Protein AF-0000000072636962 (afdb_homodimer)

Secondary structure (DSSP, 8-state):
-------SS--EEEEEEEES-SS-SS---EEEEEEEEE-TT--STT--EEEE---SS-HHHHHHH-HHHHHHHHHHT-EEEEEPPTTBTTB-TTGGGGGTSHHHHTT--HHHHHHHHHHHHHHIIIIITGGGTTPPEEEEEETHHHHHHHHHHHH-TTT-SEEEEET--TT-STTSTT--TTHHHHHHHHHHHHTT--HHHHHHHHHHHHHHTTSHHHHHHHHHHTTB-GGG---SGGGHHHHHHHHHHHHHHHHHT--SS-EESSSEEPSSHHHHHHHHHHH--SHHHHHHTTHHHHHHHH-TTS----B--S---------HHHHHHHHT---------TTT-SSPP-PSP-HHHHHHTTGGGGGGT--HHHH--TTHHHHHH-SS-TT--SEEEEEETT-TTGGGSS-SSSEEETTEEEEEETT--TTGGGSPP-TT--HHHHHHHHHHHHHHHHHHHHHHHS--/-------SS--EEEEEEEES-SS-SS---EEEEEEEEE-TT--STT--EEEE---TT-HHHHHHH-HHHHHHHHHHT-EEEEEPPTTBTTB-TTGGGGGTSHHHHTT--HHHHHHHHHHHHHHIIIIITGGGTTPPEEEEEETHHHHHHHHHHHH-TTT-SEEEEET--TT-STTSTT--TTHHHHHHHHHHHHTT--HHHHHHHHHHHHHHTTSHHHHHHHHHHTTB-GGG---SGGGHHHHHHHHHHHHHHHHHT--SS-EESSSEEPSSHHHHHHHHHHH--SHHHHHHTTHHHHHHHH-TTS----B--S---------HHHHHHHHT---------TTT-SSPP-PSP-HHHHHGGGGGGGGGT--HHHH--TTHHHHHH-SS-TT--SEEEEEETT-TTGGGSS-SSSEEETTEEEEEETT--TTGGGSPP-TT--HHHHHHHHHHHHHHHHHHHHHHHS--

InterPro domains:
  IPR008758 Peptidase S28 [PF05577] (19-450)
  IPR029058 Alpha/Beta hydrolase fold [G3DSA:3.40.50.1820] (15-460)
  IPR029058 Alpha/Beta hydrolase fold [SSF53474] (33-213)
  IPR042269 Serine carboxypeptidase S28, SKS domain [G3DSA:1.20.120.980] (180-351)

Sequence (936 aa):
MIEDAKKKHSYTEEYLEVPIDHFSYIETRTFKLRYLVNTQYVKTNDAPIFFCVGEEGGAEYDVSQLGFIWDIAPEFNAALIYVDHRYFGKSLPFGDDSFSNISMIGYLSTEQALADNALLIVHLKEKRLQNLKKSPVILFGYSYGGMMAAWMRIKYPHLTAGAIASSAPVRYFDNVPNLNQHSYVDNIMKIFVKNGCPFNSIMGSFDAIRKMANTPNGRKYLNEQYHLSPLSQINNPSDAENLLSELQNVMFYLILSNYPYPAKYFGSIPAYPIKIACKPFASAKTQEQLAIAPFIGMNILYNTTGEEKDFQLWNFTDDGKIYGWTFLEATQLVFAFCSRGPPFDPFNKTCPFNETFDASSYDSYNSIGYNKDSMYRPHWLMNEYGYEYPTASNIVFSNGDADLWLDGGWRNINTNIGSIYSLIVKDGTHGYDIREANPLDTQSVKDVRNQEKQHIRNWIHQAKLQPIMIEDAKKKHSYTEEYLEVPIDHFSYIETRTFKLRYLVNTQYVKTNDAPIFFCVGEEGGAEYDVSQLGFIWDIAPEFNAALIYVDHRYFGKSLPFGDDSFSNISMIGYLSTEQALADNALLIVHLKEKRLQNLKKSPVILFGYSYGGMMAAWMRIKYPHLTAGAIASSAPVRYFDNVPNLNQHSYVDNIMKIFVKNGCPFNSIMGSFDAIRKMANTPNGRKYLNEQYHLSPLSQINNPSDAENLLSELQNVMFYLILSNYPYPAKYFGSIPAYPIKIACKPFASAKTQEQLAIAPFIGMNILYNTTGEEKDFQLWNFTDDGKIYGWTFLEATQLVFAFCSRGPPFDPFNKTCPFNETFDASSYDSYNSIGYNKDSMYRPHWLMNEYGYEYPTASNIVFSNGDADLWLDGGWRNINTNIGSIYSLIVKDGTHGYDIREANPLDTQSVKDVRNQEKQHIRNWIHQAKLQPI

Solvent-accessible surface area (backbone atoms only — not comparable to full-atom values): 47929 Å² total; per-residue (Å²): 131,82,70,82,71,73,68,90,79,65,68,47,83,47,72,43,80,41,62,56,39,82,64,40,55,70,46,58,56,58,26,56,40,36,34,34,42,29,59,88,39,47,79,55,55,58,27,32,33,41,35,33,62,29,36,93,51,17,32,68,52,48,62,66,51,40,22,32,59,65,67,45,24,67,80,60,18,21,26,39,37,30,24,30,20,71,57,22,63,83,10,33,68,53,52,90,48,25,44,68,31,35,88,49,42,18,48,67,37,71,66,43,42,47,51,50,50,48,53,46,52,51,43,34,23,70,61,77,37,49,61,30,52,80,26,40,28,37,28,31,28,41,34,70,10,4,37,46,13,47,48,40,41,49,52,36,44,73,71,37,46,27,21,41,13,23,36,19,49,58,38,38,31,71,81,38,85,88,58,65,36,40,46,40,50,51,36,48,54,52,46,43,37,75,41,50,22,43,65,65,36,54,39,45,14,49,49,29,39,52,59,31,23,70,36,72,69,35,18,53,48,49,29,59,75,63,27,36,23,88,75,34,51,46,83,48,46,74,42,37,53,58,54,52,51,47,52,52,51,42,55,52,52,38,41,58,35,36,34,78,45,67,27,81,82,86,40,66,31,55,45,39,40,48,45,63,26,14,49,45,32,59,66,42,83,46,59,70,43,24,41,52,20,61,45,56,40,46,41,48,57,76,30,55,82,67,73,67,79,54,41,75,81,48,83,67,88,73,88,73,66,58,48,55,68,61,45,38,43,56,23,46,57,36,68,34,55,24,32,72,9,72,94,81,40,66,50,74,65,45,55,70,66,48,73,70,65,63,51,58,76,53,55,79,37,42,86,37,61,53,45,61,91,61,46,48,34,54,52,47,53,51,68,60,67,35,66,79,52,84,64,51,65,37,33,38,40,33,34,14,73,42,19,49,52,28,84,16,22,82,52,80,49,73,47,66,61,87,51,29,34,23,45,62,20,70,77,18,19,52,40,54,64,40,28,51,86,54,94,67,58,52,69,46,40,54,50,51,43,52,51,51,50,50,51,51,54,49,33,50,52,54,51,70,66,49,83,127,132,81,72,81,73,73,66,90,78,65,66,47,83,46,70,44,82,39,61,57,38,82,64,40,56,69,46,59,56,59,25,54,41,35,34,34,41,29,57,88,39,47,79,56,55,60,28,32,33,40,35,32,63,29,39,94,64,13,33,68,49,46,64,68,50,42,22,32,58,66,67,45,26,68,79,59,17,22,27,40,36,30,24,30,20,71,57,20,62,83,10,33,67,51,52,90,47,27,44,67,30,35,88,48,40,18,48,67,37,72,66,43,42,47,52,50,48,49,52,46,52,51,43,35,24,71,61,77,38,50,61,31,53,81,26,40,28,35,28,31,28,42,35,71,11,3,37,46,14,47,49,41,42,51,52,36,43,73,71,36,45,28,21,41,13,24,36,19,50,59,36,37,32,72,80,40,84,88,58,64,37,41,47,41,49,51,35,47,54,50,47,44,37,76,40,48,21,42,65,65,35,56,38,44,15,50,50,27,38,52,58,31,23,69,35,71,69,35,17,51,49,50,31,60,74,61,27,35,24,89,76,35,53,44,83,48,47,73,41,37,53,58,54,53,52,50,51,53,50,40,54,52,52,38,41,58,35,38,36,77,45,66,28,80,82,86,39,65,31,53,46,37,39,48,45,62,28,15,49,45,32,59,68,41,83,48,58,69,42,24,42,51,20,61,46,55,40,44,42,49,57,76,30,53,83,68,73,66,78,54,40,74,80,47,82,67,87,72,88,74,67,58,48,54,66,60,45,38,45,56,23,45,58,35,67,33,57,24,31,74,8,70,93,80,42,64,49,74,64,44,57,69,67,48,75,69,64,63,51,59,77,51,56,78,35,41,86,37,62,53,45,62,91,62,46,47,34,54,53,48,53,51,70,61,66,34,66,79,51,83,63,51,66,37,33,37,39,31,32,12,74,44,18,49,53,28,82,16,21,84,52,82,51,72,48,67,61,88,50,29,34,23,44,63,20,71,77,18,18,53,39,55,63,39,29,50,85,52,95,65,57,54,69,46,40,54,49,51,44,52,51,51,52,50,50,51,54,50,33,51,53,53,50,71,66,48,83,128

Nearest PDB structures (foldseek):
  3n2z-assembly1_B-2  TM=9.437E-01  e=2.468E-40  Homo sapiens
  4ebb-assembly1_A  TM=8.904E-01  e=3.973E-35  Homo sapiens
  4ebb-assembly2_B  TM=8.892E-01  e=9.216E-35  Homo sapiens
  8jgm-assembly1_F  TM=4.117E-01  e=2.192E-08  Arabidopsis thaliana
  8jgn-assembly1_D  TM=4.098E-01  e=3.519E-08  Arabidopsis thaliana

Structure (mmCIF, N/CA/C/O backbone):
data_AF-0000000072636962-model_v1
#
loop_
_entity.id
_entity.type
_entity.pdbx_description
1 polymer 'Uncharacterized protein'
#
loop_
_atom_site.group_PDB
_atom_site.id
_atom_site.type_symbol
_atom_site.label_atom_id
_atom_site.label_alt_id
_atom_site.label_comp_id
_atom_site.label_asym_id
_atom_site.label_entity_id
_atom_site.label_seq_id
_atom_site.pdbx_PDB_ins_code
_atom_site.Cartn_x
_atom_site.Cartn_y
_atom_site.Cartn_z
_atom_site.occupancy
_atom_site.B_iso_or_equiv
_atom_site.auth_seq_id
_atom_site.auth_comp_id
_atom_site.auth_asym_id
_atom_site.auth_atom_id
_atom_site.pdbx_PDB_model_num
ATOM 1 N N . MET A 1 1 ? -37 -37.344 -15.656 1 23.81 1 MET A N 1
ATOM 2 C CA . MET A 1 1 ? -37.281 -36.125 -14.891 1 23.81 1 MET A CA 1
ATOM 3 C C . MET A 1 1 ? -36.094 -35.75 -14.016 1 23.81 1 MET A C 1
ATOM 5 O O . MET A 1 1 ? -35.875 -36.344 -12.961 1 23.81 1 MET A O 1
ATOM 9 N N . ILE A 1 2 ? -34.969 -35.562 -14.516 1 26.78 2 ILE A N 1
ATOM 10 C CA . ILE A 1 2 ? -33.656 -35.344 -13.914 1 26.78 2 ILE A CA 1
ATOM 11 C C . ILE A 1 2 ? -33.719 -34.188 -12.922 1 26.78 2 ILE A C 1
ATOM 13 O O . ILE A 1 2 ? -34.094 -33.062 -13.281 1 26.78 2 ILE A O 1
ATOM 17 N N . GLU A 1 3 ? -34.125 -34.438 -11.695 1 32.09 3 GLU A N 1
ATOM 18 C CA . GLU A 1 3 ? -34.406 -33.531 -10.578 1 32.09 3 GLU A CA 1
ATOM 19 C C . GLU A 1 3 ? -33.406 -32.375 -10.578 1 32.09 3 GLU A C 1
ATOM 21 O O . GLU A 1 3 ? -32.25 -32.531 -10.891 1 32.09 3 GLU A O 1
ATOM 26 N N . ASP A 1 4 ? -33.969 -31.156 -10.719 1 34.78 4 ASP A N 1
ATOM 27 C CA . ASP A 1 4 ? -33.281 -29.875 -10.727 1 34.78 4 ASP A CA 1
ATOM 28 C C . ASP A 1 4 ? -32.25 -29.781 -9.594 1 34.78 4 ASP A C 1
ATOM 30 O O . ASP A 1 4 ? -32.625 -29.734 -8.422 1 34.78 4 ASP A O 1
ATOM 34 N N . ALA A 1 5 ? -31.25 -30.547 -9.516 1 31.3 5 ALA A N 1
ATOM 35 C CA . ALA A 1 5 ? -30.141 -30.375 -8.586 1 31.3 5 ALA A CA 1
ATOM 36 C C . ALA A 1 5 ? -29.922 -28.891 -8.258 1 31.3 5 ALA A C 1
ATOM 38 O O . ALA A 1 5 ? -29.594 -28.094 -9.141 1 31.3 5 ALA A O 1
ATOM 39 N N . LYS A 1 6 ? -30.531 -28.281 -7.426 1 47.03 6 LYS A N 1
ATOM 40 C CA . LYS A 1 6 ? -30.281 -27.016 -6.746 1 47.03 6 LYS A CA 1
ATOM 41 C C . LYS A 1 6 ? -28.781 -26.719 -6.684 1 47.03 6 LYS A C 1
ATOM 43 O O . LYS A 1 6 ? -28 -27.516 -6.16 1 47.03 6 LYS A O 1
ATOM 48 N N . LYS A 1 7 ? -28.219 -25.859 -7.598 1 54.38 7 LYS A N 1
ATOM 49 C CA . LYS A 1 7 ? -26.812 -25.469 -7.789 1 54.38 7 LYS A CA 1
ATOM 50 C C . LYS A 1 7 ? -26.094 -25.328 -6.453 1 54.38 7 LYS A C 1
ATOM 52 O O . LYS A 1 7 ? -26.484 -24.5 -5.625 1 54.38 7 LYS A O 1
ATOM 57 N N . LYS A 1 8 ? -25.312 -26.25 -5.879 1 63.22 8 LYS A N 1
ATOM 58 C CA . LYS A 1 8 ? -24.578 -26.281 -4.617 1 63.22 8 LYS A CA 1
ATOM 59 C C . LYS A 1 8 ? -23.938 -24.938 -4.32 1 63.22 8 LYS A C 1
ATOM 61 O O . LYS A 1 8 ? -23.906 -24.5 -3.166 1 63.22 8 LYS A O 1
ATOM 66 N N . HIS A 1 9 ? -23.594 -24.266 -5.281 1 83.38 9 HIS A N 1
ATOM 67 C CA . HIS A 1 9 ? -22.953 -22.969 -5.098 1 83.38 9 HIS A CA 1
ATOM 68 C C . HIS A 1 9 ? -23.797 -21.859 -5.703 1 83.38 9 HIS A C 1
ATOM 70 O O . HIS A 1 9 ? -23.672 -21.547 -6.891 1 83.38 9 HIS A O 1
ATOM 76 N N . SER A 1 10 ? -24.734 -21.344 -4.93 1 89.94 10 SER A N 1
ATOM 77 C CA . SER A 1 10 ? -25.594 -20.25 -5.383 1 89.94 10 SER A CA 1
ATOM 78 C C . SER A 1 10 ? -25.016 -18.891 -4.977 1 89.94 10 SER A C 1
ATOM 80 O O . SER A 1 10 ? -24.484 -18.75 -3.875 1 89.94 10 SER A O 1
ATOM 82 N N . TYR A 1 11 ? -25.016 -17.953 -5.922 1 95 11 TYR A N 1
ATOM 83 C CA . TYR A 1 11 ? -24.531 -16.609 -5.656 1 95 11 TYR A CA 1
ATOM 84 C C . TYR A 1 11 ? -25.281 -15.594 -6.516 1 95 11 TYR A C 1
ATOM 86 O O . TYR A 1 11 ? -25.906 -15.953 -7.512 1 95 11 TYR A O 1
ATOM 94 N N . THR A 1 12 ? -25.312 -14.367 -6.074 1 97 12 THR A N 1
ATOM 95 C CA . THR A 1 12 ? -25.766 -13.227 -6.871 1 97 12 THR A CA 1
ATOM 96 C C . THR A 1 12 ? -24.578 -12.445 -7.426 1 97 12 THR A C 1
ATOM 98 O O . THR A 1 12 ? -23.562 -12.273 -6.742 1 97 12 THR A O 1
ATOM 101 N N . GLU A 1 13 ? -24.75 -12.023 -8.664 1 97.31 13 GLU A N 1
ATOM 102 C CA . GLU A 1 13 ? -23.75 -11.195 -9.312 1 97.31 13 GLU A CA 1
ATOM 103 C C . GLU A 1 13 ? -24.047 -9.711 -9.133 1 97.31 13 GLU A C 1
ATOM 105 O O . GLU A 1 13 ? -25.156 -9.258 -9.422 1 97.31 13 GLU A O 1
ATOM 110 N N . GLU A 1 14 ? -23.094 -8.977 -8.602 1 98.5 14 GLU A N 1
ATOM 111 C CA . GLU A 1 14 ? -23.234 -7.547 -8.359 1 98.5 14 GLU A CA 1
ATOM 112 C C . GLU A 1 14 ? -22.016 -6.773 -8.844 1 98.5 14 GLU A C 1
ATOM 114 O O . GLU A 1 14 ? -21.016 -7.371 -9.266 1 98.5 14 GLU A O 1
ATOM 119 N N . TYR A 1 15 ? -22.141 -5.422 -8.906 1 98.5 15 TYR A N 1
ATOM 120 C CA . TYR A 1 15 ? -21.062 -4.57 -9.414 1 98.5 15 TYR A CA 1
ATOM 121 C C . TYR A 1 15 ? -20.859 -3.365 -8.5 1 98.5 15 TYR A C 1
ATOM 123 O O . TYR A 1 15 ? -21.797 -2.859 -7.898 1 98.5 15 TYR A O 1
ATOM 131 N N . LEU A 1 16 ? -19.656 -2.951 -8.336 1 98.62 16 LEU A N 1
ATOM 132 C CA . LEU A 1 16 ? -19.266 -1.725 -7.656 1 98.62 16 LEU A CA 1
ATOM 133 C C . LEU A 1 16 ? -18.453 -0.822 -8.586 1 98.62 16 LEU A C 1
ATOM 135 O O . LEU A 1 16 ? -17.516 -1.276 -9.234 1 98.62 16 LEU A O 1
ATOM 139 N N . GLU A 1 17 ? -18.828 0.454 -8.672 1 98.19 17 GLU A N 1
ATOM 140 C CA . GLU A 1 17 ? -18.016 1.407 -9.414 1 98.19 17 GLU A CA 1
ATOM 141 C C . GLU A 1 17 ? -16.734 1.746 -8.656 1 98.19 17 GLU A C 1
ATOM 143 O O . GLU A 1 17 ? -16.797 2.203 -7.512 1 98.19 17 GLU A O 1
ATOM 148 N N . VAL A 1 18 ? -15.586 1.478 -9.273 1 98.31 18 VAL A N 1
ATOM 149 C CA . VAL A 1 18 ? -14.297 1.8 -8.656 1 98.31 18 VAL A CA 1
ATOM 150 C C . VAL A 1 18 ? -13.438 2.586 -9.648 1 98.31 18 VAL A C 1
ATOM 152 O O . VAL A 1 18 ? -13.625 2.488 -10.859 1 98.31 18 VAL A O 1
ATOM 155 N N . PRO A 1 19 ? -12.516 3.406 -9.148 1 98.12 19 PRO A N 1
ATOM 156 C CA . PRO A 1 19 ? -11.633 4.156 -10.047 1 98.12 19 PRO A CA 1
ATOM 157 C C . PRO A 1 19 ? -10.789 3.25 -10.945 1 98.12 19 PRO A C 1
ATOM 159 O O . PRO A 1 19 ? -10.328 2.195 -10.5 1 98.12 19 PRO A O 1
ATOM 162 N N . ILE A 1 20 ? -10.57 3.688 -12.188 1 98.56 20 ILE A N 1
ATOM 163 C CA . ILE A 1 20 ? -9.625 3.008 -13.055 1 98.56 20 ILE A CA 1
ATOM 164 C C . ILE A 1 20 ? -8.211 3.148 -12.492 1 98.56 20 ILE A C 1
ATOM 166 O O . ILE A 1 20 ? -7.406 2.219 -12.578 1 98.56 20 ILE A O 1
ATOM 170 N N . ASP A 1 21 ? -7.91 4.289 -11.945 1 98.19 21 ASP A N 1
ATOM 171 C CA . ASP A 1 21 ? -6.629 4.57 -11.305 1 98.19 21 ASP A CA 1
ATOM 172 C C . ASP A 1 21 ? -6.832 5.098 -9.883 1 98.19 21 ASP A C 1
ATOM 174 O O . ASP A 1 21 ? -7.332 6.207 -9.695 1 98.19 21 ASP A O 1
ATOM 178 N N . HIS A 1 22 ? -6.398 4.332 -8.945 1 98.12 22 HIS A N 1
ATOM 179 C CA . HIS A 1 22 ? -6.578 4.703 -7.551 1 98.12 22 HIS A CA 1
ATOM 180 C C . HIS A 1 22 ? -5.484 5.66 -7.09 1 98.12 22 HIS A C 1
ATOM 182 O O . HIS A 1 22 ? -5.625 6.316 -6.055 1 98.12 22 HIS A O 1
ATOM 188 N N . PHE A 1 23 ? -4.367 5.758 -7.828 1 98.12 23 PHE A N 1
ATOM 189 C CA . PHE A 1 23 ? -3.16 6.285 -7.207 1 98.12 23 PHE A CA 1
ATOM 190 C C . PHE A 1 23 ? -2.672 7.527 -7.941 1 98.12 23 PHE A C 1
ATOM 192 O O . PHE A 1 23 ? -1.577 8.023 -7.672 1 98.12 23 PHE A O 1
ATOM 199 N N . SER A 1 24 ? -3.41 8.016 -8.898 1 96.56 24 SER A N 1
ATOM 200 C CA . SER A 1 24 ? -3.156 9.289 -9.562 1 96.56 24 SER A CA 1
ATOM 201 C C . SER A 1 24 ? -4.457 9.961 -9.984 1 96.56 24 SER A C 1
ATOM 203 O O . SER A 1 24 ? -5.543 9.414 -9.781 1 96.56 24 SER A O 1
ATOM 205 N N . TYR A 1 25 ? -4.367 11.148 -10.477 1 96.69 25 TYR A N 1
ATOM 206 C CA . TYR A 1 25 ? -5.551 11.914 -10.844 1 96.69 25 TYR A CA 1
ATOM 207 C C . TYR A 1 25 ? -5.559 12.227 -12.336 1 96.69 25 TYR A C 1
ATOM 209 O O . TYR A 1 25 ? -6.285 13.117 -12.781 1 96.69 25 TYR A O 1
ATOM 217 N N . ILE A 1 26 ? -4.762 11.422 -13.047 1 94.94 26 ILE A N 1
ATOM 218 C CA . ILE A 1 26 ? -4.691 11.586 -14.492 1 94.94 26 ILE A CA 1
ATOM 219 C C . ILE A 1 26 ? -5.887 10.906 -15.148 1 94.94 26 ILE A C 1
ATOM 221 O O . ILE A 1 26 ? -6.344 11.328 -16.219 1 94.94 26 ILE A O 1
ATOM 225 N N . GLU A 1 27 ? -6.258 9.789 -14.609 1 94.69 27 GLU A N 1
ATOM 226 C CA . GLU A 1 27 ? -7.438 9.023 -15.016 1 94.69 27 GLU A CA 1
ATOM 227 C C . GLU A 1 27 ? -8.477 8.984 -13.906 1 94.69 27 GLU A C 1
ATOM 229 O O . GLU A 1 27 ? -8.289 8.289 -12.898 1 94.69 27 GLU A O 1
ATOM 234 N N . THR A 1 28 ? -9.578 9.727 -14.172 1 93.62 28 THR A N 1
ATOM 235 C CA . THR A 1 28 ? -10.531 9.867 -13.07 1 93.62 28 THR A CA 1
ATOM 236 C C . THR A 1 28 ? -11.82 9.102 -13.375 1 93.62 28 THR A C 1
ATOM 238 O O . THR A 1 28 ? -12.766 9.141 -12.586 1 93.62 28 THR A O 1
ATOM 241 N N . ARG A 1 29 ? -11.914 8.453 -14.57 1 96.5 29 ARG A N 1
ATOM 242 C CA . ARG A 1 29 ? -13.062 7.605 -14.875 1 96.5 29 ARG A CA 1
ATOM 243 C C . ARG A 1 29 ? -13.102 6.387 -13.961 1 96.5 29 ARG A C 1
ATOM 245 O O . ARG A 1 29 ? -12.109 6.059 -13.305 1 96.5 29 ARG A O 1
ATOM 252 N N . THR A 1 30 ? -14.234 5.762 -13.836 1 98.12 30 THR A N 1
ATOM 253 C CA . THR A 1 30 ? -14.484 4.559 -13.055 1 98.12 30 THR A CA 1
ATOM 254 C C . THR A 1 30 ? -14.875 3.396 -13.961 1 98.12 30 THR A C 1
ATOM 256 O O . THR A 1 30 ? -15.07 3.58 -15.164 1 98.12 30 THR A O 1
ATOM 259 N N . PHE A 1 31 ? -14.891 2.201 -13.508 1 98.56 31 PHE A N 1
ATOM 260 C CA . PHE A 1 31 ? -15.43 1.017 -14.164 1 98.56 31 PHE A CA 1
ATOM 261 C C . PHE A 1 31 ? -16.172 0.134 -13.18 1 98.56 31 PHE A C 1
ATOM 263 O O . PHE A 1 31 ? -16.109 0.359 -11.969 1 98.56 31 PHE A O 1
ATOM 270 N N . LYS A 1 32 ? -16.875 -0.79 -13.695 1 98.5 32 LYS A N 1
ATOM 271 C CA . LYS A 1 32 ? -17.688 -1.684 -12.867 1 98.5 32 LYS A CA 1
ATOM 272 C C . LYS A 1 32 ? -16.891 -2.928 -12.469 1 98.5 32 LYS A C 1
ATOM 274 O O . LYS A 1 32 ? -16.578 -3.762 -13.32 1 98.5 32 LYS A O 1
ATOM 279 N N . LEU A 1 33 ? -16.578 -3.031 -11.219 1 98.56 33 LEU A N 1
ATOM 280 C CA . LEU A 1 33 ? -15.961 -4.219 -10.641 1 98.56 33 LEU A CA 1
ATOM 281 C C . LEU A 1 33 ? -17 -5.262 -10.273 1 98.56 33 LEU A C 1
ATOM 283 O O . LEU A 1 33 ? -17.891 -5 -9.445 1 98.56 33 LEU A O 1
ATOM 287 N N . ARG A 1 34 ? -16.875 -6.395 -10.82 1 98.5 34 ARG A N 1
ATOM 288 C CA . ARG A 1 34 ? -17.828 -7.465 -10.562 1 98.5 34 ARG A CA 1
ATOM 289 C C . ARG A 1 34 ? -17.453 -8.25 -9.312 1 98.5 34 ARG A C 1
ATOM 291 O O . ARG A 1 34 ? -16.281 -8.562 -9.102 1 98.5 34 ARG A O 1
ATOM 298 N N . TYR A 1 35 ? -18.438 -8.609 -8.539 1 98.12 35 TYR A N 1
ATOM 299 C CA . TYR A 1 35 ? -18.25 -9.539 -7.434 1 98.12 35 TYR A CA 1
ATOM 300 C C . TYR A 1 35 ? -19.484 -10.414 -7.238 1 98.12 35 TYR A C 1
ATOM 302 O O . TYR A 1 35 ? -20.594 -10.023 -7.629 1 98.12 35 TYR A O 1
ATOM 310 N N . LEU A 1 36 ? -19.281 -11.602 -6.762 1 97.94 36 LEU A N 1
ATOM 311 C CA . LEU A 1 36 ? -20.344 -12.547 -6.434 1 97.94 36 LEU A CA 1
ATOM 312 C C . LEU A 1 36 ? -20.562 -12.609 -4.926 1 97.94 36 LEU A C 1
ATOM 314 O O . LEU A 1 36 ? -19.594 -12.57 -4.152 1 97.94 36 LEU A O 1
ATOM 318 N N . VAL A 1 37 ? -21.828 -12.664 -4.535 1 97.75 37 VAL A N 1
ATOM 319 C CA . VAL A 1 37 ? -22.156 -12.617 -3.115 1 97.75 37 VAL A CA 1
ATOM 320 C C . VAL A 1 37 ? -23.109 -13.758 -2.768 1 97.75 37 VAL A C 1
ATOM 322 O O . VAL A 1 37 ? -24.047 -14.039 -3.508 1 97.75 37 VAL A O 1
ATOM 325 N N . ASN A 1 38 ? -22.812 -14.484 -1.724 1 97.69 38 ASN A N 1
ATOM 326 C CA . ASN A 1 38 ? -23.703 -15.461 -1.092 1 97.69 38 ASN A CA 1
ATOM 327 C C . ASN A 1 38 ? -23.844 -15.203 0.406 1 97.69 38 ASN A C 1
ATOM 329 O O . ASN A 1 38 ? -22.844 -15.156 1.13 1 97.69 38 ASN A O 1
ATOM 333 N N . THR A 1 39 ? -25.109 -15.016 0.891 1 97.25 39 THR A N 1
ATOM 334 C CA . THR A 1 39 ? -25.328 -14.742 2.305 1 97.25 39 THR A CA 1
ATOM 335 C C . THR A 1 39 ? -26.234 -15.797 2.928 1 97.25 39 THR A C 1
ATOM 337 O O . THR A 1 39 ? -26.844 -15.562 3.971 1 97.25 39 THR A O 1
ATOM 340 N N . GLN A 1 40 ? -26.328 -16.922 2.332 1 95.88 40 GLN A N 1
ATOM 341 C CA . GLN A 1 40 ? -27.312 -17.906 2.74 1 95.88 40 GLN A CA 1
ATOM 342 C C . GLN A 1 40 ? -26.969 -18.484 4.113 1 95.88 40 GLN A C 1
ATOM 344 O O . GLN A 1 40 ? -27.859 -18.984 4.816 1 95.88 40 GLN A O 1
ATOM 349 N N . TYR A 1 41 ? -25.75 -18.375 4.574 1 96.69 41 TYR A N 1
ATOM 350 C CA . TYR A 1 41 ? -25.328 -19 5.824 1 96.69 41 TYR A CA 1
ATOM 351 C C . TYR A 1 41 ? -25.312 -17.984 6.961 1 96.69 41 TYR A C 1
ATOM 353 O O . TYR A 1 41 ? -25.094 -18.344 8.117 1 96.69 41 TYR A O 1
ATOM 361 N N . VAL A 1 42 ? -25.469 -16.688 6.648 1 97.06 42 VAL A N 1
ATOM 362 C CA . VAL A 1 42 ? -25.375 -15.617 7.641 1 97.06 42 VAL A CA 1
ATOM 363 C C . VAL A 1 42 ? -26.547 -15.719 8.617 1 97.06 42 VAL A C 1
ATOM 365 O O . VAL A 1 42 ? -27.719 -15.656 8.211 1 97.06 42 VAL A O 1
ATOM 368 N N . LYS A 1 43 ? -26.203 -15.773 9.914 1 95.12 43 LYS A N 1
ATOM 369 C CA . LYS A 1 43 ? -27.234 -15.945 10.93 1 95.12 43 LYS A CA 1
ATOM 370 C C . LYS A 1 43 ? -27.203 -14.812 11.945 1 95.12 43 LYS A C 1
ATOM 372 O O . LYS A 1 43 ? -28.188 -14.57 12.648 1 95.12 43 LYS A O 1
ATOM 377 N N . THR A 1 44 ? -26.031 -14.18 12.055 1 93.12 44 THR A N 1
ATOM 378 C CA . THR A 1 44 ? -25.859 -13.125 13.047 1 93.12 44 THR A CA 1
ATOM 379 C C . THR A 1 44 ? -25.312 -11.859 12.398 1 93.12 44 THR A C 1
ATOM 381 O O . THR A 1 44 ? -24.828 -11.891 11.266 1 93.12 44 THR A O 1
ATOM 384 N N . ASN A 1 45 ? -25.422 -10.812 13.125 1 92.12 45 ASN A N 1
ATOM 385 C CA . ASN A 1 45 ? -25 -9.508 12.617 1 92.12 45 ASN A CA 1
ATOM 386 C C . ASN A 1 45 ? -23.484 -9.336 12.688 1 92.12 45 ASN A C 1
ATOM 388 O O . ASN A 1 45 ? -22.953 -8.328 12.234 1 92.12 45 ASN A O 1
ATOM 392 N N . ASP A 1 46 ? -22.859 -10.289 13.148 1 90.19 46 ASP A N 1
ATOM 393 C CA . ASP A 1 46 ? -21.406 -10.219 13.219 1 90.19 46 ASP A CA 1
ATOM 394 C C . ASP A 1 46 ? -20.75 -11.422 12.531 1 90.19 46 ASP A C 1
ATOM 396 O O . ASP A 1 46 ? -19.625 -11.781 12.828 1 90.19 46 ASP A O 1
ATOM 400 N N . ALA A 1 47 ? -21.547 -12.055 11.688 1 96.31 47 ALA A N 1
ATOM 401 C CA . ALA A 1 47 ? -21.016 -13.172 10.914 1 96.31 47 ALA A CA 1
ATOM 402 C C . ALA A 1 47 ? -19.797 -12.75 10.102 1 96.31 47 ALA A C 1
ATOM 404 O O . ALA A 1 47 ? -19.766 -11.641 9.555 1 96.31 47 ALA A O 1
ATOM 405 N N . PRO A 1 48 ? -18.797 -13.609 10.07 1 98.31 48 PRO A N 1
ATOM 406 C CA . PRO A 1 48 ? -17.609 -13.242 9.289 1 98.31 48 PRO A CA 1
ATOM 407 C C . PRO A 1 48 ? -17.875 -13.188 7.789 1 98.31 48 PRO A C 1
ATOM 409 O O . PRO A 1 48 ? -18.859 -13.773 7.312 1 98.31 48 PRO A O 1
ATOM 412 N N . ILE A 1 49 ? -17.078 -12.461 7.117 1 98.75 49 ILE A N 1
ATOM 413 C CA . ILE A 1 49 ? -17.094 -12.391 5.66 1 98.75 49 ILE A CA 1
ATOM 414 C C . ILE A 1 49 ? -15.898 -13.141 5.098 1 98.75 49 ILE A C 1
ATOM 416 O O . ILE A 1 49 ? -14.75 -12.781 5.371 1 98.75 49 ILE A O 1
ATOM 420 N N . PHE A 1 50 ? -16.141 -14.211 4.422 1 98.81 50 PHE A N 1
ATOM 421 C CA . PHE A 1 50 ? -15.102 -14.906 3.672 1 98.81 50 PHE A CA 1
ATOM 422 C C . PHE A 1 50 ? -14.93 -14.289 2.287 1 98.81 50 PHE A C 1
ATOM 424 O O . PHE A 1 50 ? -15.852 -14.328 1.471 1 98.81 50 PHE A O 1
ATOM 431 N N . PHE A 1 51 ? -13.773 -13.766 2.055 1 98.69 51 PHE A N 1
ATOM 432 C CA . PHE A 1 51 ? -13.523 -12.883 0.916 1 98.69 51 PHE A CA 1
ATOM 433 C C . PHE A 1 51 ? -12.43 -13.461 0.021 1 98.69 51 PHE A C 1
ATOM 435 O O . PHE A 1 51 ? -11.266 -13.508 0.408 1 98.69 51 PHE A O 1
ATOM 442 N N . CYS A 1 52 ? -12.789 -13.797 -1.186 1 97.44 52 CYS A N 1
ATOM 443 C CA . CYS A 1 52 ? -11.812 -14.258 -2.172 1 97.44 52 CYS A CA 1
ATOM 444 C C . CYS A 1 52 ? -11.32 -13.094 -3.027 1 97.44 52 CYS A C 1
ATOM 446 O O . CYS A 1 52 ? -12.094 -12.508 -3.787 1 97.44 52 CYS A O 1
ATOM 448 N N . VAL A 1 53 ? -10.102 -12.617 -2.98 1 93.81 53 VAL A N 1
ATOM 449 C CA . VAL A 1 53 ? -9.5 -11.375 -3.459 1 93.81 53 VAL A CA 1
ATOM 450 C C . VAL A 1 53 ? -9.461 -11.375 -4.984 1 93.81 53 VAL A C 1
ATOM 452 O O . VAL A 1 53 ? -9.359 -10.32 -5.613 1 93.81 53 VAL A O 1
ATOM 455 N N . GLY A 1 54 ? -9.625 -12.414 -5.707 1 89.62 54 GLY A N 1
ATOM 456 C CA . GLY A 1 54 ? -9.586 -12.508 -7.156 1 89.62 54 GLY A CA 1
ATOM 457 C C . GLY A 1 54 ? -8.234 -12.945 -7.688 1 89.62 54 GLY A C 1
ATOM 458 O O . GLY A 1 54 ? -7.195 -12.641 -7.086 1 89.62 54 GLY A O 1
ATOM 459 N N . GLU A 1 55 ? -8.219 -13.617 -8.727 1 88.06 55 GLU A N 1
ATOM 460 C CA . GLU A 1 55 ? -7.02 -14.102 -9.406 1 88.06 55 GLU A CA 1
ATOM 461 C C . GLU A 1 55 ? -7.207 -14.117 -10.922 1 88.06 55 GLU A C 1
ATOM 463 O O . GLU A 1 55 ? -8.07 -13.406 -11.453 1 88.06 55 GLU A O 1
ATOM 468 N N . GLU A 1 56 ? -6.262 -14.945 -11.5 1 85.94 56 GLU A N 1
ATOM 469 C CA . GLU A 1 56 ? -6.312 -15.031 -12.961 1 85.94 56 GLU A CA 1
ATOM 470 C C . GLU A 1 56 ? -7.48 -15.898 -13.422 1 85.94 56 GLU A C 1
ATOM 472 O O . GLU A 1 56 ? -7.648 -17.016 -12.953 1 85.94 56 GLU A O 1
ATOM 477 N N . GLY A 1 57 ? -8.633 -15.539 -13.867 1 82.81 57 GLY A N 1
ATOM 478 C CA . GLY A 1 57 ? -9.773 -16.312 -14.32 1 82.81 57 GLY A CA 1
ATOM 479 C C . GLY A 1 57 ? -11.102 -15.758 -13.836 1 82.81 57 GLY A C 1
ATOM 480 O O . GLY A 1 57 ? -11.289 -15.555 -12.633 1 82.81 57 GLY A O 1
ATOM 481 N N . GLY A 1 58 ? -11.695 -15.031 -13.914 1 87.5 58 GLY A N 1
ATOM 482 C CA . GLY A 1 58 ? -12.961 -14.469 -13.484 1 87.5 58 GLY A CA 1
ATOM 483 C C . GLY A 1 58 ? -13.445 -15.039 -12.164 1 87.5 58 GLY A C 1
ATOM 484 O O . GLY A 1 58 ? -13.008 -16.109 -11.742 1 87.5 58 GLY A O 1
ATOM 485 N N . ALA A 1 59 ? -14.375 -14.453 -11.453 1 91.94 59 ALA A N 1
ATOM 486 C CA . ALA A 1 59 ? -14.891 -14.812 -10.133 1 91.94 59 ALA A CA 1
ATOM 487 C C . ALA A 1 59 ? -15.508 -16.203 -10.148 1 91.94 59 ALA A C 1
ATOM 489 O O . ALA A 1 59 ? -15.438 -16.938 -9.156 1 91.94 59 ALA A O 1
ATOM 490 N N . GLU A 1 60 ? -16.062 -16.672 -11.266 1 89.88 60 GLU A N 1
ATOM 491 C CA . GLU A 1 60 ? -16.672 -18 -11.352 1 89.88 60 GLU A CA 1
ATOM 492 C C . GLU A 1 60 ? -15.609 -19.094 -11.242 1 89.88 60 GLU A C 1
ATOM 494 O O . GLU A 1 60 ? -15.875 -20.172 -10.703 1 89.88 60 GLU A O 1
ATOM 499 N N . TYR A 1 61 ? -14.547 -18.766 -11.766 1 86.31 61 TYR A N 1
ATOM 500 C CA . TYR A 1 61 ? -13.422 -19.688 -11.641 1 86.31 61 TYR A CA 1
ATOM 501 C C . TYR A 1 61 ? -13.086 -19.953 -10.18 1 86.31 61 TYR A C 1
ATOM 503 O O . TYR A 1 61 ? -12.898 -21.094 -9.773 1 86.31 61 TYR A O 1
ATOM 511 N N . ASP A 1 62 ? -13.055 -18.938 -9.367 1 88 62 ASP A N 1
ATOM 512 C CA . ASP A 1 62 ? -12.758 -19.062 -7.941 1 88 62 ASP A CA 1
ATOM 513 C C . ASP A 1 62 ? -13.844 -19.844 -7.219 1 88 62 ASP A C 1
ATOM 515 O O . ASP A 1 62 ? -13.555 -20.625 -6.312 1 88 62 ASP A O 1
ATOM 519 N N . VAL A 1 63 ? -15.055 -19.641 -7.605 1 89.44 63 VAL A N 1
ATOM 520 C CA . VAL A 1 63 ? -16.172 -20.375 -7.012 1 89.44 63 VAL A CA 1
ATOM 521 C C . VAL A 1 63 ? -15.945 -21.875 -7.195 1 89.44 63 VAL A C 1
ATOM 523 O O . VAL A 1 63 ? -16.219 -22.672 -6.285 1 89.44 63 VAL A O 1
ATOM 526 N N . SER A 1 64 ? -15.398 -22.188 -8.32 1 86.25 64 SER A N 1
ATOM 527 C CA . SER A 1 64 ? -15.211 -23.594 -8.648 1 86.25 64 SER A CA 1
ATOM 528 C C . SER A 1 64 ? -13.953 -24.156 -7.988 1 86.25 64 SER A C 1
ATOM 530 O O . SER A 1 64 ? -13.914 -25.312 -7.59 1 86.25 64 SER A O 1
ATOM 532 N N . GLN A 1 65 ? -12.93 -23.328 -7.836 1 87.81 65 GLN A N 1
ATOM 533 C CA . GLN A 1 65 ? -11.625 -23.812 -7.406 1 87.81 65 GLN A CA 1
ATOM 534 C C . GLN A 1 65 ? -11.484 -23.75 -5.887 1 87.81 65 GLN A C 1
ATOM 536 O O . GLN A 1 65 ? -10.742 -24.531 -5.293 1 87.81 65 GLN A O 1
ATOM 541 N N . LEU A 1 66 ? -12.156 -22.844 -5.289 1 92.94 66 LEU A N 1
ATOM 542 C CA . LEU A 1 66 ? -12.016 -22.625 -3.852 1 92.94 66 LEU A CA 1
ATOM 543 C C . LEU A 1 66 ? -13.172 -23.25 -3.088 1 92.94 66 LEU A C 1
ATOM 545 O O . LEU A 1 66 ? -13.82 -22.594 -2.279 1 92.94 66 LEU A O 1
ATOM 549 N N . GLY A 1 67 ? -13.328 -24.578 -3.295 1 93.81 67 GLY A N 1
ATOM 550 C CA . GLY A 1 67 ? -14.438 -25.312 -2.713 1 93.81 67 GLY A CA 1
ATOM 551 C C . GLY A 1 67 ? -14.359 -25.422 -1.202 1 93.81 67 GLY A C 1
ATOM 552 O O . GLY A 1 67 ? -15.391 -25.516 -0.529 1 93.81 67 GLY A O 1
ATOM 553 N N . PHE A 1 68 ? -13.18 -25.312 -0.565 1 97.19 68 PHE A N 1
ATOM 554 C CA . PHE A 1 68 ? -12.977 -25.344 0.879 1 97.19 68 PHE A CA 1
ATOM 555 C C . PHE A 1 68 ? -13.812 -24.266 1.565 1 97.19 68 PHE A C 1
ATOM 557 O O . PHE A 1 68 ? -14.375 -24.5 2.637 1 97.19 68 PHE A O 1
ATOM 564 N N . ILE A 1 69 ? -13.898 -23.109 0.943 1 96.69 69 ILE A N 1
ATOM 565 C CA . ILE A 1 69 ? -14.625 -21.969 1.507 1 96.69 69 ILE A CA 1
ATOM 566 C C . ILE A 1 69 ? -16.109 -22.312 1.614 1 96.69 69 ILE A C 1
ATOM 568 O O . ILE A 1 69 ? -16.75 -22.016 2.623 1 96.69 69 ILE A O 1
ATOM 572 N N . TRP A 1 70 ? -16.656 -23 0.623 1 95.44 70 TRP A N 1
ATOM 573 C CA . TRP A 1 7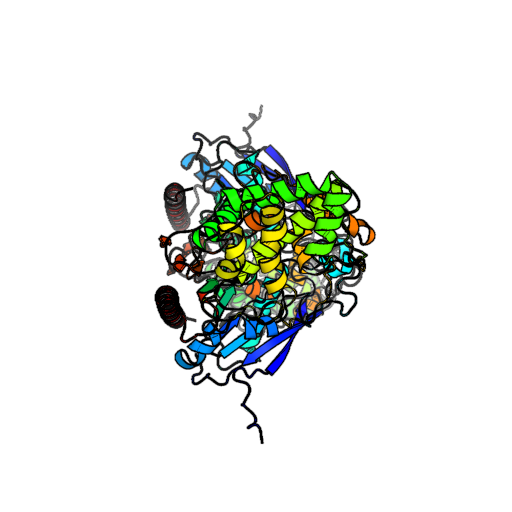0 ? -18.047 -23.453 0.627 1 95.44 70 TRP A CA 1
ATOM 574 C C . TRP A 1 70 ? -18.281 -24.516 1.691 1 95.44 70 TRP A C 1
ATOM 576 O O . TRP A 1 70 ? -19.328 -24.547 2.344 1 95.44 70 TRP A O 1
ATOM 586 N N . ASP A 1 71 ? -17.266 -25.344 1.788 1 97.12 71 ASP A N 1
ATOM 587 C CA . ASP A 1 71 ? -17.359 -26.422 2.756 1 97.12 71 ASP A CA 1
ATOM 588 C C . ASP A 1 71 ? -17.5 -25.891 4.176 1 97.12 71 ASP A C 1
ATOM 590 O O . ASP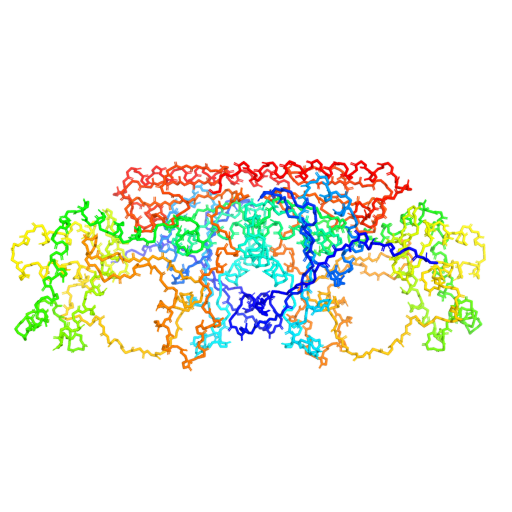 A 1 71 ? -18.234 -26.453 4.996 1 97.12 71 ASP A O 1
ATOM 594 N N . ILE A 1 72 ? -16.781 -24.781 4.473 1 98.19 72 ILE A N 1
ATOM 595 C CA . ILE A 1 72 ? -16.688 -24.359 5.871 1 98.19 72 ILE A CA 1
ATOM 596 C C . ILE A 1 72 ? -17.656 -23.219 6.137 1 98.19 72 ILE A C 1
ATOM 598 O O . ILE A 1 72 ? -17.906 -22.859 7.289 1 98.19 72 ILE A O 1
ATOM 602 N N . ALA A 1 73 ? -18.234 -22.656 5.168 1 97.44 73 ALA A N 1
ATOM 603 C CA . ALA A 1 73 ? -19.094 -21.484 5.297 1 97.44 73 ALA A CA 1
ATOM 604 C C . ALA A 1 73 ? -20.234 -21.75 6.27 1 97.44 73 ALA A C 1
ATOM 606 O O . ALA A 1 73 ? -20.531 -20.922 7.133 1 97.44 73 ALA A O 1
ATOM 607 N N . PRO A 1 74 ? -20.938 -22.953 6.164 1 96.88 74 PRO A N 1
ATOM 608 C CA . PRO A 1 74 ? -22.016 -23.219 7.121 1 96.88 74 PRO A CA 1
ATOM 609 C C . PRO A 1 74 ? -21.531 -23.281 8.562 1 96.88 74 PRO A C 1
ATOM 611 O O . PRO A 1 74 ? -22.234 -22.844 9.477 1 96.88 74 PRO A O 1
ATOM 614 N N . GLU A 1 75 ? -20.328 -23.781 8.711 1 97.75 75 GLU A N 1
ATOM 615 C CA . GLU A 1 75 ? -19.75 -23.906 10.047 1 97.75 75 GLU A CA 1
ATOM 616 C C . GLU A 1 75 ? -19.484 -22.547 10.68 1 97.75 75 GLU A C 1
ATOM 618 O O . GLU A 1 75 ? -19.672 -22.375 11.891 1 97.75 75 GLU A O 1
ATOM 623 N N . PHE A 1 76 ? -19.156 -21.547 9.984 1 98.25 76 PHE A N 1
ATOM 624 C CA . PHE A 1 76 ? -18.75 -20.234 10.492 1 98.25 76 PHE A CA 1
ATOM 625 C C . PHE A 1 76 ? -19.875 -19.219 10.312 1 98.25 76 PHE A C 1
ATOM 627 O O . PHE A 1 76 ? -19.75 -18.062 10.711 1 98.25 76 PHE A O 1
ATOM 634 N N . ASN A 1 77 ? -20.969 -19.625 9.617 1 97.75 77 ASN A N 1
ATOM 635 C CA . ASN A 1 77 ? -22.062 -18.734 9.273 1 97.75 77 ASN A CA 1
ATOM 636 C C . ASN A 1 77 ? -21.578 -17.547 8.438 1 97.75 77 ASN A C 1
ATOM 638 O O . ASN A 1 77 ? -21.953 -16.406 8.711 1 97.75 77 ASN A O 1
ATOM 642 N N . ALA A 1 78 ? -20.781 -17.859 7.508 1 98.31 78 ALA A N 1
ATOM 643 C CA . ALA A 1 78 ? -20.031 -16.797 6.828 1 98.31 78 ALA A CA 1
ATOM 644 C C . ALA A 1 78 ? -20.797 -16.297 5.594 1 98.31 78 ALA A C 1
ATOM 646 O O . ALA A 1 78 ? -21.516 -17.062 4.953 1 98.31 78 ALA A O 1
ATOM 647 N N . ALA A 1 79 ? -20.641 -15.039 5.305 1 98.44 79 ALA A N 1
ATOM 648 C CA . ALA A 1 79 ? -20.922 -14.531 3.965 1 98.44 79 ALA A CA 1
ATOM 649 C C . ALA A 1 79 ? -19.766 -14.82 3.016 1 98.44 79 ALA A C 1
ATOM 651 O O . ALA A 1 79 ? -18.609 -14.742 3.406 1 98.44 79 ALA A O 1
ATOM 652 N N . LEU A 1 80 ? -20.125 -15.172 1.788 1 98 80 LEU A N 1
ATOM 653 C CA . LEU A 1 80 ? -19.094 -15.484 0.797 1 98 80 LEU A CA 1
ATOM 654 C C . LEU A 1 80 ? -19.031 -14.406 -0.279 1 98 80 LEU A C 1
ATOM 656 O O . LEU A 1 80 ? -20.062 -14.047 -0.857 1 98 80 LEU A O 1
ATOM 660 N N . ILE A 1 81 ? -17.859 -13.883 -0.51 1 98.44 81 ILE A N 1
ATOM 661 C CA . ILE A 1 81 ? -17.625 -12.875 -1.539 1 98.44 81 ILE A CA 1
ATOM 662 C C . ILE A 1 81 ? -16.531 -13.359 -2.49 1 98.44 81 ILE A C 1
ATOM 664 O O . ILE A 1 81 ? -15.445 -13.75 -2.051 1 98.44 81 ILE A O 1
ATOM 668 N N . TYR A 1 82 ? -16.781 -13.391 -3.783 1 97.56 82 TYR A N 1
ATOM 669 C CA . TYR A 1 82 ? -15.812 -13.656 -4.836 1 97.56 82 TYR A CA 1
ATOM 670 C C . TYR A 1 82 ? -15.688 -12.453 -5.766 1 97.56 82 TYR A C 1
ATOM 672 O O . TYR A 1 82 ? -16.672 -11.969 -6.312 1 97.56 82 TYR A O 1
ATOM 680 N N . VAL A 1 83 ? -14.477 -11.984 -5.996 1 97.94 83 VAL A N 1
ATOM 681 C CA . VAL A 1 83 ? -14.281 -10.742 -6.734 1 97.94 83 VAL A CA 1
ATOM 682 C C . VAL A 1 83 ? -13.523 -11.023 -8.031 1 97.94 83 VAL A C 1
ATOM 684 O O . VAL A 1 83 ? -12.594 -11.828 -8.047 1 97.94 83 VAL A O 1
ATOM 687 N N . ASP A 1 84 ? -13.953 -10.312 -9.086 1 97.81 84 ASP A N 1
ATOM 688 C CA . ASP A 1 84 ? -13.117 -10.281 -10.281 1 97.81 84 ASP A CA 1
ATOM 689 C C . ASP A 1 84 ? -11.836 -9.484 -10.039 1 97.81 84 ASP A C 1
ATOM 691 O O . ASP A 1 84 ? -11.867 -8.414 -9.438 1 97.81 84 ASP A O 1
ATOM 695 N N . HIS A 1 85 ? -10.766 -10.055 -10.453 1 97.94 85 HIS A N 1
ATOM 696 C CA . HIS A 1 85 ? -9.578 -9.234 -10.641 1 97.94 85 HIS A CA 1
ATOM 697 C C . HIS A 1 85 ? -9.75 -8.281 -11.82 1 97.94 85 HIS A C 1
ATOM 699 O O . HIS A 1 85 ? -10.242 -8.672 -12.875 1 97.94 85 HIS A O 1
ATOM 705 N N . ARG A 1 86 ? -9.438 -7.016 -11.609 1 98.12 86 ARG A N 1
ATOM 706 C CA . ARG A 1 86 ? -9.508 -6.129 -12.766 1 98.12 86 ARG A CA 1
ATOM 707 C C . ARG A 1 86 ? -8.797 -6.738 -13.969 1 98.12 86 ARG A C 1
ATOM 709 O O . ARG A 1 86 ? -7.738 -7.359 -13.82 1 98.12 86 ARG A O 1
ATOM 716 N N . TYR A 1 87 ? -9.422 -6.562 -15.211 1 97.5 87 TYR A N 1
ATOM 717 C CA . TYR A 1 87 ? -8.938 -7.035 -16.5 1 97.5 87 TYR A CA 1
ATOM 718 C C . TYR A 1 87 ? -9.109 -8.547 -16.625 1 97.5 87 TYR A C 1
ATOM 720 O O . TYR A 1 87 ? -8.562 -9.164 -17.531 1 97.5 87 TYR A O 1
ATOM 728 N N . PHE A 1 88 ? -9.812 -9.164 -15.703 1 96.62 88 PHE A N 1
ATOM 729 C CA . PHE A 1 88 ? -10.211 -10.562 -15.805 1 96.62 88 PHE A CA 1
ATOM 730 C C . PHE A 1 88 ? -11.719 -10.703 -15.625 1 96.62 88 PHE A C 1
ATOM 732 O O . PHE A 1 88 ? -12.383 -9.789 -15.133 1 96.62 88 PHE A O 1
ATOM 739 N N . GLY A 1 89 ? -12.25 -11.836 -16.062 1 94.94 89 GLY A N 1
ATOM 740 C CA . GLY A 1 89 ? -13.695 -12.016 -16.016 1 94.94 89 GLY A CA 1
ATOM 741 C C . GLY A 1 89 ? -14.461 -10.945 -16.766 1 94.94 89 GLY A C 1
ATOM 742 O O . GLY A 1 89 ? -14.164 -10.664 -17.938 1 94.94 89 GLY A O 1
ATOM 743 N N . LYS A 1 90 ? -15.43 -10.375 -16.094 1 96.5 90 LYS A N 1
ATOM 744 C CA . LYS A 1 90 ? -16.266 -9.352 -16.703 1 96.5 90 LYS A CA 1
ATOM 745 C C . LYS A 1 90 ? -15.844 -7.949 -16.281 1 96.5 90 LYS A C 1
ATOM 747 O O . LYS A 1 90 ? -16.422 -6.953 -16.703 1 96.5 90 LYS A O 1
ATOM 752 N N . SER A 1 91 ? -14.836 -7.898 -15.453 1 97.88 91 SER A N 1
ATOM 753 C CA . SER A 1 91 ? -14.367 -6.621 -14.914 1 97.88 91 SER A CA 1
ATOM 754 C C . SER A 1 91 ? -13.305 -6.004 -15.812 1 97.88 91 SER A C 1
ATOM 756 O O . SER A 1 91 ? -12.109 -6.098 -15.516 1 97.88 91 SER A O 1
ATOM 758 N N . LEU A 1 92 ? -13.805 -5.316 -16.828 1 97.94 92 LEU A N 1
ATOM 759 C CA . LEU A 1 92 ? -12.953 -4.719 -17.844 1 97.94 92 LEU A CA 1
ATOM 760 C C . LEU A 1 92 ? -13.062 -3.197 -17.828 1 97.94 92 LEU A C 1
ATOM 762 O O . LEU A 1 92 ? -14.047 -2.635 -18.328 1 97.94 92 LEU A O 1
ATOM 766 N N . PRO A 1 93 ? -12 -2.518 -17.375 1 98.19 93 PRO A N 1
ATOM 767 C CA . PRO A 1 93 ? -12.078 -1.071 -17.156 1 98.19 93 PRO A CA 1
ATOM 768 C C . PRO A 1 93 ? -12.484 -0.308 -18.422 1 98.19 93 PRO A C 1
ATOM 770 O O . PRO A 1 93 ? -13.141 0.729 -18.328 1 98.19 93 PRO A O 1
ATOM 773 N N . PHE A 1 94 ? -12.133 -0.833 -19.594 1 97.75 94 PHE A N 1
ATOM 774 C CA . PHE A 1 94 ? -12.43 -0.13 -20.844 1 97.75 94 PHE A CA 1
ATOM 775 C C . PHE A 1 94 ? -13.25 -1.014 -21.781 1 97.75 94 PHE A C 1
ATOM 777 O O . PHE A 1 94 ? -13.117 -0.916 -23 1 97.75 94 PHE A O 1
ATOM 784 N N . GLY A 1 95 ? -14.008 -1.955 -21.156 1 96.44 95 GLY A N 1
ATOM 785 C CA . GLY A 1 95 ? -14.781 -2.873 -21.969 1 96.44 95 GLY A CA 1
ATOM 786 C C . GLY A 1 95 ? -13.922 -3.678 -22.938 1 96.44 95 GLY A C 1
ATOM 787 O O . GLY A 1 95 ? -12.859 -4.18 -22.562 1 96.44 95 GLY A O 1
ATOM 788 N N . ASP A 1 96 ? -14.344 -3.76 -24.078 1 93.06 96 ASP A N 1
ATOM 789 C CA . ASP A 1 96 ? -13.688 -4.574 -25.109 1 93.06 96 ASP A CA 1
ATOM 790 C C . ASP A 1 96 ? -12.336 -3.986 -25.484 1 93.06 96 ASP A C 1
ATOM 792 O O . ASP A 1 96 ? -11.477 -4.691 -26.016 1 93.06 96 ASP A O 1
ATOM 796 N N . ASP A 1 97 ? -12.094 -2.773 -25.172 1 95.31 97 ASP A N 1
ATOM 797 C CA . ASP A 1 97 ? -10.867 -2.086 -25.562 1 95.31 97 ASP A CA 1
ATOM 798 C C . ASP A 1 97 ? -9.781 -2.266 -24.5 1 95.31 97 ASP A C 1
ATOM 800 O O . ASP A 1 97 ? -8.641 -1.84 -24.688 1 95.31 97 ASP A O 1
ATOM 804 N N . SER A 1 98 ? -10.078 -2.953 -23.406 1 96.56 98 SER A N 1
ATOM 805 C CA . SER A 1 98 ? -9.195 -3.053 -22.25 1 96.56 98 SER A CA 1
ATOM 806 C C . SER A 1 98 ? -7.836 -3.629 -22.656 1 96.56 98 SER A C 1
ATOM 808 O O . SER A 1 98 ? -6.824 -3.352 -22 1 96.56 98 SER A O 1
ATOM 810 N N . PHE A 1 99 ? -7.77 -4.32 -23.766 1 94.62 99 PHE A N 1
ATOM 811 C CA . PHE A 1 99 ? -6.539 -5.008 -24.125 1 94.62 99 PHE A CA 1
ATOM 812 C C . PHE A 1 99 ? -5.988 -4.473 -25.453 1 94.62 99 PHE A C 1
ATOM 814 O O . PHE A 1 99 ? -5.059 -5.047 -26.016 1 94.62 99 PHE A O 1
ATOM 821 N N . SER A 1 100 ? -6.473 -3.412 -25.922 1 93.25 100 SER A N 1
ATOM 822 C CA . SER A 1 100 ? -6.176 -2.928 -27.266 1 93.25 100 SER A CA 1
ATOM 823 C C . SER A 1 100 ? -4.781 -2.318 -27.344 1 93.25 100 SER A C 1
ATOM 825 O O . SER A 1 100 ? -4.102 -2.424 -28.375 1 93.25 100 SER A O 1
ATOM 827 N N . ASN A 1 101 ? -4.367 -1.663 -26.312 1 94 101 ASN A N 1
ATOM 828 C CA . ASN A 1 101 ? -3.035 -1.069 -26.25 1 94 101 ASN A CA 1
ATOM 829 C C . ASN A 1 101 ? -2.637 -0.738 -24.812 1 94 101 ASN A C 1
ATOM 831 O O . ASN A 1 101 ? -3.434 -0.907 -23.891 1 94 101 ASN A O 1
ATOM 835 N N . ILE A 1 102 ? -1.479 -0.165 -24.625 1 94.5 102 ILE A N 1
ATOM 836 C CA . ILE A 1 102 ? -0.91 0.055 -23.297 1 94.5 102 ILE A CA 1
ATOM 837 C C . ILE A 1 102 ? -1.685 1.158 -22.578 1 94.5 102 ILE A C 1
ATOM 839 O O . ILE A 1 102 ? -1.85 1.115 -21.359 1 94.5 102 ILE A O 1
ATOM 843 N N . SER A 1 103 ? -2.201 2.137 -23.297 1 94.81 103 SER A N 1
ATOM 844 C CA . SER A 1 103 ? -2.953 3.221 -22.672 1 94.81 103 SER A CA 1
ATOM 845 C C . SER A 1 103 ? -4.227 2.699 -22.016 1 94.81 103 SER A C 1
ATOM 847 O O . SER A 1 103 ? -4.859 3.408 -21.234 1 94.81 103 SER A O 1
ATOM 849 N N . MET A 1 104 ? -4.637 1.477 -22.375 1 96.25 104 MET A N 1
ATOM 850 C CA . MET A 1 104 ? -5.812 0.841 -21.781 1 96.25 104 MET A CA 1
ATOM 851 C C . MET A 1 104 ? -5.406 -0.176 -20.719 1 96.25 104 MET A C 1
ATOM 853 O O . MET A 1 104 ? -5.738 -0.018 -19.547 1 96.25 104 MET A O 1
ATOM 857 N N . ILE A 1 105 ? -4.523 -1.104 -21.047 1 97.38 105 ILE A N 1
ATOM 858 C CA . ILE A 1 105 ? -4.199 -2.211 -20.156 1 97.38 105 ILE A CA 1
ATOM 859 C C . ILE A 1 105 ? -3.143 -1.768 -19.141 1 97.38 105 ILE A C 1
ATOM 861 O O . ILE A 1 105 ? -2.918 -2.441 -18.141 1 97.38 105 ILE A O 1
ATOM 865 N N . GLY A 1 106 ? -2.557 -0.585 -19.344 1 97.38 106 GLY A N 1
ATOM 866 C CA . GLY A 1 106 ? -1.468 -0.099 -18.516 1 97.38 106 GLY A CA 1
ATOM 867 C C . GLY A 1 106 ? -1.893 0.19 -17.078 1 97.38 106 GLY A C 1
ATOM 868 O O . GLY A 1 106 ? -1.048 0.366 -16.203 1 97.38 106 GLY A O 1
ATOM 869 N N . TYR A 1 107 ? -3.195 0.135 -16.766 1 98.06 107 TYR A N 1
ATOM 870 C CA . TYR A 1 107 ? -3.709 0.349 -15.414 1 98.06 107 TYR A CA 1
ATOM 871 C C . TYR A 1 107 ? -3.82 -0.97 -14.656 1 98.06 107 TYR A C 1
ATOM 873 O O . TYR A 1 107 ? -4.297 -1.002 -13.523 1 98.06 107 TYR A O 1
ATOM 881 N N . LEU A 1 108 ? -3.375 -2.053 -15.281 1 98 108 LEU A N 1
ATOM 882 C CA . LEU A 1 108 ? -3.354 -3.346 -14.602 1 98 108 LEU A CA 1
ATOM 883 C C . LEU A 1 108 ? -2.098 -3.496 -13.758 1 98 108 LEU A C 1
ATOM 885 O O . LEU A 1 108 ? -0.982 -3.482 -14.281 1 98 108 LEU A O 1
ATOM 889 N N . SER A 1 109 ? -2.275 -3.508 -12.5 1 97.81 109 SER A N 1
ATOM 890 C CA . SER A 1 109 ? -1.239 -3.811 -11.516 1 97.81 109 SER A CA 1
ATOM 891 C C . SER A 1 109 ? -1.83 -4.465 -10.273 1 97.81 109 SER A C 1
ATOM 893 O O . SER A 1 109 ? -3.039 -4.391 -10.047 1 97.81 109 SER A O 1
ATOM 895 N N . THR A 1 110 ? -1.055 -5.145 -9.531 1 98.25 110 THR A N 1
ATOM 896 C CA . THR A 1 110 ? -1.525 -5.781 -8.305 1 98.25 110 THR A CA 1
ATOM 897 C C . THR A 1 110 ? -1.994 -4.734 -7.297 1 98.25 110 THR A C 1
ATOM 899 O O . THR A 1 110 ? -2.967 -4.953 -6.574 1 98.25 110 THR A O 1
ATOM 902 N N . GLU A 1 111 ? -1.346 -3.561 -7.285 1 98.44 111 GLU A N 1
ATOM 903 C CA . GLU A 1 111 ? -1.706 -2.498 -6.352 1 98.44 111 GLU A CA 1
ATOM 904 C C . GLU A 1 111 ? -3.1 -1.951 -6.648 1 98.44 111 GLU A C 1
ATOM 906 O O . GLU A 1 111 ? -3.902 -1.755 -5.734 1 98.44 111 GLU A O 1
ATOM 911 N N . GLN A 1 112 ? -3.355 -1.742 -7.938 1 98.5 112 GLN A N 1
ATOM 912 C CA . GLN A 1 112 ? -4.684 -1.294 -8.336 1 98.5 112 GLN A CA 1
ATOM 913 C C . GLN A 1 112 ? -5.75 -2.32 -7.957 1 98.5 112 GLN A C 1
ATOM 915 O O . GLN A 1 112 ? -6.82 -1.959 -7.469 1 98.5 112 GLN A O 1
ATOM 920 N N . ALA A 1 113 ? -5.434 -3.557 -8.18 1 98.44 113 ALA A N 1
ATOM 921 C CA . ALA A 1 113 ? -6.383 -4.625 -7.867 1 98.44 113 ALA A CA 1
ATOM 922 C C . ALA A 1 113 ? -6.656 -4.691 -6.367 1 98.44 113 ALA A C 1
ATOM 924 O O . ALA A 1 113 ? -7.797 -4.891 -5.945 1 98.44 113 ALA A O 1
ATOM 925 N N . LEU A 1 114 ? -5.641 -4.559 -5.531 1 98.69 114 LEU A N 1
ATOM 926 C CA . LEU A 1 114 ? -5.824 -4.578 -4.082 1 98.69 114 LEU A CA 1
ATOM 927 C C . LEU A 1 114 ? -6.68 -3.398 -3.629 1 98.69 114 LEU A C 1
ATOM 929 O O . LEU A 1 114 ? -7.508 -3.539 -2.725 1 98.69 114 LEU A O 1
ATOM 933 N N . ALA A 1 115 ? -6.438 -2.23 -4.238 1 98.75 115 ALA A N 1
ATOM 934 C CA . ALA A 1 115 ? -7.234 -1.056 -3.893 1 98.75 115 ALA A CA 1
ATOM 935 C C . ALA A 1 115 ? -8.703 -1.263 -4.258 1 98.75 115 ALA A C 1
ATOM 937 O O . ALA A 1 115 ? -9.594 -0.783 -3.557 1 98.75 115 ALA A O 1
ATOM 938 N N . ASP A 1 116 ? -8.984 -1.979 -5.426 1 98.69 116 ASP A N 1
ATOM 939 C CA . ASP A 1 116 ? -10.352 -2.371 -5.746 1 98.69 116 ASP A CA 1
ATOM 940 C C . ASP A 1 116 ? -10.984 -3.154 -4.594 1 98.69 116 ASP A C 1
ATOM 942 O O . ASP A 1 116 ? -12.117 -2.881 -4.199 1 98.69 116 ASP A O 1
ATOM 946 N N . ASN A 1 117 ? -10.25 -4.137 -4.137 1 98.75 117 ASN A N 1
ATOM 947 C CA . ASN A 1 117 ? -10.734 -4.988 -3.055 1 98.75 117 ASN A CA 1
ATOM 948 C C . ASN A 1 117 ? -11 -4.188 -1.782 1 98.75 117 ASN A C 1
ATOM 950 O O . ASN A 1 117 ? -11.969 -4.445 -1.07 1 98.75 117 ASN A O 1
ATOM 954 N N . ALA A 1 118 ? -10.133 -3.227 -1.457 1 98.69 118 ALA A N 1
ATOM 955 C CA . ALA A 1 118 ? -10.32 -2.385 -0.277 1 98.69 118 ALA A CA 1
ATOM 956 C C . ALA A 1 118 ? -11.641 -1.621 -0.35 1 98.69 118 ALA A C 1
ATOM 958 O O . ALA A 1 118 ? -12.406 -1.608 0.612 1 98.69 118 ALA A O 1
ATOM 959 N N . LEU A 1 119 ? -11.883 -1.037 -1.497 1 98.62 119 LEU A N 1
ATOM 960 C CA . LEU A 1 119 ? -13.117 -0.277 -1.66 1 98.62 119 LEU A CA 1
ATOM 961 C C . LEU A 1 119 ? -14.336 -1.193 -1.586 1 98.62 119 LEU A C 1
ATOM 963 O O . LEU A 1 119 ? -15.383 -0.8 -1.066 1 98.62 119 LEU A O 1
ATOM 967 N N . LEU A 1 120 ? -14.172 -2.395 -2.127 1 98.81 120 LEU A N 1
ATOM 968 C CA . LEU A 1 120 ? -15.297 -3.322 -2.068 1 98.81 120 LEU A CA 1
ATOM 969 C C . LEU A 1 120 ? -15.594 -3.725 -0.627 1 98.81 120 LEU A C 1
ATOM 971 O O . LEU A 1 120 ? -16.766 -3.807 -0.229 1 98.81 120 LEU A O 1
ATOM 975 N N . ILE A 1 121 ? -14.594 -4.035 0.125 1 98.69 121 ILE A N 1
ATOM 976 C CA . ILE A 1 121 ? -14.797 -4.41 1.521 1 98.69 121 ILE A CA 1
ATOM 977 C C . ILE A 1 121 ? -15.508 -3.277 2.26 1 98.69 121 ILE A C 1
ATOM 979 O O . ILE A 1 121 ? -16.453 -3.516 3.004 1 98.69 121 ILE A O 1
ATOM 983 N N . VAL A 1 122 ? -15.07 -2.021 2.039 1 98 122 VAL A N 1
ATOM 984 C CA . VAL A 1 122 ? -15.703 -0.866 2.668 1 98 122 VAL A CA 1
ATOM 985 C C . VAL A 1 122 ? -17.172 -0.781 2.24 1 98 122 VAL A C 1
ATOM 987 O O . VAL A 1 122 ? -18.047 -0.577 3.072 1 98 122 VAL A O 1
ATOM 990 N N . HIS A 1 123 ? -17.391 -0.936 0.936 1 98.25 123 HIS A N 1
ATOM 991 C CA . HIS A 1 123 ? -18.75 -0.892 0.403 1 98.25 123 HIS A CA 1
ATOM 992 C C . HIS A 1 123 ? -19.625 -1.974 1.029 1 98.25 123 HIS A C 1
ATOM 994 O O . HIS A 1 123 ? -20.781 -1.715 1.394 1 98.25 123 HIS A O 1
ATOM 1000 N N . LEU A 1 124 ? -19.109 -3.205 1.103 1 98.5 124 LEU A N 1
ATOM 1001 C CA . LEU A 1 124 ? -19.859 -4.309 1.688 1 98.5 124 LEU A CA 1
ATOM 1002 C C . LEU A 1 124 ? -20.234 -4 3.131 1 98.5 124 LEU A C 1
ATOM 1004 O O . LEU A 1 124 ? -21.406 -4.141 3.508 1 98.5 124 LEU A O 1
ATOM 1008 N N . LYS A 1 125 ? -19.375 -3.525 3.848 1 96.19 125 LYS A N 1
ATOM 1009 C CA . LYS A 1 125 ? -19.594 -3.338 5.281 1 96.19 125 LYS A CA 1
ATOM 1010 C C . LYS A 1 125 ? -20.438 -2.104 5.551 1 96.19 125 LYS A C 1
ATOM 1012 O O . LYS A 1 125 ? -21.266 -2.102 6.469 1 96.19 125 LYS A O 1
ATOM 1017 N N . GLU A 1 126 ? -20.297 -1.084 4.75 1 95 126 GLU A N 1
ATOM 1018 C CA . GLU A 1 126 ? -20.969 0.18 5.043 1 95 126 GLU A CA 1
ATOM 1019 C C . GLU A 1 126 ? -22.328 0.251 4.359 1 95 126 GLU A C 1
ATOM 1021 O O . GLU A 1 126 ? -23.234 0.939 4.836 1 95 126 GLU A O 1
ATOM 1026 N N . LYS A 1 127 ? -22.5 -0.465 3.199 1 96.62 127 LYS A N 1
ATOM 1027 C CA . LYS A 1 127 ? -23.703 -0.239 2.402 1 96.62 127 LYS A CA 1
ATOM 1028 C C . LYS A 1 127 ? -24.406 -1.555 2.09 1 96.62 127 LYS A C 1
ATOM 1030 O O . LYS A 1 127 ? -25.547 -1.76 2.49 1 96.62 127 LYS A O 1
ATOM 1035 N N . ARG A 1 128 ? -23.75 -2.562 1.547 1 97.44 128 ARG A N 1
ATOM 1036 C CA . ARG A 1 128 ? -24.406 -3.736 0.97 1 97.44 128 ARG A CA 1
ATOM 1037 C C . ARG A 1 128 ? -24.781 -4.742 2.053 1 97.44 128 ARG A C 1
ATOM 1039 O O . ARG A 1 128 ? -25.828 -5.391 1.967 1 97.44 128 ARG A O 1
ATOM 1046 N N . LEU A 1 129 ? -23.828 -4.953 2.971 1 97.19 129 LEU A N 1
ATOM 1047 C CA . LEU A 1 129 ? -24.031 -5.844 4.109 1 97.19 129 LEU A CA 1
ATOM 1048 C C . LEU A 1 129 ? -23.938 -5.078 5.422 1 97.19 129 LEU A C 1
ATOM 1050 O O . LEU A 1 129 ? -23.156 -5.438 6.301 1 97.19 129 LEU A O 1
ATOM 1054 N N . GLN A 1 130 ? -24.859 -4.164 5.633 1 92.75 130 GLN A N 1
ATOM 1055 C CA . GLN A 1 130 ? -24.781 -3.227 6.75 1 92.75 130 GLN A CA 1
ATOM 1056 C C . GLN A 1 130 ? -24.844 -3.957 8.086 1 92.75 130 GLN A C 1
ATOM 1058 O O . GLN A 1 130 ? -24.281 -3.496 9.078 1 92.75 130 GLN A O 1
ATOM 1063 N N . ASN A 1 131 ? -25.5 -5.039 8.07 1 93.69 131 ASN A N 1
ATOM 1064 C CA . ASN A 1 131 ? -25.594 -5.824 9.297 1 93.69 131 ASN A CA 1
ATOM 1065 C C . ASN A 1 131 ? -24.234 -6.434 9.664 1 93.69 131 ASN A C 1
ATOM 1067 O O . ASN A 1 131 ? -24.047 -6.871 10.797 1 93.69 131 ASN A O 1
ATOM 1071 N N . LEU A 1 132 ? -23.328 -6.41 8.734 1 95.69 132 LEU A N 1
ATOM 1072 C CA . LEU A 1 132 ? -22 -7.004 8.953 1 95.69 132 LEU A CA 1
ATOM 1073 C C . LEU A 1 132 ? -20.938 -5.926 9.031 1 95.69 132 LEU A C 1
ATOM 1075 O O . LEU A 1 132 ? -19.766 -6.176 8.695 1 95.69 132 LEU A O 1
ATOM 1079 N N . LYS A 1 133 ? -21.219 -4.766 9.438 1 93.06 133 LYS A N 1
ATOM 1080 C CA . LYS A 1 133 ? -20.312 -3.617 9.477 1 93.06 133 LYS A CA 1
ATOM 1081 C C . LYS A 1 133 ? -19.109 -3.902 10.359 1 93.06 133 LYS A C 1
ATOM 1083 O O . LYS A 1 133 ? -18 -3.457 10.062 1 93.06 133 LYS A O 1
ATOM 1088 N N . LYS A 1 134 ? -19.281 -4.684 11.383 1 91.06 134 LYS A N 1
ATOM 1089 C CA . LYS A 1 134 ? -18.203 -4.93 12.328 1 91.06 134 LYS A CA 1
ATOM 1090 C C . LYS A 1 134 ? -17.625 -6.332 12.148 1 91.06 134 LYS A C 1
ATOM 1092 O O . LYS A 1 134 ? -16.75 -6.758 12.922 1 91.06 134 LYS A O 1
ATOM 1097 N N . SER A 1 135 ? -18.047 -7.02 11.172 1 95.69 135 SER A N 1
ATOM 1098 C CA . SER A 1 135 ? -17.641 -8.406 10.961 1 95.69 135 SER A CA 1
ATOM 1099 C C . SER A 1 135 ? -16.219 -8.5 10.445 1 95.69 135 SER A C 1
ATOM 1101 O O . SER A 1 135 ? -15.773 -7.668 9.648 1 95.69 135 SER A O 1
ATOM 1103 N N . PRO A 1 136 ? -15.492 -9.469 10.984 1 97.06 136 PRO A N 1
ATOM 1104 C CA . PRO A 1 136 ? -14.148 -9.688 10.453 1 97.06 136 PRO A CA 1
ATOM 1105 C C . PRO A 1 136 ? -14.156 -10.219 9.016 1 97.06 136 PRO A C 1
ATOM 1107 O O . PRO A 1 136 ? -15.023 -11.023 8.664 1 97.06 136 PRO A O 1
ATOM 1110 N N . VAL A 1 137 ? -13.258 -9.789 8.234 1 98.5 137 VAL A N 1
ATOM 1111 C CA . VAL A 1 137 ? -13.062 -10.258 6.863 1 98.5 137 VAL A CA 1
ATOM 1112 C C . VAL A 1 137 ? -11.875 -11.219 6.805 1 98.5 137 VAL A C 1
ATOM 1114 O O . VAL A 1 137 ? -10.758 -10.852 7.172 1 98.5 137 VAL A O 1
ATOM 1117 N N . ILE A 1 138 ? -12.078 -12.414 6.41 1 98.88 138 ILE A N 1
ATOM 1118 C CA . ILE A 1 138 ? -11.047 -13.422 6.215 1 98.88 138 ILE A CA 1
ATOM 1119 C C . ILE A 1 138 ? -10.773 -13.609 4.723 1 98.88 138 ILE A C 1
ATOM 1121 O O . ILE A 1 138 ? -11.695 -13.875 3.949 1 98.88 138 ILE A O 1
ATOM 1125 N N . LEU A 1 139 ? -9.531 -13.484 4.324 1 98.88 139 LEU A N 1
ATOM 1126 C CA . LEU A 1 139 ? -9.141 -13.531 2.918 1 98.88 139 LEU A CA 1
ATOM 1127 C C . LEU A 1 139 ? -8.766 -14.945 2.504 1 98.88 139 LEU A C 1
ATOM 1129 O O . LEU A 1 139 ? -8.148 -15.68 3.283 1 98.88 139 LEU A O 1
ATOM 1133 N N . PHE A 1 140 ? -9.117 -15.242 1.27 1 98.69 140 PHE A N 1
ATOM 1134 C CA . PHE A 1 140 ? -8.742 -16.531 0.69 1 98.69 140 PHE A CA 1
ATOM 1135 C C . PHE A 1 140 ? -8.195 -16.344 -0.719 1 98.69 140 PHE A C 1
ATOM 1137 O O . PHE A 1 140 ? -8.648 -15.477 -1.463 1 98.69 140 PHE A O 1
ATOM 1144 N N . GLY A 1 141 ? -7.281 -17.156 -1.111 1 97.12 141 GLY A N 1
ATOM 1145 C CA . GLY A 1 141 ? -6.773 -17.281 -2.469 1 97.12 141 GLY A CA 1
ATOM 1146 C C . GLY A 1 141 ? -5.762 -18.391 -2.631 1 97.12 141 GLY A C 1
ATOM 1147 O O . GLY A 1 141 ? -5.254 -18.938 -1.642 1 97.12 141 GLY A O 1
ATOM 1148 N N . TYR A 1 142 ? -5.488 -18.797 -3.801 1 95.5 142 TYR A N 1
ATOM 1149 C CA . TYR A 1 142 ? -4.473 -19.797 -4.09 1 95.5 142 TYR A CA 1
ATOM 1150 C C . TYR A 1 142 ? -3.623 -19.375 -5.285 1 95.5 142 TYR A C 1
ATOM 1152 O O . TYR A 1 142 ? -4.074 -18.609 -6.141 1 95.5 142 TYR A O 1
ATOM 1160 N N . SER A 1 143 ? -2.432 -19.859 -5.32 1 96.81 143 SER A N 1
ATOM 1161 C CA . SER A 1 143 ? -1.505 -19.5 -6.387 1 96.81 143 SER A CA 1
ATOM 1162 C C . SER A 1 143 ? -1.346 -17.984 -6.48 1 96.81 143 SER A C 1
ATOM 1164 O O . SER A 1 143 ? -1.028 -17.328 -5.488 1 96.81 143 SER A O 1
ATOM 1166 N N . TYR A 1 144 ? -1.61 -17.391 -7.629 1 97.06 144 TYR A N 1
ATOM 1167 C CA . TYR A 1 144 ? -1.578 -15.945 -7.758 1 97.06 144 TYR A CA 1
ATOM 1168 C C . TYR A 1 144 ? -2.588 -15.297 -6.82 1 97.06 144 TYR A C 1
ATOM 1170 O O . TYR A 1 144 ? -2.279 -14.297 -6.16 1 97.06 144 TYR A O 1
ATOM 1178 N N . GLY A 1 145 ? -3.754 -15.891 -6.695 1 97.19 145 GLY A N 1
ATOM 1179 C CA . GLY A 1 145 ? -4.734 -15.406 -5.738 1 97.19 145 GLY A CA 1
ATOM 1180 C C . GLY A 1 145 ? -4.258 -15.492 -4.301 1 97.19 145 GLY A C 1
ATOM 1181 O O . GLY A 1 145 ? -4.625 -14.664 -3.467 1 97.19 145 GLY A O 1
ATOM 1182 N N . GLY A 1 146 ? -3.488 -16.547 -4.023 1 98.19 146 GLY A N 1
ATOM 1183 C CA . GLY A 1 146 ? -2.891 -16.656 -2.701 1 98.19 146 GLY A CA 1
ATOM 1184 C C . GLY A 1 146 ? -1.915 -15.531 -2.396 1 98.19 146 GLY A C 1
ATOM 1185 O O . GLY A 1 146 ? -1.896 -15 -1.284 1 98.19 146 GLY A O 1
ATOM 1186 N N . MET A 1 147 ? -1.072 -15.188 -3.398 1 98.38 147 MET A N 1
ATOM 1187 C CA . MET A 1 147 ? -0.19 -14.031 -3.248 1 98.38 147 MET A CA 1
ATOM 1188 C C . MET A 1 147 ? -0.992 -12.766 -2.961 1 98.38 147 MET A C 1
ATOM 1190 O O . MET A 1 147 ? -0.667 -12.016 -2.041 1 98.38 147 MET A O 1
ATOM 1194 N N . MET A 1 148 ? -2.066 -12.609 -3.701 1 98.38 148 MET A N 1
ATOM 1195 C CA . MET A 1 148 ? -2.92 -11.43 -3.559 1 98.38 148 MET A CA 1
ATOM 1196 C C . MET A 1 148 ? -3.551 -11.383 -2.172 1 98.38 148 MET A C 1
ATOM 1198 O O . MET A 1 148 ? -3.666 -10.312 -1.573 1 98.38 148 MET A O 1
ATOM 1202 N N . ALA A 1 149 ? -3.969 -12.547 -1.662 1 98.56 149 ALA A N 1
ATOM 1203 C CA . ALA A 1 149 ? -4.566 -12.602 -0.33 1 98.56 149 ALA A CA 1
ATOM 1204 C C . ALA A 1 149 ? -3.559 -12.188 0.739 1 98.56 149 ALA A C 1
ATOM 1206 O O . ALA A 1 149 ? -3.885 -11.414 1.641 1 98.56 149 ALA A O 1
ATOM 1207 N N . ALA A 1 150 ? -2.377 -12.711 0.627 1 98.5 150 ALA A N 1
ATOM 1208 C CA . ALA A 1 150 ? -1.328 -12.344 1.575 1 98.5 150 ALA A CA 1
ATOM 1209 C C . ALA A 1 150 ? -1.006 -10.852 1.49 1 98.5 150 ALA A C 1
ATOM 1211 O O . ALA A 1 150 ? -0.891 -10.18 2.514 1 98.5 150 ALA A O 1
ATOM 1212 N N . TRP A 1 151 ? -0.854 -10.344 0.273 1 98.31 151 TRP A N 1
ATOM 1213 C CA . TRP A 1 151 ? -0.513 -8.938 0.07 1 98.31 151 TRP A CA 1
ATOM 1214 C C . TRP A 1 151 ? -1.642 -8.031 0.543 1 98.31 151 TRP A C 1
ATOM 1216 O O . TRP A 1 151 ? -1.393 -6.949 1.077 1 98.31 151 TRP A O 1
ATOM 1226 N N . MET A 1 152 ? -2.885 -8.477 0.354 1 98.25 152 MET A N 1
ATOM 1227 C CA . MET A 1 152 ? -4.023 -7.723 0.865 1 98.25 152 MET A CA 1
ATOM 1228 C C . MET A 1 152 ? -3.977 -7.625 2.387 1 98.25 152 MET A C 1
ATOM 1230 O O . MET A 1 152 ? -4.242 -6.566 2.953 1 98.25 152 MET A O 1
ATOM 1234 N N . ARG A 1 153 ? -3.664 -8.727 3.043 1 97.81 153 ARG A N 1
ATOM 1235 C CA . ARG A 1 153 ? -3.559 -8.75 4.5 1 97.81 153 ARG A CA 1
ATOM 1236 C C . ARG A 1 153 ? -2.453 -7.82 4.984 1 97.81 153 ARG A C 1
ATOM 1238 O O . ARG A 1 153 ? -2.609 -7.141 6 1 97.81 153 ARG A O 1
ATOM 1245 N N . ILE A 1 154 ? -1.434 -7.77 4.242 1 96.19 154 ILE A N 1
ATOM 1246 C CA . ILE A 1 154 ? -0.25 -7.012 4.637 1 96.19 154 ILE A CA 1
ATOM 1247 C C . ILE A 1 154 ? -0.49 -5.52 4.406 1 96.19 154 ILE A C 1
ATOM 1249 O O . ILE A 1 154 ? -0.147 -4.691 5.254 1 96.19 154 ILE A O 1
ATOM 1253 N N . LYS A 1 155 ? -1.104 -5.152 3.348 1 96.75 155 LYS A N 1
ATOM 1254 C CA . LYS A 1 155 ? -1.216 -3.756 2.939 1 96.75 155 LYS A CA 1
ATOM 1255 C C . LYS A 1 155 ? -2.469 -3.111 3.523 1 96.75 155 LYS A C 1
ATOM 1257 O O . LYS A 1 155 ? -2.533 -1.889 3.674 1 96.75 155 LYS A O 1
ATOM 1262 N N . TYR A 1 156 ? -3.512 -3.957 3.838 1 97 156 TYR A N 1
ATOM 1263 C CA . TYR A 1 156 ? -4.77 -3.434 4.359 1 97 156 TYR A CA 1
ATOM 1264 C C . TYR A 1 156 ? -5.195 -4.188 5.613 1 97 156 TYR A C 1
ATOM 1266 O O . TYR A 1 156 ? -6.328 -4.664 5.703 1 97 156 TYR A O 1
ATOM 1274 N N . PRO A 1 157 ? -4.363 -4.199 6.551 1 95.44 157 PRO A N 1
ATOM 1275 C CA . PRO A 1 157 ? -4.672 -4.969 7.758 1 95.44 157 PRO A CA 1
ATOM 1276 C C . PRO A 1 157 ? -5.855 -4.391 8.539 1 95.44 157 PRO A C 1
ATOM 1278 O O . PRO A 1 157 ? -6.512 -5.109 9.289 1 95.44 157 PRO A O 1
ATOM 1281 N N . HIS A 1 158 ? -6.176 -3.121 8.344 1 94.75 158 HIS A N 1
ATOM 1282 C CA . HIS A 1 158 ? -7.281 -2.482 9.047 1 94.75 158 HIS A CA 1
ATOM 1283 C C . HIS A 1 158 ? -8.625 -2.93 8.484 1 94.75 158 HIS A C 1
ATOM 1285 O O . HIS A 1 158 ? -9.664 -2.734 9.125 1 94.75 158 HIS A O 1
ATOM 1291 N N . LEU A 1 159 ? -8.586 -3.604 7.301 1 97 159 LEU A N 1
ATOM 1292 C CA . LEU A 1 159 ? -9.828 -4.039 6.668 1 97 159 LEU A CA 1
ATOM 1293 C C . LEU A 1 159 ? -9.984 -5.555 6.762 1 97 159 LEU A C 1
ATOM 1295 O O . LEU A 1 159 ? -11.031 -6.098 6.414 1 97 159 LEU A O 1
ATOM 1299 N N . THR A 1 160 ? -8.969 -6.281 7.234 1 97.25 160 THR A N 1
ATOM 1300 C CA . THR A 1 160 ? -8.953 -7.734 7.141 1 97.25 160 THR A CA 1
ATOM 1301 C C . THR A 1 160 ? -8.445 -8.359 8.438 1 97.25 160 THR A C 1
ATOM 1303 O O . THR A 1 160 ? -7.633 -7.758 9.148 1 97.25 160 THR A O 1
ATOM 1306 N N . ALA A 1 161 ? -8.906 -9.578 8.727 1 97.44 161 ALA A N 1
ATOM 1307 C CA . ALA A 1 161 ? -8.602 -10.188 10.016 1 97.44 161 ALA A CA 1
ATOM 1308 C C . ALA A 1 161 ? -7.648 -11.367 9.859 1 97.44 161 ALA A C 1
ATOM 1310 O O . ALA A 1 161 ? -7.027 -11.812 10.828 1 97.44 161 ALA A O 1
ATOM 1311 N N . GLY A 1 162 ? -7.477 -11.828 8.688 1 98.25 162 GLY A N 1
ATOM 1312 C CA . GLY A 1 162 ? -6.598 -12.953 8.398 1 98.25 162 GLY A CA 1
ATOM 1313 C C . GLY A 1 162 ? -6.648 -13.398 6.949 1 98.25 162 GLY A C 1
ATOM 1314 O O . GLY A 1 162 ? -7.473 -12.906 6.172 1 98.25 162 GLY A O 1
ATOM 1315 N N . ALA A 1 163 ? -5.73 -14.328 6.547 1 98.81 163 ALA A N 1
ATOM 1316 C CA . ALA A 1 163 ? -5.676 -14.781 5.16 1 98.81 163 ALA A CA 1
ATOM 1317 C C . ALA A 1 163 ? -5.203 -16.234 5.078 1 98.81 163 ALA A C 1
ATOM 1319 O O . ALA A 1 163 ? -4.289 -16.641 5.801 1 98.81 163 ALA A O 1
ATOM 1320 N N . ILE A 1 164 ? -5.887 -16.953 4.305 1 98.88 164 ILE A N 1
ATOM 1321 C CA . ILE A 1 164 ? -5.414 -18.25 3.838 1 98.88 164 ILE A CA 1
ATOM 1322 C C . ILE A 1 164 ? -4.84 -18.109 2.43 1 98.88 164 ILE A C 1
ATOM 1324 O O . ILE A 1 164 ? -5.582 -17.922 1.465 1 98.88 164 ILE A O 1
ATOM 1328 N N . ALA A 1 165 ? -3.549 -18.203 2.326 1 98.75 165 ALA A N 1
ATOM 1329 C CA . ALA A 1 165 ? -2.822 -18.094 1.064 1 98.75 165 ALA A CA 1
ATOM 1330 C C . ALA A 1 165 ? -2.268 -19.438 0.622 1 98.75 165 ALA A C 1
ATOM 1332 O O . ALA A 1 165 ? -1.117 -19.781 0.917 1 98.75 165 ALA A O 1
ATOM 1333 N N . SER A 1 166 ? -3.047 -20.109 -0.16 1 98.5 166 SER A N 1
ATOM 1334 C CA . SER A 1 166 ? -2.705 -21.469 -0.561 1 98.5 166 SER A CA 1
ATOM 1335 C C . SER A 1 166 ? -1.778 -21.469 -1.772 1 98.5 166 SER A C 1
ATOM 1337 O O . SER A 1 166 ? -2.047 -20.797 -2.768 1 98.5 166 SER A O 1
ATOM 1339 N N . SER A 1 167 ? -0.704 -22.234 -1.7 1 98.25 167 SER A N 1
ATOM 1340 C CA . SER A 1 167 ? 0.23 -22.453 -2.801 1 98.25 167 SER A CA 1
ATOM 1341 C C . SER A 1 167 ? 0.683 -21.125 -3.406 1 98.25 167 SER A C 1
ATOM 1343 O O . SER A 1 167 ? 0.705 -20.969 -4.629 1 98.25 167 SER A O 1
ATOM 1345 N N . ALA A 1 168 ? 0.933 -20.125 -2.557 1 98.31 168 ALA A N 1
ATOM 1346 C CA . ALA A 1 168 ? 1.304 -18.781 -2.988 1 98.31 168 ALA A CA 1
ATOM 1347 C C . ALA A 1 168 ? 2.818 -18.641 -3.127 1 98.31 168 ALA A C 1
ATOM 1349 O O . ALA A 1 168 ? 3.541 -18.625 -2.127 1 98.31 168 ALA A O 1
ATOM 1350 N N . PRO A 1 169 ? 3.336 -18.547 -4.297 1 97.69 169 PRO A N 1
ATOM 1351 C CA . PRO A 1 169 ? 4.789 -18.438 -4.457 1 97.69 169 PRO A CA 1
ATOM 1352 C C . PRO A 1 169 ? 5.301 -17.016 -4.258 1 97.69 169 PRO A C 1
ATOM 1354 O O . PRO A 1 169 ? 5.832 -16.406 -5.191 1 97.69 169 PRO A O 1
ATOM 1357 N N . VAL A 1 170 ? 5.359 -16.547 -3.062 1 97.88 170 VAL A N 1
ATOM 1358 C CA . VAL A 1 170 ? 5.633 -15.148 -2.729 1 97.88 170 VAL A CA 1
ATOM 1359 C C . VAL A 1 170 ? 7.141 -14.914 -2.709 1 97.88 170 VAL A C 1
ATOM 1361 O O . VAL A 1 170 ? 7.59 -13.773 -2.537 1 97.88 170 VAL A O 1
ATOM 1364 N N . ARG A 1 171 ? 8.008 -15.961 -3.033 1 96.62 171 ARG A N 1
ATOM 1365 C CA . ARG A 1 171 ? 9.453 -15.773 -2.904 1 96.62 171 ARG A CA 1
ATOM 1366 C C . ARG A 1 171 ? 10.164 -16.109 -4.211 1 96.62 171 ARG A C 1
ATOM 1368 O O . ARG A 1 171 ? 11.398 -16.031 -4.285 1 96.62 171 ARG A O 1
ATOM 1375 N N . TYR A 1 172 ? 9.484 -16.484 -5.324 1 95.56 172 TYR A N 1
ATOM 1376 C CA . TYR A 1 172 ? 10.133 -16.844 -6.578 1 95.56 172 TYR A CA 1
ATOM 1377 C C . TYR A 1 172 ? 10.453 -15.602 -7.406 1 95.56 172 TYR A C 1
ATOM 1379 O O . TYR A 1 172 ? 10.094 -15.523 -8.578 1 95.56 172 TYR A O 1
ATOM 1387 N N . PHE A 1 173 ? 11.219 -14.656 -6.785 1 95.5 173 PHE A N 1
ATOM 1388 C CA . PHE A 1 173 ? 11.641 -13.422 -7.434 1 95.5 173 PHE A CA 1
ATOM 1389 C C . PHE A 1 173 ? 13.141 -13.203 -7.266 1 95.5 173 PHE A C 1
ATOM 1391 O O . PHE A 1 173 ? 13.719 -13.609 -6.258 1 95.5 173 PHE A O 1
ATOM 1398 N N . ASP A 1 174 ? 13.742 -12.594 -8.234 1 92.5 174 ASP A N 1
ATOM 1399 C CA . ASP A 1 174 ? 15.195 -12.609 -8.375 1 92.5 174 ASP A CA 1
ATOM 1400 C C . ASP A 1 174 ? 15.859 -11.82 -7.25 1 92.5 174 ASP A C 1
ATOM 1402 O O . ASP A 1 174 ? 17.016 -12.07 -6.918 1 92.5 174 ASP A O 1
ATOM 1406 N N . ASN A 1 175 ? 15.133 -10.844 -6.664 1 92.94 175 ASN A N 1
ATOM 1407 C CA . ASN A 1 175 ? 15.742 -10.023 -5.617 1 92.94 175 ASN A CA 1
ATOM 1408 C C . ASN A 1 175 ? 15.406 -10.555 -4.227 1 92.94 175 ASN A C 1
ATOM 1410 O O . ASN A 1 175 ? 15.586 -9.852 -3.232 1 92.94 175 ASN A O 1
ATOM 1414 N N . VAL A 1 176 ? 14.898 -11.82 -4.113 1 94.88 176 VAL A N 1
ATOM 1415 C CA . VAL A 1 176 ? 14.812 -12.547 -2.854 1 94.88 176 VAL A CA 1
ATOM 1416 C C . VAL A 1 176 ? 16.141 -13.219 -2.549 1 94.88 176 VAL A C 1
ATOM 1418 O O . VAL A 1 176 ? 16.688 -13.961 -3.379 1 94.88 176 VAL A O 1
ATOM 1421 N N . PRO A 1 177 ? 16.672 -12.961 -1.386 1 91.44 177 PRO A N 1
ATOM 1422 C CA . PRO A 1 177 ? 17.984 -13.531 -1.068 1 91.44 177 PRO A CA 1
ATOM 1423 C C . PRO A 1 177 ? 17.953 -15.055 -0.985 1 91.44 177 PRO A C 1
ATOM 1425 O O . PRO A 1 177 ? 16.984 -15.641 -0.497 1 91.44 177 PRO A O 1
ATOM 1428 N N . ASN A 1 178 ? 18.969 -15.68 -1.54 1 89.19 178 ASN A N 1
ATOM 1429 C CA . ASN A 1 178 ? 19.219 -17.109 -1.436 1 89.19 178 ASN A CA 1
ATOM 1430 C C . ASN A 1 178 ? 18.156 -17.922 -2.154 1 89.19 178 ASN A C 1
ATOM 1432 O O . ASN A 1 178 ? 17.812 -19.031 -1.733 1 89.19 178 ASN A O 1
ATOM 1436 N N . LEU A 1 179 ? 17.547 -17.359 -3.121 1 91.75 179 LEU A N 1
ATOM 1437 C CA . LEU A 1 179 ? 16.594 -18.094 -3.938 1 91.75 179 LEU A CA 1
ATOM 1438 C C . LEU A 1 179 ? 17.297 -19.172 -4.75 1 91.75 179 LEU A C 1
ATOM 1440 O O . LEU A 1 179 ? 18.281 -18.906 -5.426 1 91.75 179 LEU A O 1
ATOM 1444 N N . ASN A 1 180 ? 16.844 -20.375 -4.547 1 95.06 180 ASN A N 1
ATOM 1445 C CA . ASN A 1 180 ? 17.266 -21.438 -5.453 1 95.06 180 ASN A CA 1
ATOM 1446 C C . ASN A 1 180 ? 16.438 -21.438 -6.734 1 95.06 180 ASN A C 1
ATOM 1448 O O . ASN A 1 180 ? 15.414 -22.125 -6.816 1 95.06 180 ASN A O 1
ATOM 1452 N N . GLN A 1 181 ? 16.953 -20.859 -7.754 1 95.06 181 GLN A N 1
ATOM 1453 C CA . GLN A 1 181 ? 16.188 -20.562 -8.961 1 95.06 181 GLN A CA 1
ATOM 1454 C C . GLN A 1 181 ? 15.805 -21.859 -9.688 1 95.06 181 GLN A C 1
ATOM 1456 O O . GLN A 1 181 ? 14.82 -21.891 -10.43 1 95.06 181 GLN A O 1
ATOM 1461 N N . HIS A 1 182 ? 16.562 -22.922 -9.539 1 97.19 182 HIS A N 1
ATOM 1462 C CA . HIS A 1 182 ? 16.297 -24.156 -10.281 1 97.19 182 HIS A CA 1
ATOM 1463 C C . HIS A 1 182 ? 15.367 -25.078 -9.5 1 97.19 182 HIS A C 1
ATOM 1465 O O . HIS A 1 182 ? 14.961 -26.125 -10 1 97.19 182 HIS A O 1
ATOM 1471 N N . SER A 1 183 ? 14.969 -24.625 -8.273 1 97.75 183 SER A N 1
ATOM 1472 C CA . SER A 1 183 ? 14.156 -25.484 -7.418 1 97.75 183 SER A CA 1
ATOM 1473 C C . SER A 1 183 ? 12.812 -25.781 -8.07 1 97.75 183 SER A C 1
ATOM 1475 O O . SER A 1 183 ? 12.242 -26.859 -7.852 1 97.75 183 SER A O 1
ATOM 1477 N N . TYR A 1 184 ? 12.344 -24.922 -8.828 1 97.12 184 TYR A N 1
ATOM 1478 C CA . TYR A 1 184 ? 11.094 -25.125 -9.547 1 97.12 184 TYR A CA 1
ATOM 1479 C C . TYR A 1 184 ? 11.18 -26.359 -10.43 1 97.12 184 TYR A C 1
ATOM 1481 O O . TYR A 1 184 ? 10.32 -27.25 -10.352 1 97.12 184 TYR A O 1
ATOM 1489 N N . VAL A 1 185 ? 12.188 -26.438 -11.219 1 97.62 185 VAL A N 1
ATOM 1490 C CA . VAL A 1 185 ? 12.391 -27.562 -12.141 1 97.62 185 VAL A CA 1
ATOM 1491 C C . VAL A 1 185 ? 12.781 -28.812 -11.367 1 97.62 185 VAL A C 1
ATOM 1493 O O . VAL A 1 185 ? 12.359 -29.922 -11.711 1 97.62 185 VAL A O 1
ATOM 1496 N N . ASP A 1 186 ? 13.602 -28.594 -10.281 1 98.19 186 ASP A N 1
ATOM 1497 C CA . ASP A 1 186 ? 13.938 -29.719 -9.422 1 98.19 186 ASP A CA 1
ATOM 1498 C C . ASP A 1 186 ? 12.68 -30.406 -8.883 1 98.19 186 ASP A C 1
ATOM 1500 O O . ASP A 1 186 ? 12.609 -31.625 -8.805 1 98.19 186 ASP A O 1
ATOM 1504 N N . ASN A 1 187 ? 11.727 -29.578 -8.5 1 98.19 187 ASN A N 1
ATOM 1505 C CA . ASN A 1 187 ? 10.477 -30.109 -7.969 1 98.19 187 ASN A CA 1
ATOM 1506 C C . ASN A 1 187 ? 9.703 -30.891 -9.031 1 98.19 187 ASN A C 1
ATOM 1508 O O . ASN A 1 187 ? 9.117 -31.922 -8.742 1 98.19 187 ASN A O 1
ATOM 1512 N N . ILE A 1 188 ? 9.719 -30.406 -10.25 1 98.38 188 ILE A N 1
ATOM 1513 C CA . ILE A 1 188 ? 9.062 -31.109 -11.344 1 98.38 188 ILE A CA 1
ATOM 1514 C C . ILE A 1 188 ? 9.664 -32.5 -11.484 1 98.38 188 ILE A C 1
ATOM 1516 O O . ILE A 1 188 ? 8.938 -33.5 -11.5 1 98.38 188 ILE A O 1
ATOM 1520 N N . MET A 1 189 ? 10.977 -32.625 -11.562 1 98.31 189 MET A N 1
ATOM 1521 C CA . MET A 1 189 ? 11.672 -33.875 -11.727 1 98.31 189 MET A CA 1
ATOM 1522 C C . MET A 1 189 ? 11.398 -34.812 -10.547 1 98.31 189 MET A C 1
ATOM 1524 O O . MET A 1 189 ? 11.094 -36 -10.734 1 98.31 189 MET A O 1
ATOM 1528 N N . LYS A 1 190 ? 11.453 -34.25 -9.359 1 98.19 190 LYS A N 1
ATOM 1529 C CA . LYS A 1 190 ? 11.219 -35.031 -8.148 1 98.19 190 LYS A CA 1
ATOM 1530 C C . LYS A 1 190 ? 9.82 -35.625 -8.141 1 98.19 190 LYS A C 1
ATOM 1532 O O . LYS A 1 190 ? 9.641 -36.781 -7.781 1 98.19 190 LYS A O 1
ATOM 1537 N N . ILE A 1 191 ? 8.852 -34.844 -8.516 1 98.5 191 ILE A N 1
ATOM 1538 C CA . ILE A 1 191 ? 7.453 -35.281 -8.492 1 98.5 191 ILE A CA 1
ATOM 1539 C C . ILE A 1 191 ? 7.234 -36.406 -9.508 1 98.5 191 ILE A C 1
ATOM 1541 O O . ILE A 1 191 ? 6.602 -37.406 -9.195 1 98.5 191 ILE A O 1
ATOM 1545 N N . PHE A 1 192 ? 7.781 -36.25 -10.68 1 98.56 192 PHE A N 1
ATOM 1546 C CA . PHE A 1 192 ? 7.621 -37.281 -11.703 1 98.56 192 PHE A CA 1
ATOM 1547 C C . PHE A 1 192 ? 8.336 -38.562 -11.289 1 98.56 192 PHE A C 1
ATOM 1549 O O . PHE A 1 192 ? 7.789 -39.656 -11.438 1 98.56 192 PHE A O 1
ATOM 1556 N N . VAL A 1 193 ? 9.5 -38.438 -10.758 1 98.56 193 VAL A N 1
ATOM 1557 C CA . VAL A 1 193 ? 10.258 -39.625 -10.328 1 98.56 193 VAL A CA 1
ATOM 1558 C C . VAL A 1 193 ? 9.5 -40.344 -9.203 1 98.56 193 VAL A C 1
ATOM 1560 O O . VAL A 1 193 ? 9.352 -41.562 -9.227 1 98.56 193 VAL A O 1
ATOM 1563 N N . LYS A 1 194 ? 9.008 -39.594 -8.281 1 97.81 194 LYS A N 1
ATOM 1564 C CA . LYS A 1 194 ? 8.281 -40.188 -7.156 1 97.81 194 LYS A CA 1
ATOM 1565 C C . LYS A 1 194 ? 7.016 -40.875 -7.621 1 97.81 194 LYS A C 1
ATOM 1567 O O . LYS A 1 194 ? 6.523 -41.812 -6.949 1 97.81 194 LYS A O 1
ATOM 1572 N N . ASN A 1 195 ? 6.527 -40.5 -8.766 1 97.75 195 ASN A N 1
ATOM 1573 C CA . ASN A 1 195 ? 5.277 -41.062 -9.258 1 97.75 195 ASN A CA 1
ATOM 1574 C C . ASN A 1 195 ? 5.531 -42.156 -10.289 1 97.75 195 ASN A C 1
ATOM 1576 O O . ASN A 1 195 ? 4.598 -42.625 -10.945 1 97.75 195 ASN A O 1
ATOM 1580 N N . GLY A 1 196 ? 6.824 -42.531 -10.539 1 97.81 196 GLY A N 1
ATOM 1581 C CA . GLY A 1 196 ? 7.07 -43.75 -11.281 1 97.81 196 GLY A CA 1
ATOM 1582 C C . GLY A 1 196 ? 7.816 -43.531 -12.578 1 97.81 196 GLY A C 1
ATOM 1583 O O . GLY A 1 196 ? 8.086 -44.469 -13.32 1 97.81 196 GLY A O 1
ATOM 1584 N N . CYS A 1 197 ? 8.172 -42.281 -12.859 1 98.12 197 CYS A N 1
ATOM 1585 C CA . CYS A 1 197 ? 9.016 -42.031 -14.031 1 98.12 197 CYS A CA 1
ATOM 1586 C C . CYS A 1 197 ? 10.492 -42.125 -13.664 1 98.12 197 CYS A C 1
ATOM 1588 O O . CYS A 1 197 ? 11.023 -41.281 -12.961 1 98.12 197 CYS A O 1
ATOM 1590 N N . PRO A 1 198 ? 11.164 -43.156 -14.188 1 98.31 198 PRO A N 1
ATOM 1591 C CA . PRO A 1 198 ? 12.602 -43.156 -13.898 1 98.31 198 PRO A CA 1
ATOM 1592 C C . PRO A 1 198 ? 13.32 -41.938 -14.445 1 98.31 198 PRO A C 1
ATOM 1594 O O . PRO A 1 198 ? 13.078 -41.531 -15.586 1 98.31 198 PRO A O 1
ATOM 1597 N N . PHE A 1 199 ? 14.156 -41.375 -13.625 1 98.31 199 PHE A N 1
ATOM 1598 C CA . PHE A 1 199 ? 14.875 -40.156 -13.977 1 98.31 199 PHE A CA 1
ATOM 1599 C C . PHE A 1 199 ? 15.57 -40.281 -15.328 1 98.31 199 PHE A C 1
ATOM 1601 O O . PHE A 1 199 ? 15.43 -39.438 -16.188 1 98.31 199 PHE A O 1
ATOM 1608 N N . ASN A 1 200 ? 16.266 -41.406 -15.555 1 97.81 200 ASN A N 1
ATOM 1609 C CA . ASN A 1 200 ? 17.031 -41.625 -16.781 1 97.81 200 ASN A CA 1
ATOM 1610 C C . ASN A 1 200 ? 16.109 -41.75 -17.984 1 97.81 200 ASN A C 1
ATOM 1612 O O . ASN A 1 200 ? 16.469 -41.375 -19.094 1 97.81 200 ASN A O 1
ATOM 1616 N N . SER A 1 201 ? 14.953 -42.281 -17.734 1 98.38 201 SER A N 1
ATOM 1617 C CA . SER A 1 201 ? 14 -42.406 -18.828 1 98.38 201 SER A CA 1
ATOM 1618 C C . SER A 1 201 ? 13.469 -41.062 -19.281 1 98.38 201 SER A C 1
ATOM 1620 O O . SER A 1 201 ? 13.258 -40.812 -20.469 1 98.38 201 SER A O 1
ATOM 1622 N N . ILE A 1 202 ? 13.219 -40.188 -18.281 1 98.62 202 ILE A N 1
ATOM 1623 C CA . ILE A 1 202 ? 12.797 -38.812 -18.641 1 98.62 202 ILE A CA 1
ATOM 1624 C C . ILE A 1 202 ? 13.891 -38.156 -19.453 1 98.62 202 ILE A C 1
ATOM 1626 O O . ILE A 1 202 ? 13.617 -37.594 -20.531 1 98.62 202 ILE A O 1
ATOM 1630 N N . MET A 1 203 ? 15.148 -38.219 -18.984 1 98.25 203 MET A N 1
ATOM 1631 C CA . MET A 1 203 ? 16.297 -37.656 -19.688 1 98.25 203 MET A CA 1
ATOM 1632 C C . MET A 1 203 ? 16.422 -38.25 -21.094 1 98.25 203 MET A C 1
ATOM 1634 O O . MET A 1 203 ? 16.594 -37.5 -22.062 1 98.25 203 MET A O 1
ATOM 1638 N N . GLY A 1 204 ? 16.328 -39.531 -21.156 1 98.25 204 GLY A N 1
ATOM 1639 C CA . GLY A 1 204 ? 16.469 -40.25 -22.406 1 98.25 204 GLY A CA 1
ATOM 1640 C C . GLY A 1 204 ? 15.383 -39.906 -23.422 1 98.25 204 GLY A C 1
ATOM 1641 O O . GLY A 1 204 ? 15.625 -39.906 -24.625 1 98.25 204 GLY A O 1
ATOM 1642 N N . SER A 1 205 ? 14.234 -39.656 -22.891 1 98.56 205 SER A N 1
ATOM 1643 C CA . SER A 1 205 ? 13.109 -39.312 -23.75 1 98.56 205 SER A CA 1
ATOM 1644 C C . SER A 1 205 ? 13.359 -38 -24.5 1 98.56 205 SER A C 1
ATOM 1646 O O . SER A 1 205 ? 13.188 -37.938 -25.719 1 98.56 205 SER A O 1
ATOM 1648 N N . PHE A 1 206 ? 13.734 -36.969 -23.859 1 98.44 206 PHE A N 1
ATOM 1649 C CA . PHE A 1 206 ? 14.008 -35.688 -24.484 1 98.44 206 PHE A CA 1
ATOM 1650 C C . PHE A 1 206 ? 15.188 -35.781 -25.438 1 98.44 206 PHE A C 1
ATOM 1652 O O . PHE A 1 206 ? 15.156 -35.188 -26.531 1 98.44 206 PHE A O 1
ATOM 1659 N N . ASP A 1 207 ? 16.172 -36.531 -25.047 1 98 207 ASP A N 1
ATOM 1660 C CA . ASP A 1 207 ? 17.328 -36.75 -25.922 1 98 207 ASP A CA 1
ATOM 1661 C C . ASP A 1 207 ? 16.938 -37.531 -27.188 1 98 207 ASP A C 1
ATOM 1663 O O . ASP A 1 207 ? 17.391 -37.188 -28.281 1 98 207 ASP A O 1
ATOM 1667 N N . ALA A 1 208 ? 16.109 -38.531 -27 1 98.69 208 ALA A N 1
ATOM 1668 C CA . ALA A 1 208 ? 15.656 -39.312 -28.141 1 98.69 208 ALA A CA 1
ATOM 1669 C C . ALA A 1 208 ? 14.898 -38.469 -29.141 1 98.69 208 ALA A C 1
ATOM 1671 O O . ALA A 1 208 ? 15.062 -38.625 -30.359 1 98.69 208 ALA A O 1
ATOM 1672 N N . ILE A 1 209 ? 14.102 -37.594 -28.656 1 98.75 209 ILE A N 1
ATOM 1673 C CA . ILE A 1 209 ? 13.328 -36.719 -29.531 1 98.75 209 ILE A CA 1
ATOM 1674 C C . ILE A 1 209 ? 14.281 -35.812 -30.328 1 98.75 209 ILE A C 1
ATOM 1676 O O . ILE A 1 209 ? 14.133 -35.656 -31.547 1 98.75 209 ILE A O 1
ATOM 1680 N N . ARG A 1 210 ? 15.258 -35.25 -29.656 1 98.06 210 ARG A N 1
ATOM 1681 C CA . ARG A 1 210 ? 16.234 -34.406 -30.328 1 98.06 210 ARG A CA 1
ATOM 1682 C C . ARG A 1 210 ? 17 -35.219 -31.391 1 98.06 210 ARG A C 1
ATOM 1684 O O . ARG A 1 210 ? 17.203 -34.719 -32.5 1 98.06 210 ARG A O 1
ATOM 1691 N N . LYS A 1 211 ? 17.406 -36.375 -31.094 1 98.12 211 LYS A N 1
ATOM 1692 C CA . LYS A 1 211 ? 18.188 -37.219 -32 1 98.12 211 LYS A CA 1
ATOM 1693 C C . LYS A 1 211 ? 17.359 -37.625 -33.219 1 98.12 211 LYS A C 1
ATOM 1695 O O . LYS A 1 211 ? 17.844 -37.594 -34.344 1 98.12 211 LYS A O 1
ATOM 1700 N N . MET A 1 212 ? 16.172 -38.031 -32.938 1 98.38 212 MET A N 1
ATOM 1701 C CA . MET A 1 212 ? 15.312 -38.469 -34.031 1 98.38 212 MET A CA 1
ATOM 1702 C C . MET A 1 212 ? 14.977 -37.312 -34.969 1 98.38 212 MET A C 1
ATOM 1704 O O . MET A 1 212 ? 14.867 -37.5 -36.188 1 98.38 212 MET A O 1
ATOM 1708 N N . ALA A 1 213 ? 14.883 -36.125 -34.438 1 98.44 213 ALA A N 1
ATOM 1709 C CA . ALA A 1 213 ? 14.539 -34.969 -35.25 1 98.44 213 ALA A CA 1
ATOM 1710 C C . ALA A 1 213 ? 15.641 -34.656 -36.25 1 98.44 213 ALA A C 1
ATOM 1712 O O . ALA A 1 213 ? 15.414 -33.906 -37.188 1 98.44 213 ALA A O 1
ATOM 1713 N N . ASN A 1 214 ? 16.797 -35.25 -36.094 1 97.94 214 ASN A N 1
ATOM 1714 C CA . ASN A 1 214 ? 17.938 -34.938 -36.969 1 97.94 214 ASN A CA 1
ATOM 1715 C C . ASN A 1 214 ? 17.812 -35.625 -38.312 1 97.94 214 ASN A C 1
ATOM 1717 O O . ASN A 1 214 ? 18.531 -35.312 -39.25 1 97.94 214 ASN A O 1
ATOM 1721 N N . THR A 1 215 ? 16.844 -36.594 -38.469 1 97.94 215 THR A N 1
ATOM 1722 C CA . THR A 1 215 ? 16.703 -37.312 -39.75 1 97.94 215 THR A CA 1
ATOM 1723 C C . THR A 1 215 ? 15.281 -37.188 -40.281 1 97.94 215 THR A C 1
ATOM 1725 O O . THR A 1 215 ? 14.32 -37.062 -39.5 1 97.94 215 THR A O 1
ATOM 1728 N N . PRO A 1 216 ? 15.156 -37.281 -41.5 1 97.81 216 PRO A N 1
ATOM 1729 C CA . PRO A 1 216 ? 13.812 -37.188 -42.094 1 97.81 216 PRO A CA 1
ATOM 1730 C C . PRO A 1 216 ? 12.891 -38.312 -41.594 1 97.81 216 PRO A C 1
ATOM 1732 O O . PRO A 1 216 ? 11.719 -38.062 -41.281 1 97.81 216 PRO A O 1
ATOM 1735 N N . ASN A 1 217 ? 13.461 -39.5 -41.5 1 98.06 217 ASN A N 1
ATOM 1736 C CA . ASN A 1 217 ? 12.656 -40.625 -41 1 98.06 217 ASN A CA 1
ATOM 1737 C C . ASN A 1 217 ? 12.258 -40.438 -39.562 1 98.06 217 ASN A C 1
ATOM 1739 O O . ASN A 1 217 ? 11.141 -40.781 -39.156 1 98.06 217 ASN A O 1
ATOM 1743 N N . GLY A 1 218 ? 13.156 -39.938 -38.812 1 98.44 218 GLY A N 1
ATOM 1744 C CA . GLY A 1 218 ? 12.859 -39.656 -37.406 1 98.44 218 GLY A CA 1
ATOM 1745 C C . GLY A 1 218 ? 11.789 -38.594 -37.25 1 98.44 218 GLY A C 1
ATOM 1746 O O . GLY A 1 218 ? 10.906 -38.719 -36.406 1 98.44 218 GLY A O 1
ATOM 1747 N N . ARG A 1 219 ? 11.867 -37.531 -38 1 98.56 219 ARG A N 1
ATOM 1748 C CA . ARG A 1 219 ? 10.867 -36.469 -37.969 1 98.56 219 ARG A CA 1
ATOM 1749 C C . ARG A 1 219 ? 9.492 -36.969 -38.375 1 98.56 219 ARG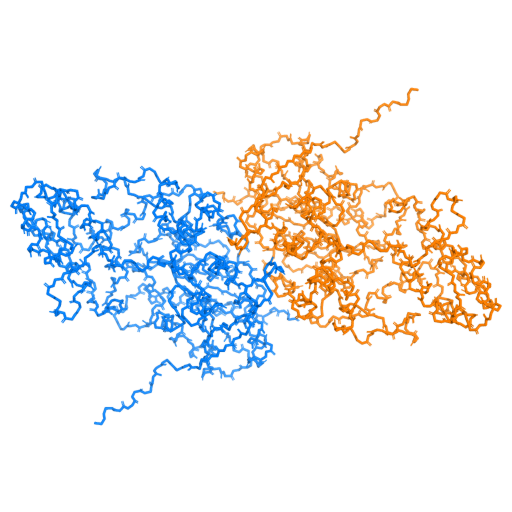 A C 1
ATOM 1751 O O . ARG A 1 219 ? 8.484 -36.625 -37.75 1 98.56 219 ARG A O 1
ATOM 1758 N N . LYS A 1 220 ? 9.484 -37.781 -39.375 1 98.25 220 LYS A N 1
ATOM 1759 C CA . LYS A 1 220 ? 8.234 -38.375 -39.812 1 98.25 220 LYS A CA 1
ATOM 1760 C C . LYS A 1 220 ? 7.633 -39.25 -38.719 1 98.25 220 LYS A C 1
ATOM 1762 O O . LYS A 1 220 ? 6.426 -39.188 -38.469 1 98.25 220 LYS A O 1
ATOM 1767 N N . TYR A 1 221 ? 8.5 -40.031 -38.062 1 98.44 221 TYR A N 1
ATOM 1768 C CA . TYR A 1 221 ? 8.07 -40.875 -36.938 1 98.44 221 TYR A CA 1
ATOM 1769 C C . TYR A 1 221 ? 7.457 -40.062 -35.812 1 98.44 221 TYR A C 1
ATOM 1771 O O . TYR A 1 221 ? 6.371 -40.375 -35.344 1 98.44 221 TYR A O 1
ATOM 1779 N N . LEU A 1 222 ? 8.133 -39 -35.438 1 98.69 222 LEU A N 1
ATOM 1780 C CA . LEU A 1 222 ? 7.648 -38.156 -34.375 1 98.69 222 LEU A CA 1
ATOM 1781 C C . LEU A 1 222 ? 6.324 -37.5 -34.75 1 98.69 222 LEU A C 1
ATOM 1783 O O . LEU A 1 222 ? 5.395 -37.469 -33.938 1 98.69 222 LEU A O 1
ATOM 1787 N N . ASN A 1 223 ? 6.238 -36.969 -35.969 1 98.62 223 ASN A N 1
ATOM 1788 C CA . ASN A 1 223 ? 5.02 -36.312 -36.438 1 98.62 223 ASN A CA 1
ATOM 1789 C C . ASN A 1 223 ? 3.826 -37.281 -36.375 1 98.62 223 ASN A C 1
ATOM 1791 O O . ASN A 1 223 ? 2.729 -36.875 -36 1 98.62 223 ASN A O 1
ATOM 1795 N N . GLU A 1 224 ? 4.055 -38.5 -36.75 1 98.12 224 GLU A N 1
ATOM 1796 C CA . GLU A 1 224 ? 2.992 -39.5 -36.812 1 98.12 224 GLU A CA 1
ATOM 1797 C C . GLU A 1 224 ? 2.621 -39.969 -35.406 1 98.12 224 GLU A C 1
ATOM 1799 O O . GLU A 1 224 ? 1.439 -40.031 -35.062 1 98.12 224 GLU A O 1
ATOM 1804 N N . GLN A 1 225 ? 3.598 -40.25 -34.562 1 97.88 225 GLN A N 1
ATOM 1805 C CA . GLN A 1 225 ? 3.354 -40.844 -33.281 1 97.88 225 GLN A CA 1
ATOM 1806 C C . GLN A 1 225 ? 2.742 -39.844 -32.312 1 97.88 225 GLN A C 1
ATOM 1808 O O . GLN A 1 225 ? 1.947 -40.188 -31.438 1 97.88 225 GLN A O 1
ATOM 1813 N N . TYR A 1 226 ? 3.105 -38.531 -32.438 1 98.38 226 TYR A N 1
ATOM 1814 C CA . TYR A 1 226 ? 2.529 -37.469 -31.594 1 98.38 226 TYR A CA 1
ATOM 1815 C C . TYR A 1 226 ? 1.272 -36.906 -32.219 1 98.38 226 TYR A C 1
ATOM 1817 O O . TYR A 1 226 ? 0.66 -35.969 -31.672 1 98.38 226 TYR A O 1
ATOM 1825 N N . HIS A 1 227 ? 0.881 -37.375 -33.375 1 97.69 227 HIS A N 1
ATOM 1826 C CA . HIS A 1 227 ? -0.303 -36.906 -34.094 1 97.69 227 HIS A CA 1
ATOM 1827 C C . HIS A 1 227 ? -0.293 -35.406 -34.219 1 97.69 227 HIS A C 1
ATOM 1829 O O . HIS A 1 227 ? -1.275 -34.719 -33.906 1 97.69 227 HIS A O 1
ATOM 1835 N N . LEU A 1 228 ? 0.816 -34.844 -34.688 1 97.94 228 LEU A N 1
ATOM 1836 C CA . LEU A 1 228 ? 0.959 -33.406 -34.812 1 97.94 228 LEU A CA 1
ATOM 1837 C C . LEU A 1 228 ? 0.184 -32.875 -36.031 1 97.94 228 LEU A C 1
ATOM 1839 O O . LEU A 1 228 ? 0.199 -33.5 -37.094 1 97.94 228 LEU A O 1
ATOM 1843 N N . SER A 1 229 ? -0.517 -31.891 -35.844 1 96.5 229 SER A N 1
ATOM 1844 C CA . SER A 1 229 ? -1.274 -31.281 -36.938 1 96.5 229 SER A CA 1
ATOM 1845 C C . SER A 1 229 ? -0.348 -30.75 -38.031 1 96.5 229 SER A C 1
ATOM 1847 O O . SER A 1 229 ? 0.846 -30.547 -37.781 1 96.5 229 SER A O 1
ATOM 1849 N N . PRO A 1 230 ? -0.899 -30.406 -39.125 1 94.94 230 PRO A N 1
ATOM 1850 C CA . PRO A 1 230 ? -0.082 -29.891 -40.219 1 94.94 230 PRO A CA 1
ATOM 1851 C C . PRO A 1 230 ? 0.653 -28.594 -39.844 1 94.94 230 PRO A C 1
ATOM 1853 O O . PRO A 1 230 ? 1.771 -28.375 -40.312 1 94.94 230 PRO A O 1
ATOM 1856 N N . LEU A 1 231 ? 0.136 -27.859 -38.969 1 93.94 231 LEU A N 1
ATOM 1857 C CA . LEU A 1 231 ? 0.721 -26.562 -38.625 1 93.94 231 LEU A CA 1
ATOM 1858 C C . LEU A 1 231 ? 1.819 -26.734 -37.562 1 93.94 231 LEU A C 1
ATOM 1860 O O . LEU A 1 231 ? 2.627 -25.812 -37.375 1 93.94 231 LEU A O 1
ATOM 1864 N N . SER A 1 232 ? 1.848 -27.906 -36.906 1 96.5 232 SE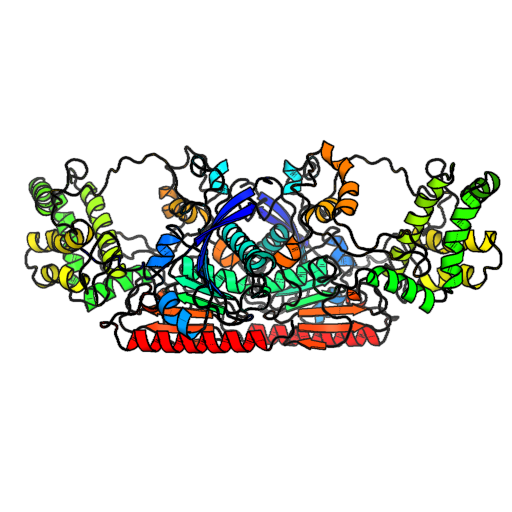R A N 1
ATOM 1865 C CA . SER A 1 232 ? 2.805 -28.141 -35.844 1 96.5 232 SER A CA 1
ATOM 1866 C C . SER A 1 232 ? 3.693 -29.344 -36.125 1 96.5 232 SER A C 1
ATOM 1868 O O . SER A 1 232 ? 3.973 -30.156 -35.25 1 96.5 232 SER A O 1
ATOM 1870 N N . GLN A 1 233 ? 4.105 -29.438 -37.344 1 97 233 GLN A N 1
ATOM 1871 C CA . GLN A 1 233 ? 4.977 -30.547 -37.75 1 97 233 GLN A CA 1
ATOM 1872 C C . GLN A 1 233 ? 6.438 -30.219 -37.469 1 97 233 GLN A C 1
ATOM 1874 O O . GLN A 1 233 ? 6.844 -29.062 -37.531 1 97 233 GLN A O 1
ATOM 1879 N N . ILE A 1 234 ? 7.18 -31.25 -37.094 1 98.31 234 ILE A N 1
ATOM 1880 C CA . ILE A 1 234 ? 8.633 -31.172 -37.031 1 98.31 234 ILE A CA 1
ATOM 1881 C C . ILE A 1 234 ? 9.227 -31.328 -38.438 1 98.31 234 ILE A C 1
ATOM 1883 O O . ILE A 1 234 ? 9.406 -32.469 -38.906 1 98.31 234 ILE A O 1
ATOM 1887 N N . ASN A 1 235 ? 9.625 -30.234 -39.062 1 97.62 235 ASN A N 1
ATOM 1888 C CA . ASN A 1 235 ? 10.133 -30.25 -40.406 1 97.62 235 ASN A CA 1
ATOM 1889 C C . ASN A 1 235 ? 11.656 -30.172 -40.438 1 97.62 235 ASN A C 1
ATOM 1891 O O . ASN A 1 235 ? 12.289 -30.641 -41.406 1 97.62 235 ASN A O 1
ATOM 1895 N N . ASN A 1 236 ? 12.219 -29.5 -39.5 1 96.81 236 ASN A N 1
ATOM 1896 C CA . ASN A 1 236 ? 13.664 -29.406 -39.281 1 96.81 236 ASN A CA 1
ATOM 1897 C C . ASN A 1 236 ? 14.055 -29.719 -37.844 1 96.81 236 ASN A C 1
ATOM 1899 O O . ASN A 1 236 ? 13.203 -29.734 -36.969 1 96.81 236 ASN A O 1
ATOM 1903 N N . PRO A 1 237 ? 15.289 -30.047 -37.625 1 96.62 237 PRO A N 1
ATOM 1904 C CA . PRO A 1 237 ? 15.727 -30.453 -36.281 1 96.62 237 PRO A CA 1
ATOM 1905 C C . PRO A 1 237 ? 15.367 -29.438 -35.219 1 96.62 237 PRO A C 1
ATOM 1907 O O . PRO A 1 237 ? 14.992 -29.812 -34.094 1 96.62 237 PRO A O 1
ATOM 1910 N N . SER A 1 238 ? 15.391 -28.203 -35.531 1 95.62 238 SER A N 1
ATOM 1911 C CA . SER A 1 238 ? 15.141 -27.156 -34.531 1 95.62 238 SER A CA 1
ATOM 1912 C C . SER A 1 238 ? 13.68 -27.156 -34.125 1 95.62 238 SER A C 1
ATOM 1914 O O . SER A 1 238 ? 13.352 -26.703 -33.031 1 95.62 238 SER A O 1
ATOM 1916 N N . ASP A 1 239 ? 12.789 -27.688 -34.906 1 96.62 239 ASP A N 1
ATOM 1917 C CA . ASP A 1 239 ? 11.367 -27.734 -34.562 1 96.62 239 ASP A CA 1
ATOM 1918 C C . ASP A 1 239 ? 11.102 -28.656 -33.375 1 96.62 239 ASP A C 1
ATOM 1920 O O . ASP A 1 239 ? 10.07 -28.562 -32.719 1 96.62 239 ASP A O 1
ATOM 1924 N N . ALA A 1 240 ? 12.039 -29.562 -33.188 1 97.12 240 ALA A N 1
ATOM 1925 C CA . ALA A 1 240 ? 11.891 -30.484 -32.062 1 97.12 240 ALA A CA 1
ATOM 1926 C C . ALA A 1 240 ? 11.797 -29.719 -30.734 1 97.12 240 ALA A C 1
ATOM 1928 O O . ALA A 1 240 ? 11.156 -30.188 -29.781 1 97.12 240 ALA A O 1
ATOM 1929 N N . GLU A 1 241 ? 12.398 -28.516 -30.734 1 96.56 241 GLU A N 1
ATOM 1930 C CA . GLU A 1 241 ? 12.391 -27.734 -29.5 1 96.56 241 GLU A CA 1
ATOM 1931 C C . GLU A 1 241 ? 10.992 -27.219 -29.172 1 96.56 241 GLU A C 1
ATOM 1933 O O . GLU A 1 241 ? 10.641 -27.031 -28 1 96.56 241 GLU A O 1
ATOM 1938 N N . ASN A 1 242 ? 10.18 -27.016 -30.172 1 96 242 ASN A N 1
ATOM 1939 C CA . ASN A 1 242 ? 8.781 -26.656 -29.938 1 96 242 ASN A CA 1
ATOM 1940 C C . ASN A 1 242 ? 8.031 -27.781 -29.219 1 96 242 ASN A C 1
ATOM 1942 O O . ASN A 1 242 ? 7.277 -27.531 -28.281 1 96 242 ASN A O 1
ATOM 1946 N N . LEU A 1 243 ? 8.266 -28.969 -29.703 1 97.69 243 LEU A N 1
ATOM 1947 C CA . LEU A 1 243 ? 7.629 -30.125 -29.078 1 97.69 243 LEU A CA 1
ATOM 1948 C C . LEU A 1 243 ? 8.102 -30.266 -27.625 1 97.69 243 LEU A C 1
ATOM 1950 O O . LEU A 1 243 ? 7.293 -30.5 -26.734 1 97.69 243 LEU A O 1
ATOM 1954 N N . LEU A 1 244 ? 9.398 -30.156 -27.453 1 97.81 244 LEU A N 1
ATOM 1955 C CA . LEU A 1 244 ? 9.977 -30.344 -26.125 1 97.81 244 LEU A CA 1
ATOM 1956 C C . LEU A 1 244 ? 9.469 -29.281 -25.172 1 97.81 244 LEU A C 1
ATOM 1958 O O . LEU A 1 244 ? 9.211 -29.578 -24 1 97.81 244 LEU A O 1
ATOM 1962 N N . SER A 1 245 ? 9.297 -28.078 -25.625 1 94.88 245 SER A N 1
ATOM 1963 C CA . SER A 1 245 ? 8.719 -27.016 -24.812 1 94.88 245 SER A CA 1
ATOM 1964 C C . SER A 1 245 ? 7.285 -27.344 -24.406 1 94.88 245 SER A C 1
ATOM 1966 O O . SER A 1 245 ? 6.895 -27.141 -23.25 1 94.88 245 SER A O 1
ATOM 1968 N N . GLU A 1 246 ? 6.562 -27.844 -25.281 1 95.81 246 GLU A N 1
ATOM 1969 C CA . GLU A 1 246 ? 5.188 -28.234 -24.984 1 95.81 246 GLU A CA 1
ATOM 1970 C C . GLU A 1 246 ? 5.137 -29.391 -24 1 95.81 246 GLU A C 1
ATOM 1972 O O . GLU A 1 246 ? 4.242 -29.453 -23.156 1 95.81 246 GLU A O 1
ATOM 1977 N N . LEU A 1 247 ? 6.027 -30.328 -24.188 1 97.62 247 LEU A N 1
ATOM 1978 C CA . LEU A 1 247 ? 6.062 -31.453 -23.266 1 97.62 247 LEU A CA 1
ATOM 1979 C C . LEU A 1 247 ? 6.402 -31 -21.859 1 97.62 247 LEU A C 1
ATOM 1981 O O . LEU A 1 247 ? 5.898 -31.562 -20.875 1 97.62 247 LEU A O 1
ATOM 1985 N N . GLN A 1 248 ? 7.238 -30 -21.75 1 96.31 248 GLN A N 1
ATOM 1986 C CA . GLN A 1 248 ? 7.488 -29.391 -20.453 1 96.31 248 GLN A CA 1
ATOM 1987 C C . GLN A 1 248 ? 6.211 -28.781 -19.875 1 96.31 248 GLN A C 1
ATOM 1989 O O . GLN A 1 248 ? 5.93 -28.922 -18.688 1 96.31 248 GLN A O 1
ATOM 1994 N N . ASN A 1 249 ? 5.449 -28.109 -20.672 1 95.12 249 ASN A N 1
ATOM 1995 C CA . ASN A 1 249 ? 4.164 -27.562 -20.266 1 95.12 249 ASN A CA 1
ATOM 1996 C C . ASN A 1 249 ? 3.205 -28.641 -19.797 1 95.12 249 ASN A C 1
ATOM 1998 O O . ASN A 1 249 ? 2.455 -28.453 -18.844 1 95.12 249 ASN A O 1
ATOM 2002 N N . VAL A 1 250 ? 3.223 -29.703 -20.5 1 96.38 250 VAL A N 1
ATOM 2003 C CA . VAL A 1 250 ? 2.393 -30.844 -20.141 1 96.38 250 VAL A CA 1
ATOM 2004 C C . VAL A 1 250 ? 2.762 -31.328 -18.734 1 96.38 250 VAL A C 1
ATOM 2006 O O . VAL A 1 250 ? 1.882 -31.609 -17.922 1 96.38 250 VAL A O 1
ATOM 2009 N N . MET A 1 251 ? 4.059 -31.469 -18.469 1 97.56 251 MET A N 1
ATOM 2010 C CA . MET A 1 251 ? 4.5 -31.875 -17.141 1 97.56 251 MET A CA 1
ATOM 2011 C C . MET A 1 251 ? 3.971 -30.922 -16.078 1 97.56 251 MET A C 1
ATOM 2013 O O . MET A 1 251 ? 3.516 -31.359 -15.016 1 97.56 251 MET A O 1
ATOM 2017 N N . PHE A 1 252 ? 3.979 -29.688 -16.391 1 95.62 252 PHE A N 1
ATOM 2018 C CA . PHE A 1 252 ? 3.459 -28.656 -15.516 1 95.62 252 PHE A CA 1
ATOM 2019 C C . PHE A 1 252 ? 1.988 -28.906 -15.195 1 95.62 252 PHE A C 1
ATOM 2021 O O . PHE A 1 252 ? 1.604 -28.984 -14.031 1 95.62 252 PHE A O 1
ATOM 2028 N N . TYR A 1 253 ? 1.199 -29.062 -16.172 1 95.62 253 TYR A N 1
ATOM 2029 C CA . TYR A 1 253 ? -0.242 -29.188 -15.992 1 95.62 253 TYR A CA 1
ATOM 2030 C C . TYR A 1 253 ? -0.589 -30.531 -15.344 1 95.62 253 TYR A C 1
ATOM 2032 O O . TYR A 1 253 ? -1.549 -30.625 -14.578 1 95.62 253 TYR A O 1
ATOM 2040 N N . LEU A 1 254 ? 0.17 -31.547 -15.648 1 96.94 254 LEU A N 1
ATOM 2041 C CA . LEU A 1 254 ? -0.051 -32.844 -14.984 1 96.94 254 LEU A CA 1
ATOM 2042 C C . LEU A 1 254 ? 0.16 -32.688 -13.477 1 96.94 254 LEU A C 1
ATOM 2044 O O . LEU A 1 254 ? -0.575 -33.312 -12.688 1 96.94 254 LEU A O 1
ATOM 2048 N N . ILE A 1 255 ? 1.112 -31.938 -13.117 1 97.31 255 ILE A N 1
ATOM 2049 C CA . ILE A 1 255 ? 1.365 -31.734 -11.695 1 97.31 255 ILE A CA 1
ATOM 2050 C C . ILE A 1 255 ? 0.192 -30.984 -11.062 1 97.31 255 ILE A C 1
ATOM 2052 O O . ILE A 1 255 ? -0.311 -31.375 -10.008 1 97.31 255 ILE A O 1
ATOM 2056 N N . LEU A 1 256 ? -0.288 -29.922 -11.703 1 95.44 256 LEU A N 1
ATOM 2057 C CA . LEU A 1 256 ? -1.378 -29.109 -11.18 1 95.44 256 LEU A CA 1
ATOM 2058 C C . LEU A 1 256 ? -2.648 -29.938 -11.023 1 95.44 256 LEU A C 1
ATOM 2060 O O . LEU A 1 256 ? -3.521 -29.594 -10.219 1 95.44 256 LEU A O 1
ATOM 2064 N N . SER A 1 257 ? -2.729 -31.047 -11.75 1 94.69 257 SER A N 1
ATOM 2065 C CA . SER A 1 257 ? -3.941 -31.859 -11.766 1 94.69 257 SER A CA 1
ATOM 2066 C C . SER A 1 257 ? -3.746 -33.156 -11 1 94.69 257 SER A C 1
ATOM 2068 O O . SER A 1 257 ? -4.598 -34.062 -11.039 1 94.69 257 SER A O 1
ATOM 2070 N N . ASN A 1 258 ? -2.66 -33.312 -10.297 1 96.62 258 ASN A N 1
ATOM 2071 C CA . ASN A 1 258 ? -2.297 -34.594 -9.734 1 96.62 258 ASN A CA 1
ATOM 2072 C C . ASN A 1 258 ? -2.99 -34.844 -8.391 1 96.62 258 ASN A C 1
ATOM 2074 O O . ASN A 1 258 ? -2.338 -35.188 -7.402 1 96.62 258 ASN A O 1
ATOM 2078 N N . TYR A 1 259 ? -4.293 -34.875 -8.398 1 95.94 259 TYR A N 1
ATOM 2079 C CA . TYR A 1 259 ? -5.145 -35.156 -7.242 1 95.94 259 TYR A CA 1
ATOM 2080 C C . TYR A 1 259 ? -5.484 -36.625 -7.152 1 95.94 259 TYR A C 1
ATOM 2082 O O . TYR A 1 259 ? -5.332 -37.375 -8.133 1 95.94 259 TYR A O 1
ATOM 2090 N N . PRO A 1 260 ? -5.941 -37.062 -5.941 1 96.94 260 PRO A N 1
ATOM 2091 C CA . PRO A 1 260 ? -6.402 -38.438 -5.793 1 96.94 260 PRO A CA 1
ATOM 2092 C C . PRO A 1 260 ? -7.773 -38.656 -6.422 1 96.94 260 PRO A C 1
ATOM 2094 O O . PRO A 1 260 ? -8.312 -39.781 -6.328 1 96.94 260 PRO A O 1
ATOM 2097 N N . TYR A 1 261 ? -8.375 -37.688 -7.016 1 95.75 261 TYR A N 1
ATOM 2098 C CA . TYR A 1 261 ? -9.648 -37.75 -7.73 1 95.75 261 TYR A CA 1
ATOM 2099 C C . TYR A 1 261 ? -9.562 -36.969 -9.047 1 95.75 261 TYR A C 1
ATOM 2101 O O . TYR A 1 261 ? -8.617 -36.219 -9.266 1 95.75 261 TYR A O 1
ATOM 2109 N N . PRO A 1 262 ? -10.492 -37.219 -9.969 1 93.38 262 PRO A N 1
ATOM 2110 C CA . PRO A 1 262 ? -10.422 -36.5 -11.258 1 93.38 262 PRO A CA 1
ATOM 2111 C C . PRO A 1 262 ? -10.477 -35 -11.109 1 93.38 262 PRO A C 1
ATOM 2113 O O . PRO A 1 262 ? -11.227 -34.469 -10.281 1 93.38 262 PRO A O 1
ATOM 2116 N N . ALA A 1 263 ? -9.641 -34.375 -11.805 1 88.56 263 ALA A N 1
ATOM 2117 C CA . ALA A 1 263 ? -9.578 -32.906 -11.797 1 88.56 263 ALA A CA 1
ATOM 2118 C C . ALA A 1 263 ? -10.219 -32.312 -13.055 1 88.56 263 ALA A C 1
ATOM 2120 O O . ALA A 1 263 ? -10.203 -32.969 -14.117 1 88.56 263 ALA A O 1
ATOM 2121 N N . LYS A 1 264 ? -10.805 -31.141 -12.805 1 78 264 LYS A N 1
ATOM 2122 C CA . LYS A 1 264 ? -11.375 -30.438 -13.953 1 78 264 LYS A CA 1
ATOM 2123 C C . LYS A 1 264 ? -10.508 -29.25 -14.352 1 78 264 LYS A C 1
ATOM 2125 O O . LYS A 1 264 ? -10.641 -28.156 -13.797 1 78 264 LYS A O 1
ATOM 2130 N N . TYR A 1 265 ? -9.555 -29.234 -15.172 1 71.75 265 TYR A N 1
ATOM 2131 C CA . TYR A 1 265 ? -8.711 -28.156 -15.68 1 71.75 265 TYR A CA 1
ATOM 2132 C C . TYR A 1 265 ? -8.977 -27.906 -17.156 1 71.75 265 TYR A C 1
ATOM 2134 O O . TYR A 1 265 ? -9.562 -26.875 -17.531 1 71.75 265 TYR A O 1
ATOM 2142 N N . PHE A 1 266 ? -8.586 -28.781 -18.078 1 68.94 266 PHE A N 1
ATOM 2143 C CA . PHE A 1 266 ? -8.867 -28.75 -19.5 1 68.94 266 PHE A CA 1
ATOM 2144 C C . PHE A 1 266 ? -10.031 -29.672 -19.844 1 68.94 266 PHE A C 1
ATOM 2146 O O . PHE A 1 266 ? -10.492 -29.703 -20.984 1 68.94 266 PHE A O 1
ATOM 2153 N N . GLY A 1 267 ? -10.547 -30.234 -18.891 1 80.69 267 GLY A N 1
ATOM 2154 C CA . GLY A 1 267 ? -11.539 -31.297 -18.906 1 80.69 267 GLY A CA 1
ATOM 2155 C C . GLY A 1 267 ? -11.422 -32.219 -17.703 1 80.69 267 GLY A C 1
ATOM 2156 O O . GLY A 1 267 ? -11.031 -31.797 -16.625 1 80.69 267 GLY A O 1
ATOM 2157 N N . SER A 1 268 ? -11.828 -33.406 -17.984 1 88.31 268 SER A N 1
ATOM 2158 C CA . SER A 1 268 ? -11.719 -34.375 -16.891 1 88.31 268 SER A CA 1
ATOM 2159 C C . SER A 1 268 ? -10.391 -35.125 -16.953 1 88.31 268 SER A C 1
ATOM 2161 O O . SER A 1 268 ? -10.188 -35.969 -17.828 1 88.31 268 SER A O 1
ATOM 2163 N N . ILE A 1 269 ? -9.539 -34.844 -16.125 1 93.94 269 ILE A N 1
ATOM 2164 C CA . ILE A 1 269 ? -8.242 -35.5 -15.992 1 93.94 269 ILE A CA 1
ATOM 2165 C C . ILE A 1 269 ? -8.312 -36.562 -14.898 1 93.94 269 ILE A C 1
ATOM 2167 O O . ILE A 1 269 ? -8.758 -36.312 -13.781 1 93.94 269 ILE A O 1
ATOM 2171 N N . PRO A 1 270 ? -7.941 -37.781 -15.172 1 95.06 270 PRO A N 1
ATOM 2172 C CA . PRO A 1 270 ? -8.078 -38.875 -14.188 1 95.06 270 PRO A CA 1
ATOM 2173 C C . PRO A 1 270 ? -7.262 -38.625 -12.922 1 95.06 270 PRO A C 1
ATOM 2175 O O . PRO A 1 270 ? -6.336 -37.781 -12.938 1 95.06 270 PRO A O 1
ATOM 2178 N N . ALA A 1 271 ? -7.656 -39.344 -11.883 1 96.31 271 ALA A N 1
ATOM 2179 C CA . ALA A 1 271 ? -6.902 -39.312 -10.633 1 96.31 271 ALA A CA 1
ATOM 2180 C C . ALA A 1 271 ? -5.457 -39.719 -10.844 1 96.31 271 ALA A C 1
ATOM 2182 O O . ALA A 1 271 ? -5.188 -40.656 -11.602 1 96.31 271 ALA A O 1
ATOM 2183 N N . TYR A 1 272 ? -4.531 -39.031 -10.211 1 96.75 272 TYR A N 1
ATOM 2184 C CA . TYR A 1 272 ? -3.1 -39.312 -10.258 1 96.75 272 TYR A CA 1
ATOM 2185 C C . TYR A 1 272 ? -2.631 -39.5 -11.695 1 96.75 272 TYR A C 1
ATOM 2187 O O . TYR A 1 272 ? -2.027 -40.531 -12.031 1 96.75 272 TYR A O 1
ATOM 2195 N N . PRO A 1 273 ? -2.805 -38.5 -12.492 1 97.31 273 PRO A N 1
ATOM 2196 C CA . PRO A 1 273 ? -2.479 -38.625 -13.914 1 97.31 273 PRO A CA 1
ATOM 2197 C C . PRO A 1 273 ? -0.989 -38.875 -14.156 1 97.31 273 PRO A C 1
ATOM 2199 O O . PRO A 1 273 ? -0.609 -39.438 -15.18 1 97.31 273 PRO A O 1
ATOM 2202 N N . ILE A 1 274 ? -0.113 -38.438 -13.258 1 98.19 274 ILE A N 1
ATOM 2203 C CA . ILE A 1 274 ? 1.322 -38.594 -13.469 1 98.19 274 ILE A CA 1
ATOM 2204 C C . ILE A 1 274 ? 1.686 -40.094 -13.422 1 98.19 274 ILE A C 1
ATOM 2206 O O . ILE A 1 274 ? 2.537 -40.562 -14.188 1 98.19 274 ILE A O 1
ATOM 2210 N N . LYS A 1 275 ? 1.039 -40.844 -12.531 1 97.94 275 LYS A N 1
ATOM 2211 C CA . LYS A 1 275 ? 1.281 -42.281 -12.469 1 97.94 275 LYS A CA 1
ATOM 2212 C C . LYS A 1 275 ? 0.946 -42.938 -13.789 1 97.94 275 LYS A C 1
ATOM 2214 O O . LYS A 1 275 ? 1.655 -43.844 -14.227 1 97.94 275 LYS A O 1
ATOM 2219 N N . ILE A 1 276 ? -0.106 -42.5 -14.367 1 97.69 276 ILE A N 1
ATOM 2220 C CA . ILE A 1 276 ? -0.52 -43.031 -15.656 1 97.69 276 ILE A CA 1
ATOM 2221 C C . ILE A 1 276 ? 0.483 -42.625 -16.734 1 97.69 276 ILE A C 1
ATOM 2223 O O . ILE A 1 276 ? 0.928 -43.438 -17.531 1 97.69 276 ILE A O 1
ATOM 2227 N N . ALA A 1 277 ? 0.861 -41.375 -16.719 1 98.25 277 ALA A N 1
ATOM 2228 C CA . ALA A 1 277 ? 1.759 -40.812 -17.719 1 98.25 277 ALA A CA 1
ATOM 2229 C C . ALA A 1 277 ? 3.145 -41.438 -17.641 1 98.25 277 ALA A C 1
ATOM 2231 O O . ALA A 1 277 ? 3.883 -41.469 -18.625 1 98.25 277 ALA A O 1
ATOM 2232 N N . CYS A 1 278 ? 3.521 -42 -16.5 1 98.38 278 CYS A N 1
ATOM 2233 C CA . CYS A 1 278 ? 4.887 -42.469 -16.266 1 98.38 278 CYS A CA 1
ATOM 2234 C C . CYS A 1 278 ? 5.051 -43.906 -16.672 1 98.38 278 CYS A C 1
ATOM 2236 O O . CYS A 1 278 ? 6.172 -44.406 -16.797 1 98.38 278 CYS A O 1
ATOM 2238 N N . LYS A 1 279 ? 3.996 -44.594 -16.969 1 98.19 279 LYS A N 1
ATOM 2239 C CA . LYS A 1 279 ? 4.062 -46.031 -17.297 1 98.19 279 LYS A CA 1
ATOM 2240 C C . LYS A 1 279 ? 4.949 -46.25 -18.516 1 98.19 279 LYS A C 1
ATOM 2242 O O . LYS A 1 279 ? 5.848 -47.094 -18.5 1 98.19 279 LYS A O 1
ATOM 2247 N N . PRO A 1 280 ? 4.762 -45.469 -19.594 1 98.25 280 PRO A N 1
ATOM 2248 C CA . PRO A 1 280 ? 5.621 -45.719 -20.75 1 98.25 280 PRO A CA 1
ATOM 2249 C C . PRO A 1 280 ? 7.09 -45.406 -20.469 1 98.25 280 PRO A C 1
ATOM 2251 O O . PRO A 1 280 ? 7.984 -46.031 -21.047 1 98.25 280 PRO A O 1
ATOM 2254 N N . PHE A 1 281 ? 7.383 -44.469 -19.641 1 98.06 281 PHE A N 1
ATOM 2255 C CA . PHE A 1 281 ? 8.758 -44.156 -19.266 1 98.06 281 PHE A CA 1
ATOM 2256 C C . PHE A 1 281 ? 9.414 -45.375 -18.578 1 98.06 281 PHE A C 1
ATOM 2258 O O . PHE A 1 281 ? 10.578 -45.688 -18.844 1 98.06 281 PHE A O 1
ATOM 2265 N N . ALA A 1 282 ? 8.688 -46 -17.734 1 97.12 282 ALA A N 1
ATOM 2266 C CA . ALA A 1 282 ? 9.195 -47.094 -16.938 1 97.12 282 ALA A CA 1
ATOM 2267 C C . ALA A 1 282 ? 9.484 -48.344 -17.797 1 97.12 282 ALA A C 1
ATOM 2269 O O . ALA A 1 282 ? 10.391 -49.125 -17.5 1 97.12 282 ALA A O 1
ATOM 2270 N N . SER A 1 283 ? 8.805 -48.438 -18.938 1 97.06 283 SER A N 1
ATOM 2271 C CA . SER A 1 283 ? 8.906 -49.656 -19.734 1 97.06 283 SER A CA 1
ATOM 2272 C C . SER A 1 283 ? 9.773 -49.438 -20.969 1 97.06 283 SER A C 1
ATOM 2274 O O . SER A 1 283 ? 10.156 -50.375 -21.641 1 97.06 283 SER A O 1
ATOM 2276 N N . ALA A 1 284 ? 10.102 -48.188 -21.219 1 97.44 284 ALA A N 1
ATOM 2277 C CA . ALA A 1 284 ? 10.82 -47.875 -22.453 1 97.44 284 ALA A CA 1
ATOM 2278 C C . ALA A 1 284 ? 12.203 -48.5 -22.453 1 97.44 284 ALA A C 1
ATOM 2280 O O . ALA A 1 284 ? 12.938 -48.438 -21.469 1 97.44 284 ALA A O 1
ATOM 2281 N N . LYS A 1 285 ? 12.578 -49.125 -23.672 1 95.94 285 LYS A N 1
ATOM 2282 C CA . LYS A 1 285 ? 13.875 -49.781 -23.797 1 95.94 285 LYS A CA 1
ATOM 2283 C C . LYS A 1 285 ? 14.617 -49.312 -25.031 1 95.94 285 LYS A C 1
ATOM 2285 O O . LYS A 1 285 ? 15.844 -49.406 -25.109 1 95.94 285 LYS A O 1
ATOM 2290 N N . THR A 1 286 ? 13.891 -48.844 -25.984 1 97.38 286 THR A N 1
ATOM 2291 C CA . THR A 1 286 ? 14.484 -48.406 -27.234 1 97.38 286 THR A CA 1
ATOM 2292 C C . THR A 1 286 ? 14.375 -46.875 -27.375 1 97.38 286 THR A C 1
ATOM 2294 O O . THR A 1 286 ? 13.625 -46.25 -26.641 1 97.38 286 THR A O 1
ATOM 2297 N N . GLN A 1 287 ? 15.086 -46.344 -28.297 1 97 287 GLN A N 1
ATOM 2298 C CA . GLN A 1 287 ? 15.047 -44.906 -28.594 1 97 287 GLN A CA 1
ATOM 2299 C C . GLN A 1 287 ? 13.648 -44.469 -29.016 1 97 287 GLN A C 1
ATOM 2301 O O . GLN A 1 287 ? 13.18 -43.406 -28.625 1 97 287 GLN A O 1
ATOM 2306 N N . GLU A 1 288 ? 13.039 -45.281 -29.844 1 97.81 288 GLU A N 1
ATOM 2307 C CA . GLU A 1 288 ? 11.688 -44.969 -30.312 1 97.81 288 GLU A CA 1
ATOM 2308 C C . GLU A 1 288 ? 10.695 -44.969 -29.156 1 97.81 288 GLU A C 1
ATOM 2310 O O . GLU A 1 288 ? 9.852 -44.062 -29.078 1 97.81 288 GLU A O 1
ATOM 2315 N N . GLN A 1 289 ? 10.867 -45.938 -28.297 1 98.25 289 GLN A N 1
ATOM 2316 C CA . GLN A 1 289 ? 9.977 -46 -27.141 1 98.25 289 GLN A CA 1
ATOM 2317 C C . GLN A 1 289 ? 10.18 -44.812 -26.203 1 98.25 289 GLN A C 1
ATOM 2319 O O . GLN A 1 289 ? 9.203 -44.25 -25.703 1 98.25 289 GLN A O 1
ATOM 2324 N N . LEU A 1 290 ? 11.406 -44.469 -26 1 98.5 290 LEU A N 1
ATOM 2325 C CA . LEU A 1 290 ? 11.711 -43.312 -25.172 1 98.5 290 LEU A CA 1
ATOM 2326 C C . LEU A 1 290 ? 11.141 -42.031 -25.797 1 98.5 290 LEU A C 1
ATOM 2328 O O . LEU A 1 290 ? 10.547 -41.219 -25.109 1 98.5 290 LEU A O 1
ATOM 2332 N N . ALA A 1 291 ? 11.258 -41.906 -27.078 1 98.75 291 ALA A N 1
ATOM 2333 C CA . ALA A 1 291 ? 10.844 -40.688 -27.797 1 98.75 291 ALA A CA 1
ATOM 2334 C C . ALA A 1 291 ? 9.336 -40.469 -27.688 1 98.75 291 ALA A C 1
ATOM 2336 O O . ALA A 1 291 ? 8.859 -39.344 -27.688 1 98.75 291 ALA A O 1
ATOM 2337 N N . ILE A 1 292 ? 8.539 -41.531 -27.562 1 98.44 292 ILE A N 1
ATOM 2338 C CA . ILE A 1 292 ? 7.09 -41.375 -27.625 1 98.44 292 ILE A CA 1
ATOM 2339 C C . ILE A 1 292 ? 6.504 -41.531 -26.219 1 98.44 292 ILE A C 1
ATOM 2341 O O . ILE A 1 292 ? 5.301 -41.344 -26.016 1 98.44 292 ILE A O 1
ATOM 2345 N N . ALA A 1 293 ? 7.352 -41.781 -25.203 1 98.56 293 ALA A N 1
ATOM 2346 C CA . ALA A 1 293 ? 6.906 -42.031 -23.844 1 98.56 293 ALA A CA 1
ATOM 2347 C C . ALA A 1 293 ? 6.07 -40.875 -23.312 1 98.56 293 ALA A C 1
ATOM 2349 O O . ALA A 1 293 ? 5.086 -41.094 -22.594 1 98.56 293 ALA A O 1
ATOM 2350 N N . PRO A 1 294 ? 6.391 -39.594 -23.672 1 98.5 294 PRO A N 1
ATOM 2351 C CA . PRO A 1 294 ? 5.629 -38.5 -23.109 1 98.5 294 PRO A CA 1
ATOM 2352 C C . PRO A 1 294 ? 4.23 -38.375 -23.703 1 98.5 294 PRO A C 1
ATOM 2354 O O . PRO A 1 294 ? 3.4 -37.594 -23.203 1 98.5 294 PRO A O 1
ATOM 2357 N N . PHE A 1 295 ? 3.9 -39.094 -24.75 1 98 295 PHE A N 1
ATOM 2358 C CA . PHE A 1 295 ? 2.672 -38.906 -25.516 1 98 295 PHE A CA 1
ATOM 2359 C C . PHE A 1 295 ? 1.449 -39.156 -24.641 1 98 295 PHE A C 1
ATOM 2361 O O . PHE A 1 295 ? 0.451 -38.438 -24.734 1 98 295 PHE A O 1
ATOM 2368 N N . ILE A 1 296 ? 1.5 -40.188 -23.797 1 96.5 296 ILE A N 1
ATOM 2369 C CA . ILE A 1 296 ? 0.34 -40.531 -23 1 96.5 296 ILE A CA 1
ATOM 2370 C C . ILE A 1 296 ? -0.037 -39.375 -22.094 1 96.5 296 ILE A C 1
ATOM 2372 O O . ILE A 1 296 ? -1.22 -39.062 -21.922 1 96.5 296 ILE A O 1
ATOM 2376 N N . GLY A 1 297 ? 0.941 -38.719 -21.453 1 96.88 297 GLY A N 1
ATOM 2377 C CA . GLY A 1 297 ? 0.668 -37.562 -20.656 1 96.88 297 GLY A CA 1
ATOM 2378 C C . GLY A 1 297 ? 0.022 -36.438 -21.453 1 96.88 297 GLY A C 1
ATOM 2379 O O . GLY A 1 297 ? -0.929 -35.812 -20.984 1 96.88 297 GLY A O 1
ATOM 2380 N N . MET A 1 298 ? 0.531 -36.188 -22.625 1 96.75 298 MET A N 1
ATOM 2381 C CA . MET A 1 298 ? -0.025 -35.156 -23.5 1 96.75 298 MET A CA 1
ATOM 2382 C C . MET A 1 298 ? -1.469 -35.469 -23.875 1 96.75 298 MET A C 1
ATOM 2384 O O . MET A 1 298 ? -2.332 -34.594 -23.844 1 96.75 298 MET A O 1
ATOM 2388 N N . ASN A 1 299 ? -1.683 -36.75 -24.156 1 95.56 299 ASN A N 1
ATOM 2389 C CA . ASN A 1 299 ? -3.01 -37.188 -24.547 1 95.56 299 ASN A CA 1
ATOM 2390 C C . ASN A 1 299 ? -4.012 -37.062 -23.406 1 95.56 299 ASN A C 1
ATOM 2392 O O . ASN A 1 299 ? -5.176 -36.719 -23.625 1 95.56 299 ASN A O 1
ATOM 2396 N N . ILE A 1 300 ? -3.594 -37.375 -22.219 1 94.44 300 ILE A N 1
ATOM 2397 C CA . ILE A 1 300 ? -4.43 -37.25 -21.031 1 94.44 300 ILE A CA 1
ATOM 2398 C C . ILE A 1 300 ? -4.883 -35.812 -20.859 1 94.44 300 ILE A C 1
ATOM 2400 O O . ILE A 1 300 ? -6.039 -35.562 -20.516 1 94.44 300 ILE A O 1
ATOM 2404 N N . LEU A 1 301 ? -4.062 -34.875 -21.172 1 93.5 301 LEU A N 1
ATOM 2405 C CA . LEU A 1 301 ? -4.328 -33.469 -20.906 1 93.5 301 LEU A CA 1
ATOM 2406 C C . LEU A 1 301 ? -5.141 -32.844 -22.047 1 93.5 301 LEU A C 1
ATOM 2408 O O . LEU A 1 301 ? -6.082 -32.094 -21.797 1 93.5 301 LEU A O 1
ATOM 2412 N N . TYR A 1 302 ? -4.777 -33.156 -23.281 1 92.56 302 TYR A N 1
ATOM 2413 C CA . TYR A 1 302 ? -5.293 -32.406 -24.406 1 92.56 302 TYR A CA 1
ATOM 2414 C C . TYR A 1 302 ? -6.391 -33.188 -25.141 1 92.56 302 TYR A C 1
ATOM 2416 O O . TYR A 1 302 ? -7.059 -32.625 -26.016 1 92.56 302 TYR A O 1
ATOM 2424 N N . ASN A 1 303 ? -6.609 -34.438 -24.781 1 93.38 303 ASN A N 1
ATOM 2425 C CA . ASN A 1 303 ? -7.629 -35.25 -25.422 1 93.38 303 ASN A CA 1
ATOM 2426 C C . ASN A 1 303 ? -8.555 -35.906 -24.406 1 93.38 303 ASN A C 1
ATOM 2428 O O . ASN A 1 303 ? -8.734 -37.125 -24.406 1 93.38 303 ASN A O 1
ATOM 2432 N N . THR A 1 304 ? -9.062 -35.125 -23.562 1 86.5 304 THR A N 1
ATOM 2433 C CA . THR A 1 304 ? -9.891 -35.625 -22.469 1 86.5 304 THR A CA 1
ATOM 2434 C C . THR A 1 304 ? -11.156 -36.281 -22.984 1 86.5 304 THR A C 1
ATOM 2436 O O . THR A 1 304 ? -11.75 -37.125 -22.297 1 86.5 304 THR A O 1
ATOM 2439 N N . THR A 1 305 ? -11.586 -35.938 -24.156 1 86.62 305 THR A N 1
ATOM 2440 C CA . THR A 1 305 ? -12.781 -36.531 -24.75 1 86.62 305 THR A CA 1
ATOM 2441 C C . THR A 1 305 ? -12.445 -37.812 -25.516 1 86.62 305 THR A C 1
ATOM 2443 O O . THR A 1 305 ? -13.32 -38.625 -25.75 1 86.62 305 THR A O 1
ATOM 2446 N N . GLY A 1 306 ? -11.266 -37.875 -25.938 1 88.81 306 GLY A N 1
ATOM 2447 C CA . GLY A 1 306 ? -10.852 -39 -26.766 1 88.81 306 GLY A CA 1
ATOM 2448 C C . GLY A 1 306 ? -11.148 -38.781 -28.25 1 88.81 306 GLY A C 1
ATOM 2449 O O . GLY A 1 306 ? -10.906 -39.688 -29.062 1 88.81 306 GLY A O 1
ATOM 2450 N N . GLU A 1 307 ? -11.523 -37.594 -28.625 1 90.5 307 GLU A N 1
ATOM 2451 C CA . GLU A 1 307 ? -12 -37.375 -29.984 1 90.5 307 GLU A CA 1
ATOM 2452 C C . GLU A 1 307 ? -10.969 -36.594 -30.812 1 90.5 307 GLU A C 1
ATOM 2454 O O . GLU A 1 307 ? -11.102 -36.5 -32.031 1 90.5 307 GLU A O 1
ATOM 2459 N N . GLU A 1 308 ? -9.945 -36.156 -30.172 1 91.56 308 GLU A N 1
ATOM 2460 C CA . GLU A 1 308 ? -8.953 -35.406 -30.906 1 91.56 308 GLU A CA 1
ATOM 2461 C C . GLU A 1 308 ? -8.141 -36.281 -31.844 1 91.56 308 GLU A C 1
ATOM 2463 O O . GLU A 1 308 ? -7.641 -37.344 -31.438 1 91.56 308 GLU A O 1
ATOM 2468 N N . LYS A 1 309 ? -8.039 -35.812 -33.094 1 92.94 309 LYS A N 1
ATOM 2469 C CA . LYS A 1 309 ? -7.324 -36.594 -34.094 1 92.94 309 LYS A CA 1
ATOM 2470 C C . LYS A 1 309 ? -5.875 -36.125 -34.219 1 92.94 309 LYS A C 1
ATOM 2472 O O . LYS A 1 309 ? -5.004 -36.906 -34.625 1 92.94 309 LYS A O 1
ATOM 2477 N N . ASP A 1 310 ? -5.648 -34.938 -34.094 1 94.56 310 ASP A N 1
ATOM 2478 C CA . ASP A 1 310 ? -4.301 -34.375 -34.094 1 94.56 310 ASP A CA 1
ATOM 2479 C C . ASP A 1 310 ? -4.172 -33.219 -33.125 1 94.56 310 ASP A C 1
ATOM 2481 O O . ASP A 1 310 ? -5.16 -32.781 -32.5 1 94.56 310 ASP A O 1
ATOM 2485 N N . PHE A 1 311 ? -2.988 -32.781 -32.875 1 95.88 311 PHE A N 1
ATOM 2486 C CA . PHE A 1 311 ? -2.697 -31.766 -31.891 1 95.88 311 PHE A CA 1
ATOM 2487 C C . PHE A 1 311 ? -1.94 -30.609 -32.531 1 95.88 311 PHE A C 1
ATOM 2489 O O . PHE A 1 311 ? -0.828 -30.781 -33.031 1 95.88 311 PHE A O 1
ATOM 2496 N N . GLN A 1 312 ? -2.537 -29.453 -32.531 1 93.94 312 GLN A N 1
ATOM 2497 C CA . GLN A 1 312 ? -1.782 -28.234 -32.812 1 93.94 312 GLN A CA 1
ATOM 2498 C C . GLN A 1 312 ? -1.142 -27.688 -31.531 1 93.94 312 GLN A C 1
ATOM 2500 O O . GLN A 1 312 ? -1.837 -27.188 -30.641 1 93.94 312 GLN A O 1
ATOM 2505 N N . LEU A 1 313 ? 0.15 -27.75 -31.5 1 93.81 313 LEU A N 1
ATOM 2506 C CA . LEU A 1 313 ? 0.839 -27.438 -30.266 1 93.81 313 LEU A CA 1
ATOM 2507 C C . LEU A 1 313 ? 1.573 -26.109 -30.359 1 93.81 313 LEU A C 1
ATOM 2509 O O . LEU A 1 313 ? 1.905 -25.5 -29.328 1 93.81 313 LEU A O 1
ATOM 2513 N N . TRP A 1 314 ? 1.942 -25.625 -31.453 1 90.06 314 TRP A N 1
ATOM 2514 C CA . TRP A 1 314 ? 2.529 -24.312 -31.672 1 90.06 314 TRP A CA 1
ATOM 2515 C C . TRP A 1 314 ? 2.025 -23.719 -33 1 90.06 314 TRP A C 1
ATOM 2517 O O . TRP A 1 314 ? 1.238 -24.344 -33.688 1 90.06 314 TRP A O 1
ATOM 2527 N N . ASN A 1 315 ? 2.459 -22.453 -33.219 1 86.06 315 ASN A N 1
ATOM 2528 C CA . ASN A 1 315 ? 2.021 -21.703 -34.406 1 86.06 315 ASN A CA 1
ATOM 2529 C C . ASN A 1 315 ? 0.523 -21.422 -34.344 1 86.06 315 ASN A C 1
ATOM 2531 O O . ASN A 1 315 ? -0.186 -21.656 -35.344 1 86.06 315 ASN A O 1
ATOM 2535 N N . PHE A 1 316 ? 0.128 -21.078 -33.188 1 81.94 316 PHE A N 1
ATOM 2536 C CA . PHE A 1 316 ? -1.252 -20.625 -33.031 1 81.94 316 PHE A CA 1
ATOM 2537 C C . PHE A 1 316 ? -1.444 -19.266 -33.688 1 81.94 316 PHE A C 1
ATOM 2539 O O . PHE A 1 316 ? -0.497 -18.484 -33.812 1 81.94 316 PHE A O 1
ATOM 2546 N N . THR A 1 317 ? -2.486 -19.062 -34.312 1 73.25 317 THR A N 1
ATOM 2547 C CA . THR A 1 317 ? -2.768 -17.734 -34.875 1 73.25 317 THR A CA 1
ATOM 2548 C C . THR A 1 317 ? -2.957 -16.703 -33.75 1 73.25 317 THR A C 1
ATOM 2550 O O . THR A 1 317 ? -3.822 -16.875 -32.906 1 73.25 317 THR A O 1
ATOM 2553 N N . ASP A 1 318 ? -1.803 -16.078 -33.406 1 66.56 318 ASP A N 1
ATOM 2554 C CA . ASP A 1 318 ? -1.866 -15.031 -32.375 1 66.56 318 ASP A CA 1
ATOM 2555 C C . ASP A 1 318 ? -2.611 -13.805 -32.906 1 66.56 318 ASP A C 1
ATOM 2557 O O . ASP A 1 318 ? -2.395 -13.375 -34.031 1 66.56 318 ASP A O 1
ATOM 2561 N N . ASP A 1 319 ? -3.654 -13.438 -32.125 1 66.44 319 ASP A N 1
ATOM 2562 C CA . ASP A 1 319 ? -4.387 -12.242 -32.5 1 66.44 319 ASP A CA 1
ATOM 2563 C C . ASP A 1 319 ? -3.602 -10.977 -32.156 1 66.44 319 ASP A C 1
ATOM 2565 O O . ASP A 1 319 ? -4.039 -9.867 -32.469 1 66.44 319 ASP A O 1
ATOM 2569 N N . GLY A 1 320 ? -2.328 -11.148 -31.641 1 67.94 320 GLY A N 1
ATOM 2570 C CA . GLY A 1 320 ? -1.475 -10.016 -31.344 1 67.94 320 GLY A CA 1
ATOM 2571 C C . GLY A 1 320 ? -1.899 -9.258 -30.094 1 67.94 320 GLY A C 1
ATOM 2572 O O . GLY A 1 320 ? -1.303 -8.234 -29.75 1 67.94 320 GLY A O 1
ATOM 2573 N N . LYS A 1 321 ? -2.877 -9.82 -29.359 1 76.69 321 LYS A N 1
ATOM 2574 C CA . LYS A 1 321 ? -3.375 -9.109 -28.172 1 76.69 321 LYS A CA 1
ATOM 2575 C C . LYS A 1 321 ? -2.682 -9.594 -26.906 1 76.69 321 LYS A C 1
ATOM 2577 O O . LYS A 1 321 ? -2.342 -10.773 -26.797 1 76.69 321 LYS A O 1
ATOM 2582 N N . ILE A 1 322 ? -2.34 -8.578 -26.109 1 82.94 322 ILE A N 1
ATOM 2583 C CA . ILE A 1 322 ? -1.85 -8.922 -24.781 1 82.94 322 ILE A CA 1
ATOM 2584 C C . ILE A 1 322 ? -3.025 -9.07 -23.812 1 82.94 322 ILE A C 1
ATOM 2586 O O . ILE A 1 322 ? -3.973 -8.281 -23.859 1 82.94 322 ILE A O 1
ATOM 2590 N N . TYR A 1 323 ? -3.039 -10.102 -23.031 1 88.25 323 TYR A N 1
ATOM 2591 C CA . TYR A 1 323 ? -4.102 -10.328 -22.062 1 88.25 323 TYR A CA 1
ATOM 2592 C C . TYR A 1 323 ? -3.605 -10.078 -20.641 1 88.25 323 TYR A C 1
ATOM 2594 O O . TYR A 1 323 ? -2.432 -9.758 -20.438 1 88.25 323 TYR A O 1
ATOM 2602 N N . GLY A 1 324 ? -4.551 -10.07 -19.75 1 93.06 324 GLY A N 1
ATOM 2603 C CA . GLY A 1 324 ? -4.27 -9.695 -18.359 1 93.06 324 GLY A CA 1
ATOM 2604 C C . GLY A 1 324 ? -3.07 -10.422 -17.781 1 93.06 324 GLY A C 1
ATOM 2605 O O . GLY A 1 324 ? -2.1 -9.789 -17.359 1 93.06 324 GLY A O 1
ATOM 2606 N N . TRP A 1 325 ? -3.07 -11.68 -17.922 1 93.69 325 TRP A N 1
ATOM 2607 C CA . TRP A 1 325 ? -2.027 -12.484 -17.281 1 93.69 325 TRP A CA 1
ATOM 2608 C C . TRP A 1 325 ? -0.674 -12.227 -17.938 1 93.69 325 TRP A C 1
ATOM 2610 O O . TRP A 1 325 ? 0.327 -12.023 -17.25 1 93.69 325 TRP A O 1
ATOM 2620 N N . THR A 1 326 ? -0.605 -12.227 -19.281 1 92 326 THR A N 1
ATOM 2621 C CA . THR A 1 326 ? 0.652 -12.016 -20 1 92 326 THR A CA 1
ATOM 2622 C C . THR A 1 326 ? 1.203 -10.617 -19.703 1 92 326 THR A C 1
ATOM 2624 O O . THR A 1 326 ? 2.42 -10.422 -19.672 1 92 326 THR A O 1
ATOM 2627 N N . PHE A 1 327 ? 0.302 -9.672 -19.547 1 95.25 327 PHE A N 1
ATOM 2628 C CA . PHE A 1 327 ? 0.755 -8.328 -19.219 1 95.25 327 PHE A CA 1
ATOM 2629 C C . PHE A 1 327 ? 1.406 -8.297 -17.844 1 95.25 327 PHE A C 1
ATOM 2631 O O . PHE A 1 327 ? 2.449 -7.664 -17.656 1 95.25 327 PHE A O 1
ATOM 2638 N N . LEU A 1 328 ? 0.783 -8.93 -16.859 1 96.12 328 LEU A N 1
ATOM 2639 C CA . LEU A 1 328 ? 1.377 -9.016 -15.539 1 96.12 328 LEU A CA 1
ATOM 2640 C C . LEU A 1 328 ? 2.758 -9.664 -15.594 1 96.12 328 LEU A C 1
ATOM 2642 O O . LEU A 1 328 ? 3.699 -9.188 -14.961 1 96.12 328 LEU A O 1
ATOM 2646 N N . GLU A 1 329 ? 2.879 -10.711 -16.375 1 93.44 329 GLU A N 1
ATOM 2647 C CA . GLU A 1 329 ? 4.156 -11.398 -16.516 1 93.44 329 GLU A CA 1
ATOM 2648 C C . GLU A 1 329 ? 5.199 -10.508 -17.172 1 93.44 329 GLU A C 1
ATOM 2650 O O . GLU A 1 329 ? 6.387 -10.586 -16.859 1 93.44 329 GLU A O 1
ATOM 2655 N N . ALA A 1 330 ? 4.73 -9.656 -18.094 1 93.69 330 ALA A N 1
ATOM 2656 C CA . ALA A 1 330 ? 5.629 -8.797 -18.859 1 93.69 330 ALA A CA 1
ATOM 2657 C C . ALA A 1 330 ? 6.004 -7.551 -18.062 1 93.69 330 ALA A C 1
ATOM 2659 O O . ALA A 1 330 ? 6.848 -6.762 -18.5 1 93.69 330 ALA A O 1
ATOM 2660 N N . THR A 1 331 ? 5.426 -7.367 -16.875 1 95.62 331 THR A N 1
ATOM 2661 C CA . THR A 1 331 ? 5.672 -6.121 -16.156 1 95.62 331 THR A CA 1
ATOM 2662 C C . THR A 1 331 ? 6.141 -6.406 -14.734 1 95.62 331 THR A C 1
ATOM 2664 O O . THR A 1 331 ? 7.32 -6.242 -14.414 1 95.62 331 THR A O 1
ATOM 2667 N N . GLN A 1 332 ? 5.277 -7.008 -13.906 1 95.62 332 GLN A N 1
ATOM 2668 C CA . GLN A 1 332 ? 5.656 -7.047 -12.5 1 95.62 332 GLN A CA 1
ATOM 2669 C C . GLN A 1 332 ? 5.75 -8.484 -11.992 1 95.62 332 GLN A C 1
ATOM 2671 O O . GLN A 1 332 ? 6.488 -8.766 -11.047 1 95.62 332 GLN A O 1
ATOM 2676 N N . LEU A 1 333 ? 4.977 -9.422 -12.57 1 95.69 333 LEU A N 1
ATOM 2677 C CA . LEU A 1 333 ? 4.996 -10.805 -12.109 1 95.69 333 LEU A CA 1
ATOM 2678 C C . LEU A 1 333 ? 6.078 -11.602 -12.836 1 95.69 333 LEU A C 1
ATOM 2680 O O . LEU A 1 333 ? 5.77 -12.523 -13.602 1 95.69 333 LEU A O 1
ATOM 2684 N N . VAL A 1 334 ? 7.285 -11.32 -12.492 1 94.5 334 VAL A N 1
ATOM 2685 C CA . VAL A 1 334 ? 8.445 -11.914 -13.156 1 94.5 334 VAL A CA 1
ATOM 2686 C C . VAL A 1 334 ? 9.062 -12.977 -12.266 1 94.5 334 VAL A C 1
ATOM 2688 O O . VAL A 1 334 ? 9.945 -12.68 -11.453 1 94.5 334 VAL A O 1
ATOM 2691 N N . PHE A 1 335 ? 8.664 -14.172 -12.469 1 94.69 335 PHE A N 1
ATOM 2692 C CA . PHE A 1 335 ? 9.18 -15.266 -11.664 1 94.69 335 PHE A CA 1
ATOM 2693 C C . PHE A 1 335 ? 10.602 -15.625 -12.086 1 94.69 335 PHE A C 1
ATOM 2695 O O . PHE A 1 335 ? 10.906 -15.664 -13.281 1 94.69 335 PHE A O 1
ATOM 2702 N N . ALA A 1 336 ? 11.445 -15.875 -11.133 1 94.12 336 ALA A N 1
ATOM 2703 C CA . ALA A 1 336 ? 12.867 -16.125 -11.383 1 94.12 336 ALA A CA 1
ATOM 2704 C C . ALA A 1 336 ? 13.211 -17.594 -11.188 1 94.12 336 ALA A C 1
ATOM 2706 O O . ALA A 1 336 ? 13.977 -17.953 -10.289 1 94.12 336 ALA A O 1
ATOM 2707 N N . PHE A 1 337 ? 12.648 -18.406 -11.945 1 92.69 337 PHE A N 1
ATOM 2708 C CA . PHE A 1 337 ? 13.062 -19.812 -11.953 1 92.69 337 PHE A CA 1
ATOM 2709 C C . PHE A 1 337 ? 13.711 -20.172 -13.281 1 92.69 337 PHE A C 1
ATOM 2711 O O . PHE A 1 337 ? 13.531 -19.484 -14.281 1 92.69 337 PHE A O 1
ATOM 2718 N N . CYS A 1 338 ? 14.578 -21.266 -13.281 1 94.12 338 CYS A N 1
ATOM 2719 C CA . CYS A 1 338 ? 15.352 -21.656 -14.453 1 94.12 338 CYS A CA 1
ATOM 2720 C C . CYS A 1 338 ? 15.648 -23.156 -14.445 1 94.12 338 CYS A C 1
ATOM 2722 O O . CYS A 1 338 ? 15.414 -23.828 -13.445 1 94.12 338 CYS A O 1
ATOM 2724 N N . SER A 1 339 ? 16.047 -23.547 -15.578 1 95.81 339 SER A N 1
ATOM 2725 C CA . SER A 1 339 ? 16.484 -24.938 -15.75 1 95.81 339 SER A CA 1
ATOM 2726 C C . SER A 1 339 ? 18 -25.047 -15.859 1 95.81 339 SER A C 1
ATOM 2728 O O . SER A 1 339 ? 18.625 -24.266 -16.578 1 95.81 339 SER A O 1
ATOM 2730 N N . ARG A 1 340 ? 18.672 -26 -15.164 1 96.31 340 ARG A N 1
ATOM 2731 C CA . ARG A 1 340 ? 20.125 -26.219 -15.25 1 96.31 340 ARG A CA 1
ATOM 2732 C C . ARG A 1 340 ? 20.484 -27 -16.5 1 96.31 340 ARG A C 1
ATOM 2734 O O . ARG A 1 340 ? 21.625 -26.984 -16.953 1 96.31 340 ARG A O 1
ATOM 2741 N N . GLY A 1 341 ? 19.484 -27.719 -17.031 1 96.88 341 GLY A N 1
ATOM 2742 C CA . GLY A 1 341 ? 19.75 -28.562 -18.188 1 96.88 341 GLY A CA 1
ATOM 2743 C C . GLY A 1 341 ? 20.422 -29.875 -17.812 1 96.88 341 GLY A C 1
ATOM 2744 O O . GLY A 1 341 ? 20.672 -30.125 -16.641 1 96.88 341 GLY A O 1
ATOM 2745 N N . PRO A 1 342 ? 20.625 -30.688 -18.891 1 96.19 342 PRO A N 1
ATOM 2746 C CA . PRO A 1 342 ? 21.344 -31.938 -18.625 1 96.19 342 PRO A CA 1
ATOM 2747 C C . PRO A 1 342 ? 22.703 -31.703 -17.953 1 96.19 342 PRO A C 1
ATOM 2749 O O . PRO A 1 342 ? 23.406 -30.75 -18.297 1 96.19 342 PRO A O 1
ATOM 2752 N N . PRO A 1 343 ? 23.031 -32.562 -16.922 1 97.12 343 PRO A N 1
ATOM 2753 C CA . PRO A 1 343 ? 22.375 -33.812 -16.562 1 97.12 343 PRO A CA 1
ATOM 2754 C C . PRO A 1 343 ? 21.344 -33.656 -15.445 1 97.12 343 PRO A C 1
ATOM 2756 O O . PRO A 1 343 ? 20.875 -34.625 -14.867 1 97.12 343 PRO A O 1
ATOM 2759 N N . PHE A 1 344 ? 21.016 -32.438 -15.023 1 97.56 344 PHE A N 1
ATOM 2760 C CA . PHE A 1 344 ? 20.172 -32.188 -13.867 1 97.56 344 PHE A CA 1
ATOM 2761 C C . PHE A 1 344 ? 18.688 -32.312 -14.234 1 97.56 344 PHE A C 1
ATOM 2763 O O . PHE A 1 344 ? 17.875 -32.719 -13.406 1 97.56 344 PHE A O 1
ATOM 2770 N N . ASP A 1 345 ? 18.328 -31.984 -15.383 1 97.94 345 ASP A N 1
ATOM 2771 C CA . ASP A 1 345 ? 16.984 -32.062 -15.961 1 97.94 345 ASP A CA 1
ATOM 2772 C C . ASP A 1 345 ? 17.062 -32.125 -17.484 1 97.94 345 ASP A C 1
ATOM 2774 O O . ASP A 1 345 ? 18.125 -31.875 -18.078 1 97.94 345 ASP A O 1
ATOM 2778 N N . PRO A 1 346 ? 16.047 -32.5 -18.172 1 97.75 346 PRO A N 1
ATOM 2779 C CA . PRO A 1 346 ? 16.141 -32.719 -19.609 1 97.75 346 PRO A CA 1
ATOM 2780 C C . PRO A 1 346 ? 15.891 -31.422 -20.422 1 97.75 346 PRO A C 1
ATOM 2782 O O . PRO A 1 346 ? 15.906 -31.453 -21.641 1 97.75 346 PRO A O 1
ATOM 2785 N N . PHE A 1 347 ? 15.672 -30.297 -19.812 1 96.94 347 PHE A N 1
ATOM 2786 C CA . PHE A 1 347 ? 15.25 -29.078 -20.484 1 96.94 347 PHE A CA 1
ATOM 2787 C C . PHE A 1 347 ? 16.469 -28.266 -20.938 1 96.94 347 PHE A C 1
ATOM 2789 O O . PHE A 1 347 ? 17.594 -28.609 -20.609 1 96.94 347 PHE A O 1
ATOM 2796 N N . ASN A 1 348 ? 16.203 -27.25 -21.797 1 93.94 348 ASN A N 1
ATOM 2797 C CA . ASN A 1 348 ? 17.297 -26.359 -22.203 1 93.94 348 ASN A CA 1
ATOM 2798 C C . ASN A 1 348 ? 17.812 -25.562 -21.016 1 93.94 348 ASN A C 1
ATOM 2800 O O . ASN A 1 348 ? 17.047 -25.125 -20.156 1 93.94 348 ASN A O 1
ATOM 2804 N N . LYS A 1 349 ? 19.125 -25.422 -20.969 1 95 349 LYS A N 1
ATOM 2805 C CA . LYS A 1 349 ? 19.734 -24.641 -19.906 1 95 349 LYS A CA 1
ATOM 2806 C C . LYS A 1 349 ? 19.344 -23.172 -19.984 1 95 349 LYS A C 1
ATOM 2808 O O . LYS A 1 349 ? 19.547 -22.531 -21.016 1 95 349 LYS A O 1
ATOM 2813 N N . THR A 1 350 ? 18.797 -22.703 -18.891 1 93.19 350 THR A N 1
ATOM 2814 C CA . THR A 1 350 ? 18.422 -21.297 -18.812 1 93.19 350 THR A CA 1
ATOM 2815 C C . THR A 1 350 ? 18.984 -20.641 -17.562 1 93.19 350 THR A C 1
ATOM 2817 O O . THR A 1 350 ? 18.844 -19.438 -17.359 1 93.19 350 THR A O 1
ATOM 2820 N N . CYS A 1 351 ? 19.562 -21.406 -16.641 1 94 351 CYS A N 1
ATOM 2821 C CA . CYS A 1 351 ? 20.203 -20.859 -15.445 1 94 351 CYS A CA 1
ATOM 2822 C C . CYS A 1 351 ? 21.516 -20.188 -15.789 1 94 351 CYS A C 1
ATOM 2824 O O . CYS A 1 351 ? 22.281 -20.688 -16.625 1 94 351 CYS A O 1
ATOM 2826 N N . PRO A 1 352 ? 21.875 -19.219 -15.164 1 92.5 352 PRO A N 1
ATOM 2827 C CA . PRO A 1 352 ? 21.094 -18.438 -14.195 1 92.5 352 PRO A CA 1
ATOM 2828 C C . PRO A 1 352 ? 19.984 -17.625 -14.852 1 92.5 352 PRO A C 1
ATOM 2830 O O . PRO A 1 352 ? 20.094 -17.266 -16.031 1 92.5 352 PRO A O 1
ATOM 2833 N N . PHE A 1 353 ? 18.969 -17.453 -14.078 1 90.06 353 PHE A N 1
ATOM 2834 C CA . PHE A 1 353 ? 17.891 -16.578 -14.539 1 90.06 353 PHE A CA 1
ATOM 2835 C C . PHE A 1 353 ? 18.438 -15.234 -15.008 1 90.06 353 PHE A C 1
ATOM 2837 O O . PHE A 1 353 ? 19.297 -14.656 -14.344 1 90.06 353 PHE A O 1
ATOM 2844 N N . ASN A 1 354 ? 18.047 -14.914 -16.203 1 82.38 354 ASN A N 1
ATOM 2845 C CA . ASN A 1 354 ? 18.438 -13.633 -16.797 1 82.38 354 ASN A CA 1
ATOM 2846 C C . ASN A 1 354 ? 17.219 -12.781 -17.156 1 82.38 354 ASN A C 1
ATOM 2848 O O . ASN A 1 354 ? 16.469 -13.125 -18.062 1 82.38 354 ASN A O 1
ATOM 2852 N N . GLU A 1 355 ? 17.109 -11.688 -16.531 1 74.31 355 GLU A N 1
ATOM 2853 C CA . GLU A 1 355 ? 15.945 -10.82 -16.719 1 74.31 355 GLU A CA 1
ATOM 2854 C C . GLU A 1 355 ? 15.844 -10.336 -18.156 1 74.31 355 GLU A C 1
ATOM 2856 O O . GLU A 1 355 ? 14.742 -10.117 -18.672 1 74.31 355 GLU A O 1
ATOM 2861 N N . THR A 1 356 ? 16.922 -10.156 -18.781 1 67.69 356 THR A N 1
ATOM 2862 C CA . THR A 1 356 ? 16.922 -9.641 -20.141 1 67.69 356 THR A CA 1
ATOM 2863 C C . THR A 1 356 ? 16.344 -10.664 -21.109 1 67.69 356 THR A C 1
ATOM 2865 O O . THR A 1 356 ? 15.586 -10.312 -22.016 1 67.69 356 THR A O 1
ATOM 2868 N N . PHE A 1 357 ? 16.641 -11.789 -20.953 1 57.75 357 PHE A N 1
ATOM 2869 C CA . PHE A 1 357 ? 16.203 -12.852 -21.828 1 57.75 357 PHE A CA 1
ATOM 2870 C C . PHE A 1 357 ? 14.711 -13.117 -21.672 1 57.75 357 PHE A C 1
ATOM 2872 O O . PHE A 1 357 ? 13.984 -13.227 -22.656 1 57.75 357 PHE A O 1
ATOM 2879 N N . ASP A 1 358 ? 14.305 -13.062 -20.594 1 69.94 358 ASP A N 1
ATOM 2880 C CA . ASP A 1 358 ? 12.906 -13.336 -20.281 1 69.94 358 ASP A CA 1
ATOM 2881 C C . ASP A 1 358 ? 11.992 -12.242 -20.828 1 69.94 358 ASP A C 1
ATOM 2883 O O . ASP A 1 358 ? 10.961 -12.539 -21.438 1 69.94 358 ASP A O 1
ATOM 2887 N N . ALA A 1 359 ? 12.516 -11.117 -20.969 1 71.81 359 ALA A N 1
ATOM 2888 C CA . ALA A 1 359 ? 11.695 -9.992 -21.406 1 71.81 359 ALA A CA 1
ATOM 2889 C C . ALA A 1 359 ? 11.547 -9.977 -22.922 1 71.81 359 ALA A C 1
ATOM 2891 O O . ALA A 1 359 ? 10.57 -9.445 -23.453 1 71.81 359 ALA A O 1
ATOM 2892 N N . SER A 1 360 ? 12.422 -10.555 -23.609 1 68.25 360 SER A N 1
ATOM 2893 C CA . SER A 1 360 ? 12.391 -10.555 -25.062 1 68.25 360 SER A CA 1
ATOM 2894 C C . SER A 1 360 ? 11.203 -11.359 -25.594 1 68.25 360 SER A C 1
ATOM 2896 O O . SER A 1 360 ? 10.773 -11.172 -26.734 1 68.25 360 SER A O 1
ATOM 2898 N N . SER A 1 361 ? 10.672 -12.172 -24.734 1 75.38 361 SER A N 1
ATOM 2899 C CA . SER A 1 361 ? 9.523 -12.984 -25.109 1 75.38 361 SER A CA 1
ATOM 2900 C C . SER A 1 361 ? 8.281 -12.117 -25.328 1 75.38 361 SER A C 1
ATOM 2902 O O . SER A 1 361 ? 7.309 -12.562 -25.938 1 75.38 361 SER A O 1
ATOM 2904 N N . TYR A 1 362 ? 8.43 -10.812 -24.938 1 80.75 362 TYR A N 1
ATOM 2905 C CA . TYR A 1 362 ? 7.258 -9.938 -25.016 1 80.75 362 TYR A CA 1
ATOM 2906 C C . TYR A 1 362 ? 7.438 -8.891 -26.109 1 80.75 362 TYR A C 1
ATOM 2908 O O . TYR A 1 362 ? 6.637 -7.953 -26.219 1 80.75 362 TYR A O 1
ATOM 2916 N N . ASP A 1 363 ? 8.406 -9.039 -26.938 1 78.5 363 ASP A N 1
ATOM 2917 C CA . ASP A 1 363 ? 8.711 -8.086 -28 1 78.5 363 ASP A CA 1
ATOM 2918 C C . ASP A 1 363 ? 7.551 -7.957 -28.984 1 78.5 363 ASP A C 1
ATOM 2920 O O . ASP A 1 363 ? 7.363 -6.906 -29.594 1 78.5 363 ASP A O 1
ATOM 2924 N N . SER A 1 364 ? 6.789 -8.992 -29.094 1 79.44 364 SER A N 1
ATOM 2925 C CA . SER A 1 364 ? 5.66 -8.969 -30.016 1 79.44 364 SER A CA 1
ATOM 2926 C C . SER A 1 364 ? 4.637 -7.914 -29.609 1 79.44 364 SER A C 1
ATOM 2928 O O . SER A 1 364 ? 3.838 -7.469 -30.438 1 79.44 364 SER A O 1
ATOM 2930 N N . TYR A 1 365 ? 4.75 -7.418 -28.391 1 85.88 365 TYR A N 1
ATOM 2931 C CA . TYR A 1 365 ? 3.762 -6.465 -27.906 1 85.88 365 TYR A CA 1
ATOM 2932 C C . TYR A 1 365 ? 4.246 -5.031 -28.094 1 85.88 365 TYR A C 1
ATOM 2934 O O . TYR A 1 365 ? 3.568 -4.082 -27.688 1 85.88 365 TYR A O 1
ATOM 2942 N N . ASN A 1 366 ? 5.312 -4.855 -28.719 1 87.44 366 ASN A N 1
ATOM 2943 C CA . ASN A 1 366 ? 5.805 -3.523 -29.047 1 87.44 366 ASN A CA 1
ATOM 2944 C C . ASN A 1 366 ? 4.812 -2.754 -29.906 1 87.44 366 ASN A C 1
ATOM 2946 O O . ASN A 1 366 ? 4.711 -1.53 -29.812 1 87.44 366 ASN A O 1
ATOM 2950 N N . SER A 1 367 ? 4.078 -3.502 -30.703 1 86.75 367 SER A N 1
ATOM 2951 C CA . SER A 1 367 ? 3.156 -2.877 -31.641 1 86.75 367 SER A CA 1
ATOM 2952 C C . SER A 1 367 ? 2.01 -2.184 -30.906 1 86.75 367 SER A C 1
ATOM 2954 O O . SER A 1 367 ? 1.389 -1.265 -31.453 1 86.75 367 SER A O 1
ATOM 2956 N N . ILE A 1 368 ? 1.85 -2.584 -29.672 1 89.69 368 ILE A N 1
ATOM 2957 C CA . ILE A 1 368 ? 0.75 -1.968 -28.938 1 89.69 368 ILE A CA 1
ATOM 2958 C C . ILE A 1 368 ? 1.304 -1.049 -27.844 1 89.69 368 ILE A C 1
ATOM 2960 O O . ILE A 1 368 ? 0.585 -0.671 -26.922 1 89.69 368 ILE A O 1
ATOM 2964 N N . GLY A 1 369 ? 2.613 -0.845 -27.906 1 91.56 369 GLY A N 1
ATOM 2965 C CA . GLY A 1 369 ? 3.186 0.189 -27.062 1 91.56 369 GLY A CA 1
ATOM 2966 C C . GLY A 1 369 ? 3.984 -0.367 -25.891 1 91.56 369 GLY A C 1
ATOM 2967 O O . GLY A 1 369 ? 4.469 0.389 -25.047 1 91.56 369 GLY A O 1
ATOM 2968 N N . TYR A 1 370 ? 4.094 -1.664 -25.828 1 92.75 370 TYR A N 1
ATOM 2969 C CA . TYR A 1 370 ? 4.91 -2.248 -24.781 1 92.75 370 TYR A CA 1
ATOM 2970 C C . TYR A 1 370 ? 6.387 -1.922 -24.984 1 92.75 370 TYR A C 1
ATOM 2972 O O . TYR A 1 370 ? 6.883 -1.954 -26.109 1 92.75 370 TYR A O 1
ATOM 2980 N N . ASN A 1 371 ? 7 -1.477 -23.922 1 91.69 371 ASN A N 1
ATOM 2981 C CA . ASN A 1 371 ? 8.43 -1.21 -23.906 1 91.69 371 ASN A CA 1
ATOM 2982 C C . ASN A 1 371 ? 9.117 -1.878 -22.719 1 91.69 371 ASN A C 1
ATOM 2984 O O . ASN A 1 371 ? 8.914 -1.469 -21.578 1 91.69 371 ASN A O 1
ATOM 2988 N N . LYS A 1 372 ? 9.914 -2.812 -23.031 1 89.62 372 LYS A N 1
ATOM 2989 C CA . LYS A 1 372 ? 10.562 -3.604 -22 1 89.62 372 LYS A CA 1
ATOM 2990 C C . LYS A 1 372 ? 11.43 -2.725 -21.094 1 89.62 372 LYS A C 1
ATOM 2992 O O . LYS A 1 372 ? 11.445 -2.906 -19.875 1 89.62 372 LYS A O 1
ATOM 2997 N N . ASP A 1 373 ? 12.133 -1.83 -21.609 1 89 373 ASP A N 1
ATOM 2998 C CA . ASP A 1 373 ? 13.102 -1.023 -20.875 1 89 373 ASP A CA 1
ATOM 2999 C C . ASP A 1 373 ? 12.422 -0.226 -19.766 1 89 373 ASP A C 1
ATOM 3001 O O . ASP A 1 373 ? 13.008 -0.006 -18.703 1 89 373 ASP A O 1
ATOM 3005 N N . SER A 1 374 ? 11.203 0.089 -20.016 1 92.44 374 SER A N 1
ATOM 3006 C CA . SER A 1 374 ? 10.555 0.98 -19.062 1 92.44 374 SER A CA 1
ATOM 3007 C C . SER A 1 374 ? 9.438 0.268 -18.312 1 92.44 374 SER A C 1
ATOM 3009 O O . SER A 1 374 ? 8.977 0.748 -17.266 1 92.44 374 SER A O 1
ATOM 3011 N N . MET A 1 375 ? 9 -0.883 -18.797 1 94.56 375 MET A N 1
ATOM 3012 C CA . MET A 1 375 ? 7.793 -1.469 -18.219 1 94.56 375 MET A CA 1
ATOM 3013 C C . MET A 1 375 ? 8.117 -2.766 -17.484 1 94.56 375 MET A C 1
ATOM 3015 O O . MET A 1 375 ? 7.344 -3.215 -16.641 1 94.56 375 MET A O 1
ATOM 3019 N N . TYR A 1 376 ? 9.219 -3.387 -17.859 1 94.19 376 TYR A N 1
ATOM 3020 C CA . TYR A 1 376 ? 9.641 -4.633 -17.219 1 94.19 376 TYR A CA 1
ATOM 3021 C C . TYR A 1 376 ? 10.273 -4.363 -15.859 1 94.19 376 TYR A C 1
ATOM 3023 O O . TYR A 1 376 ? 11.391 -3.844 -15.781 1 94.19 376 TYR A O 1
ATOM 3031 N N . ARG A 1 377 ? 9.562 -4.711 -14.742 1 94.12 377 ARG A N 1
ATOM 3032 C CA . ARG A 1 377 ? 10 -4.395 -13.383 1 94.12 377 ARG A CA 1
ATOM 3033 C C . ARG A 1 377 ? 10.133 -5.66 -12.547 1 94.12 377 ARG A C 1
ATOM 3035 O O . ARG A 1 377 ? 9.352 -5.879 -11.617 1 94.12 377 ARG A O 1
ATOM 3042 N N . PRO A 1 378 ? 11.164 -6.414 -12.688 1 94.56 378 PRO A N 1
ATOM 3043 C CA . PRO A 1 378 ? 11.289 -7.73 -12.047 1 94.56 378 PRO A CA 1
ATOM 3044 C C . PRO A 1 378 ? 11.461 -7.641 -10.539 1 94.56 378 PRO A C 1
ATOM 3046 O O . PRO A 1 378 ? 11.219 -8.625 -9.828 1 94.56 378 PRO A O 1
ATOM 3049 N N . HIS A 1 379 ? 11.82 -6.43 -9.945 1 95.5 379 HIS A N 1
ATOM 3050 C CA . HIS A 1 379 ? 12.125 -6.328 -8.523 1 95.5 379 HIS A CA 1
ATOM 3051 C C . HIS A 1 379 ? 10.992 -5.633 -7.773 1 95.5 379 HIS A C 1
ATOM 3053 O O . HIS A 1 379 ? 11.016 -5.562 -6.543 1 95.5 379 HIS A O 1
ATOM 3059 N N . TRP A 1 380 ? 10.031 -5.184 -8.438 1 96.69 380 TRP A N 1
ATOM 3060 C CA . TRP A 1 380 ? 9.055 -4.266 -7.863 1 96.69 380 TRP A CA 1
ATOM 3061 C C . TRP A 1 380 ? 8.219 -4.957 -6.789 1 96.69 380 TRP A C 1
ATOM 3063 O O . TRP A 1 380 ? 7.996 -4.395 -5.715 1 96.69 380 TRP A O 1
ATOM 3073 N N . LEU A 1 381 ? 7.793 -6.156 -7.031 1 97.56 381 LEU A N 1
ATOM 3074 C CA . LEU A 1 381 ? 6.867 -6.801 -6.109 1 97.56 381 LEU A CA 1
ATOM 3075 C C . LEU A 1 381 ? 7.523 -7.023 -4.75 1 97.56 381 LEU A C 1
ATOM 3077 O O . LEU A 1 381 ? 6.879 -6.848 -3.711 1 97.56 381 LEU A O 1
ATOM 3081 N N . MET A 1 382 ? 8.797 -7.371 -4.754 1 96.94 382 MET A N 1
ATOM 3082 C CA . MET A 1 382 ? 9.484 -7.574 -3.48 1 96.94 382 MET A CA 1
ATOM 3083 C C . MET A 1 382 ? 9.766 -6.238 -2.799 1 96.94 382 MET A C 1
ATOM 3085 O O . MET A 1 382 ? 9.758 -6.152 -1.57 1 96.94 382 MET A O 1
ATOM 3089 N N . ASN A 1 383 ? 9.961 -5.195 -3.615 1 97.25 383 ASN A N 1
ATOM 3090 C CA . ASN A 1 383 ? 10.109 -3.863 -3.037 1 97.25 383 ASN A CA 1
ATOM 3091 C C . ASN A 1 383 ? 8.805 -3.373 -2.42 1 97.25 383 ASN A C 1
ATOM 3093 O O . ASN A 1 383 ? 8.812 -2.699 -1.389 1 97.25 383 ASN A O 1
ATOM 3097 N N . GLU A 1 384 ? 7.699 -3.729 -3.078 1 97.94 384 GLU A N 1
ATOM 3098 C CA . GLU A 1 384 ? 6.379 -3.244 -2.693 1 97.94 384 GLU A CA 1
ATOM 3099 C C . GLU A 1 384 ? 5.812 -4.047 -1.525 1 97.94 384 GLU A C 1
ATOM 3101 O O . GLU A 1 384 ? 5.199 -3.484 -0.616 1 97.94 384 GLU A O 1
ATOM 3106 N N . TYR A 1 385 ? 6.055 -5.398 -1.521 1 97.56 385 TYR A N 1
ATOM 3107 C CA . TYR A 1 385 ? 5.316 -6.242 -0.589 1 97.56 385 TYR A CA 1
ATOM 3108 C C . TYR A 1 385 ? 6.266 -6.93 0.387 1 97.56 385 TYR A C 1
ATOM 3110 O O . TYR A 1 385 ? 5.84 -7.402 1.444 1 97.56 385 TYR A O 1
ATOM 3118 N N . GLY A 1 386 ? 7.539 -7.082 0.043 1 96.31 386 GLY A N 1
ATOM 3119 C CA . GLY A 1 386 ? 8.469 -7.863 0.843 1 96.31 386 GLY A CA 1
ATOM 3120 C C . GLY A 1 386 ? 8.328 -9.359 0.633 1 96.31 386 GLY A C 1
ATOM 3121 O O . GLY A 1 386 ? 7.52 -9.805 -0.184 1 96.31 386 GLY A O 1
ATOM 3122 N N . TYR A 1 387 ? 9.141 -10.164 1.359 1 95.06 387 TYR A N 1
ATOM 3123 C CA . TYR A 1 387 ? 9.148 -11.609 1.18 1 95.06 387 TYR A CA 1
ATOM 3124 C C . TYR A 1 387 ? 9.266 -12.328 2.52 1 95.06 387 TYR A C 1
ATOM 3126 O O . TYR A 1 387 ? 9.109 -13.547 2.594 1 95.06 387 TYR A O 1
ATOM 3134 N N . GLU A 1 388 ? 9.516 -11.633 3.621 1 91.31 388 GLU A N 1
ATOM 3135 C CA . GLU A 1 388 ? 9.617 -12.234 4.949 1 91.31 388 GLU A CA 1
ATOM 3136 C C . GLU A 1 388 ? 8.414 -11.875 5.812 1 91.31 388 GLU A C 1
ATOM 3138 O O . GLU A 1 388 ? 8.016 -12.648 6.684 1 91.31 388 GLU A O 1
ATOM 3143 N N . TYR A 1 389 ? 7.926 -10.797 5.715 1 89.38 389 TYR A N 1
ATOM 3144 C CA . TYR A 1 389 ? 6.754 -10.219 6.359 1 89.38 389 TYR A CA 1
ATOM 3145 C C . TYR A 1 389 ? 6.934 -10.164 7.875 1 89.38 389 TYR A C 1
ATOM 3147 O O . TYR A 1 389 ? 6.129 -10.734 8.617 1 89.38 389 TYR A O 1
ATOM 3155 N N . PRO A 1 390 ? 7.883 -9.492 8.398 1 78.12 390 PRO A N 1
ATOM 3156 C CA . PRO A 1 390 ? 8.266 -9.531 9.812 1 78.12 390 PRO A CA 1
ATOM 3157 C C . PRO A 1 390 ? 7.16 -9.023 10.734 1 78.12 390 PRO A C 1
ATOM 3159 O O . PRO A 1 390 ? 7.082 -9.43 11.891 1 78.12 390 PRO A O 1
ATOM 3162 N N . THR A 1 391 ? 6.301 -8.18 10.266 1 84.75 391 THR A N 1
ATOM 3163 C CA . THR A 1 391 ? 5.332 -7.566 11.164 1 84.75 391 THR A CA 1
ATOM 3164 C C . THR A 1 391 ? 3.906 -7.941 10.758 1 84.75 391 THR A C 1
ATOM 3166 O O . THR A 1 391 ? 2.941 -7.461 11.359 1 84.75 391 THR A O 1
ATOM 3169 N N . ALA A 1 392 ? 3.818 -8.789 9.773 1 90.19 392 ALA A N 1
ATOM 3170 C CA . ALA A 1 392 ? 2.488 -9.25 9.375 1 90.19 392 ALA A CA 1
ATOM 3171 C C . ALA A 1 392 ? 1.907 -10.203 10.414 1 90.19 392 ALA A C 1
ATOM 3173 O O . ALA A 1 392 ? 2.631 -10.711 11.273 1 90.19 392 ALA A O 1
ATOM 3174 N N . SER A 1 393 ? 0.602 -10.328 10.43 1 94.44 393 SER A N 1
ATOM 3175 C CA . SER A 1 393 ? -0.078 -11.227 11.352 1 94.44 393 SER A CA 1
ATOM 3176 C C . SER A 1 393 ? -1.208 -11.984 10.664 1 94.44 393 SER A C 1
ATOM 3178 O O . SER A 1 393 ? -1.763 -11.508 9.672 1 94.44 393 SER A O 1
ATOM 3180 N N . ASN A 1 394 ? -1.51 -13.164 11.156 1 98 394 ASN A N 1
ATOM 3181 C CA . ASN A 1 394 ? -2.705 -13.93 10.828 1 98 394 ASN A CA 1
ATOM 3182 C C . ASN A 1 394 ? -2.736 -14.312 9.344 1 98 394 ASN A C 1
ATOM 3184 O O . ASN A 1 394 ? -3.723 -14.047 8.656 1 98 394 ASN A O 1
ATOM 3188 N N . ILE A 1 395 ? -1.65 -14.938 8.883 1 98.69 395 ILE A N 1
ATOM 3189 C CA . ILE A 1 395 ? -1.585 -15.492 7.535 1 98.69 395 ILE A CA 1
ATOM 3190 C C . ILE A 1 395 ? -1.17 -16.969 7.602 1 98.69 395 ILE A C 1
ATOM 3192 O O . ILE A 1 395 ? -0.222 -17.312 8.305 1 98.69 395 ILE A O 1
ATOM 3196 N N . VAL A 1 396 ? -1.893 -17.766 6.984 1 98.88 396 VAL A N 1
ATOM 3197 C CA . VAL A 1 396 ? -1.468 -19.141 6.746 1 98.88 396 VAL A CA 1
ATOM 3198 C C . VAL A 1 396 ? -1.022 -19.297 5.293 1 98.88 396 VAL A C 1
ATOM 3200 O O . VAL A 1 396 ? -1.809 -19.078 4.367 1 98.88 396 VAL A O 1
ATOM 3203 N N . PHE A 1 397 ? 0.215 -19.609 5.129 1 98.81 397 PHE A N 1
ATOM 3204 C CA . PHE A 1 397 ? 0.721 -20.094 3.848 1 98.81 397 PHE A CA 1
ATOM 3205 C C . PHE A 1 397 ? 0.707 -21.609 3.795 1 98.81 397 PHE A C 1
ATOM 3207 O O . PHE A 1 397 ? 1.449 -22.281 4.527 1 98.81 397 PHE A O 1
ATOM 3214 N N . SER A 1 398 ? -0.125 -22.125 2.949 1 98.81 398 SER A N 1
ATOM 3215 C CA . SER A 1 398 ? -0.181 -23.578 2.803 1 98.81 398 SER A CA 1
ATOM 3216 C C . SER A 1 398 ? 0.373 -24.016 1.453 1 98.81 398 SER A C 1
ATOM 3218 O O . SER A 1 398 ? 0.169 -23.344 0.442 1 98.81 398 SER A O 1
ATOM 3220 N N . ASN A 1 399 ? 1.113 -25.141 1.472 1 98.56 399 ASN A N 1
ATOM 3221 C CA . ASN A 1 399 ? 1.684 -25.734 0.265 1 98.56 399 ASN A CA 1
ATOM 3222 C C . ASN A 1 399 ? 1.64 -27.25 0.31 1 98.56 399 ASN A C 1
ATOM 3224 O O . ASN A 1 399 ? 1.641 -27.844 1.39 1 98.56 399 ASN A O 1
ATOM 3228 N N . GLY A 1 400 ? 1.504 -27.859 -0.87 1 98.44 400 GLY A N 1
ATOM 3229 C CA . GLY A 1 400 ? 1.817 -29.266 -0.968 1 98.44 400 GLY A CA 1
ATOM 3230 C C . GLY A 1 400 ? 3.287 -29.531 -1.224 1 98.44 400 GLY A C 1
ATOM 3231 O O . GLY A 1 400 ? 3.947 -28.781 -1.942 1 98.44 400 GLY A O 1
ATOM 3232 N N . ASP A 1 401 ? 3.756 -30.609 -0.671 1 98.06 401 ASP A N 1
ATOM 3233 C CA . ASP A 1 401 ? 5.168 -30.891 -0.917 1 98.06 401 ASP A CA 1
ATOM 3234 C C . ASP A 1 401 ? 5.363 -31.562 -2.275 1 98.06 401 ASP A C 1
ATOM 3236 O O . ASP A 1 401 ? 6.496 -31.844 -2.68 1 98.06 401 ASP A O 1
ATOM 3240 N N . ALA A 1 402 ? 4.297 -31.859 -3.01 1 98.19 402 ALA A N 1
ATOM 3241 C CA . ALA A 1 402 ? 4.348 -32.281 -4.41 1 98.19 402 ALA A CA 1
ATOM 3242 C C . ALA A 1 402 ? 3.832 -31.156 -5.324 1 98.19 402 ALA A C 1
ATOM 3244 O O . ALA A 1 402 ? 3.123 -31.422 -6.293 1 98.19 402 ALA A O 1
ATOM 3245 N N . ASP A 1 403 ? 3.996 -29.969 -4.914 1 97.88 403 ASP A N 1
ATOM 3246 C CA . ASP A 1 403 ? 3.742 -28.75 -5.684 1 97.88 403 ASP A CA 1
ATOM 3247 C C . ASP A 1 403 ? 5.031 -28.203 -6.301 1 97.88 403 ASP A C 1
ATOM 3249 O O . ASP A 1 403 ? 6.047 -28.078 -5.613 1 97.88 403 ASP A O 1
ATOM 3253 N N . LEU A 1 404 ? 4.969 -27.891 -7.57 1 97.12 404 LEU A N 1
ATOM 3254 C CA . LEU A 1 404 ? 6.164 -27.406 -8.242 1 97.12 404 LEU A CA 1
ATOM 3255 C C . LEU A 1 404 ? 6.559 -26.031 -7.727 1 97.12 404 LEU A C 1
ATOM 3257 O O . LEU A 1 404 ? 7.703 -25.609 -7.883 1 97.12 404 LEU A O 1
ATOM 3261 N N . TRP A 1 405 ? 5.66 -25.328 -7.059 1 97.19 405 TRP A N 1
ATOM 3262 C CA . TRP A 1 405 ? 5.906 -23.984 -6.551 1 97.19 405 TRP A CA 1
ATOM 3263 C C . TRP A 1 405 ? 6.352 -24.031 -5.094 1 97.19 405 TRP A C 1
ATOM 3265 O O . TRP A 1 405 ? 6.539 -22.984 -4.469 1 97.19 405 TRP A O 1
ATOM 3275 N N . LEU A 1 406 ? 6.594 -25.141 -4.512 1 97.88 406 LEU A N 1
ATOM 3276 C CA . LEU A 1 406 ? 6.84 -25.344 -3.086 1 97.88 406 LEU A CA 1
ATOM 3277 C C . LEU A 1 406 ? 7.945 -24.422 -2.592 1 97.88 406 LEU A C 1
ATOM 3279 O O . LEU A 1 406 ? 7.773 -23.719 -1.594 1 97.88 406 LEU A O 1
ATOM 3283 N N . ASP A 1 407 ? 9.031 -24.344 -3.301 1 97.12 407 ASP A N 1
ATOM 3284 C CA . ASP A 1 407 ? 10.219 -23.641 -2.82 1 97.12 407 ASP A CA 1
ATOM 3285 C C . ASP A 1 407 ? 10.078 -22.125 -3.025 1 97.12 407 ASP A C 1
ATOM 3287 O O . ASP A 1 407 ? 10.883 -21.344 -2.502 1 97.12 407 ASP A O 1
ATOM 3291 N N . GLY A 1 408 ? 9.07 -21.703 -3.738 1 96.69 408 GLY A N 1
ATOM 3292 C CA . GLY A 1 408 ? 8.758 -20.297 -3.871 1 96.69 408 GLY A CA 1
ATOM 3293 C C . GLY A 1 408 ? 7.77 -19.797 -2.83 1 96.69 408 GLY A C 1
ATOM 3294 O O . GLY A 1 408 ? 7.473 -18.609 -2.768 1 96.69 408 GLY A O 1
ATOM 3295 N N . GLY A 1 409 ? 7.227 -20.703 -2.01 1 97.25 409 GLY A N 1
ATOM 3296 C CA . GLY A 1 409 ? 6.359 -20.312 -0.909 1 97.25 409 GLY A CA 1
ATOM 3297 C C . GLY A 1 409 ? 7.086 -19.562 0.189 1 97.25 409 GLY A C 1
ATOM 3298 O O . GLY A 1 409 ? 8.305 -19.406 0.139 1 97.25 409 GLY A O 1
ATOM 3299 N N . TRP A 1 410 ? 6.352 -19.094 1.176 1 97.44 410 TRP A N 1
ATOM 3300 C CA . TRP A 1 410 ? 6.949 -18.375 2.301 1 97.44 410 TRP A CA 1
ATOM 3301 C C . TRP A 1 410 ? 7.969 -19.25 3.021 1 97.44 410 TRP A C 1
ATOM 3303 O O . TRP A 1 410 ? 9.086 -18.812 3.305 1 97.44 410 TRP A O 1
ATOM 3313 N N . ARG A 1 411 ? 7.535 -20.5 3.279 1 97.31 411 ARG A N 1
ATOM 3314 C CA . ARG A 1 411 ? 8.383 -21.578 3.766 1 97.31 411 ARG A CA 1
ATOM 3315 C C . ARG A 1 411 ? 7.965 -22.922 3.15 1 97.31 411 ARG A C 1
ATOM 3317 O O . ARG A 1 411 ? 6.82 -23.078 2.73 1 97.31 411 ARG A O 1
ATOM 3324 N N . ASN A 1 412 ? 8.938 -23.891 3.129 1 97.12 412 ASN A N 1
ATOM 3325 C CA . ASN A 1 412 ? 8.625 -25.188 2.549 1 97.12 412 ASN A CA 1
ATOM 3326 C C . ASN A 1 412 ? 8.602 -26.281 3.611 1 97.12 412 ASN A C 1
ATOM 3328 O O . ASN A 1 412 ? 8.719 -27.469 3.289 1 97.12 412 ASN A O 1
ATOM 3332 N N . ILE A 1 413 ? 8.492 -25.906 4.914 1 97.94 413 ILE A N 1
ATOM 3333 C CA . ILE A 1 413 ? 8.352 -26.781 6.066 1 97.94 413 ILE A CA 1
ATOM 3334 C C . ILE A 1 413 ? 7.281 -26.234 7.008 1 97.94 413 ILE A C 1
ATOM 3336 O O . ILE A 1 413 ? 6.938 -25.047 6.949 1 97.94 413 ILE A O 1
ATOM 3340 N N . ASN A 1 414 ? 6.762 -27.109 7.816 1 98.5 414 ASN A N 1
ATOM 3341 C CA . ASN A 1 414 ? 5.871 -26.609 8.867 1 98.5 414 ASN A CA 1
ATOM 3342 C C . ASN A 1 414 ? 6.613 -25.719 9.859 1 98.5 414 ASN A C 1
ATOM 3344 O O . ASN A 1 414 ? 7.594 -26.156 10.469 1 98.5 414 ASN A O 1
ATOM 3348 N N . THR A 1 415 ? 6.203 -24.484 9.984 1 97.81 415 THR A N 1
ATOM 3349 C CA . THR A 1 415 ? 6.824 -23.531 10.906 1 97.81 415 THR A CA 1
ATOM 3350 C C . THR A 1 415 ? 5.945 -22.297 11.078 1 97.81 415 THR A C 1
ATOM 3352 O O . THR A 1 415 ? 4.867 -22.203 10.492 1 97.81 415 THR A O 1
ATOM 3355 N N . ASN A 1 416 ? 6.305 -21.469 11.992 1 96.25 416 ASN A N 1
ATOM 3356 C CA . ASN A 1 416 ? 5.617 -20.188 12.148 1 96.25 416 ASN A CA 1
ATOM 3357 C C . ASN A 1 416 ? 6.559 -19.109 12.68 1 96.25 416 ASN A C 1
ATOM 3359 O O . ASN A 1 416 ? 7.566 -19.422 13.32 1 96.25 416 ASN A O 1
ATOM 3363 N N . ILE A 1 417 ? 6.375 -17.938 12.352 1 93.06 417 ILE A N 1
ATOM 3364 C CA . ILE A 1 417 ? 6.898 -16.734 12.969 1 93.06 417 ILE A CA 1
ATOM 3365 C C . ILE A 1 417 ? 5.742 -15.828 13.398 1 93.06 417 ILE A C 1
ATOM 3367 O O . ILE A 1 417 ? 5.008 -15.305 12.555 1 93.06 417 ILE A O 1
ATOM 3371 N N . GLY A 1 418 ? 5.586 -15.672 14.695 1 92 418 GLY A N 1
ATOM 3372 C CA . GLY A 1 418 ? 4.367 -15.031 15.148 1 92 418 GLY A CA 1
ATOM 3373 C C . GLY A 1 418 ? 3.109 -15.766 14.727 1 92 418 GLY A C 1
ATOM 3374 O O . GLY A 1 418 ? 2.986 -16.969 14.938 1 92 418 GLY A O 1
ATOM 3375 N N . SER A 1 419 ? 2.219 -15.016 14.156 1 95.56 419 SER A N 1
ATOM 3376 C CA . SER A 1 419 ? 0.968 -15.625 13.719 1 95.56 419 SER A CA 1
ATOM 3377 C C . SER A 1 419 ? 0.954 -15.836 12.211 1 95.56 419 SER A C 1
ATOM 3379 O O . SER A 1 419 ? -0.111 -15.844 11.594 1 95.56 419 SER A O 1
ATOM 3381 N N . ILE A 1 420 ? 2.127 -15.945 11.609 1 97.25 420 ILE A N 1
ATOM 3382 C CA . ILE A 1 420 ? 2.277 -16.422 10.242 1 97.25 420 ILE A CA 1
ATOM 3383 C C . ILE A 1 420 ? 2.684 -17.906 10.25 1 97.25 420 ILE A C 1
ATOM 3385 O O . ILE A 1 420 ? 3.67 -18.281 10.891 1 97.25 420 ILE A O 1
ATOM 3389 N N . TYR A 1 421 ? 1.922 -18.672 9.531 1 98.38 421 TYR A N 1
ATOM 3390 C CA . TYR A 1 421 ? 2.137 -20.109 9.586 1 98.38 421 TYR A CA 1
ATOM 3391 C C . TYR A 1 421 ? 2.412 -20.672 8.203 1 98.38 421 TYR A C 1
ATOM 3393 O O . TYR A 1 421 ? 1.792 -20.25 7.219 1 98.38 421 TYR A O 1
ATOM 3401 N N . SER A 1 422 ? 3.359 -21.562 8.125 1 98.56 422 SER A N 1
ATOM 3402 C CA . SER A 1 422 ? 3.537 -22.453 6.98 1 98.56 422 SER A CA 1
ATOM 3403 C C . SER A 1 422 ? 3.002 -23.844 7.277 1 98.56 422 SER A C 1
ATOM 3405 O O . SER A 1 422 ? 3.406 -24.469 8.25 1 98.56 422 SER A O 1
ATOM 3407 N N . LEU A 1 423 ? 2.053 -24.266 6.516 1 98.88 423 LEU A N 1
ATOM 3408 C CA . LEU A 1 423 ? 1.481 -25.609 6.637 1 98.88 423 LEU A CA 1
ATOM 3409 C C . LEU A 1 423 ? 1.723 -26.422 5.371 1 98.88 423 LEU A C 1
ATOM 3411 O O . LEU A 1 423 ? 1.39 -25.969 4.27 1 98.88 423 LEU A O 1
ATOM 3415 N N . ILE A 1 424 ? 2.23 -27.641 5.492 1 98.81 424 ILE A N 1
ATOM 3416 C CA . ILE A 1 424 ? 2.59 -28.453 4.34 1 98.81 424 ILE A CA 1
ATOM 3417 C C . ILE A 1 424 ? 1.658 -29.656 4.25 1 98.81 424 ILE A C 1
ATOM 3419 O O . ILE A 1 424 ? 1.479 -30.391 5.234 1 98.81 424 ILE A O 1
ATOM 3423 N N . VAL A 1 425 ? 1.065 -29.844 3.127 1 98.81 425 VAL A N 1
ATOM 3424 C CA . VAL A 1 425 ? 0.3 -31.062 2.83 1 98.81 425 VAL A CA 1
ATOM 3425 C C . VAL A 1 425 ? 1.22 -32.125 2.238 1 98.81 425 VAL A C 1
ATOM 3427 O O . VAL A 1 425 ? 1.769 -31.938 1.148 1 98.81 425 VAL A O 1
ATOM 3430 N N . LYS A 1 426 ? 1.307 -33.188 2.916 1 98.25 426 LYS A N 1
ATOM 3431 C CA . LYS A 1 426 ? 2.135 -34.312 2.428 1 98.25 426 LYS A CA 1
ATOM 3432 C C . LYS A 1 426 ? 1.59 -34.844 1.115 1 98.25 426 LYS A C 1
ATOM 3434 O O . LYS A 1 426 ? 0.394 -35.125 1.001 1 98.25 426 LYS A O 1
ATOM 3439 N N . ASP A 1 427 ? 2.443 -34.938 0.116 1 96 427 ASP A N 1
ATOM 3440 C CA . ASP A 1 427 ? 2.123 -35.438 -1.219 1 96 427 ASP A CA 1
ATOM 3441 C C . ASP A 1 427 ? 1.029 -34.594 -1.869 1 96 427 ASP A C 1
ATOM 3443 O O . ASP A 1 427 ? 0.284 -35.062 -2.721 1 96 427 ASP A O 1
ATOM 3447 N N . GLY A 1 428 ? 0.878 -33.406 -1.354 1 98.06 428 GLY A N 1
ATOM 3448 C CA . GLY A 1 428 ? -0.153 -32.531 -1.888 1 98.06 428 GLY A CA 1
ATOM 3449 C C . GLY A 1 428 ? 0.288 -31.766 -3.127 1 98.06 428 GLY A C 1
ATOM 3450 O O . GLY A 1 428 ? 1.408 -31.266 -3.182 1 98.06 428 GLY A O 1
ATOM 3451 N N . THR A 1 429 ? -0.58 -31.75 -4.113 1 97.06 429 THR A N 1
ATOM 3452 C CA . THR A 1 429 ? -0.324 -30.953 -5.312 1 97.06 429 THR A CA 1
ATOM 3453 C C . THR A 1 429 ? -0.769 -29.516 -5.113 1 97.06 429 THR A C 1
ATOM 3455 O O . THR A 1 429 ? -1.053 -29.094 -3.986 1 97.06 429 THR A O 1
ATOM 3458 N N . HIS A 1 430 ? -0.727 -28.734 -6.203 1 96.38 430 HIS A N 1
ATOM 3459 C CA . HIS A 1 430 ? -0.971 -27.297 -6.203 1 96.38 430 HIS A CA 1
ATOM 3460 C C . HIS A 1 430 ? -2.395 -26.984 -5.754 1 96.38 430 HIS A C 1
ATOM 3462 O O . HIS A 1 430 ? -3.359 -27.453 -6.359 1 96.38 430 HIS A O 1
ATOM 3468 N N . GLY A 1 431 ? -2.547 -26.266 -4.629 1 96.31 431 GLY A N 1
ATOM 3469 C CA . GLY A 1 431 ? -3.832 -25.781 -4.148 1 96.31 431 GLY A CA 1
ATOM 3470 C C . GLY A 1 431 ? -4.699 -26.891 -3.572 1 96.31 431 GLY A C 1
ATOM 3471 O O . GLY A 1 431 ? -5.926 -26.766 -3.529 1 96.31 431 GLY A O 1
ATOM 3472 N N . TYR A 1 432 ? -4.129 -27.969 -3.158 1 97.75 432 TYR A N 1
ATOM 3473 C CA . TYR A 1 432 ? -4.883 -29.141 -2.734 1 97.75 432 TYR A CA 1
ATOM 3474 C C . TYR A 1 432 ? -5.773 -28.812 -1.54 1 97.75 432 TYR A C 1
ATOM 3476 O O . TYR A 1 432 ? -6.926 -29.25 -1.482 1 97.75 432 TYR A O 1
ATOM 3484 N N . ASP A 1 433 ? -5.332 -28 -0.621 1 98.31 433 ASP A N 1
ATOM 3485 C CA . ASP A 1 433 ? -6.043 -27.719 0.622 1 98.31 433 ASP A CA 1
ATOM 3486 C C . ASP A 1 433 ? -7.273 -26.859 0.366 1 98.31 433 ASP A C 1
ATOM 3488 O O . ASP A 1 433 ? -8.227 -26.875 1.148 1 98.31 433 ASP A O 1
ATOM 3492 N N . ILE A 1 434 ? -7.266 -26.125 -0.729 1 97.19 434 ILE A N 1
ATOM 3493 C CA . ILE A 1 434 ? -8.312 -25.125 -0.883 1 97.19 434 ILE A CA 1
ATOM 3494 C C . ILE A 1 434 ? -9.43 -25.672 -1.769 1 97.19 434 ILE A C 1
ATOM 3496 O O . ILE A 1 434 ? -10.461 -25.031 -1.946 1 97.19 434 ILE A O 1
ATOM 3500 N N . ARG A 1 435 ? -9.305 -26.859 -2.309 1 96.19 435 ARG A N 1
ATOM 3501 C CA . ARG A 1 435 ? -10.344 -27.5 -3.104 1 96.19 435 ARG A CA 1
ATOM 3502 C C . ARG A 1 435 ? -11.484 -28 -2.217 1 96.19 435 ARG A C 1
ATOM 3504 O O . ARG A 1 435 ? -11.336 -28.094 -0.997 1 96.19 435 ARG A O 1
ATOM 3511 N N . GLU A 1 436 ? -12.586 -28.312 -2.857 1 95.12 436 GLU A N 1
ATOM 3512 C CA . GLU A 1 436 ? -13.734 -28.859 -2.141 1 95.12 436 GLU A CA 1
ATOM 3513 C C . GLU A 1 436 ? -13.414 -30.234 -1.549 1 95.12 436 GLU A C 1
ATOM 3515 O O . GLU A 1 436 ? -12.656 -31 -2.139 1 95.12 436 GLU A O 1
ATOM 3520 N N . ALA A 1 437 ? -13.992 -30.453 -0.435 1 96.75 437 ALA A N 1
ATOM 3521 C CA . ALA A 1 437 ? -13.797 -31.734 0.22 1 96.75 437 ALA A CA 1
ATOM 3522 C C . ALA A 1 437 ? -14.203 -32.875 -0.698 1 96.75 437 ALA A C 1
ATOM 3524 O O . ALA A 1 437 ? -15.203 -32.781 -1.419 1 96.75 437 ALA A O 1
ATOM 3525 N N . ASN A 1 438 ? -13.445 -33.938 -0.679 1 96.56 438 ASN A N 1
ATOM 3526 C CA . ASN A 1 438 ? -13.648 -35.156 -1.448 1 96.56 438 ASN A CA 1
ATOM 3527 C C . ASN A 1 438 ? -13.422 -36.406 -0.593 1 96.56 438 ASN A C 1
ATOM 3529 O O . ASN A 1 438 ? -12.516 -36.438 0.241 1 96.56 438 ASN A O 1
ATOM 3533 N N . PRO A 1 439 ? -14.227 -37.438 -0.796 1 97.25 439 PRO A N 1
ATOM 3534 C CA . PRO A 1 439 ? -14.039 -38.656 -0.01 1 97.25 439 PRO A CA 1
ATOM 3535 C C . PRO A 1 439 ? -12.656 -39.281 -0.2 1 97.25 439 PRO A C 1
ATOM 3537 O O . PRO A 1 439 ? -12.164 -40 0.681 1 97.25 439 PRO A O 1
ATOM 3540 N N . LEU A 1 440 ? -11.984 -39 -1.221 1 97.62 440 LEU A N 1
ATOM 3541 C CA . LEU A 1 440 ? -10.688 -39.562 -1.53 1 97.62 440 LEU A CA 1
ATOM 3542 C C . LEU A 1 440 ? -9.555 -38.688 -1.041 1 97.62 440 LEU A C 1
ATOM 3544 O O . LEU A 1 440 ? -8.383 -38.969 -1.263 1 97.62 440 LEU A O 1
ATOM 3548 N N . ASP A 1 441 ? -9.875 -37.656 -0.322 1 98.12 441 ASP A N 1
ATOM 3549 C CA . ASP A 1 441 ? -8.859 -36.781 0.244 1 98.12 441 ASP A CA 1
ATOM 3550 C C . ASP A 1 441 ? -7.941 -37.562 1.198 1 98.12 441 ASP A C 1
ATOM 3552 O O . ASP A 1 441 ? -8.406 -38.406 1.966 1 98.12 441 ASP A O 1
ATOM 3556 N N . THR A 1 442 ? -6.699 -37.25 1.138 1 98.31 442 THR A N 1
ATOM 3557 C CA . THR A 1 442 ? -5.75 -37.844 2.062 1 98.31 442 THR A CA 1
ATOM 3558 C C . THR A 1 442 ? -5.941 -37.281 3.473 1 98.31 442 THR A C 1
ATOM 3560 O O . THR A 1 442 ? -6.547 -36.219 3.656 1 98.31 442 THR A O 1
ATOM 3563 N N . GLN A 1 443 ? -5.402 -38.031 4.426 1 98.5 443 GLN A N 1
ATOM 3564 C CA . GLN A 1 443 ? -5.484 -37.562 5.805 1 98.5 443 GLN A CA 1
ATOM 3565 C C . GLN A 1 443 ? -4.699 -36.25 5.992 1 98.5 443 GLN A C 1
ATOM 3567 O O . GLN A 1 443 ? -5.105 -35.375 6.762 1 98.5 443 GLN A O 1
ATOM 3572 N N . SER A 1 444 ? -3.613 -36.125 5.297 1 98.69 444 SER A N 1
ATOM 3573 C CA . SER A 1 444 ? -2.766 -34.938 5.434 1 98.69 444 SER A CA 1
ATOM 3574 C C . SER A 1 444 ? -3.527 -33.656 5.078 1 98.69 444 SER A C 1
ATOM 3576 O O . SER A 1 444 ? -3.438 -32.656 5.789 1 98.69 444 SER A O 1
ATOM 3578 N N . VAL A 1 445 ? -4.254 -33.688 3.98 1 98.75 445 VAL A N 1
ATOM 3579 C CA . VAL A 1 445 ? -4.973 -32.469 3.574 1 98.75 445 VAL A CA 1
ATOM 3580 C C . VAL A 1 445 ? -6.113 -32.188 4.547 1 98.75 445 VAL A C 1
ATOM 3582 O O . VAL A 1 445 ? -6.43 -31.047 4.836 1 98.75 445 VAL A O 1
ATOM 3585 N N . LYS A 1 446 ? -6.797 -33.219 5.043 1 98.69 446 LYS A N 1
ATOM 3586 C CA . LYS A 1 446 ? -7.836 -33.031 6.051 1 98.69 446 LYS A CA 1
ATOM 3587 C C . LYS A 1 446 ? -7.277 -32.375 7.305 1 98.69 446 LYS A C 1
ATOM 3589 O O . LYS A 1 446 ? -7.914 -31.484 7.887 1 98.69 446 LYS A O 1
ATOM 3594 N N . ASP A 1 447 ? -6.098 -32.781 7.707 1 98.81 447 ASP A N 1
ATOM 3595 C CA . ASP A 1 447 ? -5.449 -32.219 8.883 1 98.81 447 ASP A CA 1
ATOM 3596 C C . ASP A 1 447 ? -5.129 -30.734 8.672 1 98.81 447 ASP A C 1
ATOM 3598 O O . ASP A 1 447 ? -5.344 -29.906 9.562 1 98.81 447 ASP A O 1
ATOM 3602 N N . VAL A 1 448 ? -4.57 -30.422 7.555 1 98.88 448 VAL A N 1
ATOM 3603 C CA . VAL A 1 448 ? -4.223 -29.031 7.246 1 98.88 448 VAL A CA 1
ATOM 3604 C C . VAL A 1 448 ? -5.484 -28.172 7.219 1 98.88 448 VAL A C 1
ATOM 3606 O O . VAL A 1 448 ? -5.5 -27.078 7.766 1 98.88 448 VAL A O 1
ATOM 3609 N N . ARG A 1 449 ? -6.535 -28.672 6.633 1 98.88 449 ARG A N 1
ATOM 3610 C CA . ARG A 1 449 ? -7.805 -27.953 6.613 1 98.88 449 ARG A CA 1
ATOM 3611 C C . ARG A 1 449 ? -8.312 -27.703 8.023 1 98.88 449 ARG A C 1
ATOM 3613 O O . ARG A 1 449 ? -8.836 -26.625 8.32 1 98.88 449 ARG A O 1
ATOM 3620 N N . ASN A 1 450 ? -8.188 -28.688 8.859 1 98.81 450 ASN A N 1
ATOM 3621 C CA . ASN A 1 450 ? -8.602 -28.516 10.25 1 98.81 450 ASN A CA 1
ATOM 3622 C C . ASN A 1 450 ? -7.781 -27.438 10.953 1 98.81 450 ASN A C 1
ATOM 3624 O O . ASN A 1 450 ? -8.312 -26.656 11.742 1 98.81 450 ASN A O 1
ATOM 3628 N N . GLN A 1 451 ? -6.512 -27.406 10.695 1 98.88 451 GLN A N 1
ATOM 3629 C CA . GLN A 1 451 ? -5.668 -26.359 11.258 1 98.88 451 GLN A CA 1
ATOM 3630 C C . GLN A 1 451 ? -6.074 -24.984 10.727 1 98.88 451 GLN A C 1
ATOM 3632 O O . GLN A 1 451 ? -6.125 -24.016 11.484 1 98.88 451 GLN A O 1
ATOM 3637 N N . GLU A 1 452 ? -6.324 -24.922 9.477 1 98.88 452 GLU A N 1
ATOM 3638 C CA . GLU A 1 452 ? -6.777 -23.672 8.875 1 98.88 452 GLU A CA 1
ATOM 3639 C C . GLU A 1 452 ? -8.07 -23.188 9.523 1 98.88 452 GLU A C 1
ATOM 3641 O O . GLU A 1 452 ? -8.203 -22 9.844 1 98.88 452 GLU A O 1
ATOM 3646 N N . LYS A 1 453 ? -9.016 -24.094 9.734 1 98.88 453 LYS A N 1
ATOM 3647 C CA . LYS A 1 453 ? -10.266 -23.75 10.406 1 98.88 453 LYS A CA 1
ATOM 3648 C C . LYS A 1 453 ? -10 -23.203 11.812 1 98.88 453 LYS A C 1
ATOM 3650 O O . LYS A 1 453 ? -10.641 -22.234 12.234 1 98.88 453 LYS A O 1
ATOM 3655 N N . GLN A 1 454 ? -9.094 -23.812 12.477 1 98.81 454 GLN A N 1
ATOM 3656 C CA . GLN A 1 454 ? -8.773 -23.359 13.828 1 98.81 454 GLN A CA 1
ATOM 3657 C C . GLN A 1 454 ? -8.188 -21.953 13.812 1 98.81 454 GLN A C 1
ATOM 3659 O O . GLN A 1 454 ? -8.531 -21.125 14.656 1 98.81 454 GLN A O 1
ATOM 3664 N N . HIS A 1 455 ? -7.305 -21.688 12.914 1 98.81 455 HIS A N 1
ATOM 3665 C CA . HIS A 1 455 ? -6.746 -20.344 12.789 1 98.81 455 HIS A CA 1
ATOM 3666 C C . HIS A 1 455 ? -7.836 -19.328 12.469 1 98.81 455 HIS A C 1
ATOM 3668 O O . HIS A 1 455 ? -7.867 -18.25 13.062 1 98.81 455 HIS A O 1
ATOM 3674 N N . ILE A 1 456 ? -8.711 -19.672 11.586 1 98.81 456 ILE A N 1
ATOM 3675 C CA . ILE A 1 456 ? -9.805 -18.781 11.211 1 98.81 456 ILE A CA 1
ATOM 3676 C C . ILE A 1 456 ? -10.656 -18.484 12.445 1 98.81 456 ILE A C 1
ATOM 3678 O O . ILE A 1 456 ? -11.016 -17.328 12.688 1 98.81 456 ILE A O 1
ATOM 3682 N N . ARG A 1 457 ? -10.992 -19.516 13.211 1 98.5 457 ARG A N 1
ATOM 3683 C CA . ARG A 1 457 ? -11.758 -19.328 14.438 1 98.5 457 ARG A CA 1
ATOM 3684 C C . ARG A 1 457 ? -11.062 -18.344 15.375 1 98.5 457 ARG A C 1
ATOM 3686 O O . ARG A 1 457 ? -11.703 -17.453 15.945 1 98.5 457 ARG A O 1
ATOM 3693 N N . ASN A 1 458 ? -9.82 -18.5 15.508 1 98.06 458 ASN A N 1
ATOM 3694 C CA . ASN A 1 458 ? -9.039 -17.625 16.391 1 98.06 458 ASN A CA 1
ATOM 3695 C C . ASN A 1 458 ? -9.039 -16.188 15.883 1 98.06 458 ASN A C 1
ATOM 3697 O O . ASN A 1 458 ? -9.148 -15.242 16.672 1 98.06 458 ASN A O 1
ATOM 3701 N N . TRP A 1 459 ? -8.828 -16.031 14.594 1 97.75 459 TRP A N 1
ATOM 3702 C CA . TRP A 1 459 ? -8.797 -14.695 14.016 1 97.75 459 TRP A CA 1
ATOM 3703 C C . TRP A 1 459 ? -10.141 -13.984 14.219 1 97.75 459 TRP A C 1
ATOM 3705 O O . TRP A 1 459 ? -10.18 -12.797 14.531 1 97.75 459 TRP A O 1
ATOM 3715 N N . ILE A 1 460 ? -11.227 -14.719 14.008 1 97.25 460 ILE A N 1
ATOM 3716 C CA . ILE A 1 460 ? -12.57 -14.172 14.188 1 97.25 460 ILE A CA 1
ATOM 3717 C C . ILE A 1 460 ? -12.773 -13.766 15.641 1 97.25 460 ILE A C 1
ATOM 3719 O O . ILE A 1 460 ? -13.305 -12.688 15.922 1 97.25 460 ILE A O 1
ATOM 3723 N N . HIS A 1 461 ? -12.312 -14.57 16.531 1 95.56 461 HIS A N 1
ATOM 3724 C CA . HIS A 1 461 ? -12.43 -14.273 17.953 1 95.56 461 HIS A CA 1
ATOM 3725 C C . HIS A 1 461 ? -11.617 -13.031 18.328 1 95.56 461 HIS A C 1
ATOM 3727 O O . HIS A 1 461 ? -12.109 -12.164 19.047 1 95.56 461 HIS A O 1
ATOM 3733 N N . GLN A 1 462 ? -10.43 -12.961 17.844 1 93.56 462 GLN A N 1
ATOM 3734 C CA . GLN A 1 462 ? -9.562 -11.828 18.125 1 93.56 462 GLN A CA 1
ATOM 3735 C C . GLN A 1 462 ? -10.18 -10.523 17.609 1 93.56 462 GLN A C 1
ATOM 3737 O O . GLN A 1 462 ? -10.086 -9.484 18.266 1 93.56 462 GLN A O 1
ATOM 3742 N N . ALA A 1 463 ? -10.742 -10.586 16.438 1 91.5 463 ALA A N 1
ATOM 3743 C CA . ALA A 1 463 ? -11.328 -9.398 15.812 1 91.5 463 ALA A CA 1
ATOM 3744 C C . ALA A 1 463 ? -12.508 -8.875 16.641 1 91.5 463 ALA A C 1
ATOM 3746 O O . ALA A 1 463 ? -12.734 -7.668 16.703 1 91.5 463 ALA A O 1
ATOM 3747 N N . LYS A 1 464 ? -13.219 -9.703 17.234 1 85.44 464 LYS A N 1
ATOM 3748 C CA . LYS A 1 464 ? -14.383 -9.328 18.031 1 85.44 464 LYS A CA 1
ATOM 3749 C C . LYS A 1 464 ? -13.969 -8.672 19.344 1 85.44 464 LYS A C 1
ATOM 3751 O O . LYS A 1 464 ? -14.734 -7.906 19.938 1 85.44 464 LYS A O 1
ATOM 3756 N N . LEU A 1 465 ? -12.75 -8.945 19.75 1 80.5 465 LEU A N 1
ATOM 3757 C CA . LEU A 1 465 ? -12.258 -8.383 21 1 80.5 465 LEU A CA 1
ATOM 3758 C C . LEU A 1 465 ? -11.664 -7 20.781 1 80.5 465 LEU A C 1
ATOM 3760 O O . LEU A 1 465 ? -11.445 -6.254 21.75 1 80.5 465 LEU A O 1
ATOM 3764 N N . GLN A 1 466 ? -11.375 -6.723 19.625 1 71.56 466 GLN A N 1
ATOM 3765 C CA . GLN A 1 466 ? -10.789 -5.41 19.359 1 71.56 466 GLN A CA 1
ATOM 3766 C C . GLN A 1 466 ? -11.852 -4.312 19.438 1 71.56 466 GLN A C 1
ATOM 3768 O O . GLN A 1 466 ? -12.953 -4.469 18.922 1 71.56 466 GLN A O 1
ATOM 3773 N N . PRO A 1 467 ? -11.648 -3.377 20.453 1 56.91 467 PRO A N 1
ATOM 3774 C CA . PRO A 1 467 ? -12.602 -2.27 20.578 1 56.91 467 PRO A CA 1
ATOM 3775 C C . PRO A 1 467 ? -12.758 -1.474 19.297 1 56.91 467 PRO A C 1
ATOM 3777 O O . PRO A 1 467 ? -11.789 -1.316 18.531 1 56.91 467 PRO A O 1
ATOM 3780 N N . ILE A 1 468 ? -13.969 -1.509 18.734 1 51.06 468 ILE A N 1
ATOM 3781 C CA . ILE A 1 468 ? -14.234 -0.68 17.562 1 51.06 468 ILE A CA 1
ATOM 3782 C C . ILE A 1 468 ? -14.102 0.795 17.938 1 51.06 468 ILE A C 1
ATOM 3784 O O . ILE A 1 468 ? -14.602 1.229 18.984 1 51.06 468 ILE A O 1
ATOM 3788 N N . MET B 1 1 ? 36.688 39 12.18 1 23.67 1 MET B N 1
ATOM 3789 C CA . MET B 1 1 ? 37 37.688 11.672 1 23.67 1 MET B CA 1
ATOM 3790 C C . MET B 1 1 ? 36 36.656 12.164 1 23.67 1 MET B C 1
ATOM 3792 O O . MET B 1 1 ? 36.062 36.188 13.305 1 23.67 1 MET B O 1
ATOM 3796 N N . ILE B 1 2 ? 34.781 36.781 11.969 1 27.03 2 ILE B N 1
ATOM 3797 C CA . ILE B 1 2 ? 33.625 36.031 12.445 1 27.03 2 ILE B CA 1
ATOM 3798 C C . ILE B 1 2 ? 33.781 34.562 12.117 1 27.03 2 ILE B C 1
ATOM 3800 O O . ILE B 1 2 ? 33.906 34.188 10.945 1 27.03 2 ILE B O 1
ATOM 3804 N N . GLU B 1 3 ? 34.469 33.781 12.922 1 32.06 3 GLU B N 1
ATOM 3805 C CA . GLU B 1 3 ? 34.938 32.406 12.82 1 32.06 3 GLU B CA 1
ATOM 3806 C C . GLU B 1 3 ? 33.875 31.516 12.133 1 32.06 3 GLU B C 1
ATOM 3808 O O . GLU B 1 3 ? 32.688 31.734 12.305 1 32.06 3 GLU B O 1
ATOM 3813 N N . ASP B 1 4 ? 34.281 30.891 11.016 1 34.72 4 ASP B N 1
ATOM 3814 C CA . ASP B 1 4 ? 33.562 30 10.133 1 34.72 4 ASP B CA 1
ATOM 3815 C C . ASP B 1 4 ? 32.781 28.953 10.922 1 34.72 4 ASP B C 1
ATOM 3817 O O . ASP B 1 4 ? 33.375 28.047 11.523 1 34.72 4 ASP B O 1
ATOM 3821 N N . ALA B 1 5 ? 31.875 29.234 11.781 1 31.09 5 ALA B N 1
ATOM 3822 C CA . ALA B 1 5 ? 30.953 28.281 12.414 1 31.09 5 ALA B CA 1
ATOM 3823 C C . ALA B 1 5 ? 30.688 27.078 11.516 1 31.09 5 ALA B C 1
ATOM 3825 O O . ALA B 1 5 ? 30.125 27.234 10.43 1 31.09 5 ALA B O 1
ATOM 3826 N N . LYS B 1 6 ? 31.359 26.094 11.43 1 46.31 6 LYS B N 1
ATOM 3827 C CA . LYS B 1 6 ? 31.156 24.75 10.914 1 46.31 6 LYS B CA 1
ATOM 3828 C C . LYS B 1 6 ? 29.672 24.344 10.992 1 46.31 6 LYS B C 1
ATOM 3830 O O . LYS B 1 6 ? 29.078 24.375 12.062 1 46.31 6 LYS B O 1
ATOM 3835 N N . LYS B 1 7 ? 28.875 24.453 9.883 1 54.19 7 LYS B N 1
ATOM 3836 C CA . LYS B 1 7 ? 27.453 24.219 9.742 1 54.19 7 LYS B CA 1
ATOM 3837 C C . LYS B 1 7 ? 27.016 23 10.57 1 54.19 7 LYS B C 1
ATOM 3839 O O . LYS B 1 7 ? 27.453 21.875 10.32 1 54.19 7 LYS B O 1
ATOM 3844 N N . LYS B 1 8 ? 26.484 23.047 11.812 1 62.81 8 LYS B N 1
ATOM 3845 C CA . LYS B 1 8 ? 26.016 22.016 12.727 1 62.81 8 LYS B CA 1
ATOM 3846 C C . LYS B 1 8 ? 25.312 20.891 11.969 1 62.81 8 LYS B C 1
ATOM 3848 O O . LYS B 1 8 ? 25.469 19.719 12.312 1 62.81 8 LYS B O 1
ATOM 3853 N N . HIS B 1 9 ? 24.719 21.219 10.969 1 83.19 9 HIS B N 1
ATOM 3854 C CA . HIS B 1 9 ? 24 20.234 10.18 1 83.19 9 HIS B CA 1
ATOM 3855 C C . HIS B 1 9 ? 24.578 20.094 8.781 1 83.19 9 HIS B C 1
ATOM 3857 O O . HIS B 1 9 ? 24.109 20.75 7.844 1 83.19 9 HIS B O 1
ATOM 3863 N N . SER B 1 10 ? 25.641 19.312 8.648 1 89.75 10 SER B N 1
ATOM 3864 C CA . SER B 1 10 ? 26.266 19.078 7.352 1 89.75 10 SER B CA 1
ATOM 3865 C C . SER B 1 10 ? 25.641 17.875 6.648 1 89.75 10 SER B C 1
ATOM 3867 O O . SER B 1 10 ? 25.328 16.875 7.285 1 89.75 10 SER B O 1
ATOM 3869 N N . TYR B 1 11 ? 25.344 18.047 5.348 1 95 11 TYR B N 1
ATOM 3870 C CA . TYR B 1 11 ? 24.797 16.953 4.535 1 95 11 TYR B CA 1
ATOM 3871 C C . TYR B 1 11 ? 25.25 17.078 3.084 1 95 11 TYR B C 1
ATOM 3873 O O . TYR B 1 11 ? 25.688 18.156 2.656 1 95 11 TYR B O 1
ATOM 3881 N N . THR B 1 12 ? 25.25 15.984 2.375 1 97 12 THR B N 1
ATOM 3882 C CA . THR B 1 12 ? 25.406 15.969 0.925 1 97 12 THR B CA 1
ATOM 3883 C C . THR B 1 12 ? 24.047 15.805 0.235 1 97 12 THR B C 1
ATOM 3885 O O . THR B 1 12 ? 23.188 15.062 0.708 1 97 12 THR B O 1
ATOM 3888 N N . GLU B 1 13 ? 23.922 16.531 -0.853 1 97.25 13 GLU B N 1
ATOM 3889 C CA . GLU B 1 13 ? 22.734 16.438 -1.682 1 97.25 13 GLU B CA 1
ATOM 3890 C C . GLU B 1 13 ? 22.906 15.414 -2.797 1 97.25 13 GLU B C 1
ATOM 3892 O O . GLU B 1 13 ? 23.891 15.477 -3.549 1 97.25 13 GLU B O 1
ATOM 3897 N N . GLU B 1 14 ? 22 14.461 -2.869 1 98.44 14 GLU B N 1
ATOM 3898 C CA . GLU B 1 14 ? 22.062 13.406 -3.879 1 98.44 14 GLU B CA 1
ATOM 3899 C C . GLU B 1 14 ? 20.688 13.188 -4.512 1 98.44 14 GLU B C 1
ATOM 3901 O O . GLU B 1 14 ? 19.688 13.773 -4.082 1 98.44 14 GLU B O 1
ATOM 3906 N N . TYR B 1 15 ? 20.672 12.422 -5.633 1 98.5 15 TYR B N 1
ATOM 3907 C CA . TYR B 1 15 ? 19.438 12.195 -6.379 1 98.5 15 TYR B CA 1
ATOM 3908 C C . TYR B 1 15 ? 19.297 10.719 -6.746 1 98.5 15 TYR B C 1
ATOM 3910 O O . TYR B 1 15 ? 20.281 10.031 -6.988 1 98.5 15 TYR B O 1
ATOM 3918 N N . LEU B 1 16 ? 18.125 10.211 -6.73 1 98.62 16 LEU B N 1
ATOM 3919 C CA . LEU B 1 16 ? 17.75 8.891 -7.215 1 98.62 16 LEU B CA 1
ATOM 3920 C C . LEU B 1 16 ? 16.672 8.992 -8.305 1 98.62 16 LEU B C 1
ATOM 3922 O O . LEU B 1 16 ? 15.672 9.688 -8.133 1 98.62 16 LEU B O 1
ATOM 3926 N N . GLU B 1 17 ? 16.906 8.32 -9.43 1 98.19 17 GLU B N 1
ATOM 3927 C CA . GLU B 1 17 ? 15.859 8.242 -10.445 1 98.19 17 GLU B CA 1
ATOM 3928 C C . GLU B 1 17 ? 14.734 7.305 -10 1 98.19 17 GLU B C 1
ATOM 3930 O O . GLU B 1 17 ? 14.977 6.133 -9.703 1 98.19 17 GLU B O 1
ATOM 3935 N N . VAL B 1 18 ? 13.508 7.836 -9.914 1 98.31 18 VAL B N 1
ATOM 3936 C CA . VAL B 1 18 ? 12.352 7.023 -9.547 1 98.31 18 VAL B CA 1
ATOM 3937 C C . VAL B 1 18 ? 11.234 7.23 -10.562 1 98.31 18 VAL B C 1
ATOM 3939 O O . VAL B 1 18 ? 11.172 8.258 -11.234 1 98.31 18 VAL B O 1
ATOM 3942 N N . PRO B 1 19 ? 10.344 6.254 -10.719 1 98.12 19 PRO B N 1
ATOM 3943 C CA . PRO B 1 19 ? 9.227 6.402 -11.648 1 98.12 19 PRO B CA 1
ATOM 3944 C C . PRO B 1 19 ? 8.312 7.578 -11.289 1 98.12 19 PRO B C 1
ATOM 3946 O O . PRO B 1 19 ? 8.062 7.828 -10.109 1 98.12 19 PRO B O 1
ATOM 3949 N N . ILE B 1 20 ? 7.797 8.266 -12.312 1 98.56 20 ILE B N 1
ATOM 3950 C CA . ILE B 1 20 ? 6.762 9.266 -12.094 1 98.56 20 ILE B CA 1
ATOM 3951 C C . ILE B 1 20 ? 5.492 8.594 -11.586 1 98.56 20 ILE B C 1
ATOM 3953 O O . ILE B 1 20 ? 4.785 9.148 -10.734 1 98.56 20 ILE B O 1
ATOM 3957 N N . ASP B 1 21 ? 5.199 7.434 -12.094 1 98.19 21 ASP B N 1
ATOM 3958 C CA . ASP B 1 21 ? 4.055 6.629 -11.68 1 98.19 21 ASP B CA 1
ATOM 3959 C C . ASP B 1 21 ? 4.488 5.215 -11.305 1 98.19 21 ASP B C 1
ATOM 3961 O O . ASP B 1 21 ? 4.902 4.438 -12.164 1 98.19 21 ASP B O 1
ATOM 3965 N N . HIS B 1 22 ? 4.355 4.91 -10.062 1 98.12 22 HIS B N 1
ATOM 3966 C CA . HIS B 1 22 ? 4.777 3.604 -9.57 1 98.12 22 HIS B CA 1
ATOM 3967 C C . HIS B 1 22 ? 3.709 2.545 -9.828 1 98.12 22 HIS B C 1
ATOM 3969 O O . HIS B 1 22 ? 3.99 1.347 -9.766 1 98.12 22 HIS B O 1
ATOM 3975 N N . PHE B 1 23 ? 2.457 2.955 -10.109 1 98.12 23 PHE B N 1
ATOM 3976 C CA . PHE B 1 23 ? 1.355 2.02 -9.914 1 98.12 23 PHE B CA 1
ATOM 3977 C C . PHE B 1 23 ? 0.602 1.787 -11.211 1 98.12 23 PHE B C 1
ATOM 3979 O O . PHE B 1 23 ? -0.461 1.164 -11.219 1 98.12 23 PHE B O 1
ATOM 3986 N N . SER B 1 24 ? 1.072 2.311 -12.305 1 96.62 24 SER B N 1
ATOM 3987 C CA . SER B 1 24 ? 0.557 2.029 -13.641 1 96.62 24 SER B CA 1
ATOM 3988 C C . SER B 1 24 ? 1.667 2.084 -14.688 1 96.62 24 SER B C 1
ATOM 3990 O O . SER B 1 24 ? 2.82 2.369 -14.359 1 96.62 24 SER B O 1
ATOM 3992 N N . TYR B 1 25 ? 1.352 1.741 -15.898 1 96.69 25 TYR B N 1
ATOM 3993 C CA . TYR B 1 25 ? 2.352 1.682 -16.953 1 96.69 25 TYR B CA 1
ATOM 3994 C C . TYR B 1 25 ? 2.02 2.664 -18.078 1 96.69 25 TYR B C 1
ATOM 3996 O O . TYR B 1 25 ? 2.543 2.551 -19.188 1 96.69 25 TYR B O 1
ATOM 4004 N N . ILE B 1 26 ? 1.185 3.633 -17.688 1 94.94 26 ILE B N 1
ATOM 4005 C CA . ILE B 1 26 ? 0.797 4.66 -18.656 1 94.94 26 ILE B CA 1
ATOM 4006 C C . ILE B 1 26 ? 1.894 5.719 -18.734 1 94.94 26 ILE B C 1
ATOM 4008 O O . ILE B 1 26 ? 2.076 6.344 -19.797 1 94.94 26 ILE B O 1
ATOM 4012 N N . GLU B 1 27 ? 2.484 6.02 -17.641 1 94.75 27 GLU B N 1
ATOM 4013 C CA . GLU B 1 27 ? 3.625 6.922 -17.516 1 94.75 27 GLU B CA 1
ATOM 4014 C C . GLU B 1 27 ? 4.871 6.18 -17.047 1 94.75 27 GLU B C 1
ATOM 4016 O O . GLU B 1 27 ? 4.965 5.801 -15.875 1 94.75 27 GLU B O 1
ATOM 4021 N N . THR B 1 28 ? 5.809 6.039 -18.016 1 93.69 28 THR B N 1
ATOM 4022 C CA . THR B 1 28 ? 6.945 5.188 -17.672 1 93.69 28 THR B CA 1
ATOM 4023 C C . THR B 1 28 ? 8.211 6.023 -17.516 1 93.69 28 THR B C 1
ATOM 4025 O O . THR B 1 28 ? 9.297 5.477 -17.281 1 93.69 28 THR B O 1
ATOM 4028 N N . ARG B 1 29 ? 8.141 7.375 -17.719 1 96.56 29 ARG B N 1
ATOM 4029 C CA . ARG B 1 29 ? 9.281 8.25 -17.469 1 96.56 29 ARG B CA 1
ATOM 4030 C C . ARG B 1 29 ? 9.633 8.281 -15.984 1 96.56 29 ARG B C 1
ATOM 4032 O O . ARG B 1 29 ? 8.836 7.867 -15.141 1 96.56 29 ARG B O 1
ATOM 4039 N N . THR B 1 30 ? 10.82 8.664 -15.656 1 98.12 30 THR B N 1
ATOM 4040 C CA . THR B 1 30 ? 11.352 8.812 -14.305 1 98.12 30 THR B CA 1
ATOM 4041 C C . THR B 1 30 ? 11.664 10.281 -14.008 1 98.12 30 THR B C 1
ATOM 4043 O O . THR B 1 30 ? 11.586 11.133 -14.898 1 98.12 30 THR B O 1
ATOM 4046 N N . PHE B 1 31 ? 11.891 10.648 -12.805 1 98.56 31 PHE B N 1
ATOM 4047 C CA . PHE B 1 31 ? 12.391 11.945 -12.375 1 98.56 31 PHE B CA 1
ATOM 4048 C C . PHE B 1 31 ? 13.414 11.789 -11.258 1 98.56 31 PHE B C 1
ATOM 4050 O O . PHE B 1 31 ? 13.586 10.695 -10.711 1 98.56 31 PHE B O 1
ATOM 4057 N N . LYS B 1 32 ? 14.094 12.828 -10.984 1 98.5 32 LYS B N 1
ATOM 4058 C CA . LYS B 1 32 ? 15.141 12.812 -9.969 1 98.5 32 LYS B CA 1
ATOM 4059 C C . LYS B 1 32 ? 14.586 13.18 -8.594 1 98.5 32 LYS B C 1
ATOM 4061 O O . LYS B 1 32 ? 14.18 14.32 -8.367 1 98.5 32 LYS B O 1
ATOM 4066 N N . LEU B 1 33 ? 14.547 12.219 -7.715 1 98.56 33 LEU B N 1
ATOM 4067 C CA . LEU B 1 33 ? 14.172 12.422 -6.32 1 98.56 33 LEU B CA 1
ATOM 4068 C C . LEU B 1 33 ? 15.375 12.875 -5.5 1 98.56 33 LEU B C 1
ATOM 4070 O O . LEU B 1 33 ? 16.375 12.156 -5.402 1 98.56 33 LEU B O 1
ATOM 4074 N N . ARG B 1 34 ? 15.25 13.992 -4.902 1 98.5 34 ARG B N 1
ATOM 4075 C CA . ARG B 1 34 ? 16.344 14.539 -4.109 1 98.5 34 ARG B CA 1
ATOM 4076 C C . ARG B 1 34 ? 16.312 14.008 -2.682 1 98.5 34 ARG B C 1
ATOM 4078 O O . ARG B 1 34 ? 15.242 13.906 -2.076 1 98.5 34 ARG B O 1
ATOM 4085 N N . TYR B 1 35 ? 17.469 13.703 -2.148 1 98.12 35 TYR B N 1
ATOM 4086 C CA . TYR B 1 35 ? 17.609 13.383 -0.731 1 98.12 35 TYR B CA 1
ATOM 4087 C C . TYR B 1 35 ? 18.938 13.891 -0.189 1 98.12 35 TYR B C 1
ATOM 4089 O O . TYR B 1 35 ? 19.891 14.078 -0.947 1 98.12 35 TYR B O 1
ATOM 4097 N N . LEU B 1 36 ? 18.953 14.227 1.064 1 97.94 36 LEU B N 1
ATOM 4098 C CA . LEU B 1 36 ? 20.141 14.656 1.782 1 97.94 36 LEU B CA 1
ATOM 4099 C C . LEU B 1 36 ? 20.672 13.531 2.668 1 97.94 36 LEU B C 1
ATOM 4101 O O . LEU B 1 36 ? 19.906 12.797 3.281 1 97.94 36 LEU B O 1
ATOM 4105 N N . VAL B 1 37 ? 22 13.383 2.67 1 97.69 37 VAL B N 1
ATOM 4106 C CA . VAL B 1 37 ? 22.609 12.273 3.393 1 97.69 37 VAL B CA 1
ATOM 4107 C C . VAL B 1 37 ? 23.719 12.797 4.301 1 97.69 37 VAL B C 1
ATOM 4109 O O . VAL B 1 37 ? 24.516 13.641 3.889 1 97.69 37 VAL B O 1
ATOM 4112 N N . ASN B 1 38 ? 23.734 12.398 5.539 1 97.62 38 ASN B N 1
ATOM 4113 C CA . ASN B 1 38 ? 24.812 12.586 6.492 1 97.62 38 ASN B CA 1
ATOM 4114 C C . ASN B 1 38 ? 25.25 11.273 7.137 1 97.62 38 ASN B C 1
ATOM 4116 O O . ASN B 1 38 ? 24.422 10.562 7.719 1 97.62 38 ASN B O 1
ATOM 4120 N N . THR B 1 39 ? 26.547 10.906 7.008 1 97.19 39 THR B N 1
ATOM 4121 C CA . THR B 1 39 ? 27.031 9.648 7.57 1 97.19 39 THR B CA 1
ATOM 4122 C C . THR B 1 39 ? 28.141 9.898 8.578 1 97.19 39 THR B C 1
ATOM 4124 O O . THR B 1 39 ? 28.938 9 8.875 1 97.19 39 THR B O 1
ATOM 4127 N N . GLN B 1 40 ? 28.219 11.07 9.094 1 95.88 40 GLN B N 1
ATOM 4128 C CA . GLN B 1 40 ? 29.375 11.453 9.906 1 95.88 40 GLN B CA 1
ATOM 4129 C C . GLN B 1 40 ? 29.391 10.695 11.234 1 95.88 40 GLN B C 1
ATOM 4131 O O . GLN B 1 40 ? 30.438 10.539 11.852 1 95.88 40 GLN B O 1
ATOM 4136 N N . TYR B 1 41 ? 28.281 10.141 11.664 1 96.62 41 TYR B N 1
ATOM 4137 C CA . TYR B 1 41 ? 28.203 9.492 12.969 1 96.62 41 TYR B CA 1
ATOM 4138 C C . TYR B 1 41 ? 28.312 7.98 12.836 1 96.62 41 TYR B C 1
ATOM 4140 O O . TYR B 1 41 ? 28.375 7.266 13.844 1 96.62 41 TYR B O 1
ATOM 4148 N N . VAL B 1 42 ? 28.266 7.445 11.602 1 97.06 42 VAL B N 1
ATOM 4149 C CA . VAL B 1 42 ? 28.281 6.008 11.367 1 97.06 42 VAL B CA 1
ATOM 4150 C C . VAL B 1 42 ? 29.625 5.422 11.773 1 97.06 42 VAL B C 1
ATOM 4152 O O . VAL B 1 42 ? 30.672 5.824 11.25 1 97.06 42 VAL B O 1
ATOM 4155 N N . LYS B 1 43 ? 29.562 4.406 12.648 1 95.12 43 LYS B N 1
ATOM 4156 C CA . LYS B 1 43 ? 30.797 3.82 13.164 1 95.12 43 LYS B CA 1
ATOM 4157 C C . LYS B 1 43 ? 30.859 2.324 12.867 1 95.12 43 LYS B C 1
ATOM 4159 O O . LYS B 1 43 ? 31.938 1.73 12.883 1 95.12 43 LYS B O 1
ATOM 4164 N N . THR B 1 44 ? 29.672 1.735 12.68 1 93.19 44 THR B N 1
ATOM 4165 C CA . THR B 1 44 ? 29.609 0.293 12.469 1 93.19 44 THR B CA 1
ATOM 4166 C C . THR B 1 44 ? 28.812 -0.033 11.211 1 93.19 44 THR B C 1
ATOM 4168 O O . THR B 1 44 ? 28.109 0.825 10.672 1 93.19 44 THR B O 1
ATOM 4171 N N . ASN B 1 45 ? 28.953 -1.239 10.797 1 92 45 ASN B N 1
ATOM 4172 C CA . ASN B 1 45 ? 28.312 -1.685 9.562 1 92 45 ASN B CA 1
ATOM 4173 C C . ASN B 1 45 ? 26.844 -2.002 9.797 1 92 45 ASN B C 1
ATOM 4175 O O . ASN B 1 45 ? 26.109 -2.342 8.852 1 92 45 ASN B O 1
ATOM 4179 N N . ASP B 1 46 ? 26.422 -1.831 10.938 1 90 46 ASP B N 1
ATOM 4180 C CA . ASP B 1 46 ? 25.016 -2.08 11.234 1 90 46 ASP B CA 1
ATOM 4181 C C . ASP B 1 46 ? 24.359 -0.866 11.898 1 90 46 ASP B C 1
ATOM 4183 O O . ASP B 1 46 ? 23.359 -0.997 12.594 1 90 46 ASP B O 1
ATOM 4187 N N . ALA B 1 47 ? 25.016 0.256 11.727 1 96.31 47 ALA B N 1
ATOM 4188 C CA . ALA B 1 47 ? 24.453 1.493 12.266 1 96.31 47 ALA B CA 1
ATOM 4189 C C . ALA B 1 47 ? 23.062 1.742 11.703 1 96.31 47 ALA B C 1
ATOM 4191 O O . ALA B 1 47 ? 22.797 1.483 10.531 1 96.31 47 ALA B O 1
ATOM 4192 N N . PRO B 1 48 ? 22.156 2.195 12.57 1 98.31 48 PRO B N 1
ATOM 4193 C CA . PRO B 1 48 ? 20.812 2.459 12.07 1 98.31 48 PRO B CA 1
ATOM 4194 C C . PRO B 1 48 ? 20.75 3.633 11.094 1 98.31 48 PRO B C 1
ATOM 4196 O O . PRO B 1 48 ? 21.672 4.461 11.07 1 98.31 48 PRO B O 1
ATOM 4199 N N . ILE B 1 49 ? 19.781 3.639 10.297 1 98.75 49 ILE B N 1
ATOM 4200 C CA . ILE B 1 49 ? 19.484 4.738 9.383 1 98.75 49 ILE B CA 1
ATOM 4201 C C . ILE B 1 49 ? 18.266 5.52 9.891 1 98.75 49 ILE B C 1
ATOM 4203 O O . ILE B 1 49 ? 17.172 4.965 10.008 1 98.75 49 ILE B O 1
ATOM 4207 N N . PHE B 1 50 ? 18.484 6.723 10.289 1 98.81 50 PHE B N 1
ATOM 4208 C CA . PHE B 1 50 ? 17.375 7.629 10.609 1 98.81 50 PHE B CA 1
ATOM 4209 C C . PHE B 1 50 ? 16.875 8.32 9.352 1 98.81 50 PHE B C 1
ATOM 4211 O O . PHE B 1 50 ? 17.594 9.07 8.703 1 98.81 50 PHE B O 1
ATOM 4218 N N . PHE B 1 51 ? 15.641 8.062 9.055 1 98.69 51 PHE B N 1
ATOM 4219 C CA . PHE B 1 51 ? 15.07 8.383 7.754 1 98.69 51 PHE B CA 1
ATOM 4220 C C . PHE B 1 51 ? 13.883 9.328 7.906 1 98.69 51 PHE B C 1
ATOM 4222 O O . PHE B 1 51 ? 12.828 8.93 8.406 1 98.69 51 PHE B O 1
ATOM 4229 N N . CYS B 1 52 ? 14.016 10.523 7.383 1 97.44 52 CYS B N 1
ATOM 4230 C CA . CYS B 1 52 ? 12.906 11.477 7.359 1 97.44 52 CYS B CA 1
ATOM 4231 C C . CYS B 1 52 ? 12.133 11.391 6.047 1 97.44 52 CYS B C 1
ATOM 4233 O O . CYS B 1 52 ? 12.672 11.695 4.984 1 97.44 52 CYS B O 1
ATOM 4235 N N . VAL B 1 53 ? 10.906 10.938 5.953 1 93.88 53 VAL B N 1
ATOM 4236 C CA . VAL B 1 53 ? 10.109 10.5 4.816 1 93.88 53 VAL B CA 1
ATOM 4237 C C . VAL B 1 53 ? 9.766 11.695 3.934 1 93.88 53 VAL B C 1
ATOM 4239 O O . VAL B 1 53 ? 9.453 11.531 2.752 1 93.88 53 VAL B O 1
ATOM 4242 N N . GLY B 1 54 ? 9.859 12.914 4.312 1 89.62 54 GLY B N 1
ATOM 4243 C CA . GLY B 1 54 ? 9.539 14.109 3.549 1 89.62 54 GLY B CA 1
ATOM 4244 C C . GLY B 1 54 ? 8.156 14.656 3.854 1 89.62 54 GLY B C 1
ATOM 4245 O O . GLY B 1 54 ? 7.238 13.898 4.18 1 89.62 54 GLY B O 1
ATOM 4246 N N . GLU B 1 55 ? 8.016 15.891 3.766 1 88.44 55 GLU B N 1
ATOM 4247 C CA . GLU B 1 55 ? 6.758 16.594 3.992 1 88.44 55 GLU B CA 1
ATOM 4248 C C . GLU B 1 55 ? 6.633 17.812 3.076 1 88.44 55 GLU B C 1
ATOM 4250 O O . GLU B 1 55 ? 7.273 17.859 2.025 1 88.44 55 GLU B O 1
ATOM 4255 N N . GLU B 1 56 ? 5.719 18.75 3.557 1 86.12 56 GLU B N 1
ATOM 4256 C CA . GLU B 1 56 ? 5.469 19.938 2.748 1 86.12 56 GLU B CA 1
ATOM 4257 C C . GLU B 1 56 ? 6.598 20.953 2.898 1 86.12 56 GLU B C 1
ATOM 4259 O O . GLU B 1 56 ? 7.012 21.266 4.016 1 86.12 56 GLU B O 1
ATOM 4264 N N . GLY B 1 57 ? 7.605 21.359 1.997 1 83.69 57 GLY B N 1
ATOM 4265 C CA . GLY B 1 57 ? 8.617 22.391 2.086 1 83.69 57 GLY B CA 1
ATOM 4266 C C . GLY B 1 57 ? 9.977 21.953 1.57 1 83.69 57 GLY B C 1
ATOM 4267 O O . GLY B 1 57 ? 10.93 22.719 1.575 1 83.69 57 GLY B O 1
ATOM 4268 N N . GLY B 1 58 ? 10.281 20.906 1.268 1 87.06 58 GLY B N 1
ATOM 4269 C CA . GLY B 1 58 ? 11.555 20.375 0.806 1 87.06 58 GLY B CA 1
ATOM 4270 C C . GLY B 1 58 ? 12.391 19.766 1.918 1 87.06 58 GLY B C 1
ATOM 4271 O O . GLY B 1 58 ? 12.156 20.047 3.096 1 87.06 58 GLY B O 1
ATOM 4272 N N . ALA B 1 59 ? 13.469 19.141 1.592 1 91.88 59 ALA B N 1
ATOM 4273 C CA . ALA B 1 59 ? 14.289 18.375 2.531 1 91.88 59 ALA B CA 1
ATOM 4274 C C . ALA B 1 59 ? 15.031 19.312 3.486 1 91.88 59 ALA B C 1
ATOM 4276 O O . ALA B 1 59 ? 15.242 18.969 4.652 1 91.88 59 ALA B O 1
ATOM 4277 N N . GLU B 1 60 ? 15.406 20.531 3.082 1 89.81 60 GLU B N 1
ATOM 4278 C CA . GLU B 1 60 ? 16.109 21.469 3.951 1 89.81 60 GLU B CA 1
ATOM 4279 C C . GLU B 1 60 ? 15.211 21.938 5.09 1 89.81 60 GLU B C 1
ATOM 4281 O O . GLU B 1 60 ? 15.688 22.203 6.195 1 89.81 60 GLU B O 1
ATOM 4286 N N . TYR B 1 61 ? 14.016 22.047 4.734 1 86.31 61 TYR B N 1
ATOM 4287 C CA . TYR B 1 61 ? 13.047 22.406 5.762 1 86.31 61 TYR B CA 1
ATOM 4288 C C . TYR B 1 61 ? 13.047 21.375 6.887 1 86.31 61 TYR B C 1
ATOM 4290 O O . TYR B 1 61 ? 13.062 21.734 8.07 1 86.31 61 TYR B O 1
ATOM 4298 N N . ASP B 1 62 ? 13.094 20.125 6.566 1 87.94 62 ASP B N 1
ATOM 4299 C CA . ASP B 1 62 ? 13.109 19.047 7.551 1 87.94 62 ASP B CA 1
ATOM 4300 C C . ASP B 1 62 ? 14.391 19.062 8.375 1 87.94 62 ASP B C 1
ATOM 4302 O O . ASP B 1 62 ? 14.375 18.812 9.578 1 87.94 62 ASP B O 1
ATOM 4306 N N . VAL B 1 63 ? 15.484 19.375 7.746 1 89.44 63 VAL B N 1
ATOM 4307 C CA . VAL B 1 63 ? 16.766 19.469 8.445 1 89.44 63 VAL B CA 1
ATOM 4308 C C . VAL B 1 63 ? 16.672 20.516 9.555 1 89.44 63 VAL B C 1
ATOM 4310 O O . VAL B 1 63 ? 17.188 20.312 10.656 1 89.44 63 VAL B O 1
ATOM 4313 N N . SER B 1 64 ? 15.938 21.531 9.258 1 86.31 64 SER B N 1
ATOM 4314 C CA . SER B 1 64 ? 15.82 22.625 10.211 1 86.31 64 SER B CA 1
ATOM 4315 C C . SER B 1 64 ? 14.789 22.312 11.289 1 86.31 64 SER B C 1
ATOM 4317 O O . SER B 1 64 ? 14.953 22.719 12.438 1 86.31 64 SER B O 1
ATOM 4319 N N . GLN B 1 65 ? 13.742 21.578 10.938 1 87.94 65 GLN B N 1
ATOM 4320 C CA . GLN B 1 65 ? 12.609 21.406 11.844 1 87.94 65 GLN B CA 1
ATOM 4321 C C . GLN B 1 65 ? 12.781 20.172 12.703 1 87.94 65 GLN B C 1
ATOM 4323 O O . GLN B 1 65 ? 12.266 20.109 13.828 1 87.94 65 GLN B O 1
ATOM 4328 N N . LEU B 1 66 ? 13.477 19.219 12.203 1 92.88 66 LEU B N 1
ATOM 4329 C CA . LEU B 1 66 ? 13.609 17.938 12.914 1 92.88 66 LEU B CA 1
ATOM 4330 C C . LEU B 1 66 ? 14.961 17.844 13.609 1 92.88 66 LEU B C 1
ATOM 4332 O O . LEU B 1 66 ? 15.688 16.859 13.422 1 92.88 66 LEU B O 1
ATOM 4336 N N . GLY B 1 67 ? 15.203 18.844 14.492 1 93.75 67 GLY B N 1
ATOM 4337 C CA . GLY B 1 67 ? 16.484 18.938 15.18 1 93.75 67 GLY B CA 1
ATOM 4338 C C . GLY B 1 67 ? 16.734 17.812 16.156 1 93.75 67 GLY B C 1
ATOM 4339 O O . GLY B 1 67 ? 17.875 17.453 16.406 1 93.75 67 GLY B O 1
ATOM 4340 N N . PHE B 1 68 ? 15.703 17.125 16.688 1 97.25 68 PHE B N 1
ATOM 4341 C CA . PHE B 1 68 ? 15.805 15.984 17.594 1 97.25 68 PHE B CA 1
ATOM 4342 C C . PHE B 1 68 ? 16.641 14.875 16.984 1 97.25 68 PHE B C 1
ATOM 4344 O O . PHE B 1 68 ? 17.438 14.234 17.672 1 97.25 68 PHE B O 1
ATOM 4351 N N . ILE B 1 69 ? 16.484 14.656 15.695 1 96.69 69 ILE B N 1
ATOM 4352 C CA . ILE B 1 69 ? 17.188 13.602 14.984 1 96.69 69 ILE B CA 1
ATOM 4353 C C . ILE B 1 69 ? 18.688 13.875 15.008 1 96.69 69 ILE B C 1
ATOM 4355 O O . ILE B 1 69 ? 19.484 12.961 15.234 1 96.69 69 ILE B O 1
ATOM 4359 N N . TRP B 1 70 ? 19.094 15.133 14.859 1 95.44 70 TRP B N 1
ATOM 4360 C CA . TRP B 1 70 ? 20.484 15.539 14.922 1 95.44 70 TRP B CA 1
ATOM 4361 C C . TRP B 1 70 ? 21.047 15.391 16.328 1 95.44 70 TRP B C 1
ATOM 4363 O O . TRP B 1 70 ? 22.203 15 16.516 1 95.44 70 TRP B O 1
ATOM 4373 N N . ASP B 1 71 ? 20.156 15.711 17.25 1 97.12 71 ASP B N 1
ATOM 4374 C CA . ASP B 1 71 ? 20.562 15.633 18.656 1 97.12 71 ASP B CA 1
ATOM 4375 C C . ASP B 1 71 ? 20.938 14.203 19.031 1 97.12 71 ASP B C 1
ATOM 4377 O O . ASP B 1 71 ? 21.875 13.984 19.797 1 97.12 71 ASP B O 1
ATOM 4381 N N . ILE B 1 72 ? 20.188 13.211 18.469 1 98.19 72 ILE B N 1
ATOM 4382 C CA . ILE B 1 72 ? 20.359 11.859 18.984 1 98.19 72 ILE B CA 1
ATOM 4383 C C . ILE B 1 72 ? 21.234 11.047 18.047 1 98.19 72 ILE B C 1
ATOM 4385 O O . ILE B 1 72 ? 21.688 9.953 18.391 1 98.19 72 ILE B O 1
ATOM 4389 N N . ALA B 1 73 ? 21.531 11.523 16.922 1 97.38 73 ALA B N 1
ATOM 4390 C CA . ALA B 1 73 ? 22.266 10.797 15.891 1 97.38 73 ALA B CA 1
ATOM 4391 C C . ALA B 1 73 ? 23.609 10.305 16.438 1 97.38 73 ALA B C 1
ATOM 4393 O O . ALA B 1 73 ? 23.984 9.156 16.219 1 97.38 73 ALA B O 1
ATOM 4394 N N . PRO B 1 74 ? 24.406 11.203 17.188 1 96.88 74 PRO B N 1
ATOM 4395 C CA . PRO B 1 74 ? 25.688 10.719 17.719 1 96.88 74 PRO B CA 1
ATOM 4396 C C . PRO B 1 74 ? 25.5 9.57 18.719 1 96.88 74 PRO B C 1
ATOM 4398 O O . PRO B 1 74 ? 26.328 8.656 18.766 1 96.88 74 PRO B O 1
ATOM 4401 N N . GLU B 1 75 ? 24.422 9.648 19.438 1 97.75 75 GLU B N 1
ATOM 4402 C CA . GLU B 1 75 ? 24.141 8.625 20.438 1 97.75 75 GLU B CA 1
ATOM 4403 C C . GLU B 1 75 ? 23.891 7.266 19.797 1 97.75 75 GLU B C 1
ATOM 4405 O O . GLU B 1 75 ? 24.297 6.23 20.328 1 97.75 75 GLU B O 1
ATOM 4410 N N . PHE B 1 76 ? 23.312 7.156 18.672 1 98.25 76 PHE B N 1
ATOM 4411 C CA . PHE B 1 76 ? 22.891 5.918 18.031 1 98.25 76 PHE B CA 1
ATOM 4412 C C . PHE B 1 76 ? 23.844 5.559 16.891 1 98.25 76 PHE B C 1
ATOM 4414 O O . PHE B 1 76 ? 23.688 4.52 16.25 1 98.25 76 PHE B O 1
ATOM 4421 N N . ASN B 1 77 ? 24.797 6.457 16.578 1 97.75 77 ASN B N 1
ATOM 4422 C CA . ASN B 1 77 ? 25.703 6.281 15.453 1 97.75 77 ASN B CA 1
ATOM 4423 C C . ASN B 1 77 ? 24.938 6.164 14.141 1 97.75 77 ASN B C 1
ATOM 4425 O O . ASN B 1 77 ? 25.234 5.285 13.328 1 97.75 77 ASN B O 1
ATOM 4429 N N . ALA B 1 78 ? 24 7.008 13.992 1 98.31 78 ALA B N 1
ATOM 4430 C CA . ALA B 1 78 ? 23.031 6.816 12.922 1 98.31 78 ALA B CA 1
ATOM 4431 C C . ALA B 1 78 ? 23.453 7.559 11.656 1 98.31 78 ALA B C 1
ATOM 4433 O O . ALA B 1 78 ? 24.109 8.602 11.734 1 98.31 78 ALA B O 1
ATOM 4434 N N . ALA B 1 79 ? 23.125 6.996 10.523 1 98.38 79 ALA B N 1
ATOM 4435 C CA . ALA B 1 79 ? 23.062 7.77 9.289 1 98.38 79 ALA B CA 1
ATOM 4436 C C . ALA B 1 79 ? 21.781 8.57 9.195 1 98.38 79 ALA B C 1
ATOM 4438 O O . ALA B 1 79 ? 20.719 8.102 9.609 1 98.38 79 ALA B O 1
ATOM 4439 N N . LEU B 1 80 ? 21.906 9.789 8.695 1 98 80 LEU B N 1
ATOM 4440 C CA . LEU B 1 80 ? 20.734 10.648 8.57 1 98 80 LEU B CA 1
ATOM 4441 C C . LEU B 1 80 ? 20.344 10.828 7.102 1 98 80 LEU B C 1
ATOM 4443 O O . LEU B 1 80 ? 21.188 11.172 6.273 1 98 80 LEU B O 1
ATOM 4447 N N . ILE B 1 81 ? 19.094 10.57 6.801 1 98.44 81 ILE B N 1
ATOM 4448 C CA . ILE B 1 81 ? 18.547 10.734 5.4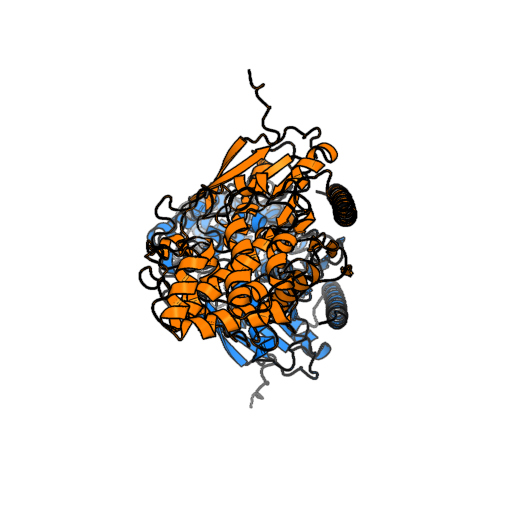57 1 98.44 81 ILE B CA 1
ATOM 4449 C C . ILE B 1 81 ? 17.344 11.664 5.5 1 98.44 81 ILE B C 1
ATOM 4451 O O . ILE B 1 81 ? 16.406 11.445 6.289 1 98.44 81 ILE B O 1
ATOM 4455 N N . TYR B 1 82 ? 17.328 12.727 4.723 1 97.56 82 TYR B N 1
ATOM 4456 C CA . TYR B 1 82 ? 16.188 13.617 4.512 1 97.56 82 TYR B CA 1
ATOM 4457 C C . TYR B 1 82 ? 15.75 13.602 3.055 1 97.56 82 TYR B C 1
ATOM 4459 O O . TYR B 1 82 ? 16.547 13.852 2.154 1 97.56 82 TYR B O 1
ATOM 4467 N N . VAL B 1 83 ? 14.477 13.352 2.795 1 98 83 VAL B N 1
ATOM 4468 C CA . VAL B 1 83 ? 14.008 13.148 1.429 1 98 83 VAL B CA 1
ATOM 4469 C C . VAL B 1 83 ? 13.039 14.266 1.047 1 98 83 VAL B C 1
ATOM 4471 O O . VAL B 1 83 ? 12.203 14.68 1.859 1 98 83 VAL B O 1
ATOM 4474 N N . ASP B 1 84 ? 13.156 14.703 -0.207 1 97.81 84 ASP B N 1
ATOM 4475 C CA . ASP B 1 84 ? 12.102 15.547 -0.757 1 97.81 84 ASP B CA 1
ATOM 4476 C C . ASP B 1 84 ? 10.82 14.742 -0.976 1 97.81 84 ASP B C 1
ATOM 4478 O O . ASP B 1 84 ? 10.859 13.617 -1.469 1 97.81 84 ASP B O 1
ATOM 4482 N N . HIS B 1 85 ? 9.766 15.312 -0.557 1 97.94 85 HIS B N 1
ATOM 4483 C CA . HIS B 1 85 ? 8.484 14.844 -1.066 1 97.94 85 HIS B CA 1
ATOM 4484 C C . HIS B 1 85 ? 8.312 15.203 -2.537 1 97.94 85 HIS B C 1
ATOM 4486 O O . HIS B 1 85 ? 8.617 16.328 -2.945 1 97.94 85 HIS B O 1
ATOM 4492 N N . ARG B 1 86 ? 7.918 14.234 -3.336 1 98.12 86 ARG B N 1
ATOM 4493 C CA . ARG B 1 86 ? 7.656 14.602 -4.723 1 98.12 86 ARG B CA 1
ATOM 4494 C C . ARG B 1 86 ? 6.781 15.844 -4.801 1 98.12 86 ARG B C 1
ATOM 4496 O O . ARG B 1 86 ? 5.848 16 -4.012 1 98.12 86 ARG B O 1
ATOM 4503 N N . TYR B 1 87 ? 7.113 16.781 -5.789 1 97.5 87 TYR B N 1
ATOM 4504 C CA . TYR B 1 87 ? 6.422 18.031 -6.07 1 97.5 87 TYR B CA 1
ATOM 4505 C C . TYR B 1 87 ? 6.719 19.078 -4.996 1 97.5 87 TYR B C 1
ATOM 4507 O O . TYR B 1 87 ? 6.051 20.109 -4.926 1 97.5 87 TYR B O 1
ATOM 4515 N N . PHE B 1 88 ? 7.648 18.797 -4.113 1 96.56 88 PHE B N 1
ATOM 4516 C CA . PHE B 1 88 ? 8.164 19.766 -3.156 1 96.56 88 PHE B CA 1
ATOM 4517 C C . PHE B 1 88 ? 9.68 19.875 -3.248 1 96.56 88 PHE B C 1
ATOM 4519 O O . PHE B 1 88 ? 10.336 18.984 -3.809 1 96.56 88 PHE B O 1
ATOM 4526 N N . GLY B 1 89 ? 10.219 20.969 -2.752 1 94.94 89 GLY B N 1
ATOM 4527 C CA . GLY B 1 89 ? 11.648 21.188 -2.875 1 94.94 89 GLY B CA 1
ATOM 4528 C C . GLY B 1 89 ? 12.125 21.188 -4.316 1 94.94 89 GLY B C 1
ATOM 4529 O O . GLY B 1 89 ? 11.57 21.906 -5.156 1 94.94 89 GLY B O 1
ATOM 4530 N N . LYS B 1 90 ? 13.164 20.406 -4.566 1 96.5 90 LYS B N 1
ATOM 4531 C CA . LYS B 1 90 ? 13.75 20.344 -5.906 1 96.5 90 LYS B CA 1
ATOM 4532 C C . LYS B 1 90 ? 13.273 19.109 -6.66 1 96.5 90 LYS B C 1
ATOM 4534 O O . LYS B 1 90 ? 13.656 18.891 -7.812 1 96.5 90 LYS B O 1
ATOM 4539 N N . SER B 1 91 ? 12.461 18.328 -6.008 1 97.88 91 SER B N 1
ATOM 4540 C CA . SER B 1 91 ? 11.984 17.078 -6.605 1 97.88 91 SER B CA 1
ATOM 4541 C C . SER B 1 91 ? 10.703 17.297 -7.395 1 97.88 91 SER B C 1
ATOM 4543 O O . SER B 1 91 ? 9.609 17.016 -6.902 1 97.88 91 SER B O 1
ATOM 4545 N N . LEU B 1 92 ? 10.922 17.719 -8.633 1 97.94 92 LEU B N 1
ATOM 4546 C CA . LEU B 1 92 ? 9.82 18.062 -9.523 1 97.94 92 LEU B CA 1
ATOM 4547 C C . LEU B 1 92 ? 9.773 17.141 -10.734 1 97.94 92 LEU B C 1
ATOM 4549 O O . LEU B 1 92 ? 10.578 17.281 -11.656 1 97.94 92 LEU B O 1
ATOM 4553 N N . PRO B 1 93 ? 8.766 16.266 -10.781 1 98.12 93 PRO B N 1
ATOM 4554 C CA . PRO B 1 93 ? 8.734 15.227 -11.805 1 98.12 93 PRO B CA 1
ATOM 4555 C C . PRO B 1 93 ? 8.781 15.789 -13.227 1 98.12 93 PRO B C 1
ATOM 4557 O O . PRO B 1 93 ? 9.336 15.156 -14.125 1 98.12 93 PRO B O 1
ATOM 4560 N N . PHE B 1 94 ? 8.258 17 -13.422 1 97.69 94 PHE B N 1
ATOM 4561 C CA . PHE B 1 94 ? 8.219 17.578 -14.758 1 97.69 94 PHE B CA 1
ATOM 4562 C C . PHE B 1 94 ? 8.914 18.922 -14.781 1 97.69 94 PHE B C 1
ATOM 4564 O O . PHE B 1 94 ? 8.523 19.812 -15.547 1 97.69 94 PHE B O 1
ATOM 4571 N N . GLY B 1 95 ? 9.875 19.094 -13.836 1 96.38 95 GLY B N 1
ATOM 4572 C CA . GLY B 1 95 ? 10.547 20.375 -13.758 1 96.38 95 GLY B CA 1
ATOM 4573 C C . GLY B 1 95 ? 9.602 21.547 -13.516 1 96.38 95 GLY B C 1
ATOM 4574 O O . GLY B 1 95 ? 8.703 21.453 -12.68 1 96.38 95 GLY B O 1
ATOM 4575 N N . ASP B 1 96 ? 9.781 22.531 -14.219 1 92.88 96 ASP B N 1
ATOM 4576 C CA . ASP B 1 96 ? 9.016 23.766 -14.039 1 92.88 96 ASP B CA 1
ATOM 4577 C C . ASP B 1 96 ? 7.555 23.578 -14.445 1 92.88 96 ASP B C 1
ATOM 4579 O O . ASP B 1 96 ? 6.684 24.344 -14.023 1 92.88 96 ASP B O 1
ATOM 4583 N N . ASP B 1 97 ? 7.262 22.562 -15.148 1 95.25 97 ASP B N 1
ATOM 4584 C CA . ASP B 1 97 ? 5.914 22.312 -15.656 1 95.25 97 ASP B CA 1
ATOM 4585 C C . ASP B 1 97 ? 5.102 21.484 -14.672 1 95.25 97 ASP B C 1
ATOM 4587 O O . ASP B 1 97 ? 3.906 21.25 -14.875 1 95.25 97 ASP B O 1
ATOM 4591 N N . SER B 1 98 ? 5.684 21.078 -13.562 1 96.56 98 SER B N 1
ATOM 4592 C CA . SER B 1 98 ? 5.07 20.141 -12.625 1 96.56 98 SER B CA 1
ATOM 4593 C C . SER B 1 98 ? 3.73 20.672 -12.125 1 96.56 98 SER B C 1
ATOM 4595 O O . SER B 1 98 ? 2.854 19.891 -11.75 1 96.56 98 SER B O 1
ATOM 4597 N N . PHE B 1 99 ? 3.514 21.953 -12.211 1 94.62 99 PHE B N 1
ATOM 4598 C CA . PHE B 1 99 ? 2.312 22.531 -11.633 1 94.62 99 PHE B CA 1
ATOM 4599 C C . PHE B 1 99 ? 1.448 23.188 -12.703 1 94.62 99 PHE B C 1
ATOM 4601 O O . PHE B 1 99 ? 0.485 23.891 -12.398 1 94.62 99 PHE B O 1
ATOM 4608 N N . SER B 1 100 ? 1.716 22.969 -13.922 1 93.19 100 SER B N 1
ATOM 4609 C CA . SER B 1 100 ? 1.1 23.688 -15.023 1 93.19 100 SER B CA 1
ATOM 4610 C C . SER B 1 100 ? -0.336 23.234 -15.258 1 93.19 100 SER B C 1
ATOM 4612 O O . SER B 1 100 ? -1.195 24.031 -15.633 1 93.19 100 SER B O 1
ATOM 4614 N N . ASN B 1 101 ? -0.601 22 -15.078 1 94 101 ASN B N 1
ATOM 4615 C CA . ASN B 1 101 ? -1.944 21.453 -15.234 1 94 101 ASN B CA 1
ATOM 4616 C C . ASN B 1 101 ? -2.07 20.078 -14.578 1 94 101 ASN B C 1
ATOM 4618 O O . ASN B 1 101 ? -1.086 19.531 -14.078 1 94 101 ASN B O 1
ATOM 4622 N N . ILE B 1 102 ? -3.217 19.469 -14.664 1 94.44 102 ILE B N 1
ATOM 4623 C CA . ILE B 1 102 ? -3.521 18.234 -13.945 1 94.44 102 ILE B CA 1
ATOM 4624 C C . ILE B 1 102 ? -2.738 17.078 -14.562 1 94.44 102 ILE B C 1
ATOM 4626 O O . ILE B 1 102 ? -2.322 16.156 -13.852 1 94.44 102 ILE B O 1
ATOM 4630 N N . SER B 1 103 ? -2.484 17.094 -15.852 1 94.75 103 SER B N 1
ATOM 4631 C CA . SER B 1 103 ? -1.741 16.016 -16.5 1 94.75 103 SER B CA 1
ATOM 4632 C C . SER B 1 103 ? -0.311 15.945 -15.969 1 94.75 103 SER B C 1
ATOM 4634 O O . SER B 1 103 ? 0.389 14.953 -16.203 1 94.75 103 SER B O 1
ATOM 4636 N N . MET B 1 104 ? 0.145 17.016 -15.305 1 96.25 104 MET B N 1
ATOM 4637 C CA . MET B 1 104 ? 1.478 17.062 -14.703 1 96.25 104 MET B CA 1
ATOM 4638 C C . MET B 1 104 ? 1.408 16.797 -13.203 1 96.25 104 MET B C 1
ATOM 4640 O O . MET B 1 104 ? 1.959 15.812 -12.711 1 96.25 104 MET B O 1
ATOM 4644 N N . ILE B 1 105 ? 0.579 17.531 -12.477 1 97.38 105 ILE B N 1
ATOM 4645 C CA . ILE B 1 105 ? 0.563 17.469 -11.023 1 97.38 105 ILE B CA 1
ATOM 4646 C C . ILE B 1 105 ? -0.302 16.297 -10.562 1 97.38 105 ILE B C 1
ATOM 4648 O O . ILE B 1 105 ? -0.24 15.898 -9.398 1 97.38 105 ILE B O 1
ATOM 4652 N N . GLY B 1 106 ? -1.039 15.68 -11.484 1 97.38 106 GLY B N 1
ATOM 4653 C CA . GLY B 1 106 ? -1.978 14.625 -11.156 1 97.38 106 GLY B CA 1
ATOM 4654 C C . GLY B 1 106 ? -1.302 13.367 -10.633 1 97.38 106 GLY B C 1
ATOM 4655 O O . GLY B 1 106 ? -1.961 12.484 -10.078 1 97.38 106 GLY B O 1
ATOM 4656 N N . TYR B 1 107 ? 0.043 13.273 -10.664 1 98.06 107 TYR B N 1
ATOM 4657 C CA . TYR B 1 107 ? 0.798 12.141 -10.156 1 98.06 107 TYR B CA 1
ATOM 4658 C C . TYR B 1 107 ? 1.195 12.359 -8.695 1 98.06 107 TYR B C 1
ATOM 4660 O O . TYR B 1 107 ? 1.892 11.531 -8.109 1 98.06 107 TYR B O 1
ATOM 4668 N N . LEU B 1 108 ? 0.752 13.469 -8.117 1 97.94 108 LEU B N 1
ATOM 4669 C CA . LEU B 1 108 ? 1.004 13.727 -6.707 1 97.94 108 LEU B CA 1
ATOM 4670 C C . LEU B 1 108 ? -0.031 13.023 -5.836 1 97.94 108 LEU B C 1
ATOM 4672 O O . LEU B 1 108 ? -1.225 13.32 -5.922 1 97.94 108 LEU B O 1
ATOM 4676 N N . SER B 1 109 ? 0.401 12.062 -5.129 1 97.88 109 SER B N 1
ATOM 4677 C CA . SER B 1 109 ? -0.375 11.367 -4.102 1 97.88 109 SER B CA 1
ATOM 4678 C C . SER B 1 109 ? 0.522 10.852 -2.984 1 97.88 109 SER B C 1
ATOM 4680 O O . SER B 1 109 ? 1.738 10.75 -3.154 1 97.88 109 SER B O 1
ATOM 4682 N N . THR B 1 110 ? -0.006 10.602 -1.856 1 98.25 110 THR B N 1
ATOM 4683 C CA . THR B 1 110 ? 0.771 10.078 -0.74 1 98.25 110 THR B CA 1
ATOM 4684 C C . THR B 1 110 ? 1.325 8.695 -1.072 1 98.25 110 THR B C 1
ATOM 4686 O O . THR B 1 110 ? 2.443 8.359 -0.677 1 98.25 110 THR B O 1
ATOM 4689 N N . GLU B 1 111 ? 0.572 7.906 -1.856 1 98.44 111 GLU B N 1
ATOM 4690 C CA . GLU B 1 111 ? 1.006 6.559 -2.221 1 98.44 111 GLU B CA 1
ATOM 4691 C C . GLU B 1 111 ? 2.244 6.602 -3.111 1 98.44 111 GLU B C 1
ATOM 4693 O O . GLU B 1 111 ? 3.195 5.848 -2.895 1 98.44 111 GLU B O 1
ATOM 4698 N N . GLN B 1 112 ? 2.211 7.508 -4.078 1 98.5 112 GLN B N 1
ATOM 4699 C CA . GLN B 1 112 ? 3.375 7.688 -4.938 1 98.5 112 GLN B CA 1
ATOM 4700 C C . GLN B 1 112 ? 4.594 8.125 -4.133 1 98.5 112 GLN B C 1
ATOM 4702 O O . GLN B 1 112 ? 5.703 7.629 -4.352 1 98.5 112 GLN B O 1
ATOM 4707 N N . ALA B 1 113 ? 4.367 9.023 -3.221 1 98.44 113 ALA B N 1
ATOM 4708 C CA . ALA B 1 113 ? 5.465 9.523 -2.395 1 98.44 113 ALA B CA 1
ATOM 4709 C C . ALA B 1 113 ? 6.047 8.414 -1.523 1 98.44 113 ALA B C 1
ATOM 4711 O O . ALA B 1 113 ? 7.266 8.32 -1.358 1 98.44 113 ALA B O 1
ATOM 4712 N N . LEU B 1 114 ? 5.219 7.57 -0.933 1 98.69 114 LEU B N 1
ATOM 4713 C CA . LEU B 1 114 ? 5.699 6.465 -0.11 1 98.69 114 LEU B CA 1
ATOM 4714 C C . LEU B 1 114 ? 6.5 5.473 -0.945 1 98.69 114 LEU B C 1
ATOM 4716 O O . LEU B 1 114 ? 7.504 4.934 -0.478 1 98.69 114 LEU B O 1
ATOM 4720 N N . ALA B 1 115 ? 6.02 5.219 -2.17 1 98.75 115 ALA B N 1
ATOM 4721 C CA . ALA B 1 115 ? 6.746 4.312 -3.055 1 98.75 115 ALA B CA 1
ATOM 4722 C C . ALA B 1 115 ? 8.125 4.875 -3.408 1 98.75 115 ALA B C 1
ATOM 4724 O O . ALA B 1 115 ? 9.086 4.121 -3.562 1 98.75 115 ALA B O 1
ATOM 4725 N N . ASP B 1 116 ? 8.234 6.254 -3.586 1 98.69 116 ASP B N 1
ATOM 4726 C CA . ASP B 1 116 ? 9.539 6.883 -3.746 1 98.69 116 ASP B CA 1
ATOM 4727 C C . ASP B 1 116 ? 10.469 6.523 -2.59 1 98.69 116 ASP B C 1
ATOM 4729 O O . ASP B 1 116 ? 11.625 6.164 -2.807 1 98.69 116 ASP B O 1
ATOM 4733 N N . ASN B 1 117 ? 9.945 6.691 -1.396 1 98.75 117 ASN B N 1
ATOM 4734 C CA . ASN B 1 117 ? 10.727 6.41 -0.196 1 98.75 117 ASN B CA 1
ATOM 4735 C C . ASN B 1 117 ? 11.164 4.949 -0.138 1 98.75 117 ASN B C 1
ATOM 4737 O O . ASN B 1 117 ? 12.281 4.645 0.276 1 98.75 117 ASN B O 1
ATOM 4741 N N . ALA B 1 118 ? 10.297 4.016 -0.52 1 98.69 118 ALA B N 1
ATOM 4742 C CA . ALA B 1 118 ? 10.625 2.594 -0.529 1 98.69 118 ALA B CA 1
ATOM 4743 C C . ALA B 1 118 ? 11.82 2.316 -1.444 1 98.69 118 ALA B C 1
ATOM 4745 O O . ALA B 1 118 ? 12.766 1.63 -1.052 1 98.69 118 ALA B O 1
ATOM 4746 N N . LEU B 1 119 ? 11.766 2.889 -2.627 1 98.62 119 LEU B N 1
ATOM 4747 C CA . LEU B 1 119 ? 12.852 2.676 -3.574 1 98.62 119 LEU B CA 1
ATOM 4748 C C . LEU B 1 119 ? 14.148 3.299 -3.064 1 98.62 119 LEU B C 1
ATOM 4750 O O . LEU B 1 119 ? 15.234 2.758 -3.287 1 98.62 119 LEU B O 1
ATOM 4754 N N . LEU B 1 120 ? 14.008 4.441 -2.404 1 98.81 120 LEU B N 1
ATOM 4755 C CA . LEU B 1 120 ? 15.211 5.078 -1.875 1 98.81 120 LEU B CA 1
ATOM 4756 C C . LEU B 1 120 ? 15.836 4.223 -0.779 1 98.81 120 LEU B C 1
ATOM 4758 O O . LEU B 1 120 ? 17.062 4.078 -0.723 1 98.81 120 LEU B O 1
ATOM 4762 N N . ILE B 1 121 ? 15.047 3.719 0.11 1 98.69 121 ILE B N 1
ATOM 4763 C CA . ILE B 1 121 ? 15.57 2.873 1.178 1 98.69 121 ILE B CA 1
ATOM 4764 C C . ILE B 1 121 ? 16.297 1.673 0.577 1 98.69 121 ILE B C 1
ATOM 4766 O O . ILE B 1 121 ? 17.406 1.333 1.001 1 98.69 121 ILE B O 1
ATOM 4770 N N . VAL B 1 122 ? 15.703 1.035 -0.451 1 97.94 122 VAL B N 1
ATOM 4771 C CA . VAL B 1 122 ? 16.328 -0.101 -1.12 1 97.94 122 VAL B CA 1
ATOM 4772 C C . VAL B 1 122 ? 17.656 0.331 -1.739 1 97.94 122 VAL B C 1
ATOM 4774 O O . VAL B 1 122 ? 18.672 -0.359 -1.597 1 97.94 122 VAL B O 1
ATOM 4777 N N . HIS B 1 123 ? 17.625 1.476 -2.43 1 98.19 123 HIS B N 1
ATOM 4778 C CA . HIS B 1 123 ? 18.828 2.004 -3.057 1 98.19 123 HIS B CA 1
ATOM 4779 C C . HIS B 1 123 ? 19.922 2.262 -2.021 1 98.19 123 HIS B C 1
ATOM 4781 O O . HIS B 1 123 ? 21.094 1.934 -2.25 1 98.19 123 HIS B O 1
ATOM 4787 N N . LEU B 1 124 ? 19.562 2.904 -0.899 1 98.5 124 LEU B N 1
ATOM 4788 C CA . LEU B 1 124 ? 20.516 3.197 0.155 1 98.5 124 LEU B CA 1
ATOM 4789 C C . LEU B 1 124 ? 21.156 1.916 0.675 1 98.5 124 LEU B C 1
ATOM 4791 O O . LEU B 1 124 ? 22.391 1.823 0.763 1 98.5 124 LEU B O 1
ATOM 4795 N N . LYS B 1 125 ? 20.422 0.973 0.897 1 96.12 125 LYS B N 1
ATOM 4796 C CA . LYS B 1 125 ? 20.906 -0.245 1.544 1 96.12 125 LYS B CA 1
ATOM 4797 C C . LYS B 1 125 ? 21.656 -1.128 0.558 1 96.12 125 LYS B C 1
ATOM 4799 O O . LYS B 1 125 ? 22.656 -1.768 0.923 1 96.12 125 LYS B O 1
ATOM 4804 N N . GLU B 1 126 ? 21.25 -1.143 -0.682 1 94.94 126 GLU B N 1
ATOM 4805 C CA . GLU B 1 126 ? 21.828 -2.076 -1.642 1 94.94 126 GLU B CA 1
ATOM 4806 C C . GLU B 1 126 ? 23.016 -1.446 -2.379 1 94.94 126 GLU B C 1
ATOM 4808 O O . GLU B 1 126 ? 23.922 -2.15 -2.826 1 94.94 126 GLU B O 1
ATOM 4813 N N . LYS B 1 127 ? 23 -0.074 -2.531 1 96.62 127 LYS B N 1
ATOM 4814 C CA . LYS B 1 127 ? 23.984 0.536 -3.424 1 96.62 127 LYS B CA 1
ATOM 4815 C C . LYS B 1 127 ? 24.734 1.657 -2.719 1 96.62 127 LYS B C 1
ATOM 4817 O O . LYS B 1 127 ? 25.953 1.583 -2.557 1 96.62 127 LYS B O 1
ATOM 4822 N N . ARG B 1 128 ? 24.094 2.629 -2.105 1 97.38 128 ARG B N 1
ATOM 4823 C CA . ARG B 1 128 ? 24.734 3.863 -1.656 1 97.38 128 ARG B CA 1
ATOM 4824 C C . ARG B 1 128 ? 25.422 3.666 -0.313 1 97.38 128 ARG B C 1
ATOM 4826 O O . ARG B 1 128 ? 26.5 4.227 -0.075 1 97.38 128 ARG B O 1
ATOM 4833 N N . LEU B 1 129 ? 24.703 2.99 0.588 1 97.12 129 LEU B N 1
ATOM 4834 C CA . LEU B 1 129 ? 25.234 2.664 1.908 1 97.12 129 LEU B CA 1
ATOM 4835 C C . LEU B 1 129 ? 25.344 1.153 2.094 1 97.12 129 LEU B C 1
ATOM 4837 O O . LEU B 1 129 ? 24.797 0.603 3.053 1 97.12 129 LEU B O 1
ATOM 4841 N N . GLN B 1 130 ? 26.172 0.528 1.308 1 92.62 130 GLN B N 1
ATOM 4842 C CA . GLN B 1 130 ? 26.25 -0.928 1.235 1 92.62 130 GLN B CA 1
ATOM 4843 C C . GLN B 1 130 ? 26.656 -1.526 2.576 1 92.62 130 GLN B C 1
ATOM 4845 O O . GLN B 1 130 ? 26.266 -2.643 2.914 1 92.62 130 GLN B O 1
ATOM 4850 N N . ASN B 1 131 ? 27.406 -0.787 3.275 1 93.56 131 ASN B N 1
ATOM 4851 C CA . ASN B 1 131 ? 27.828 -1.259 4.59 1 93.56 131 ASN B CA 1
ATOM 4852 C C . ASN B 1 131 ? 26.656 -1.315 5.566 1 93.56 131 ASN B C 1
ATOM 4854 O O . ASN B 1 131 ? 26.734 -1.96 6.613 1 93.56 131 ASN B O 1
ATOM 4858 N N . LEU B 1 132 ? 25.562 -0.703 5.203 1 95.56 132 LEU B N 1
ATOM 4859 C CA . LEU B 1 132 ? 24.391 -0.648 6.07 1 95.56 132 LEU B CA 1
ATOM 4860 C C . LEU B 1 132 ? 23.234 -1.473 5.492 1 95.56 132 LEU B C 1
ATOM 4862 O O . LEU B 1 132 ? 22.062 -1.177 5.738 1 95.56 132 LEU B O 1
ATOM 4866 N N . LYS B 1 133 ? 23.5 -2.475 4.758 1 93.06 133 LYS B N 1
ATOM 4867 C CA . LYS B 1 133 ? 22.5 -3.297 4.066 1 93.06 133 LYS B CA 1
ATOM 4868 C C . LYS B 1 133 ? 21.531 -3.938 5.055 1 93.06 133 LYS B C 1
ATOM 4870 O O . LYS B 1 133 ? 20.344 -4.086 4.762 1 93.06 133 LYS B O 1
ATOM 4875 N N . LYS B 1 134 ? 21.984 -4.246 6.227 1 91 134 LYS B N 1
ATOM 4876 C CA . LYS B 1 134 ? 21.156 -4.945 7.199 1 91 134 LYS B CA 1
ATOM 4877 C C . LYS B 1 134 ? 20.703 -4.008 8.312 1 91 134 LYS B C 1
ATOM 4879 O O . LYS B 1 134 ? 20.062 -4.441 9.281 1 91 134 LYS B O 1
ATOM 4884 N N . SER B 1 135 ? 20.984 -2.775 8.195 1 95.62 135 SER B N 1
ATOM 4885 C CA . SER B 1 135 ? 20.703 -1.803 9.242 1 95.62 135 SER B CA 1
ATOM 4886 C C . SER B 1 135 ? 19.203 -1.492 9.312 1 95.62 135 SER B C 1
ATOM 4888 O O . SER B 1 135 ? 18.531 -1.42 8.281 1 95.62 135 SER B O 1
ATOM 4890 N N . PRO B 1 136 ? 18.719 -1.385 10.547 1 97.06 136 PRO B N 1
ATOM 4891 C CA . PRO B 1 136 ? 17.328 -0.97 10.68 1 97.06 136 PRO B CA 1
ATOM 4892 C C . PRO B 1 136 ? 17.094 0.479 10.258 1 97.06 136 PRO B C 1
ATOM 4894 O O . PRO B 1 136 ? 17.953 1.338 10.492 1 97.06 136 PRO B O 1
ATOM 4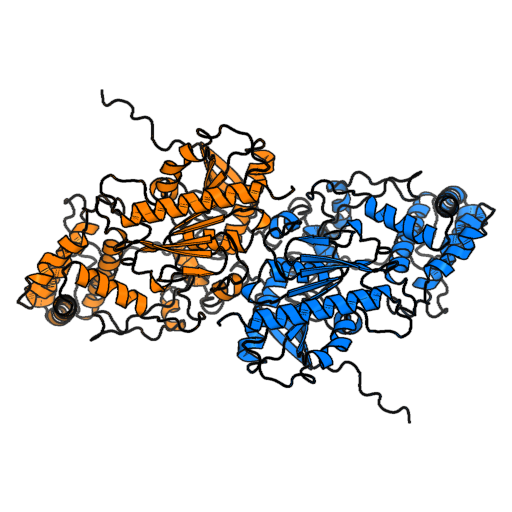897 N N . VAL B 1 137 ? 16 0.736 9.648 1 98.44 137 VAL B N 1
ATOM 4898 C CA . VAL B 1 137 ? 15.586 2.076 9.25 1 98.44 137 VAL B CA 1
ATOM 4899 C C . VAL B 1 137 ? 14.516 2.59 10.211 1 98.44 137 VAL B C 1
ATOM 4901 O O . VAL B 1 137 ? 13.461 1.966 10.367 1 98.44 137 VAL B O 1
ATOM 4904 N N . ILE B 1 138 ? 14.75 3.654 10.883 1 98.88 138 ILE B N 1
ATOM 4905 C CA . ILE B 1 138 ? 13.805 4.316 11.773 1 98.88 138 ILE B CA 1
ATOM 4906 C C . ILE B 1 138 ? 13.258 5.574 11.102 1 98.88 138 ILE B C 1
ATOM 4908 O O . ILE B 1 138 ? 14.023 6.438 10.664 1 98.88 138 ILE B O 1
ATOM 4912 N N . LEU B 1 139 ? 11.945 5.688 11.023 1 98.88 139 LEU B N 1
ATOM 4913 C CA . LEU B 1 139 ? 11.281 6.781 10.32 1 98.88 139 LEU B CA 1
ATOM 4914 C C . LEU B 1 139 ? 10.977 7.934 11.273 1 98.88 139 LEU B C 1
ATOM 4916 O O . LEU B 1 139 ? 10.617 7.707 12.43 1 98.88 139 LEU B O 1
ATOM 4920 N N . PHE B 1 140 ? 11.094 9.125 10.703 1 98.69 140 PHE B N 1
ATOM 4921 C CA . PHE B 1 140 ? 10.75 10.328 11.453 1 98.69 140 PHE B CA 1
ATOM 4922 C C . PHE B 1 140 ? 9.898 11.266 10.602 1 98.69 140 PHE B C 1
ATOM 4924 O O . PHE B 1 140 ? 10.102 11.359 9.391 1 98.69 140 PHE B O 1
ATOM 4931 N N . GLY B 1 141 ? 9.016 11.961 11.188 1 97.12 141 GLY B N 1
ATOM 4932 C CA . GLY B 1 141 ? 8.258 13.055 10.594 1 97.12 141 GLY B CA 1
ATOM 4933 C C . GLY B 1 141 ? 7.352 13.758 11.586 1 97.12 141 GLY B C 1
ATOM 4934 O O . GLY B 1 141 ? 7.117 13.258 12.688 1 97.12 141 GLY B O 1
ATOM 4935 N N . TYR B 1 142 ? 6.895 14.898 11.273 1 95.5 142 TYR B N 1
ATOM 4936 C CA . TYR B 1 142 ? 5.945 15.641 12.102 1 95.5 142 TYR B CA 1
ATOM 4937 C C . TYR B 1 142 ? 4.828 16.234 11.25 1 95.5 142 TYR B C 1
ATOM 4939 O O . TYR B 1 142 ? 5.012 16.484 10.055 1 95.5 142 TYR B O 1
ATOM 4947 N N . SER B 1 143 ? 3.713 16.422 11.859 1 96.81 143 SER B N 1
ATOM 4948 C CA . SER B 1 143 ? 2.553 16.938 11.141 1 96.81 143 SER B CA 1
ATOM 4949 C C . SER B 1 143 ? 2.225 16.078 9.93 1 96.81 143 SER B C 1
ATOM 4951 O O . SER B 1 143 ? 2.053 14.867 10.055 1 96.81 143 SER B O 1
ATOM 4953 N N . TYR B 1 144 ? 2.186 16.641 8.734 1 97 144 TYR B N 1
ATOM 4954 C CA . TYR B 1 144 ? 1.98 15.859 7.527 1 97 144 TYR B CA 1
ATOM 4955 C C . TYR B 1 144 ? 3.09 14.828 7.355 1 97 144 TYR B C 1
ATOM 4957 O O . TYR B 1 144 ? 2.822 13.672 7.023 1 97 144 TYR B O 1
ATOM 4965 N N . GLY B 1 145 ? 4.309 15.219 7.656 1 97.19 145 GLY B N 1
ATOM 4966 C CA . GLY B 1 145 ? 5.41 14.273 7.637 1 97.19 145 GLY B CA 1
ATOM 4967 C C . GLY B 1 145 ? 5.254 13.148 8.641 1 97.19 145 GLY B C 1
ATOM 4968 O O . GLY B 1 145 ? 5.695 12.023 8.406 1 97.19 145 GLY B O 1
ATOM 4969 N N . GLY B 1 146 ? 4.668 13.5 9.797 1 98.19 146 GLY B N 1
ATOM 4970 C CA . GLY B 1 146 ? 4.367 12.461 10.773 1 98.19 146 GLY B CA 1
ATOM 4971 C C . GLY B 1 146 ? 3.367 11.438 10.273 1 98.19 146 GLY B C 1
ATOM 4972 O O . GLY B 1 146 ? 3.525 10.242 10.516 1 98.19 146 GLY B O 1
ATOM 4973 N N . MET B 1 147 ? 2.305 11.93 9.602 1 98.38 147 MET B N 1
ATOM 4974 C CA . MET B 1 147 ? 1.358 11.016 8.969 1 98.38 147 MET B CA 1
ATOM 4975 C C . MET B 1 147 ? 2.068 10.094 7.973 1 98.38 147 MET B C 1
ATOM 4977 O O . MET B 1 147 ? 1.866 8.883 7.988 1 98.38 147 MET B O 1
ATOM 4981 N N . MET B 1 148 ? 2.945 10.688 7.188 1 98.38 148 MET B N 1
ATOM 4982 C CA . MET B 1 148 ? 3.686 9.938 6.176 1 98.38 148 MET B CA 1
ATOM 4983 C C . MET B 1 148 ? 4.582 8.891 6.82 1 98.38 148 MET B C 1
ATOM 4985 O O . MET B 1 148 ? 4.707 7.773 6.305 1 98.38 148 MET B O 1
ATOM 4989 N N . ALA B 1 149 ? 5.215 9.25 7.941 1 98.62 149 ALA B N 1
ATOM 4990 C CA . ALA B 1 149 ? 6.074 8.297 8.641 1 98.62 149 ALA B CA 1
ATOM 4991 C C . ALA B 1 149 ? 5.273 7.102 9.148 1 98.62 149 ALA B C 1
ATOM 4993 O O . ALA B 1 149 ? 5.695 5.953 8.992 1 98.62 149 ALA B O 1
ATOM 4994 N N . ALA B 1 150 ? 4.152 7.387 9.734 1 98.56 150 ALA B N 1
ATOM 4995 C CA . ALA B 1 150 ? 3.291 6.312 10.219 1 98.56 150 ALA B CA 1
ATOM 4996 C C . ALA B 1 150 ? 2.807 5.438 9.07 1 98.56 150 ALA B C 1
ATOM 4998 O O . ALA B 1 150 ? 2.84 4.207 9.156 1 98.56 150 ALA B O 1
ATOM 4999 N N . TRP B 1 151 ? 2.354 6.059 7.992 1 98.31 151 TRP B N 1
ATOM 5000 C CA . TRP B 1 151 ? 1.833 5.324 6.844 1 98.31 151 TRP B CA 1
ATOM 5001 C C . TRP B 1 151 ? 2.936 4.512 6.172 1 98.31 151 TRP B C 1
ATOM 5003 O O . TRP B 1 151 ? 2.691 3.406 5.688 1 98.31 151 TRP B O 1
ATOM 5013 N N . MET B 1 152 ? 4.152 5.062 6.152 1 98.25 152 MET B N 1
ATOM 5014 C CA . MET B 1 152 ? 5.289 4.316 5.621 1 98.25 152 MET B CA 1
ATOM 5015 C C . MET B 1 152 ? 5.547 3.059 6.441 1 98.25 152 MET B C 1
ATOM 5017 O O . MET B 1 152 ? 5.805 1.99 5.887 1 98.25 152 MET B O 1
ATOM 5021 N N . ARG B 1 153 ? 5.492 3.184 7.754 1 97.81 153 ARG B N 1
ATOM 5022 C CA . ARG B 1 153 ? 5.695 2.045 8.648 1 97.81 153 ARG B CA 1
ATOM 5023 C C . ARG B 1 153 ? 4.621 0.984 8.43 1 97.81 153 ARG B C 1
ATOM 5025 O O . ARG B 1 153 ? 4.91 -0.214 8.453 1 97.81 153 ARG B O 1
ATOM 5032 N N . ILE B 1 154 ? 3.471 1.43 8.164 1 96.25 154 ILE B N 1
ATOM 5033 C CA . ILE B 1 154 ? 2.324 0.536 8.047 1 96.25 154 ILE B CA 1
ATOM 5034 C C . ILE B 1 154 ? 2.357 -0.173 6.699 1 96.25 154 ILE B C 1
ATOM 5036 O O . ILE B 1 154 ? 2.113 -1.379 6.617 1 96.25 154 ILE B O 1
ATOM 5040 N N . LYS B 1 155 ? 2.699 0.502 5.656 1 96.81 155 LYS B N 1
ATOM 5041 C CA . LYS B 1 155 ? 2.578 -0.025 4.301 1 96.81 155 LYS B CA 1
ATOM 5042 C C . LYS B 1 155 ? 3.854 -0.75 3.877 1 96.81 155 LYS B C 1
ATOM 5044 O O . LYS B 1 155 ? 3.82 -1.61 2.996 1 96.81 155 LYS B O 1
ATOM 5049 N N . TYR B 1 156 ? 5.02 -0.367 4.504 1 97 156 TYR B N 1
ATOM 5050 C CA . TYR B 1 156 ? 6.297 -0.966 4.137 1 97 156 TYR B CA 1
ATOM 5051 C C . TYR B 1 156 ? 7.051 -1.448 5.371 1 97 156 TYR B C 1
ATOM 5053 O O . TYR B 1 156 ? 8.219 -1.112 5.566 1 97 156 TYR B O 1
ATOM 5061 N N . PRO B 1 157 ? 6.438 -2.258 6.109 1 95.44 157 PRO B N 1
ATOM 5062 C CA . PRO B 1 157 ? 7.066 -2.705 7.352 1 95.44 157 PRO B CA 1
ATOM 5063 C C . PRO B 1 157 ? 8.312 -3.555 7.109 1 95.44 157 PRO B C 1
ATOM 5065 O O . PRO B 1 157 ? 9.188 -3.641 7.977 1 95.44 157 PRO B O 1
ATOM 5068 N N . HIS B 1 158 ? 8.453 -4.145 5.93 1 94.62 158 HIS B N 1
ATOM 5069 C CA . HIS B 1 158 ? 9.609 -4.98 5.613 1 94.62 158 HIS B CA 1
ATOM 5070 C C . HIS B 1 158 ? 10.852 -4.133 5.359 1 94.62 158 HIS B C 1
ATOM 5072 O O . HIS B 1 158 ? 11.969 -4.648 5.363 1 94.62 158 HIS B O 1
ATOM 5078 N N . LEU B 1 159 ? 10.641 -2.797 5.199 1 96.94 159 LEU B N 1
ATOM 5079 C CA . LEU B 1 159 ? 11.766 -1.909 4.914 1 96.94 159 LEU B CA 1
ATOM 5080 C C . LEU B 1 159 ? 12.094 -1.043 6.125 1 96.94 159 LEU B C 1
ATOM 5082 O O . LEU B 1 159 ? 13.094 -0.328 6.129 1 96.94 159 LEU B O 1
ATOM 5086 N N . THR B 1 160 ? 11.281 -1.069 7.184 1 97.19 160 THR B N 1
ATOM 5087 C CA . THR B 1 160 ? 11.398 -0.107 8.273 1 97.19 160 THR B CA 1
ATOM 5088 C C . THR B 1 160 ? 11.242 -0.799 9.625 1 97.19 160 THR B C 1
ATOM 5090 O O . THR B 1 160 ? 10.547 -1.812 9.734 1 97.19 160 THR B O 1
ATOM 5093 N N . ALA B 1 161 ? 11.859 -0.217 10.656 1 97.38 161 ALA B N 1
ATOM 5094 C CA . ALA B 1 161 ? 11.883 -0.896 11.953 1 97.38 161 ALA B CA 1
ATOM 5095 C C . ALA B 1 161 ? 11.055 -0.142 12.984 1 97.38 161 ALA B C 1
ATOM 5097 O O . ALA B 1 161 ? 10.695 -0.695 14.023 1 97.38 161 ALA B O 1
ATOM 5098 N N . GLY B 1 162 ? 10.688 1.046 12.703 1 98.31 162 GLY B N 1
ATOM 5099 C CA . GLY B 1 162 ? 9.891 1.868 13.602 1 98.31 162 GLY B CA 1
ATOM 5100 C C . GLY B 1 162 ? 9.68 3.281 13.086 1 98.31 162 GLY B C 1
ATOM 5101 O O . GLY B 1 162 ? 10.273 3.674 12.078 1 98.31 162 GLY B O 1
ATOM 5102 N N . ALA B 1 163 ? 8.797 4.07 13.766 1 98.88 163 ALA B N 1
ATOM 5103 C CA . ALA B 1 163 ? 8.5 5.43 13.32 1 98.88 163 ALA B CA 1
ATOM 5104 C C . ALA B 1 163 ? 8.172 6.332 14.508 1 98.88 163 ALA B C 1
ATOM 5106 O O . ALA B 1 163 ? 7.473 5.922 15.438 1 98.88 163 ALA B O 1
ATOM 5107 N N . ILE B 1 164 ? 8.758 7.453 14.484 1 98.88 164 ILE B N 1
ATOM 5108 C CA . ILE B 1 164 ? 8.328 8.562 15.328 1 98.88 164 ILE B CA 1
ATOM 5109 C C . ILE B 1 164 ? 7.465 9.523 14.508 1 98.88 164 ILE B C 1
ATOM 5111 O O . ILE B 1 164 ? 7.973 10.242 13.648 1 98.88 164 ILE B O 1
ATOM 5115 N N . ALA B 1 165 ? 6.199 9.539 14.797 1 98.75 165 ALA B N 1
ATOM 5116 C CA . ALA B 1 165 ? 5.219 10.383 14.109 1 98.75 165 ALA B CA 1
ATOM 5117 C C . ALA B 1 165 ? 4.723 11.5 15.031 1 98.75 165 ALA B C 1
ATOM 5119 O O . ALA B 1 165 ? 3.695 11.352 15.695 1 98.75 165 ALA B O 1
ATOM 5120 N N . SER B 1 166 ? 5.391 12.602 14.938 1 98.5 166 SER B N 1
ATOM 5121 C CA . SER B 1 166 ? 5.113 13.711 15.844 1 98.5 166 SER B CA 1
ATOM 5122 C C . SER B 1 166 ? 3.961 14.57 15.328 1 98.5 166 SER B C 1
ATOM 5124 O O . SER B 1 166 ? 3.947 14.961 14.164 1 98.5 166 SER B O 1
ATOM 5126 N N . SER B 1 167 ? 3.01 14.867 16.188 1 98.25 167 SER B N 1
ATOM 5127 C CA . SER B 1 167 ? 1.896 15.766 15.906 1 98.25 167 SER B CA 1
ATOM 5128 C C . SER B 1 167 ? 1.196 15.383 14.602 1 98.25 167 SER B C 1
ATOM 5130 O O . SER B 1 167 ? 0.91 16.234 13.773 1 98.25 167 SER B O 1
ATOM 5132 N N . ALA B 1 168 ? 1.028 14.07 14.367 1 98.31 168 ALA B N 1
ATOM 5133 C CA . ALA B 1 168 ? 0.439 13.547 13.133 1 98.31 168 ALA B CA 1
ATOM 5134 C C . ALA B 1 168 ? -1.076 13.414 13.266 1 98.31 168 ALA B C 1
ATOM 5136 O O . ALA B 1 168 ? -1.573 12.555 13.992 1 98.31 168 ALA B O 1
ATOM 5137 N N . PRO B 1 169 ? -1.829 14.227 12.609 1 97.62 169 PRO B N 1
ATOM 5138 C CA . PRO B 1 169 ? -3.285 14.133 12.734 1 97.62 169 PRO B CA 1
ATOM 5139 C C . PRO B 1 169 ? -3.891 13.055 11.844 1 97.62 169 PRO B C 1
ATOM 5141 O O . PRO B 1 169 ? -4.672 13.367 10.938 1 97.62 169 PRO B O 1
ATOM 5144 N N . VAL B 1 170 ? -3.746 11.82 12.18 1 97.88 170 VAL B N 1
ATOM 5145 C CA . VAL B 1 170 ? -4.086 10.68 11.336 1 97.88 170 VAL B CA 1
ATOM 5146 C C . VAL B 1 170 ? -5.574 10.367 11.469 1 97.88 170 VAL B C 1
ATOM 5148 O O . VAL B 1 170 ? -6.094 9.492 10.766 1 97.88 170 VAL B O 1
ATOM 5151 N N . ARG B 1 171 ? -6.375 11.172 12.289 1 96.62 171 ARG B N 1
ATOM 5152 C CA . ARG B 1 171 ? -7.77 10.812 12.516 1 96.62 171 ARG B CA 1
ATOM 5153 C C . ARG B 1 171 ? -8.695 11.969 12.156 1 96.62 171 ARG B C 1
ATOM 5155 O O . ARG B 1 171 ? -9.914 11.859 12.32 1 96.62 171 ARG B O 1
ATOM 5162 N N . TYR B 1 172 ? -8.227 13.133 11.656 1 95.56 172 TYR B N 1
ATOM 5163 C CA . TYR B 1 172 ? -9.078 14.273 11.352 1 95.56 172 TYR B CA 1
ATOM 5164 C C . TYR B 1 172 ? -9.695 14.141 9.961 1 95.56 172 TYR B C 1
ATOM 5166 O O . TYR B 1 172 ? -9.594 15.055 9.141 1 95.56 172 TYR B O 1
ATOM 5174 N N . PHE B 1 173 ? -10.391 12.992 9.727 1 95.38 173 PHE B N 1
ATOM 5175 C CA . PHE B 1 173 ? -11.062 12.703 8.469 1 95.38 173 PHE B CA 1
ATOM 5176 C C . PHE B 1 173 ? -12.508 12.289 8.711 1 95.38 173 PHE B C 1
ATOM 5178 O O . PHE B 1 173 ? -12.828 11.688 9.734 1 95.38 173 PHE B O 1
ATOM 5185 N N . ASP B 1 174 ? -13.367 12.617 7.793 1 92.44 174 ASP B N 1
ATOM 5186 C CA . ASP B 1 174 ? -14.805 12.594 8.023 1 92.44 174 ASP B CA 1
ATOM 5187 C C . ASP B 1 174 ? -15.305 11.164 8.203 1 92.44 174 ASP B C 1
ATOM 5189 O O . ASP B 1 174 ? -16.344 10.938 8.844 1 92.44 174 ASP B O 1
ATOM 5193 N N . ASN B 1 175 ? -14.586 10.18 7.617 1 92.81 175 ASN B N 1
ATOM 5194 C CA . ASN B 1 175 ? -15.047 8.797 7.719 1 92.81 175 ASN B CA 1
ATOM 5195 C C . ASN B 1 175 ? -14.383 8.062 8.875 1 92.81 175 ASN B C 1
ATOM 5197 O O . ASN B 1 175 ? -14.438 6.836 8.953 1 92.81 175 ASN B O 1
ATOM 5201 N N . VAL B 1 176 ? -13.734 8.797 9.828 1 94.81 176 VAL B N 1
ATOM 5202 C CA . VAL B 1 176 ? -13.312 8.258 11.117 1 94.81 176 VAL B CA 1
ATOM 5203 C C . VAL B 1 176 ? -14.484 8.289 12.102 1 94.81 176 VAL B C 1
ATOM 5205 O O . VAL B 1 176 ? -15.094 9.344 12.312 1 94.81 176 VAL B O 1
ATOM 5208 N N . PRO B 1 177 ? -14.773 7.172 12.68 1 91.44 177 PRO B N 1
ATOM 5209 C CA . PRO B 1 177 ? -15.922 7.137 13.586 1 91.44 177 PRO B CA 1
ATOM 5210 C C . PRO B 1 177 ? -15.727 8.008 14.82 1 91.44 177 PRO B C 1
ATOM 5212 O O . PRO B 1 177 ? -14.617 8.078 15.359 1 91.44 177 PRO B O 1
ATOM 5215 N N . ASN B 1 178 ? -16.781 8.719 15.195 1 89 178 ASN B N 1
ATOM 5216 C CA . ASN B 1 178 ? -16.859 9.484 16.438 1 89 178 ASN B CA 1
ATOM 5217 C C . ASN B 1 178 ? -15.875 10.656 16.422 1 89 178 ASN B C 1
ATOM 5219 O O . ASN B 1 178 ? -15.367 11.055 17.469 1 89 178 ASN B O 1
ATOM 5223 N N . LEU B 1 179 ? -15.539 11.125 15.297 1 91.62 179 LEU B N 1
ATOM 5224 C CA . LEU B 1 179 ? -14.695 12.312 15.195 1 91.62 179 LEU B CA 1
ATOM 5225 C C . LEU B 1 179 ? -15.438 13.539 15.711 1 91.62 179 LEU B C 1
ATOM 5227 O O . LEU B 1 179 ? -16.578 13.805 15.305 1 91.62 179 LEU B O 1
ATOM 5231 N N . ASN B 1 180 ? -14.852 14.156 16.688 1 95 180 ASN B N 1
ATOM 5232 C CA . ASN B 1 180 ? -15.336 15.477 17.062 1 95 180 ASN B CA 1
ATOM 5233 C C . ASN B 1 180 ? -14.789 16.562 16.156 1 95 180 ASN B C 1
ATOM 5235 O O . ASN B 1 180 ? -13.75 17.156 16.438 1 95 180 ASN B O 1
ATOM 5239 N N . GLN B 1 181 ? -15.578 16.953 15.195 1 95 181 GLN B N 1
ATOM 5240 C CA . GLN B 1 181 ? -15.109 17.812 14.109 1 95 181 GLN B CA 1
ATOM 5241 C C . GLN B 1 181 ? -14.766 19.203 14.617 1 95 181 GLN B C 1
ATOM 5243 O O . GLN B 1 181 ? -13.961 19.906 14.008 1 95 181 GLN B O 1
ATOM 5248 N N . HIS B 1 182 ? -15.367 19.672 15.703 1 97.12 182 HIS B N 1
ATOM 5249 C CA . HIS B 1 182 ? -15.133 21.031 16.188 1 97.12 182 HIS B CA 1
ATOM 5250 C C . HIS B 1 18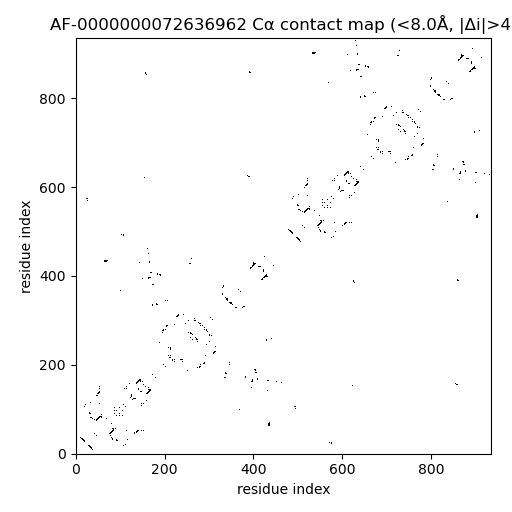2 ? -13.969 21.078 17.172 1 97.12 182 HIS B C 1
ATOM 5252 O O . HIS B 1 182 ? -13.578 22.156 17.625 1 97.12 182 HIS B O 1
ATOM 5258 N N . SER B 1 183 ? -13.375 19.875 17.438 1 97.69 183 SER B N 1
ATOM 5259 C CA . SER B 1 183 ? -12.312 19.812 18.453 1 97.69 183 SER B CA 1
ATOM 5260 C C . SER B 1 183 ? -11.109 20.641 18.031 1 97.69 183 SER B C 1
ATOM 5262 O O . SER B 1 183 ? -10.406 21.188 18.891 1 97.69 183 SER B O 1
ATOM 5264 N N . TYR B 1 184 ? -10.898 20.75 16.812 1 97 184 TYR B N 1
ATOM 5265 C CA . TYR B 1 184 ? -9.812 21.578 16.297 1 97 184 TYR B CA 1
ATOM 5266 C C . TYR B 1 184 ? -9.945 23.016 16.766 1 97 184 TYR B C 1
ATOM 5268 O O . TYR B 1 184 ? -9.008 23.594 17.344 1 97 184 TYR B O 1
ATOM 5276 N N . VAL B 1 185 ? -11.086 23.578 16.594 1 97.56 185 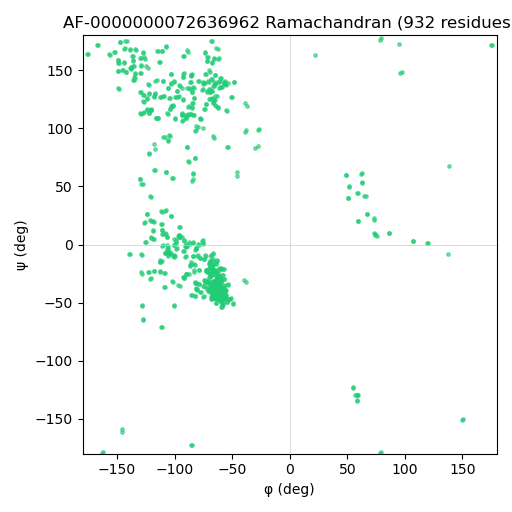VAL B N 1
ATOM 5277 C CA . VAL B 1 185 ? -11.367 24.969 16.969 1 97.56 185 VAL B CA 1
ATOM 5278 C C . VAL B 1 185 ? -11.453 25.078 18.484 1 97.56 185 VAL B C 1
ATOM 5280 O O . VAL B 1 185 ? -11 26.078 19.062 1 97.56 185 VAL B O 1
ATOM 5283 N N . ASP B 1 186 ? -12.047 24.016 19.109 1 98.19 186 ASP B N 1
ATOM 5284 C CA . ASP B 1 186 ? -12.086 23.984 20.578 1 98.19 186 ASP B CA 1
ATOM 5285 C C . ASP B 1 186 ? -10.672 24.109 21.156 1 98.19 186 ASP B C 1
ATOM 5287 O O . ASP B 1 186 ? -10.469 24.812 22.156 1 98.19 186 ASP B O 1
ATOM 5291 N N . ASN B 1 187 ? -9.766 23.391 20.547 1 98.19 187 ASN B N 1
ATOM 5292 C CA . ASN B 1 187 ? -8.383 23.438 21.016 1 98.19 187 ASN B CA 1
ATOM 5293 C C . ASN B 1 187 ? -7.777 24.828 20.844 1 98.19 187 ASN B C 1
ATOM 5295 O O . ASN B 1 187 ? -7.039 25.297 21.719 1 98.19 187 ASN B O 1
ATOM 5299 N N . ILE B 1 188 ? -8.086 25.5 19.75 1 98.31 188 ILE B N 1
ATOM 5300 C CA . ILE B 1 188 ? -7.605 26.859 19.531 1 98.31 188 ILE B CA 1
ATOM 5301 C C . ILE B 1 188 ? -8.078 27.75 20.672 1 98.31 188 ILE B C 1
ATOM 5303 O O . ILE B 1 188 ? -7.277 28.453 21.297 1 98.31 188 ILE B O 1
ATOM 5307 N N . MET B 1 189 ? -9.359 27.75 20.984 1 98.31 189 MET B N 1
ATOM 5308 C CA . MET B 1 189 ? -9.945 28.578 22.031 1 98.31 189 MET B CA 1
ATOM 5309 C C . MET B 1 189 ? -9.336 28.25 23.391 1 98.31 189 MET B C 1
ATOM 5311 O O . MET B 1 189 ? -8.969 29.141 24.141 1 98.31 189 MET B O 1
ATOM 5315 N N . LYS B 1 190 ? -9.203 26.953 23.641 1 98.19 190 LYS B N 1
ATOM 5316 C CA . LYS B 1 190 ? -8.656 26.516 24.922 1 98.19 190 LYS B CA 1
ATOM 5317 C C . LYS B 1 190 ? -7.227 27.016 25.109 1 98.19 190 LYS B C 1
ATOM 5319 O O . LYS B 1 190 ? -6.855 27.469 26.188 1 98.19 190 LYS B O 1
ATOM 5324 N N . ILE B 1 191 ? -6.438 26.938 24.094 1 98.5 191 ILE B N 1
ATOM 5325 C CA . ILE B 1 191 ? -5.031 27.328 24.141 1 98.5 191 ILE B CA 1
ATOM 5326 C C . ILE B 1 191 ? -4.914 28.828 24.391 1 98.5 191 ILE B C 1
ATOM 5328 O O . ILE B 1 191 ? -4.129 29.266 25.234 1 98.5 191 ILE B O 1
ATOM 5332 N N . PHE B 1 192 ? -5.695 29.594 23.688 1 98.5 192 PHE B N 1
ATOM 5333 C CA . PHE B 1 192 ? -5.648 31.047 23.859 1 98.5 192 PHE B CA 1
ATOM 5334 C C . PHE B 1 192 ? -6.129 31.438 25.266 1 98.5 192 PHE B C 1
ATOM 5336 O O . PHE B 1 192 ? -5.52 32.281 25.922 1 98.5 192 PHE B O 1
ATOM 5343 N N . VAL B 1 193 ? -7.16 30.828 25.734 1 98.56 193 VAL B N 1
ATOM 5344 C CA . VAL B 1 193 ? -7.684 31.125 27.062 1 98.56 193 VAL B CA 1
ATOM 5345 C C . VAL B 1 193 ? -6.648 30.766 28.125 1 98.56 193 VAL B C 1
ATOM 5347 O O . VAL B 1 193 ? -6.383 31.547 29.047 1 98.56 193 VAL B O 1
ATOM 5350 N N . LYS B 1 194 ? -6.062 29.641 27.984 1 97.75 194 LYS B N 1
ATOM 5351 C CA . LYS B 1 194 ? -5.059 29.172 28.938 1 97.75 194 LYS B CA 1
ATOM 5352 C C . LYS B 1 194 ? -3.854 30.109 28.969 1 97.75 194 LYS B C 1
ATOM 5354 O O . LYS B 1 194 ? -3.148 30.188 29.969 1 97.75 194 LYS B O 1
ATOM 5359 N N . ASN B 1 195 ? -3.654 30.812 27.891 1 97.69 195 ASN B N 1
ATOM 5360 C CA . ASN B 1 195 ? -2.482 31.672 27.797 1 97.69 195 ASN B CA 1
ATOM 5361 C C . ASN B 1 195 ? -2.83 33.125 28.109 1 97.69 195 ASN B C 1
ATOM 5363 O O . ASN B 1 195 ? -2.006 34.031 27.906 1 97.69 195 ASN B O 1
ATOM 5367 N N . GLY B 1 196 ? -4.098 33.406 28.5 1 97.75 196 GLY B N 1
ATOM 5368 C CA . GLY B 1 196 ? -4.367 34.719 29.078 1 97.75 196 GLY B CA 1
ATOM 5369 C C . GLY B 1 196 ? -5.387 35.531 28.297 1 97.75 196 GLY B C 1
ATOM 5370 O O . GLY B 1 196 ? -5.707 36.656 28.672 1 97.75 196 GLY B O 1
ATOM 5371 N N . CYS B 1 197 ? -5.93 34.969 27.234 1 98.12 197 CYS B N 1
ATOM 5372 C CA . CYS B 1 197 ? -7.016 35.625 26.531 1 98.12 197 CYS B CA 1
ATOM 5373 C C . CYS B 1 197 ? -8.367 35.25 27.125 1 98.12 197 CYS B C 1
ATOM 5375 O O . CYS B 1 197 ? -8.82 34.125 26.969 1 98.12 197 CYS B O 1
ATOM 5377 N N . PRO B 1 198 ? -9.023 36.219 27.766 1 98.31 198 PRO B N 1
ATOM 5378 C CA . PRO B 1 198 ? -10.359 35.844 28.234 1 98.31 198 PRO B CA 1
ATOM 5379 C C . PRO B 1 198 ? -11.297 35.438 27.094 1 98.31 198 PRO B C 1
ATOM 5381 O O . PRO B 1 198 ? -11.328 36.125 26.062 1 98.31 198 PRO B O 1
ATOM 5384 N N . PHE B 1 199 ? -12 34.375 27.297 1 98.25 199 PHE B N 1
ATOM 5385 C CA . PHE B 1 199 ? -12.891 33.812 26.281 1 98.25 199 PHE B CA 1
ATOM 5386 C C . PHE B 1 199 ? -13.828 34.906 25.75 1 98.25 199 PHE B C 1
ATOM 5388 O O . PHE B 1 199 ? -13.969 35.062 24.547 1 98.25 199 PHE B O 1
ATOM 5395 N N . ASN B 1 200 ? -14.438 35.688 26.641 1 97.75 200 ASN B N 1
ATOM 5396 C CA . ASN B 1 200 ? -15.406 36.719 26.266 1 97.75 200 ASN B CA 1
ATOM 5397 C C . ASN B 1 200 ? -14.742 37.844 25.469 1 97.75 200 ASN B C 1
ATOM 5399 O O . ASN B 1 200 ? -15.375 38.438 24.609 1 97.75 200 ASN B O 1
ATOM 5403 N N . SER B 1 201 ? -13.523 38.062 25.781 1 98.31 201 SER B N 1
ATOM 5404 C CA . SER B 1 201 ? -12.805 39.125 25.047 1 98.31 201 SER B CA 1
ATOM 5405 C C . SER B 1 201 ? -12.523 38.688 23.609 1 98.31 201 SER B C 1
ATOM 5407 O O . SER B 1 201 ? -12.586 39.5 22.703 1 98.31 201 SER B O 1
ATOM 5409 N N . ILE B 1 202 ? -12.156 37.406 23.453 1 98.62 202 ILE B N 1
ATOM 5410 C CA . ILE B 1 202 ? -11.961 36.875 22.109 1 98.62 202 ILE B CA 1
ATOM 5411 C C . ILE B 1 202 ? -13.266 37 21.312 1 98.62 202 ILE B C 1
ATOM 5413 O O . ILE B 1 202 ? -13.273 37.531 20.203 1 98.62 202 ILE B O 1
ATOM 5417 N N . MET B 1 203 ? -14.383 36.562 21.922 1 98.25 203 MET B N 1
ATOM 5418 C CA . MET B 1 203 ? -15.695 36.625 21.281 1 98.25 203 MET B CA 1
ATOM 5419 C C . MET B 1 203 ? -16.047 38.094 20.953 1 98.25 203 MET B C 1
ATOM 5421 O O . MET B 1 203 ? -16.5 38.375 19.844 1 98.25 203 MET B O 1
ATOM 5425 N N . GLY B 1 204 ? -15.852 38.938 21.906 1 98.25 204 GLY B N 1
ATOM 5426 C CA . GLY B 1 204 ? -16.172 40.344 21.766 1 98.25 204 GLY B CA 1
ATOM 5427 C C . GLY B 1 204 ? -15.359 41.031 20.688 1 98.25 204 GLY B C 1
ATOM 5428 O O . GLY B 1 204 ? -15.852 41.969 20.031 1 98.25 204 GLY B O 1
ATOM 5429 N N . SER B 1 205 ? -14.164 40.594 20.562 1 98.56 205 SER B N 1
ATOM 5430 C CA . SER B 1 205 ? -13.281 41.188 19.562 1 98.56 205 SER B CA 1
ATOM 5431 C C . SER B 1 205 ? -13.805 40.938 18.156 1 98.56 205 SER B C 1
ATOM 5433 O O . SER B 1 205 ? -13.906 41.875 17.359 1 98.56 205 SER B O 1
ATOM 5435 N N . PHE B 1 206 ? -14.141 39.75 17.781 1 98.38 206 PHE B N 1
ATOM 5436 C CA . PHE B 1 206 ? -14.664 39.438 16.469 1 98.38 206 PHE B CA 1
ATOM 5437 C C . PHE B 1 206 ? -16 40.125 16.219 1 98.38 206 PHE B C 1
ATOM 5439 O O . PHE B 1 206 ? -16.25 40.625 15.133 1 98.38 206 PHE B O 1
ATOM 5446 N N . ASP B 1 207 ? -16.797 40.188 17.25 1 98 207 ASP B N 1
ATOM 5447 C CA . ASP B 1 207 ? -18.078 40.875 17.156 1 98 207 ASP B CA 1
ATOM 5448 C C . ASP B 1 207 ? -17.875 42.375 16.938 1 98 207 ASP B C 1
ATOM 5450 O O . ASP B 1 207 ? -18.594 42.969 16.125 1 98 207 ASP B O 1
ATOM 5454 N N . ALA B 1 208 ? -16.953 42.938 17.656 1 98.69 208 ALA B N 1
ATOM 5455 C CA . ALA B 1 208 ? -16.656 44.375 17.531 1 98.69 208 ALA B CA 1
ATOM 5456 C C . ALA B 1 208 ? -16.219 44.719 16.125 1 98.69 208 ALA B C 1
ATOM 5458 O O . ALA B 1 208 ? -16.609 45.75 15.578 1 98.69 208 ALA B O 1
ATOM 5459 N N . ILE B 1 209 ? -15.422 43.875 15.539 1 98.75 209 ILE B N 1
ATOM 5460 C CA . ILE B 1 209 ? -14.945 44.094 14.18 1 98.75 209 ILE B CA 1
ATOM 5461 C C . ILE B 1 209 ? -16.125 44.062 13.211 1 98.75 209 ILE B C 1
ATOM 5463 O O . ILE B 1 209 ? -16.25 44.938 12.352 1 98.75 209 ILE B O 1
ATOM 5467 N N . ARG B 1 210 ? -16.984 43.094 13.359 1 98 210 ARG B N 1
ATOM 5468 C CA . ARG B 1 210 ? -18.172 43 12.508 1 98 210 ARG B CA 1
ATOM 5469 C C . ARG B 1 210 ? -19.047 44.25 12.672 1 98 210 ARG B C 1
ATOM 5471 O O . ARG B 1 210 ? -19.516 44.812 11.688 1 98 210 ARG B O 1
ATOM 5478 N N . LYS B 1 211 ? -19.281 44.719 13.859 1 98.12 211 LYS B N 1
ATOM 5479 C CA . LYS B 1 211 ? -20.141 45.844 14.148 1 98.12 211 LYS B CA 1
ATOM 5480 C C . LYS B 1 211 ? -19.547 47.125 13.594 1 98.12 211 LYS B C 1
ATOM 5482 O O . LYS B 1 211 ? -20.25 47.938 12.984 1 98.12 211 LYS B O 1
ATOM 5487 N N . MET B 1 212 ? -18.281 47.281 13.812 1 98.38 212 MET B N 1
ATOM 5488 C CA . MET B 1 212 ? -17.625 48.5 13.344 1 98.38 212 MET B CA 1
ATOM 5489 C C . MET B 1 212 ? -17.609 48.562 11.82 1 98.38 212 MET B C 1
ATOM 5491 O O . MET B 1 212 ? -17.734 49.625 11.242 1 98.38 212 MET B O 1
ATOM 5495 N N . ALA B 1 213 ? -17.531 47.438 11.195 1 98.44 213 ALA B N 1
ATOM 5496 C CA . ALA B 1 213 ? -17.469 47.375 9.742 1 98.44 213 ALA B CA 1
ATOM 5497 C C . ALA B 1 213 ? -18.781 47.875 9.125 1 98.44 213 ALA B C 1
ATOM 5499 O O . ALA B 1 213 ? -18.844 48.188 7.934 1 98.44 213 ALA B O 1
ATOM 5500 N N . ASN B 1 214 ? -19.828 48 9.906 1 97.94 214 ASN B N 1
ATOM 5501 C CA . ASN B 1 214 ? -21.141 48.375 9.398 1 97.94 214 ASN B CA 1
ATOM 5502 C C . ASN B 1 214 ? -21.234 49.875 9.133 1 97.94 214 ASN B C 1
ATOM 5504 O O . ASN B 1 214 ? -22.172 50.344 8.477 1 97.94 214 ASN B O 1
ATOM 5508 N N . THR B 1 215 ? -20.25 50.688 9.602 1 97.94 215 THR B N 1
ATOM 5509 C CA . THR B 1 215 ? -20.281 52.125 9.406 1 97.94 215 THR B CA 1
ATOM 5510 C C . THR B 1 215 ? -19.031 52.625 8.688 1 97.94 215 THR B C 1
ATOM 5512 O O . THR B 1 215 ? -17.953 52.031 8.844 1 97.94 215 THR B O 1
ATOM 5515 N N . PRO B 1 216 ? -19.156 53.656 8.008 1 97.75 216 PRO B N 1
ATOM 5516 C CA . PRO B 1 216 ? -17.969 54.219 7.336 1 97.75 216 PRO B CA 1
ATOM 5517 C C . PRO B 1 216 ? -16.859 54.594 8.305 1 97.75 216 PRO B C 1
ATOM 5519 O O . PRO B 1 216 ? -15.688 54.312 8.039 1 97.75 216 PRO B O 1
ATOM 5522 N N . ASN B 1 217 ? -17.266 55.188 9.422 1 98 217 ASN B N 1
ATOM 5523 C CA . ASN B 1 217 ? -16.266 55.562 10.414 1 98 217 ASN B CA 1
ATOM 5524 C C . ASN B 1 217 ? -15.594 54.344 11.039 1 98 217 ASN B C 1
ATOM 5526 O O . ASN B 1 217 ? -14.398 54.375 11.305 1 98 217 ASN B O 1
ATOM 5530 N N . GLY B 1 218 ? -16.391 53.375 11.25 1 98.44 218 GLY B N 1
ATOM 5531 C CA . GLY B 1 218 ? -15.836 52.125 11.781 1 98.44 218 GLY B CA 1
ATOM 5532 C C . GLY B 1 218 ? -14.859 51.438 10.836 1 98.44 218 GLY B C 1
ATOM 5533 O O . GLY B 1 218 ? -13.812 50.969 11.266 1 98.44 218 GLY B O 1
ATOM 5534 N N . ARG B 1 219 ? -15.195 51.375 9.578 1 98.56 219 ARG B N 1
ATOM 5535 C CA . ARG B 1 219 ? -14.328 50.812 8.57 1 98.56 219 ARG B CA 1
ATOM 5536 C C . ARG B 1 219 ? -13.023 51.594 8.445 1 98.56 219 ARG B C 1
ATOM 5538 O O . ARG B 1 219 ? -11.945 51 8.328 1 98.56 219 ARG B O 1
ATOM 5545 N N . LYS B 1 220 ? -13.141 52.875 8.477 1 98.25 220 LYS B N 1
ATOM 5546 C CA . LYS B 1 220 ? -11.953 53.719 8.453 1 98.25 220 LYS B CA 1
ATOM 5547 C C . LYS B 1 220 ? -11.047 53.438 9.648 1 98.25 220 LYS B C 1
ATOM 5549 O O . LYS B 1 220 ? -9.828 53.312 9.508 1 98.25 220 LYS B O 1
ATOM 5554 N N . TYR B 1 221 ? -11.68 53.312 10.82 1 98.44 221 TYR B N 1
ATOM 5555 C CA . TYR B 1 221 ? -10.953 53.031 12.047 1 98.44 221 TYR B CA 1
ATOM 5556 C C . TYR B 1 221 ? -10.203 51.688 11.938 1 98.44 221 TYR B C 1
ATOM 5558 O O . TYR B 1 221 ? -9.016 51.625 12.258 1 98.44 221 TYR B O 1
ATOM 5566 N N . LEU B 1 222 ? -10.891 50.688 11.469 1 98.69 222 LEU B N 1
ATOM 5567 C CA . LEU B 1 222 ? -10.281 49.375 11.328 1 98.69 222 LEU B CA 1
ATOM 5568 C C . LEU B 1 222 ? -9.141 49.406 10.32 1 98.69 222 LEU B C 1
ATOM 5570 O O . LEU B 1 222 ? -8.07 48.844 10.57 1 98.69 222 LEU B O 1
ATOM 5574 N N . ASN B 1 223 ? -9.352 50.031 9.18 1 98.62 223 ASN B N 1
ATOM 5575 C CA . ASN B 1 223 ? -8.328 50.125 8.148 1 98.62 223 ASN B CA 1
ATOM 5576 C C . ASN B 1 223 ? -7.066 50.812 8.672 1 98.62 223 ASN B C 1
ATOM 5578 O O . ASN B 1 223 ? -5.953 50.375 8.375 1 98.62 223 ASN B O 1
ATOM 5582 N N . GLU B 1 224 ? -7.242 51.844 9.469 1 98.06 224 GLU B N 1
ATOM 5583 C CA . GLU B 1 224 ? -6.117 52.594 10.016 1 98.06 224 GLU B CA 1
ATOM 5584 C C . GLU B 1 224 ? -5.418 51.812 11.125 1 98.06 224 GLU B C 1
ATOM 5586 O O . GLU B 1 224 ? -4.188 51.719 11.133 1 98.06 224 GLU B O 1
ATOM 5591 N N . GLN B 1 225 ? -6.18 51.219 12.023 1 97.81 225 GLN B N 1
ATOM 5592 C CA . GLN B 1 225 ? -5.613 50.594 13.203 1 97.81 225 GLN B CA 1
ATOM 5593 C C . GLN B 1 225 ? -4.918 49.281 12.844 1 97.81 225 GLN B C 1
ATOM 5595 O O . GLN B 1 225 ? -3.922 48.906 13.477 1 97.81 225 GLN B O 1
ATOM 5600 N N . TYR B 1 226 ? -5.414 48.531 11.812 1 98.31 226 TYR B N 1
ATOM 5601 C CA . TYR B 1 226 ? -4.781 47.312 11.367 1 98.31 226 TYR B CA 1
ATOM 5602 C C . TYR B 1 226 ? -3.75 47.594 10.281 1 98.31 226 TYR B C 1
ATOM 5604 O O . TYR B 1 226 ? -3.129 46.656 9.758 1 98.31 226 TYR B O 1
ATOM 5612 N N . HIS B 1 227 ? -3.559 48.812 9.898 1 97.69 227 HIS B N 1
ATOM 5613 C CA . HIS B 1 227 ? -2.602 49.219 8.867 1 97.69 227 HIS B CA 1
ATOM 5614 C C . HIS B 1 227 ? -2.795 48.406 7.594 1 97.69 227 HIS B C 1
ATOM 5616 O O . HIS B 1 227 ? -1.836 47.812 7.07 1 97.69 227 HIS B O 1
ATOM 5622 N N . LEU B 1 228 ? -4.023 48.312 7.141 1 97.94 228 LEU B N 1
ATOM 5623 C CA . LEU B 1 228 ? -4.336 47.5 5.961 1 97.94 228 LEU B CA 1
ATOM 5624 C C . LEU B 1 228 ? -3.883 48.219 4.688 1 97.94 228 LEU B C 1
ATOM 5626 O O . LEU B 1 228 ? -4.059 49.438 4.551 1 97.94 228 LEU B O 1
ATOM 5630 N N . SER B 1 229 ? -3.268 47.562 3.861 1 96.5 229 SER B N 1
ATOM 5631 C CA . SER B 1 229 ? -2.818 48.125 2.596 1 96.5 229 SER B CA 1
ATOM 5632 C C . SER B 1 229 ? -4 48.531 1.729 1 96.5 229 SER B C 1
ATOM 5634 O O . SER B 1 229 ? -5.133 48.094 1.96 1 96.5 229 SER B O 1
ATOM 5636 N N . PRO B 1 230 ? -3.721 49.219 0.703 1 94.94 230 PRO B N 1
ATOM 5637 C CA . PRO B 1 230 ? -4.797 49.688 -0.176 1 94.94 230 PRO B CA 1
ATOM 5638 C C . PRO B 1 230 ? -5.566 48.562 -0.826 1 94.94 230 PRO B C 1
ATOM 5640 O O . PRO B 1 230 ? -6.773 48.656 -1.058 1 94.94 230 PRO B O 1
ATOM 5643 N N . LEU B 1 231 ? -4.961 47.438 -0.995 1 94 231 LEU B N 1
ATOM 5644 C CA . LEU B 1 231 ? -5.59 46.312 -1.686 1 94 231 LEU B CA 1
ATOM 5645 C C . LEU B 1 231 ? -6.426 45.5 -0.72 1 94 231 LEU B C 1
ATOM 5647 O O . LEU B 1 231 ? -7.262 44.688 -1.146 1 94 231 LEU B O 1
ATOM 5651 N N . SER B 1 232 ? -6.195 45.688 0.601 1 96.5 232 SER B N 1
ATOM 5652 C CA . SER B 1 232 ? -6.883 44.906 1.607 1 96.5 232 SER B CA 1
ATOM 5653 C C . SER B 1 232 ? -7.688 45.781 2.559 1 96.5 232 SER B C 1
ATOM 5655 O O . SER B 1 232 ? -7.695 45.531 3.77 1 96.5 232 SER B O 1
ATOM 5657 N N . GLN B 1 233 ? -8.32 46.75 2.008 1 97 233 GLN B N 1
ATOM 5658 C CA . GLN B 1 233 ? -9.133 47.656 2.832 1 97 233 GLN B CA 1
ATOM 5659 C C . GLN B 1 233 ? -10.539 47.062 3.039 1 97 233 GLN B C 1
ATOM 5661 O O . GLN B 1 233 ? -11.062 46.375 2.174 1 97 233 GLN B O 1
ATOM 5666 N N . ILE B 1 234 ? -11.078 47.344 4.211 1 98.31 234 ILE B N 1
ATOM 5667 C CA . ILE B 1 234 ? -12.484 47.094 4.477 1 98.31 234 ILE B CA 1
ATOM 5668 C C . ILE B 1 234 ? -13.336 48.219 3.912 1 98.31 234 ILE B C 1
ATOM 5670 O O . ILE B 1 234 ? -13.492 49.281 4.551 1 98.31 234 ILE B O 1
ATOM 5674 N N . ASN B 1 235 ? -13.961 48 2.781 1 97.56 235 ASN B N 1
ATOM 5675 C CA . ASN B 1 235 ? -14.734 49.031 2.096 1 97.56 235 ASN B CA 1
ATOM 5676 C C . ASN B 1 235 ? -16.234 48.844 2.322 1 97.56 235 ASN B C 1
ATOM 5678 O O . ASN B 1 235 ? -17 49.812 2.271 1 97.56 235 ASN B O 1
ATOM 5682 N N . ASN B 1 236 ? -16.656 47.625 2.477 1 96.81 236 ASN B N 1
ATOM 5683 C CA . ASN B 1 236 ? -18.031 47.25 2.811 1 96.81 236 ASN B CA 1
ATOM 5684 C C . ASN B 1 236 ? -18.078 46.281 3.986 1 96.81 236 ASN B C 1
ATOM 5686 O O . ASN B 1 236 ? -17.062 45.688 4.344 1 96.81 236 ASN B O 1
ATOM 5690 N N . PRO B 1 237 ? -19.203 46.188 4.617 1 96.62 237 PRO B N 1
ATOM 5691 C CA . PRO B 1 237 ? -19.312 45.344 5.812 1 96.62 237 PRO B CA 1
ATOM 5692 C C . PRO B 1 237 ? -18.844 43.906 5.574 1 96.62 237 PRO B C 1
ATOM 5694 O O . PRO B 1 237 ? -18.219 43.312 6.449 1 96.62 237 PRO B O 1
ATOM 5697 N N . SER B 1 238 ? -19.062 43.406 4.418 1 95.62 238 SER B N 1
ATOM 5698 C CA . SER B 1 238 ? -18.719 42.031 4.137 1 95.62 238 SER B CA 1
ATOM 5699 C C . SER B 1 238 ? -17.203 41.812 4.09 1 95.62 238 SER B C 1
ATOM 5701 O O . SER B 1 238 ? -16.703 40.719 4.301 1 95.62 238 SER B O 1
ATOM 5703 N N . ASP B 1 239 ? -16.438 42.844 3.859 1 96.56 239 ASP B N 1
ATOM 5704 C CA . ASP B 1 239 ? -14.984 42.781 3.797 1 96.56 239 ASP B CA 1
ATOM 5705 C C . ASP B 1 239 ? -14.391 42.438 5.164 1 96.56 239 ASP B C 1
ATOM 5707 O O . ASP B 1 239 ? -13.258 41.969 5.254 1 96.56 239 ASP B O 1
ATOM 5711 N N . ALA B 1 240 ? -15.172 42.719 6.191 1 97.12 240 ALA B N 1
ATOM 5712 C CA . ALA B 1 240 ? -14.703 42.406 7.539 1 97.12 240 ALA B CA 1
ATOM 5713 C C . ALA B 1 240 ? -14.414 40.938 7.695 1 97.12 240 ALA B C 1
ATOM 5715 O O . ALA B 1 240 ? -13.539 40.531 8.477 1 97.12 240 ALA B O 1
ATOM 5716 N N . GLU B 1 241 ? -15.109 40.125 6.863 1 96.5 241 GLU B N 1
ATOM 5717 C CA . GLU B 1 241 ? -14.93 38.688 6.961 1 96.5 241 GLU B CA 1
ATOM 5718 C C . GLU B 1 241 ? -13.547 38.281 6.457 1 96.5 241 GLU B C 1
ATOM 5720 O O . GLU B 1 241 ? -12.984 37.281 6.922 1 96.5 241 GLU B O 1
ATOM 5725 N N . ASN B 1 242 ? -12.992 39 5.551 1 95.88 242 ASN B N 1
ATOM 5726 C CA . ASN B 1 242 ? -11.625 38.75 5.121 1 95.88 242 ASN B CA 1
ATOM 5727 C C . ASN B 1 242 ? -10.633 38.969 6.266 1 95.88 242 ASN B C 1
ATOM 5729 O O . ASN B 1 242 ? -9.727 38.156 6.461 1 95.88 242 ASN B O 1
ATOM 5733 N N . LEU B 1 243 ? -10.836 40.031 6.965 1 97.69 243 LEU B N 1
ATOM 5734 C CA . LEU B 1 243 ? -9.977 40.312 8.109 1 97.69 243 LEU B CA 1
ATOM 5735 C C . LEU B 1 243 ? -10.117 39.219 9.164 1 97.69 243 LEU B C 1
ATOM 5737 O O . LEU B 1 243 ? -9.125 38.75 9.703 1 97.69 243 LEU B O 1
ATOM 5741 N N . LEU B 1 244 ? -11.359 38.875 9.445 1 97.75 244 LEU B N 1
ATOM 5742 C CA . LEU B 1 244 ? -11.625 37.906 10.484 1 97.75 244 LEU B CA 1
ATOM 5743 C C . LEU B 1 244 ? -11.039 36.531 10.109 1 97.75 244 LEU B C 1
ATOM 5745 O O . LEU B 1 244 ? -10.516 35.844 10.969 1 97.75 244 LEU B O 1
ATOM 5749 N N . SER B 1 245 ? -11.086 36.188 8.867 1 94.81 245 SER B N 1
ATOM 5750 C CA . SER B 1 245 ? -10.461 34.969 8.383 1 94.81 245 SER B CA 1
ATOM 5751 C C . SER B 1 245 ? -8.953 35 8.586 1 94.81 245 SER B C 1
ATOM 5753 O O . SER B 1 245 ? -8.359 34 9.008 1 94.81 245 SER B O 1
ATOM 5755 N N . GLU B 1 246 ? -8.375 36.062 8.312 1 95.69 246 GLU B N 1
ATOM 5756 C CA . GLU B 1 246 ? -6.938 36.219 8.5 1 95.69 246 GLU B CA 1
ATOM 5757 C C . GLU B 1 246 ? -6.57 36.156 9.984 1 95.69 246 GLU B C 1
ATOM 5759 O O . GLU B 1 246 ? -5.52 35.625 10.344 1 95.69 246 GLU B O 1
ATOM 5764 N N . LEU B 1 247 ? -7.379 36.781 10.797 1 97.62 247 LEU B N 1
ATOM 5765 C CA . LEU B 1 247 ? -7.109 36.75 12.227 1 97.62 247 LEU B CA 1
ATOM 5766 C C . LEU B 1 247 ? -7.195 35.312 12.766 1 97.62 247 LEU B C 1
ATOM 5768 O O . LEU B 1 247 ? -6.449 34.938 13.672 1 97.62 247 LEU B O 1
ATOM 5772 N N . GLN B 1 248 ? -8.094 34.562 12.211 1 96.31 248 GLN B N 1
ATOM 5773 C CA . GLN B 1 248 ? -8.133 33.125 12.547 1 96.31 248 GLN B CA 1
ATOM 5774 C C . GLN B 1 248 ? -6.832 32.438 12.141 1 96.31 248 GLN B C 1
ATOM 5776 O O . GLN B 1 248 ? -6.301 31.609 12.891 1 96.31 248 GLN B O 1
ATOM 5781 N N . ASN B 1 249 ? -6.316 32.719 10.984 1 95.12 249 ASN B N 1
ATOM 5782 C CA . ASN B 1 249 ? -5.035 32.188 10.523 1 95.12 249 ASN B CA 1
ATOM 5783 C C . ASN B 1 249 ? -3.895 32.594 11.453 1 95.12 249 ASN B C 1
ATOM 5785 O O . ASN B 1 249 ? -2.986 31.797 11.703 1 95.12 249 ASN B O 1
ATOM 5789 N N . VAL B 1 250 ? -3.959 33.781 11.875 1 96.38 250 VAL B N 1
ATOM 5790 C CA . VAL B 1 250 ? -2.959 34.281 12.812 1 96.38 250 VAL B CA 1
ATOM 5791 C C . VAL B 1 250 ? -2.98 33.438 14.086 1 96.38 250 VAL B C 1
ATOM 5793 O O . VAL B 1 250 ? -1.927 33.062 14.609 1 96.38 250 VAL B O 1
ATOM 5796 N N . MET B 1 251 ? -4.168 33.188 14.633 1 97.56 251 MET B N 1
ATOM 5797 C CA . MET B 1 251 ? -4.281 32.344 15.82 1 97.56 251 MET B CA 1
ATOM 5798 C C . MET B 1 251 ? -3.646 30.984 15.586 1 97.56 251 MET B C 1
ATOM 5800 O O . MET B 1 251 ? -2.941 30.453 16.453 1 97.56 251 MET B O 1
ATOM 5804 N N . PHE B 1 252 ? -3.848 30.484 14.422 1 95.56 252 PHE B N 1
ATOM 5805 C CA . PHE B 1 252 ? -3.268 29.203 14.016 1 95.56 252 PHE B CA 1
ATOM 5806 C C . PHE B 1 252 ? -1.746 29.266 14.094 1 95.56 252 PHE B C 1
ATOM 5808 O O . PHE B 1 252 ? -1.124 28.438 14.758 1 95.56 252 PHE B O 1
ATOM 5815 N N . TYR B 1 253 ? -1.161 30.203 13.484 1 95.56 253 TYR B N 1
ATOM 5816 C CA . TYR B 1 253 ? 0.293 30.281 13.398 1 95.56 253 TYR B CA 1
ATOM 5817 C C . TYR B 1 253 ? 0.901 30.625 14.75 1 95.56 253 TYR B C 1
ATOM 5819 O O . TYR B 1 253 ? 2.004 30.188 15.07 1 95.56 253 TYR B O 1
ATOM 5827 N N . LEU B 1 254 ? 0.198 31.422 15.539 1 96.94 254 LEU B N 1
ATOM 5828 C CA . LEU B 1 254 ? 0.681 31.703 16.891 1 96.94 254 LEU B CA 1
ATOM 5829 C C . LEU B 1 254 ? 0.773 30.422 17.703 1 96.94 254 LEU B C 1
ATOM 5831 O O . LEU B 1 254 ? 1.713 30.25 18.484 1 96.94 254 LEU B O 1
ATOM 5835 N N . ILE B 1 255 ? -0.156 29.578 17.516 1 97.31 255 ILE B N 1
ATOM 5836 C CA . ILE B 1 255 ? -0.132 28.297 18.234 1 97.31 255 ILE B CA 1
ATOM 5837 C C . ILE B 1 255 ? 1.063 27.469 17.766 1 97.31 255 ILE B C 1
ATOM 5839 O O . ILE B 1 255 ? 1.81 26.938 18.594 1 97.31 255 ILE B O 1
ATOM 5843 N N . LEU B 1 256 ? 1.293 27.375 16.453 1 95.44 256 LEU B N 1
ATOM 5844 C CA . LEU B 1 256 ? 2.379 26.578 15.898 1 95.44 256 LEU B CA 1
ATOM 5845 C C . LEU B 1 256 ? 3.732 27.094 16.375 1 95.44 256 LEU B C 1
ATOM 5847 O O . LEU B 1 256 ? 4.715 26.344 16.391 1 95.44 256 LEU B O 1
ATOM 5851 N N . SER B 1 257 ? 3.779 28.359 16.828 1 94.69 257 SER B N 1
ATOM 5852 C CA . SER B 1 257 ? 5.043 28.984 17.203 1 94.69 257 SER B CA 1
ATOM 5853 C C . SER B 1 257 ? 5.141 29.156 18.719 1 94.69 257 SER B C 1
ATOM 5855 O O . SER B 1 257 ? 6.051 29.828 19.203 1 94.69 257 SER B O 1
ATOM 5857 N N . ASN B 1 258 ? 4.238 28.578 19.453 1 96.62 258 ASN B N 1
ATOM 5858 C CA . ASN B 1 258 ? 4.133 28.891 20.875 1 96.62 258 ASN B CA 1
ATOM 5859 C C . ASN B 1 258 ? 5.109 28.062 21.703 1 96.62 258 ASN B C 1
ATOM 5861 O O . ASN B 1 258 ? 4.719 27.422 22.688 1 96.62 258 ASN B O 1
ATOM 5865 N N . TYR B 1 259 ? 6.379 28.203 21.453 1 95.94 259 TYR B N 1
ATOM 5866 C CA . TYR B 1 259 ? 7.477 27.547 22.172 1 95.94 259 TYR B CA 1
ATOM 5867 C C . TYR B 1 259 ? 7.977 28.422 23.312 1 95.94 259 TYR B C 1
ATOM 5869 O O . TYR B 1 259 ? 7.699 29.625 23.359 1 95.94 259 TYR B O 1
ATOM 5877 N N . PRO B 1 260 ? 8.711 27.781 24.25 1 96.94 260 PRO B N 1
ATOM 5878 C CA . PRO B 1 260 ? 9.328 28.547 25.328 1 96.94 260 PRO B CA 1
ATOM 5879 C C . PRO B 1 260 ? 10.555 29.328 24.875 1 96.94 260 PRO B C 1
ATOM 5881 O O . PRO B 1 260 ? 11.219 29.984 25.688 1 96.94 260 PRO B O 1
ATOM 5884 N N . TYR B 1 261 ? 10.922 29.266 23.641 1 95.75 261 TYR B N 1
ATOM 5885 C CA . TYR B 1 261 ? 12.016 29.984 22.984 1 95.75 261 TYR B CA 1
ATOM 5886 C C . TYR B 1 261 ? 11.578 30.531 21.641 1 95.75 261 TYR B C 1
ATOM 5888 O O . TYR B 1 261 ? 10.531 30.141 21.109 1 95.75 261 TYR B O 1
ATOM 5896 N N . PRO B 1 262 ? 12.32 31.5 21.078 1 93.38 262 PRO B N 1
ATOM 5897 C CA . PRO B 1 262 ? 11.914 32.094 19.797 1 93.38 262 PRO B CA 1
ATOM 5898 C C . PRO B 1 262 ? 11.844 31.047 18.688 1 93.38 262 PRO B C 1
ATOM 5900 O O . PRO B 1 262 ? 12.688 30.156 18.609 1 93.38 262 PRO B O 1
ATOM 5903 N N . ALA B 1 263 ? 10.812 31.125 17.953 1 88.5 263 ALA B N 1
ATOM 5904 C CA . ALA B 1 263 ? 10.602 30.234 16.828 1 88.5 263 ALA B CA 1
ATOM 5905 C C . ALA B 1 263 ? 10.906 30.922 15.5 1 88.5 263 ALA B C 1
ATOM 5907 O O . ALA B 1 263 ? 10.727 32.125 15.375 1 88.5 263 ALA B O 1
ATOM 5908 N N . LYS B 1 264 ? 11.414 30.078 14.586 1 78 264 LYS B N 1
ATOM 5909 C CA . LYS B 1 264 ? 11.664 30.609 13.25 1 78 264 LYS B CA 1
ATOM 5910 C C . LYS B 1 264 ? 10.609 30.109 12.266 1 78 264 LYS B C 1
ATOM 5912 O O . LYS B 1 264 ? 10.75 29.047 11.672 1 78 264 LYS B O 1
ATOM 5917 N N . TYR B 1 265 ? 9.5 30.625 11.977 1 71.56 265 TYR B N 1
ATOM 5918 C CA . TYR B 1 265 ? 8.469 30.281 11.008 1 71.56 265 TYR B CA 1
ATOM 5919 C C . TYR B 1 265 ? 8.398 31.328 9.891 1 71.56 265 TYR B C 1
ATOM 5921 O O . TYR B 1 265 ? 8.773 31.047 8.75 1 71.56 265 TYR B O 1
ATOM 5929 N N . PHE B 1 266 ? 7.922 32.531 10.148 1 68.56 266 PHE B N 1
ATOM 5930 C CA . PHE B 1 266 ? 7.898 33.688 9.234 1 68.56 266 PHE B CA 1
ATOM 5931 C C . PHE B 1 266 ? 9.055 34.625 9.516 1 68.56 266 PHE B C 1
ATOM 5933 O O . PHE B 1 266 ? 9.273 35.594 8.773 1 68.56 266 PHE B O 1
ATOM 5940 N N . GLY B 1 267 ? 9.812 34.281 10.406 1 80.56 267 GLY B N 1
ATOM 5941 C CA . GLY B 1 267 ? 10.883 35.031 11.031 1 80.56 267 GLY B CA 1
ATOM 5942 C C . GLY B 1 267 ? 11.125 34.625 12.477 1 80.56 267 GLY B C 1
ATOM 5943 O O . GLY B 1 267 ? 10.953 33.469 12.852 1 80.56 267 GLY B O 1
ATOM 5944 N N . SER B 1 268 ? 11.578 35.625 13.172 1 88.25 268 SER B N 1
ATOM 5945 C CA . SER B 1 268 ? 11.797 35.344 14.586 1 88.25 268 SER B CA 1
ATOM 5946 C C . SER B 1 268 ? 10.578 35.719 15.422 1 88.25 268 SER B C 1
ATOM 5948 O O . SER B 1 268 ? 10.297 36.875 15.625 1 88.25 268 SER B O 1
ATOM 5950 N N . ILE B 1 269 ? 9.883 34.781 15.844 1 93.81 269 ILE B N 1
ATOM 5951 C CA . ILE B 1 269 ? 8.719 34.969 16.703 1 93.81 269 ILE B CA 1
ATOM 5952 C C . ILE B 1 269 ? 9.117 34.781 18.156 1 93.81 269 ILE B C 1
ATOM 5954 O O . ILE B 1 269 ? 9.758 33.781 18.516 1 93.81 269 ILE B O 1
ATOM 5958 N N . PRO B 1 270 ? 8.828 35.688 19.031 1 95.06 270 PRO B N 1
ATOM 5959 C CA . PRO B 1 270 ? 9.273 35.594 20.422 1 95.06 270 PRO B CA 1
ATOM 5960 C C . PRO B 1 270 ? 8.711 34.375 21.141 1 95.06 270 PRO B C 1
ATOM 5962 O O . PRO B 1 270 ? 7.723 33.781 20.688 1 95.06 270 PRO B O 1
ATOM 5965 N N . ALA B 1 271 ? 9.391 34 22.234 1 96.25 271 ALA B N 1
ATOM 5966 C CA . ALA B 1 271 ? 8.914 32.938 23.094 1 96.25 271 ALA B CA 1
ATOM 5967 C C . ALA B 1 271 ? 7.508 33.219 23.609 1 96.25 271 ALA B C 1
ATOM 5969 O O . ALA B 1 271 ? 7.188 34.344 23.953 1 96.25 271 ALA B O 1
ATOM 5970 N N . TYR B 1 272 ? 6.664 32.188 23.625 1 96.75 272 TYR B N 1
ATOM 5971 C CA . TYR B 1 272 ? 5.293 32.25 24.109 1 96.75 272 TYR B CA 1
ATOM 5972 C C . TYR B 1 272 ? 4.555 33.469 23.5 1 96.75 272 TYR B C 1
ATOM 5974 O O . TYR B 1 272 ? 4.004 34.281 24.234 1 96.75 272 TYR B O 1
ATOM 5982 N N . PRO B 1 273 ? 4.461 33.5 22.219 1 97.25 273 PRO B N 1
ATOM 5983 C CA . PRO B 1 273 ? 3.863 34.656 21.562 1 97.25 273 PRO B CA 1
ATOM 5984 C C . PRO B 1 273 ? 2.385 34.844 21.906 1 97.25 273 PRO B C 1
ATOM 5986 O O . PRO B 1 273 ? 1.863 35.938 21.844 1 97.25 273 PRO B O 1
ATOM 5989 N N . ILE B 1 274 ? 1.669 33.781 22.281 1 98.19 274 ILE B N 1
ATOM 5990 C CA . ILE B 1 274 ? 0.247 33.906 22.578 1 98.19 274 ILE B CA 1
ATOM 5991 C C . ILE B 1 274 ? 0.055 34.719 23.844 1 98.19 274 ILE B C 1
ATOM 5993 O O . ILE B 1 274 ? -0.884 35.531 23.938 1 98.19 274 ILE B O 1
ATOM 5997 N N . LYS B 1 275 ? 0.948 34.531 24.812 1 97.94 275 LYS B N 1
ATOM 5998 C CA . LYS B 1 275 ? 0.874 35.344 26.031 1 97.94 275 LYS B CA 1
ATOM 5999 C C . LYS B 1 275 ? 0.993 36.844 25.719 1 97.94 275 LYS B C 1
ATOM 6001 O O . LYS B 1 275 ? 0.301 37.656 26.328 1 97.94 275 LYS B O 1
ATOM 6006 N N . ILE B 1 276 ? 1.849 37.125 24.812 1 97.69 276 ILE B N 1
ATOM 6007 C CA . ILE B 1 276 ? 2.039 38.5 24.391 1 97.69 276 ILE B CA 1
ATOM 6008 C C . ILE B 1 276 ? 0.798 39 23.641 1 97.69 276 ILE B C 1
ATOM 6010 O O . ILE B 1 276 ? 0.286 40.062 23.938 1 97.69 276 ILE B O 1
ATOM 6014 N N . ALA B 1 277 ? 0.304 38.188 22.766 1 98.25 277 ALA B N 1
ATOM 6015 C CA . ALA B 1 277 ? -0.835 38.531 21.922 1 98.25 277 ALA B CA 1
ATOM 6016 C C . ALA B 1 277 ? -2.102 38.719 22.75 1 98.25 277 ALA B C 1
ATOM 6018 O O . ALA B 1 277 ? -3.021 39.406 22.359 1 98.25 277 ALA B O 1
ATOM 6019 N N . CYS B 1 278 ? -2.17 38.125 23.938 1 98.44 278 CYS B N 1
ATOM 6020 C CA . CYS B 1 278 ? -3.404 38.062 24.703 1 98.44 278 CYS B CA 1
ATOM 6021 C C . CYS B 1 278 ? -3.496 39.281 25.656 1 98.44 278 CYS B C 1
ATOM 6023 O O . CYS B 1 278 ? -4.562 39.562 26.203 1 98.44 278 CYS B O 1
ATOM 6025 N N . LYS B 1 279 ? -2.467 40.031 25.812 1 98.19 279 LYS B N 1
ATOM 6026 C CA . LYS B 1 279 ? -2.459 41.156 26.75 1 98.19 279 LYS B CA 1
ATOM 6027 C C . LYS B 1 279 ? -3.549 42.156 26.391 1 98.19 279 LYS B C 1
ATOM 6029 O O . LYS B 1 279 ? -4.332 42.562 27.266 1 98.19 279 LYS B O 1
ATOM 6034 N N . PRO B 1 280 ? -3.662 42.531 25.109 1 98.25 280 PRO B N 1
ATOM 6035 C CA . PRO B 1 280 ? -4.719 43.5 24.797 1 98.25 280 PRO B CA 1
ATOM 6036 C C . PRO B 1 280 ? -6.121 42.938 25.016 1 98.25 280 PRO B C 1
ATOM 6038 O O . PRO B 1 280 ? -7.047 43.656 25.359 1 98.25 280 PRO B O 1
ATOM 6041 N N . PHE B 1 281 ? -6.328 41.688 24.828 1 98 281 PHE B N 1
ATOM 6042 C CA . PHE B 1 281 ? -7.625 41.062 25.094 1 98 281 PHE B CA 1
ATOM 6043 C C . PHE B 1 281 ? -8 41.188 26.562 1 98 281 PHE B C 1
ATOM 6045 O O . PHE B 1 281 ? -9.156 41.469 26.891 1 98 281 PHE B O 1
ATOM 6052 N N . ALA B 1 282 ? -7.047 41 27.406 1 97.12 282 ALA B N 1
ATOM 6053 C CA . ALA B 1 282 ? -7.27 41 28.844 1 97.12 282 ALA B CA 1
ATOM 6054 C C . ALA B 1 282 ? -7.605 42.375 29.359 1 97.12 282 ALA B C 1
ATOM 6056 O O . ALA B 1 282 ? -8.344 42.531 30.344 1 97.12 282 ALA B O 1
ATOM 6057 N N . SER B 1 283 ? -7.172 43.406 28.641 1 97 283 SER B N 1
ATOM 6058 C CA . SER B 1 283 ? -7.316 44.75 29.156 1 97 283 SER B CA 1
ATOM 6059 C C . SER B 1 283 ? -8.438 45.5 28.422 1 97 283 SER B C 1
ATOM 6061 O O . SER B 1 283 ? -8.859 46.594 28.859 1 97 283 SER B O 1
ATOM 6063 N N . ALA B 1 284 ? -8.938 44.906 27.391 1 97.38 284 ALA B N 1
ATOM 6064 C CA . ALA B 1 284 ? -9.922 45.625 26.562 1 97.38 284 ALA B CA 1
ATOM 6065 C C . ALA B 1 284 ? -11.211 45.875 27.344 1 97.38 284 ALA B C 1
ATOM 6067 O O . ALA B 1 284 ? -11.727 44.969 28 1 97.38 284 ALA B O 1
ATOM 6068 N N . LYS B 1 285 ? -11.75 47.156 27.203 1 95.94 285 LYS B N 1
ATOM 6069 C CA . LYS B 1 285 ? -12.969 47.531 27.922 1 95.94 285 LYS B CA 1
ATOM 6070 C C . LYS B 1 285 ? -14 48.125 26.969 1 95.94 285 LYS B C 1
ATOM 6072 O O . LYS B 1 285 ? -15.203 48.094 27.25 1 95.94 285 LYS B O 1
ATOM 6077 N N . THR B 1 286 ? -13.539 48.656 25.906 1 97.38 286 THR B N 1
ATOM 6078 C CA . THR B 1 286 ? -14.422 49.312 24.938 1 97.38 286 THR B CA 1
ATOM 6079 C C . THR B 1 286 ? -14.5 48.5 23.656 1 97.38 286 THR B C 1
ATOM 6081 O O . THR B 1 286 ? -13.672 47.594 23.422 1 97.38 286 THR B O 1
ATOM 6084 N N . GLN B 1 287 ? -15.438 48.812 22.828 1 96.94 287 GLN B N 1
ATOM 6085 C CA . GLN B 1 287 ? -15.602 48.188 21.531 1 96.94 287 GLN B CA 1
ATOM 6086 C C . GLN B 1 287 ? -14.383 48.375 20.641 1 96.94 287 GLN B C 1
ATOM 6088 O O . GLN B 1 287 ? -13.945 47.469 19.953 1 96.94 287 GLN B O 1
ATOM 6093 N N . GLU B 1 288 ? -13.875 49.594 20.672 1 97.75 288 GLU B N 1
ATOM 6094 C CA . GLU B 1 288 ? -12.695 49.938 19.875 1 97.75 288 GLU B CA 1
ATOM 6095 C C . GLU B 1 288 ? -11.484 49.125 20.328 1 97.75 288 GLU B C 1
ATOM 6097 O O . GLU B 1 288 ? -10.734 48.594 19.5 1 97.75 288 GLU B O 1
ATOM 6102 N N . GLN B 1 289 ? -11.367 49 21.656 1 98.19 289 GLN B N 1
ATOM 6103 C CA . GLN B 1 289 ? -10.25 48.25 22.203 1 98.19 289 GLN B CA 1
ATOM 6104 C C . GLN B 1 289 ? -10.375 46.781 21.844 1 98.19 289 GLN B C 1
ATOM 6106 O O . GLN B 1 289 ? -9.383 46.125 21.5 1 98.19 289 GLN B O 1
ATOM 6111 N N . LEU B 1 290 ? -11.562 46.281 21.953 1 98.5 290 LEU B N 1
ATOM 6112 C CA . LEU B 1 290 ? -11.805 44.875 21.578 1 98.5 290 LEU B CA 1
ATOM 6113 C C . LEU B 1 290 ? -11.508 44.656 20.094 1 98.5 290 LEU B C 1
ATOM 6115 O O . LEU B 1 290 ? -10.875 43.656 19.734 1 98.5 290 LEU B O 1
ATOM 6119 N N . ALA B 1 291 ? -11.906 45.562 19.266 1 98.69 291 ALA B N 1
ATOM 6120 C CA . ALA B 1 291 ? -11.773 45.438 17.812 1 98.69 291 ALA B CA 1
ATOM 6121 C C . ALA B 1 291 ? -10.305 45.375 17.406 1 98.69 291 ALA B C 1
ATOM 6123 O O . ALA B 1 291 ? -9.961 44.719 16.422 1 98.69 291 ALA B O 1
ATOM 6124 N N . ILE B 1 292 ? -9.398 46 18.125 1 98.44 292 ILE B N 1
ATOM 6125 C CA . ILE B 1 292 ? -8.008 46.094 17.688 1 98.44 292 ILE B CA 1
ATOM 6126 C C . ILE B 1 292 ? -7.137 45.156 18.5 1 98.44 292 ILE B C 1
ATOM 6128 O O . ILE B 1 292 ? -5.945 45 18.219 1 98.44 292 ILE B O 1
ATOM 6132 N N . ALA B 1 293 ? -7.727 44.438 19.484 1 98.56 293 ALA B N 1
ATOM 6133 C CA . ALA B 1 293 ? -6.988 43.562 20.391 1 98.56 293 ALA B CA 1
ATOM 6134 C C . ALA B 1 293 ? -6.184 42.5 19.609 1 98.56 293 ALA B C 1
ATOM 6136 O O . ALA B 1 293 ? -5.059 42.188 19.984 1 98.56 293 ALA B O 1
ATOM 6137 N N . PRO B 1 294 ? -6.695 41.969 18.453 1 98.5 294 PRO B N 1
ATOM 6138 C CA . PRO B 1 294 ? -5.953 40.938 17.75 1 98.5 294 PRO B CA 1
ATOM 6139 C C . PRO B 1 294 ? -4.723 41.469 17.031 1 98.5 294 PRO B C 1
ATOM 6141 O O . PRO B 1 294 ? -3.891 40.719 16.547 1 98.5 294 PRO B O 1
ATOM 6144 N N . PHE B 1 295 ? -4.547 42.781 16.922 1 97.94 295 PHE B N 1
ATOM 6145 C CA . PHE B 1 295 ? -3.525 43.375 16.062 1 97.94 295 PHE B CA 1
ATOM 6146 C C . PHE B 1 295 ? -2.129 42.969 16.516 1 97.94 295 PHE B C 1
ATOM 6148 O O . PHE B 1 295 ? -1.251 42.719 15.695 1 97.94 295 PHE B O 1
ATOM 6155 N N . ILE B 1 296 ? -1.9 42.938 17.828 1 96.5 296 ILE B N 1
ATOM 6156 C CA . ILE B 1 296 ? -0.567 42.656 18.344 1 96.5 296 ILE B CA 1
ATOM 6157 C C . ILE B 1 296 ? -0.135 41.25 17.875 1 96.5 296 ILE B C 1
ATOM 6159 O O . ILE B 1 296 ? 1.019 41.062 17.484 1 96.5 296 ILE B O 1
ATOM 6163 N N . GLY B 1 297 ? -1.022 40.281 17.938 1 96.88 297 GLY B N 1
ATOM 6164 C CA . GLY B 1 297 ? -0.712 38.969 17.422 1 96.88 297 GLY B CA 1
ATOM 6165 C C . GLY B 1 297 ? -0.36 38.969 15.953 1 96.88 297 GLY B C 1
ATOM 6166 O O . GLY B 1 297 ? 0.596 38.312 15.531 1 96.88 297 GLY B O 1
ATOM 6167 N N . MET B 1 298 ? -1.122 39.656 15.172 1 96.75 298 MET B N 1
ATOM 6168 C CA . MET B 1 298 ? -0.868 39.781 13.734 1 96.75 298 MET B CA 1
ATOM 6169 C C . MET B 1 298 ? 0.494 40.438 13.484 1 96.75 298 MET B C 1
ATOM 6171 O O . MET B 1 298 ? 1.249 39.969 12.625 1 96.75 298 MET B O 1
ATOM 6175 N N . ASN B 1 299 ? 0.768 41.438 14.258 1 95.56 299 ASN B N 1
ATOM 6176 C CA . ASN B 1 299 ? 2.021 42.188 14.109 1 95.56 299 ASN B CA 1
ATOM 6177 C C . ASN B 1 299 ? 3.223 41.312 14.477 1 95.56 299 ASN B C 1
ATOM 6179 O O . ASN B 1 299 ? 4.277 41.406 13.844 1 95.56 299 ASN B O 1
ATOM 6183 N N . ILE B 1 300 ? 3.092 40.531 15.492 1 94.31 300 ILE B N 1
ATOM 6184 C CA . ILE B 1 300 ? 4.141 39.594 15.922 1 94.31 300 ILE B CA 1
ATOM 6185 C C . ILE B 1 300 ? 4.473 38.625 14.797 1 94.31 300 ILE B C 1
ATOM 6187 O O . ILE B 1 300 ? 5.645 38.312 14.555 1 94.31 300 ILE B O 1
ATOM 6191 N N . LEU B 1 301 ? 3.508 38.219 14.062 1 93.31 301 LEU B N 1
ATOM 6192 C CA . LEU B 1 301 ? 3.676 37.188 13.055 1 93.31 301 LEU B CA 1
ATOM 6193 C C . LEU B 1 301 ? 4.168 37.781 11.742 1 93.31 301 LEU B C 1
ATOM 6195 O O . LEU B 1 301 ? 5.066 37.219 11.102 1 93.31 301 LEU B O 1
ATOM 6199 N N . TYR B 1 302 ? 3.598 38.906 11.336 1 92.44 302 TYR B N 1
ATOM 6200 C CA . TYR B 1 302 ? 3.791 39.375 9.969 1 92.44 302 TYR B CA 1
ATOM 6201 C C . TYR B 1 302 ? 4.789 40.531 9.922 1 92.44 302 TYR B C 1
ATOM 6203 O O . TYR B 1 302 ? 5.195 40.969 8.844 1 92.44 302 TYR B O 1
ATOM 6211 N N . ASN B 1 303 ? 5.203 41.062 11.07 1 93.19 303 ASN B N 1
ATOM 6212 C CA . ASN B 1 303 ? 6.145 42.156 11.133 1 93.19 303 ASN B CA 1
ATOM 6213 C C . ASN B 1 303 ? 7.32 41.844 12.055 1 93.19 303 ASN B C 1
ATOM 6215 O O . ASN B 1 303 ? 7.617 42.625 12.969 1 93.19 303 ASN B O 1
ATOM 6219 N N . THR B 1 304 ? 7.914 40.781 11.836 1 86.06 304 THR B N 1
ATOM 6220 C CA . THR B 1 304 ? 8.992 40.281 12.695 1 86.06 304 THR B CA 1
ATOM 6221 C C . THR B 1 304 ? 10.188 41.219 12.648 1 86.06 304 THR B C 1
ATOM 6223 O O . THR B 1 304 ? 10.984 41.281 13.586 1 86.06 304 THR B O 1
ATOM 6226 N N . THR B 1 305 ? 10.32 42 11.609 1 86.31 305 THR B N 1
ATOM 6227 C CA . THR B 1 305 ? 11.422 42.938 11.477 1 86.31 305 THR B CA 1
ATOM 6228 C C . THR B 1 305 ? 11.062 44.281 12.109 1 86.31 305 THR B C 1
ATOM 6230 O O . THR B 1 305 ? 11.953 45.062 12.453 1 86.31 305 THR B O 1
ATOM 6233 N N . GLY B 1 306 ? 9.828 44.531 12.156 1 88.62 306 GLY B N 1
ATOM 6234 C CA . GLY B 1 306 ? 9.359 45.812 12.641 1 88.62 306 GLY B CA 1
ATOM 6235 C C . GLY B 1 306 ? 9.32 46.875 11.555 1 88.62 306 GLY B C 1
ATOM 6236 O O . GLY B 1 306 ? 9.008 48.062 11.828 1 88.62 306 GLY B O 1
ATOM 6237 N N . GLU B 1 307 ? 9.5 46.5 10.328 1 90.38 307 GLU B N 1
ATOM 6238 C CA . GLU B 1 307 ? 9.656 47.469 9.258 1 90.38 307 GLU B CA 1
ATOM 6239 C C . GLU B 1 307 ? 8.406 47.562 8.383 1 90.38 307 GLU B C 1
ATOM 6241 O O . GLU B 1 307 ? 8.273 48.469 7.547 1 90.38 307 GLU B O 1
ATOM 6246 N N . GLU B 1 308 ? 7.512 46.688 8.617 1 91.44 308 GLU B N 1
ATOM 6247 C CA . GLU B 1 308 ? 6.316 46.688 7.777 1 91.44 308 GLU B CA 1
ATOM 6248 C C . GLU B 1 308 ? 5.422 47.875 8.086 1 91.44 308 GLU B C 1
ATOM 6250 O O . GLU B 1 308 ? 5.125 48.156 9.25 1 91.44 308 GLU B O 1
ATOM 6255 N N . LYS B 1 309 ? 5.02 48.531 7.012 1 92.69 309 LYS B N 1
ATOM 6256 C CA . LYS B 1 309 ? 4.195 49.75 7.191 1 92.69 309 LYS B CA 1
ATOM 6257 C C . LYS B 1 309 ? 2.713 49.406 7.047 1 92.69 309 LYS B C 1
ATOM 6259 O O . LYS B 1 309 ? 1.86 50.094 7.602 1 92.69 309 LYS B O 1
ATOM 6264 N N . ASP B 1 310 ? 2.396 48.531 6.227 1 94.5 310 ASP B N 1
ATOM 6265 C CA . ASP B 1 310 ? 1.024 48.062 6.047 1 94.5 310 ASP B CA 1
ATOM 6266 C C . ASP B 1 310 ? 0.985 46.594 5.738 1 94.5 310 ASP B C 1
ATOM 6268 O O . ASP B 1 310 ? 2.029 45.938 5.562 1 94.5 310 ASP B O 1
ATOM 6272 N N . PHE B 1 311 ? -0.158 46.031 5.797 1 95.88 311 PHE B N 1
ATOM 6273 C CA . PHE B 1 311 ? -0.341 44.594 5.625 1 95.88 311 PHE B CA 1
ATOM 6274 C C . PHE B 1 311 ? -1.325 44.281 4.496 1 95.88 311 PHE B C 1
ATOM 6276 O O . PHE B 1 311 ? -2.494 44.688 4.57 1 95.88 311 PHE B O 1
ATOM 6283 N N . GLN B 1 312 ? -0.86 43.656 3.463 1 94 312 GLN B N 1
ATOM 6284 C CA . GLN B 1 312 ? -1.774 43.062 2.502 1 94 312 GLN B CA 1
ATOM 6285 C C . GLN B 1 312 ? -2.189 41.656 2.949 1 94 312 GLN B C 1
ATOM 6287 O O . GLN B 1 312 ? -1.383 40.719 2.922 1 94 312 GLN B O 1
ATOM 6292 N N . LEU B 1 313 ? -3.439 41.531 3.283 1 93.88 313 LEU B N 1
ATOM 6293 C CA . LEU B 1 313 ? -3.885 40.312 3.916 1 93.88 313 LEU B CA 1
ATOM 6294 C C . LEU B 1 313 ? -4.75 39.5 2.963 1 93.88 313 LEU B C 1
ATOM 6296 O O . LEU B 1 313 ? -4.926 38.281 3.154 1 93.88 313 LEU B O 1
ATOM 6300 N N . TRP B 1 314 ? -5.375 40 2.027 1 90.12 314 TRP B N 1
ATOM 6301 C CA . TRP B 1 314 ? -6.125 39.344 0.981 1 90.12 314 TRP B CA 1
ATOM 6302 C C . TRP B 1 314 ? -5.965 40.031 -0.36 1 90.12 314 TRP B C 1
ATOM 6304 O O . TRP B 1 314 ? -5.277 41.062 -0.451 1 90.12 314 TRP B O 1
ATOM 6314 N N . ASN B 1 315 ? -6.566 39.406 -1.405 1 85.94 315 ASN B N 1
ATOM 6315 C CA . ASN B 1 315 ? -6.457 39.906 -2.773 1 85.94 315 ASN B CA 1
ATOM 6316 C C . ASN B 1 315 ? -5.02 39.844 -3.279 1 85.94 315 ASN B C 1
ATOM 6318 O O . ASN B 1 315 ? -4.508 40.812 -3.82 1 85.94 315 ASN B O 1
ATOM 6322 N N . PHE B 1 316 ? -4.426 38.75 -2.947 1 82 316 PHE B N 1
ATOM 6323 C CA . PHE B 1 316 ? -3.102 38.5 -3.504 1 82 316 PHE B CA 1
ATOM 6324 C C . PHE B 1 316 ? -3.189 38.188 -4.996 1 82 316 PHE B C 1
ATOM 6326 O O . PHE B 1 316 ? -4.211 37.719 -5.473 1 82 316 PHE B O 1
ATOM 6333 N N . THR B 1 317 ? -2.301 38.656 -5.727 1 73.62 317 THR B N 1
ATOM 6334 C CA . THR B 1 317 ? -2.275 38.312 -7.145 1 73.62 317 THR B CA 1
ATOM 6335 C C . THR B 1 317 ? -1.969 36.844 -7.344 1 73.62 317 THR B C 1
ATOM 6337 O O . THR B 1 317 ? -0.94 36.344 -6.875 1 73.62 317 THR B O 1
ATOM 6340 N N . ASP B 1 318 ? -3.088 36.062 -7.445 1 67.25 318 ASP B N 1
ATOM 6341 C CA . ASP B 1 318 ? -2.924 34.625 -7.695 1 67.25 318 ASP B CA 1
ATOM 6342 C C . ASP B 1 318 ? -2.428 34.375 -9.117 1 67.25 318 ASP B C 1
ATOM 6344 O O . ASP B 1 318 ? -2.908 35 -10.07 1 67.25 318 ASP B O 1
ATOM 6348 N N . ASP B 1 319 ? -1.29 33.625 -9.164 1 66.94 319 ASP B N 1
ATOM 6349 C CA . ASP B 1 319 ? -0.773 33.281 -10.484 1 66.94 319 ASP B CA 1
ATOM 6350 C C . ASP B 1 319 ? -1.593 32.156 -11.117 1 66.94 319 ASP B C 1
ATOM 6352 O O . ASP B 1 319 ? -1.338 31.75 -12.258 1 66.94 319 ASP B O 1
ATOM 6356 N N . GLY B 1 320 ? -2.693 31.703 -10.398 1 68.38 320 GLY B N 1
ATOM 6357 C CA . GLY B 1 320 ? -3.578 30.688 -10.945 1 68.38 320 GLY B CA 1
ATOM 6358 C C . GLY B 1 320 ? -2.992 29.281 -10.891 1 68.38 320 GLY B C 1
ATOM 6359 O O . GLY B 1 320 ? -3.611 28.328 -11.359 1 68.38 320 GLY B O 1
ATOM 6360 N N . LYS B 1 321 ? -1.826 29.156 -10.211 1 76.75 321 LYS B N 1
ATOM 6361 C CA . LYS B 1 321 ? -1.178 27.844 -10.172 1 76.75 321 LYS B CA 1
ATOM 6362 C C . LYS B 1 321 ? -1.551 27.094 -8.898 1 76.75 321 LYS B C 1
ATOM 6364 O O . LYS B 1 321 ? -1.743 27.688 -7.844 1 76.75 321 LYS B O 1
ATOM 6369 N N . ILE B 1 322 ? -1.815 25.797 -9.141 1 82.94 322 ILE B N 1
ATOM 6370 C CA . ILE B 1 322 ? -1.989 24.938 -7.984 1 82.94 322 ILE B CA 1
ATOM 6371 C C . ILE B 1 322 ? -0.634 24.391 -7.543 1 82.94 322 ILE B C 1
ATOM 6373 O O . ILE B 1 322 ? 0.199 24.016 -8.375 1 82.94 322 ILE B O 1
ATOM 6377 N N . TYR B 1 323 ? -0.357 24.422 -6.277 1 88.25 323 TYR B N 1
ATOM 6378 C CA . TYR B 1 323 ? 0.901 23.906 -5.75 1 88.25 323 TYR B CA 1
ATOM 6379 C C . TYR B 1 323 ? 0.685 22.594 -5.004 1 88.25 323 TYR B C 1
ATOM 6381 O O . TYR B 1 323 ? -0.448 22.125 -4.887 1 88.25 323 TYR B O 1
ATOM 6389 N N . GLY B 1 324 ? 1.785 21.984 -4.688 1 93.06 324 GLY B N 1
ATOM 6390 C CA . GLY B 1 324 ? 1.758 20.656 -4.117 1 93.06 324 GLY B CA 1
ATOM 6391 C C . GLY B 1 324 ? 0.788 20.516 -2.959 1 93.06 324 GLY B C 1
ATOM 6392 O O . GLY B 1 324 ? -0.137 19.703 -3.008 1 93.06 324 GLY B O 1
ATOM 6393 N N . TRP B 1 325 ? 0.892 21.391 -2.043 1 93.62 325 TRP B N 1
ATOM 6394 C CA . TRP B 1 325 ? 0.088 21.281 -0.83 1 93.62 325 TRP B CA 1
ATOM 6395 C C . TRP B 1 325 ? -1.39 21.5 -1.134 1 93.62 325 TRP B C 1
ATOM 6397 O O . TRP B 1 325 ? -2.244 20.734 -0.684 1 93.62 325 TRP B O 1
ATOM 6407 N N . THR B 1 326 ? -1.727 22.547 -1.908 1 91.94 326 THR B N 1
ATOM 6408 C CA . THR B 1 326 ? -3.119 22.844 -2.229 1 91.94 326 THR B CA 1
ATOM 6409 C C . THR B 1 326 ? -3.736 21.719 -3.045 1 91.94 326 THR B C 1
ATOM 6411 O O . THR B 1 326 ? -4.93 21.438 -2.924 1 91.94 326 THR B O 1
ATOM 6414 N N . PHE B 1 327 ? -2.93 21.094 -3.883 1 95.19 327 PHE B N 1
ATOM 6415 C CA . PHE B 1 327 ? -3.438 19.969 -4.652 1 95.19 327 PHE B CA 1
ATOM 6416 C C . PHE B 1 327 ? -3.791 18.797 -3.736 1 95.19 327 PHE B C 1
ATOM 6418 O O . PHE B 1 327 ? -4.832 18.156 -3.908 1 95.19 327 PHE B O 1
ATOM 6425 N N . LEU B 1 328 ? -2.918 18.484 -2.791 1 96 328 LEU B N 1
ATOM 6426 C CA . LEU B 1 328 ? -3.211 17.438 -1.823 1 96 328 LEU B CA 1
ATOM 6427 C C . LEU B 1 328 ? -4.504 17.734 -1.07 1 96 328 LEU B C 1
ATOM 6429 O O . LEU B 1 328 ? -5.336 16.844 -0.875 1 96 328 LEU B O 1
ATOM 6433 N N . GLU B 1 329 ? -4.676 18.969 -0.673 1 93.31 329 GLU B N 1
ATOM 6434 C CA . GLU B 1 329 ? -5.879 19.375 0.05 1 93.31 329 GLU B CA 1
ATOM 6435 C C . GLU B 1 329 ? -7.121 19.234 -0.826 1 93.31 329 GLU B C 1
ATOM 6437 O O . GLU B 1 329 ? -8.203 18.922 -0.333 1 93.31 329 GLU B O 1
ATOM 6442 N N . ALA B 1 330 ? -6.934 19.5 -2.131 1 93.44 330 ALA B N 1
ATOM 6443 C CA . ALA B 1 330 ? -8.055 19.484 -3.066 1 93.44 330 ALA B CA 1
ATOM 6444 C C . ALA B 1 330 ? -8.383 18.062 -3.502 1 93.44 330 ALA B C 1
ATOM 6446 O O . ALA B 1 330 ? -9.375 17.828 -4.199 1 93.44 330 ALA B O 1
ATOM 6447 N N . THR B 1 331 ? -7.594 17.078 -3.072 1 95.44 331 THR B N 1
ATOM 6448 C CA . THR B 1 331 ? -7.812 15.719 -3.574 1 95.44 331 THR B CA 1
ATOM 6449 C C . THR B 1 331 ? -7.945 14.727 -2.422 1 95.44 331 THR B C 1
ATOM 6451 O O . THR B 1 331 ? -9.047 14.242 -2.139 1 95.44 331 THR B O 1
ATOM 6454 N N . GLN B 1 332 ? -6.879 14.547 -1.634 1 95.56 332 GLN B N 1
ATOM 6455 C CA . GLN B 1 332 ? -6.949 13.43 -0.703 1 95.56 332 GLN B CA 1
ATOM 6456 C C . GLN B 1 332 ? -6.797 13.898 0.74 1 95.56 332 GLN B C 1
ATOM 6458 O O . GLN B 1 332 ? -7.297 13.258 1.666 1 95.56 332 GLN B O 1
ATOM 6463 N N . LEU B 1 333 ? -6.059 15.008 0.978 1 95.5 333 LEU B N 1
ATOM 6464 C CA . LEU B 1 333 ? -5.844 15.492 2.338 1 95.5 333 LEU B CA 1
ATOM 6465 C C . LEU B 1 333 ? -6.969 16.422 2.764 1 95.5 333 LEU B C 1
ATOM 6467 O O . LEU B 1 333 ? -6.738 17.625 2.979 1 95.5 333 LEU B O 1
ATOM 6471 N N . VAL B 1 334 ? -8.102 15.852 2.984 1 94.31 334 VAL B N 1
ATOM 6472 C CA . VAL B 1 334 ? -9.305 16.609 3.297 1 94.31 334 VAL B CA 1
ATOM 6473 C C . VAL B 1 334 ? -9.617 16.5 4.789 1 94.31 334 VAL B C 1
ATOM 6475 O O . VAL B 1 334 ? -10.336 15.586 5.207 1 94.31 334 VAL B O 1
ATOM 6478 N N . PHE B 1 335 ? -9.148 17.438 5.516 1 94.5 335 PHE B N 1
ATOM 6479 C CA . PHE B 1 335 ? -9.383 17.406 6.957 1 94.5 335 PHE B CA 1
ATOM 6480 C C . PHE B 1 335 ? -10.812 17.812 7.281 1 94.5 335 PHE B C 1
ATOM 6482 O O . PHE B 1 335 ? -11.359 18.734 6.672 1 94.5 335 PHE B O 1
ATOM 6489 N N . ALA B 1 336 ? -11.414 17.141 8.211 1 93.88 336 ALA B N 1
ATOM 6490 C CA . ALA B 1 336 ? -12.82 17.328 8.547 1 93.88 336 ALA B CA 1
ATOM 6491 C C . ALA B 1 336 ? -12.961 18.047 9.891 1 93.88 336 ALA B C 1
ATOM 6493 O O . ALA B 1 336 ? -13.469 17.484 10.859 1 93.88 336 ALA B O 1
ATOM 6494 N N . PHE B 1 337 ? -12.5 19.203 9.961 1 92.44 337 PHE B N 1
ATOM 6495 C CA . PHE B 1 337 ? -12.766 20.016 11.141 1 92.44 337 PHE B CA 1
ATOM 6496 C C . PHE B 1 337 ? -13.641 21.219 10.789 1 92.44 337 PHE B C 1
ATOM 6498 O O . PHE B 1 337 ? -13.742 21.594 9.617 1 92.44 337 PHE B O 1
ATOM 6505 N N . CYS B 1 338 ? -14.367 21.797 11.812 1 93.88 338 CYS B N 1
ATOM 6506 C CA . CYS B 1 338 ? -15.328 22.875 11.586 1 93.88 338 CYS B CA 1
ATOM 6507 C C . CYS B 1 338 ? -15.461 23.734 12.828 1 93.88 338 CYS B C 1
ATOM 6509 O O . CYS B 1 338 ? -14.953 23.391 13.898 1 93.88 338 CYS B O 1
ATOM 6511 N N . SER B 1 339 ? -16.047 24.844 12.586 1 95.81 339 SER B N 1
ATOM 6512 C CA . SER B 1 339 ? -16.359 25.781 13.664 1 95.81 339 SER B CA 1
ATOM 6513 C C . SER B 1 339 ? -17.844 25.766 13.992 1 95.81 339 SER B C 1
ATOM 6515 O O . SER B 1 339 ? -18.688 25.781 13.094 1 95.81 339 SER B O 1
ATOM 6517 N N . ARG B 1 340 ? -18.203 25.719 15.258 1 96.94 340 ARG B N 1
ATOM 6518 C CA . ARG B 1 340 ? -19.609 25.766 15.672 1 96.94 340 ARG B CA 1
ATOM 6519 C C . ARG B 1 340 ? -20.141 27.203 15.625 1 96.94 340 ARG B C 1
ATOM 6521 O O . ARG B 1 340 ? -21.359 27.406 15.586 1 96.94 340 ARG B O 1
ATOM 6528 N N . GLY B 1 341 ? -19.281 28.188 15.672 1 96.62 341 GLY B N 1
ATOM 6529 C CA . GLY B 1 341 ? -19.703 29.578 15.734 1 96.62 341 GLY B CA 1
ATOM 6530 C C . GLY B 1 341 ? -20.141 30 17.125 1 96.62 341 GLY B C 1
ATOM 6531 O O . GLY B 1 341 ? -20.109 29.219 18.062 1 96.62 341 GLY B O 1
ATOM 6532 N N . PRO B 1 342 ? -20.453 31.328 17.203 1 96.12 342 PRO B N 1
ATOM 6533 C CA . PRO B 1 342 ? -20.969 31.797 18.5 1 96.12 342 PRO B CA 1
ATOM 6534 C C . PRO B 1 342 ? -22.172 30.984 18.984 1 96.12 342 PRO B C 1
ATOM 6536 O O . PRO B 1 342 ? -23.031 30.609 18.172 1 96.12 342 PRO B O 1
ATOM 6539 N N . PRO B 1 343 ? -22.203 30.672 20.312 1 97.06 343 PRO B N 1
ATOM 6540 C CA . PRO B 1 343 ? -21.359 31.234 21.375 1 97.06 343 PRO B CA 1
ATOM 6541 C C . PRO B 1 343 ? -20.141 30.359 21.672 1 97.06 343 PRO B C 1
ATOM 6543 O O . PRO B 1 343 ? -19.469 30.562 22.688 1 97.06 343 PRO B O 1
ATOM 6546 N N . PHE B 1 344 ? -19.859 29.312 20.906 1 97.44 344 PHE B N 1
ATOM 6547 C CA . PHE B 1 344 ? -18.812 28.344 21.219 1 97.44 344 PHE B CA 1
ATOM 6548 C C . PHE B 1 344 ? -17.453 28.859 20.797 1 97.44 344 PHE B C 1
ATOM 6550 O O . PHE B 1 344 ? -16.438 28.531 21.406 1 97.44 344 PHE B O 1
ATOM 6557 N N . ASP B 1 345 ? -17.359 29.594 19.781 1 98 345 ASP B N 1
ATOM 6558 C CA . ASP B 1 345 ? -16.172 30.234 19.219 1 98 345 ASP B CA 1
ATOM 6559 C C . ASP B 1 345 ? -16.562 31.453 18.391 1 98 345 ASP B C 1
ATOM 6561 O O . ASP B 1 345 ? -17.734 31.656 18.078 1 98 345 ASP B O 1
ATOM 6565 N N . PRO B 1 346 ? -15.672 32.344 18.078 1 97.75 346 PRO B N 1
ATOM 6566 C CA . PRO B 1 346 ? -16.031 33.594 17.422 1 97.75 346 PRO B CA 1
ATOM 6567 C C . PRO B 1 346 ? -16.094 33.469 15.898 1 97.75 346 PRO B C 1
ATOM 6569 O O . PRO B 1 346 ? -16.359 34.438 15.203 1 97.75 346 PRO B O 1
ATOM 6572 N N . PHE B 1 347 ? -15.852 32.312 15.32 1 96.88 347 PHE B N 1
ATOM 6573 C CA . PHE B 1 347 ? -15.711 32.125 13.883 1 96.88 347 PHE B CA 1
ATOM 6574 C C . PHE B 1 347 ? -17.062 31.859 13.234 1 96.88 347 PHE B C 1
ATOM 6576 O O . PHE B 1 347 ? -18.062 31.688 13.93 1 96.88 347 PHE B O 1
ATOM 6583 N N . ASN B 1 348 ? -17.094 31.969 11.875 1 93.81 348 ASN B N 1
ATOM 6584 C CA . ASN B 1 348 ? -18.328 31.609 11.172 1 93.81 348 ASN B CA 1
ATOM 6585 C C . ASN B 1 348 ? -18.672 30.141 11.344 1 93.81 348 ASN B C 1
ATOM 6587 O O . ASN B 1 348 ? -17.781 29.281 11.344 1 93.81 348 ASN B O 1
ATOM 6591 N N . LYS B 1 349 ? -19.953 29.891 11.523 1 94.88 349 LYS B N 1
ATOM 6592 C CA . LYS B 1 349 ? -20.406 28.516 11.664 1 94.88 349 LYS B CA 1
ATOM 6593 C C . LYS B 1 349 ? -20.188 27.719 10.375 1 94.88 349 LYS B C 1
ATOM 6595 O O . LYS B 1 349 ? -20.656 28.109 9.312 1 94.88 349 LYS B O 1
ATOM 6600 N N . THR B 1 350 ? -19.484 26.625 10.539 1 93 350 THR B N 1
ATOM 6601 C CA . THR B 1 350 ? -19.234 25.75 9.391 1 93 350 THR B CA 1
ATOM 6602 C C . THR B 1 350 ? -19.594 24.297 9.734 1 93 350 THR B C 1
ATOM 6604 O O . THR B 1 350 ? -19.531 23.422 8.867 1 93 350 THR B O 1
ATOM 6607 N N . CYS B 1 351 ? -19.906 23.969 10.969 1 93.75 351 CYS B N 1
ATOM 6608 C CA . CYS B 1 351 ? -20.328 22.641 11.367 1 93.75 351 CYS B CA 1
ATOM 6609 C C . CYS B 1 351 ? -21.75 22.359 10.898 1 93.75 351 CYS B C 1
ATOM 6611 O O . CYS B 1 351 ? -22.609 23.234 10.969 1 93.75 351 CYS B O 1
ATOM 6613 N N . PRO B 1 352 ? -22.047 21.25 10.594 1 92.19 352 PRO B N 1
ATOM 6614 C CA . PRO B 1 352 ? -21.172 20.094 10.383 1 92.19 352 PRO B CA 1
ATOM 6615 C C . PRO B 1 352 ? -20.312 20.234 9.125 1 92.19 352 PRO B C 1
ATOM 6617 O O . PRO B 1 352 ? -20.703 20.922 8.18 1 92.19 352 PRO B O 1
ATOM 6620 N N . PHE B 1 353 ? -19.156 19.641 9.227 1 89.5 353 PHE B N 1
ATOM 6621 C CA . PHE B 1 353 ? -18.297 19.578 8.055 1 89.5 353 PHE B CA 1
ATOM 6622 C C . PHE B 1 353 ? -19.062 19.062 6.844 1 89.5 353 PHE B C 1
ATOM 6624 O O . PHE B 1 353 ? -19.828 18.094 6.953 1 89.5 353 PHE B O 1
ATOM 6631 N N . ASN B 1 354 ? -18.969 19.844 5.828 1 81.44 354 ASN B N 1
ATOM 6632 C CA . ASN B 1 354 ? -19.609 19.469 4.566 1 81.44 354 ASN B CA 1
ATOM 6633 C C . ASN B 1 354 ? -18.594 19.375 3.436 1 81.44 354 ASN B C 1
ATOM 6635 O O . ASN B 1 354 ? -18.031 20.391 3 1 81.44 354 ASN B O 1
ATOM 6639 N N . GLU B 1 355 ? -18.438 18.234 2.932 1 72.38 355 GLU B N 1
ATOM 6640 C CA . GLU B 1 355 ? -17.422 17.969 1.905 1 72.38 355 GLU B CA 1
ATOM 6641 C C . GLU B 1 355 ? -17.688 18.812 0.658 1 72.38 355 GLU B C 1
ATOM 6643 O O . GLU B 1 355 ? -16.734 19.219 -0.029 1 72.38 355 GLU B O 1
ATOM 6648 N N . THR B 1 356 ? -18.859 19.062 0.381 1 64.5 356 THR B N 1
ATOM 6649 C CA . THR B 1 356 ? -19.219 19.812 -0.819 1 64.5 356 THR B CA 1
ATOM 6650 C C . THR B 1 356 ? -18.781 21.266 -0.697 1 64.5 356 THR B C 1
ATOM 6652 O O . THR B 1 356 ? -18.281 21.859 -1.658 1 64.5 356 THR B O 1
ATOM 6655 N N . PHE B 1 357 ? -18.938 21.781 0.325 1 55 357 PHE B N 1
ATOM 6656 C CA . PHE B 1 357 ? -18.625 23.188 0.55 1 55 357 PHE B CA 1
ATOM 6657 C C . PHE B 1 357 ? -17.125 23.406 0.552 1 55 357 PHE B C 1
ATOM 6659 O O . PHE B 1 357 ? -16.625 24.344 -0.081 1 55 357 PHE B O 1
ATOM 6666 N N . ASP B 1 358 ? -16.484 22.594 1.056 1 67.31 358 ASP B N 1
ATOM 6667 C CA . ASP B 1 358 ? -15.031 22.734 1.181 1 67.31 358 ASP B CA 1
ATOM 6668 C C . ASP B 1 358 ? -14.352 22.594 -0.178 1 67.31 358 ASP B C 1
ATOM 6670 O O . ASP B 1 358 ? -13.445 23.359 -0.503 1 67.31 358 ASP B O 1
ATOM 6674 N N . ALA B 1 359 ? -15 21.953 -1.049 1 69.38 359 ALA B N 1
ATOM 6675 C CA . ALA B 1 359 ? -14.391 21.688 -2.35 1 69.38 359 ALA B CA 1
ATOM 6676 C C . ALA B 1 359 ? -14.555 22.891 -3.279 1 69.38 359 ALA B C 1
ATOM 6678 O O . ALA B 1 359 ? -13.773 23.062 -4.215 1 69.38 359 ALA B O 1
ATOM 6679 N N . SER B 1 360 ? -15.461 23.688 -3.039 1 66.94 360 SER B N 1
ATOM 6680 C CA . SER B 1 360 ? -15.719 24.844 -3.896 1 66.94 360 SER B CA 1
ATOM 6681 C C . SER B 1 360 ? -14.578 25.844 -3.83 1 66.94 360 SER B C 1
ATOM 6683 O O . SER B 1 360 ? -14.406 26.672 -4.738 1 66.94 360 SER B O 1
ATOM 6685 N N . SER B 1 361 ? -13.797 25.703 -2.82 1 74.38 361 SER B N 1
ATOM 6686 C CA . SER B 1 361 ? -12.648 26.594 -2.652 1 74.38 361 SER B CA 1
ATOM 6687 C C . SER B 1 361 ? -11.586 26.344 -3.717 1 74.38 361 SER B C 1
ATOM 6689 O O . SER B 1 361 ? -10.711 27.188 -3.939 1 74.38 361 SER B O 1
ATOM 6691 N N . TYR B 1 362 ? -11.812 25.219 -4.484 1 80.38 362 TYR B N 1
ATOM 6692 C CA . TYR B 1 362 ? -10.797 24.844 -5.461 1 80.38 362 TYR B CA 1
ATOM 6693 C C . TYR B 1 362 ? -11.305 25.047 -6.883 1 80.38 362 TYR B C 1
ATOM 6695 O O . TYR B 1 362 ? -10.648 24.625 -7.848 1 80.38 362 TYR B O 1
ATOM 6703 N N . ASP B 1 363 ? -12.398 25.719 -7.039 1 77.81 363 ASP B N 1
ATOM 6704 C CA . ASP B 1 363 ? -13.016 25.938 -8.344 1 77.81 363 ASP B CA 1
ATOM 6705 C C . ASP B 1 363 ? -12.094 26.734 -9.258 1 77.81 363 ASP B C 1
ATOM 6707 O O . ASP B 1 363 ? -12.141 26.609 -10.477 1 77.81 363 ASP B O 1
ATOM 6711 N N . SER B 1 364 ? -11.266 27.531 -8.664 1 78.94 364 SER B N 1
ATOM 6712 C CA . SER B 1 364 ? -10.359 28.344 -9.453 1 78.94 364 SER B CA 1
ATOM 6713 C C . SER B 1 364 ? -9.383 27.484 -10.25 1 78.94 364 SER B C 1
ATOM 6715 O O . SER B 1 364 ? -8.812 27.938 -11.242 1 78.94 364 SER B O 1
ATOM 6717 N N . TYR B 1 365 ? -9.312 26.203 -9.906 1 85.62 365 TYR B N 1
ATOM 6718 C CA . TYR B 1 365 ? -8.344 25.344 -10.578 1 85.62 365 TYR B CA 1
ATOM 6719 C C . TYR B 1 365 ? -9.008 24.562 -11.711 1 85.62 365 TYR B C 1
ATOM 6721 O O . TYR B 1 365 ? -8.359 23.734 -12.359 1 85.62 365 TYR B O 1
ATOM 6729 N N . ASN B 1 366 ? -10.18 24.844 -12 1 87.25 366 ASN B N 1
ATOM 6730 C CA . ASN B 1 366 ? -10.867 24.234 -13.133 1 87.25 366 ASN B CA 1
ATOM 6731 C C . ASN B 1 366 ? -10.156 24.531 -14.453 1 87.25 366 ASN B C 1
ATOM 6733 O O . ASN B 1 366 ? -10.164 23.719 -15.367 1 87.25 366 ASN B O 1
ATOM 6737 N N . SER B 1 367 ? -9.531 25.688 -14.492 1 86.69 367 SER B N 1
ATOM 6738 C CA . SER B 1 367 ? -8.891 26.141 -15.727 1 86.69 367 SER B CA 1
ATOM 6739 C C . SER B 1 367 ? -7.695 25.25 -16.078 1 86.69 367 SER B C 1
ATOM 6741 O O . SER B 1 367 ? -7.297 25.172 -17.234 1 86.69 367 SER B O 1
ATOM 6743 N N . ILE B 1 368 ? -7.242 24.547 -15.062 1 89.62 368 ILE B N 1
ATOM 6744 C CA . ILE B 1 368 ? -6.082 23.703 -15.336 1 89.62 368 ILE B CA 1
ATOM 6745 C C . ILE B 1 368 ? -6.484 22.234 -15.297 1 89.62 368 ILE B C 1
ATOM 6747 O O . ILE B 1 368 ? -5.629 21.359 -15.195 1 89.62 368 ILE B O 1
ATOM 6751 N N . GLY B 1 369 ? -7.793 22.031 -15.219 1 91.5 369 GLY B N 1
ATOM 6752 C CA . GLY B 1 369 ? -8.281 20.672 -15.414 1 91.5 369 GLY B CA 1
ATOM 6753 C C . GLY B 1 369 ? -8.758 20.016 -14.133 1 91.5 369 GLY B C 1
ATOM 6754 O O . GLY B 1 369 ? -9.141 18.844 -14.125 1 91.5 369 GLY B O 1
ATOM 6755 N N . TYR B 1 370 ? -8.727 20.75 -13.055 1 92.62 370 TYR B N 1
ATOM 6756 C CA . TYR B 1 370 ? -9.25 20.203 -11.812 1 92.62 370 TYR B CA 1
ATOM 6757 C C . TYR B 1 370 ? -10.758 20.016 -11.883 1 92.62 370 TYR B C 1
ATOM 6759 O O . TYR B 1 370 ? -11.469 20.859 -12.422 1 92.62 370 TYR B O 1
ATOM 6767 N N . ASN B 1 371 ? -11.18 18.844 -11.477 1 91.69 371 ASN B N 1
ATOM 6768 C CA . ASN B 1 371 ? -12.602 18.531 -11.375 1 91.69 371 ASN B CA 1
ATOM 6769 C C . ASN B 1 371 ? -12.945 17.938 -10.016 1 91.69 371 ASN B C 1
ATOM 6771 O O . ASN B 1 371 ? -12.562 16.797 -9.719 1 91.69 371 ASN B O 1
ATOM 6775 N N . LYS B 1 372 ? -13.68 18.672 -9.305 1 89.44 372 LYS B N 1
ATOM 6776 C CA . LYS B 1 372 ? -14.016 18.266 -7.941 1 89.44 372 LYS B CA 1
ATOM 6777 C C . LYS B 1 372 ? -14.766 16.938 -7.922 1 89.44 372 LYS B C 1
ATOM 6779 O O . LYS B 1 372 ? -14.516 16.094 -7.062 1 89.44 372 LYS B O 1
ATOM 6784 N N . ASP B 1 373 ? -15.664 16.734 -8.773 1 88.88 373 ASP B N 1
ATOM 6785 C CA . ASP B 1 373 ? -16.547 15.562 -8.773 1 88.88 373 ASP B CA 1
ATOM 6786 C C . ASP B 1 373 ? -15.734 14.266 -8.898 1 88.88 373 ASP B C 1
ATOM 6788 O O . ASP B 1 373 ? -16.109 13.242 -8.328 1 88.88 373 ASP B O 1
ATOM 6792 N N . SER B 1 374 ? -14.633 14.398 -9.547 1 92.38 374 SER B N 1
ATOM 6793 C CA . SER B 1 374 ? -13.898 13.164 -9.82 1 92.38 374 SER B CA 1
ATOM 6794 C C . SER B 1 374 ? -12.578 13.117 -9.055 1 92.38 374 SER B C 1
ATOM 6796 O O . SER B 1 374 ? -11.969 12.055 -8.922 1 92.38 374 SER B O 1
ATOM 6798 N N . MET B 1 375 ? -12.141 14.258 -8.539 1 94.5 375 MET B N 1
ATOM 6799 C CA . MET B 1 375 ? -10.781 14.281 -7.988 1 94.5 375 MET B CA 1
ATOM 6800 C C . MET B 1 375 ? -10.812 14.461 -6.477 1 94.5 375 MET B C 1
ATOM 6802 O O . MET B 1 375 ? -9.836 14.148 -5.789 1 94.5 375 MET B O 1
ATOM 6806 N N . TYR B 1 376 ? -11.906 15.023 -5.977 1 94.06 376 TYR B N 1
ATOM 6807 C CA . TYR B 1 376 ? -12.047 15.242 -4.539 1 94.06 376 TYR B CA 1
ATOM 6808 C C . TYR B 1 376 ? -12.414 13.945 -3.826 1 94.06 376 TYR B C 1
ATOM 6810 O O . TYR B 1 376 ? -13.531 13.445 -3.955 1 94.06 376 TYR B O 1
ATOM 6818 N N . ARG B 1 377 ? -11.453 13.352 -3.047 1 94.06 377 ARG B N 1
ATOM 6819 C CA . ARG B 1 377 ? -11.633 12.047 -2.412 1 94.06 377 ARG B CA 1
ATOM 6820 C C . ARG B 1 377 ? -11.461 12.148 -0.901 1 94.06 377 ARG B C 1
ATOM 6822 O O . ARG B 1 377 ? -10.484 11.633 -0.348 1 94.06 377 ARG B O 1
ATOM 6829 N N . PRO B 1 378 ? -12.414 12.609 -0.167 1 94.31 378 PRO B N 1
ATOM 6830 C CA . PRO B 1 378 ? -12.266 12.898 1.261 1 94.31 378 PRO B CA 1
ATOM 6831 C C . PRO B 1 378 ? -12.133 11.641 2.109 1 94.31 378 PRO B C 1
ATOM 6833 O O . PRO B 1 378 ? -11.656 11.703 3.246 1 94.31 378 PRO B O 1
ATOM 6836 N N . HIS B 1 379 ? -12.5 10.398 1.572 1 95.44 379 HIS B N 1
ATOM 6837 C CA . HIS B 1 379 ? -12.508 9.188 2.385 1 95.44 379 HIS B CA 1
ATOM 6838 C C . HIS B 1 379 ? -11.328 8.281 2.045 1 95.44 379 HIS B C 1
ATOM 6840 O O . HIS B 1 379 ? -11.094 7.273 2.713 1 95.44 379 HIS B O 1
ATOM 6846 N N . TRP B 1 380 ? -10.57 8.633 1.106 1 96.69 380 TRP B N 1
ATOM 6847 C CA . TRP B 1 380 ? -9.594 7.723 0.515 1 96.69 380 TRP B CA 1
ATOM 6848 C C . TRP B 1 380 ? -8.492 7.383 1.512 1 96.69 380 TRP B C 1
ATOM 6850 O O . TRP B 1 380 ? -8.109 6.219 1.652 1 96.69 380 TRP B O 1
ATOM 6860 N N . LEU B 1 381 ? -8 8.352 2.217 1 97.56 381 LEU B N 1
ATOM 6861 C CA . LEU B 1 381 ? -6.844 8.117 3.072 1 97.56 381 LEU B CA 1
ATOM 6862 C C . LEU B 1 381 ? -7.176 7.117 4.176 1 97.56 381 LEU B C 1
ATOM 6864 O O . LEU B 1 381 ? -6.355 6.262 4.512 1 97.56 381 LEU B O 1
ATOM 6868 N N . MET B 1 382 ? -8.383 7.203 4.707 1 97 382 MET B N 1
ATOM 6869 C CA . MET B 1 382 ? -8.766 6.258 5.754 1 97 382 MET B CA 1
ATOM 6870 C C . MET B 1 382 ? -9.039 4.879 5.164 1 97 382 MET B C 1
ATOM 6872 O O . MET B 1 382 ? -8.781 3.861 5.812 1 97 382 MET B O 1
ATOM 6876 N N . ASN B 1 383 ? -9.516 4.855 3.914 1 97.31 383 ASN B N 1
ATOM 6877 C CA . ASN B 1 383 ? -9.672 3.572 3.238 1 97.31 383 ASN B CA 1
ATOM 6878 C C . ASN B 1 383 ? -8.32 2.924 2.943 1 97.31 383 ASN B C 1
ATOM 6880 O O . ASN B 1 383 ? -8.188 1.701 3.02 1 97.31 383 ASN B O 1
ATOM 6884 N N . GLU B 1 384 ? -7.344 3.766 2.607 1 98 384 GLU B N 1
ATOM 6885 C CA . GLU B 1 384 ? -6.023 3.305 2.18 1 98 384 GLU B CA 1
ATOM 6886 C C . GLU B 1 384 ? -5.152 2.938 3.379 1 98 384 GLU B C 1
ATOM 6888 O O . GLU B 1 384 ? -4.43 1.941 3.344 1 98 384 GLU B O 1
ATOM 6893 N N . TYR B 1 385 ? -5.246 3.736 4.488 1 97.62 385 TYR B N 1
ATOM 6894 C CA . TYR B 1 385 ? -4.254 3.596 5.547 1 97.62 385 TYR B CA 1
ATOM 6895 C C . TYR B 1 385 ? -4.902 3.156 6.852 1 97.62 385 TYR B C 1
ATOM 6897 O O . TYR B 1 385 ? -4.223 2.664 7.754 1 97.62 385 TYR B O 1
ATOM 6905 N N . GLY B 1 386 ? -6.199 3.387 7.031 1 96.38 386 GLY B N 1
ATOM 6906 C CA . GLY B 1 386 ? -6.867 3.137 8.297 1 96.38 386 GLY B CA 1
ATOM 6907 C C . GLY B 1 386 ? -6.625 4.227 9.328 1 96.38 386 GLY B C 1
ATOM 6908 O O . GLY B 1 386 ? -5.953 5.223 9.031 1 96.38 386 GLY B O 1
ATOM 6909 N N . TYR B 1 387 ? -7.199 4.07 10.539 1 95.12 387 TYR B N 1
ATOM 6910 C CA . TYR B 1 387 ? -7.098 5.094 11.578 1 95.12 387 TYR B CA 1
ATOM 6911 C C . TYR B 1 387 ? -6.863 4.465 12.945 1 95.12 387 TYR B C 1
ATOM 6913 O O . TYR B 1 387 ? -6.594 5.168 13.922 1 95.12 387 TYR B O 1
ATOM 6921 N N . GLU B 1 388 ? -6.934 3.154 13.102 1 91.44 388 GLU B N 1
ATOM 6922 C CA . GLU B 1 388 ? -6.699 2.469 14.367 1 91.44 388 GLU B CA 1
ATOM 6923 C C . GLU B 1 388 ? -5.383 1.691 14.336 1 91.44 388 GLU B C 1
ATOM 6925 O O . GLU B 1 388 ? -4.742 1.512 15.375 1 91.44 388 GLU B O 1
ATOM 6930 N N . TYR B 1 389 ? -5.043 1.15 13.328 1 89.56 389 TYR B N 1
ATOM 6931 C CA . TYR B 1 389 ? -3.826 0.411 13.008 1 89.56 389 TYR B CA 1
ATOM 6932 C C . TYR B 1 389 ? -3.695 -0.828 13.891 1 89.56 389 TYR B C 1
ATOM 6934 O O . TYR B 1 389 ? -2.703 -0.985 14.602 1 89.56 389 TYR B O 1
ATOM 6942 N N . PRO B 1 390 ? -4.574 -1.754 13.844 1 78.62 390 PRO B N 1
ATOM 6943 C CA . PRO B 1 390 ? -4.656 -2.879 14.773 1 78.62 390 PRO B CA 1
ATOM 6944 C C . PRO B 1 390 ? -3.439 -3.801 14.695 1 78.62 390 PRO B C 1
ATOM 6946 O O . PRO B 1 390 ? -3.09 -4.453 15.68 1 78.62 390 PRO B O 1
ATOM 6949 N N . THR B 1 391 ? -2.773 -3.852 13.586 1 85.12 391 THR B N 1
ATOM 6950 C CA . THR B 1 391 ? -1.704 -4.832 13.445 1 85.12 391 THR B CA 1
ATOM 6951 C C . THR B 1 391 ? -0.365 -4.141 13.203 1 85.12 391 THR B C 1
ATOM 6953 O O . THR B 1 391 ? 0.647 -4.805 12.969 1 85.12 391 THR B O 1
ATOM 6956 N N . ALA B 1 392 ? -0.397 -2.84 13.266 1 90.38 392 ALA B N 1
ATOM 6957 C CA . ALA B 1 392 ? 0.859 -2.107 13.117 1 90.38 392 ALA B CA 1
ATOM 6958 C C . ALA B 1 392 ? 1.738 -2.275 14.352 1 90.38 392 ALA B C 1
ATOM 6960 O O . ALA B 1 392 ? 1.263 -2.703 15.406 1 90.38 392 ALA B O 1
ATOM 6961 N N . SER B 1 393 ? 3.023 -2.07 14.195 1 94.5 393 SER B N 1
ATOM 6962 C CA . SER B 1 393 ? 3.965 -2.182 15.297 1 94.5 393 SER B CA 1
ATOM 6963 C C . SER B 1 393 ? 5 -1.063 15.258 1 94.5 393 SER B C 1
ATOM 6965 O O . SER B 1 393 ? 5.297 -0.521 14.188 1 94.5 393 SER B O 1
ATOM 6967 N N . ASN B 1 394 ? 5.516 -0.695 16.406 1 98.06 394 ASN B N 1
ATOM 6968 C CA . ASN B 1 394 ? 6.691 0.156 16.578 1 98.06 394 ASN B CA 1
ATOM 6969 C C . ASN B 1 394 ? 6.457 1.551 16 1 98.06 394 ASN B C 1
ATOM 6971 O O . ASN B 1 394 ? 7.246 2.031 15.18 1 98.06 394 ASN B O 1
ATOM 6975 N N . ILE B 1 395 ? 5.367 2.191 16.453 1 98.69 395 ILE B N 1
ATOM 6976 C CA . ILE B 1 395 ? 5.082 3.582 16.109 1 98.69 395 ILE B CA 1
ATOM 6977 C C . ILE B 1 395 ? 4.84 4.387 17.391 1 98.69 395 ILE B C 1
ATOM 6979 O O . ILE B 1 395 ? 4.094 3.951 18.266 1 98.69 395 ILE B O 1
ATOM 6983 N N . VAL B 1 396 ? 5.504 5.434 17.5 1 98.88 396 VAL B N 1
ATOM 6984 C CA . VAL B 1 396 ? 5.184 6.418 18.531 1 98.88 396 VAL B CA 1
ATOM 6985 C C . VAL B 1 396 ? 4.461 7.605 17.906 1 98.88 396 VAL B C 1
ATOM 6987 O O . VAL B 1 396 ? 5.012 8.273 17.016 1 98.88 396 VAL B O 1
ATOM 6990 N N . PHE B 1 397 ? 3.252 7.805 18.312 1 98.81 397 PHE B N 1
ATOM 6991 C CA . PHE B 1 397 ? 2.543 9.055 18.047 1 98.81 397 PHE B CA 1
ATOM 6992 C C . PHE B 1 397 ? 2.699 10.023 19.203 1 98.81 397 PHE B C 1
ATOM 6994 O O . PHE B 1 397 ? 2.188 9.781 20.297 1 98.81 397 PHE B O 1
ATOM 7001 N N . SER B 1 398 ? 3.396 11.086 18.953 1 98.81 398 SER B N 1
ATOM 7002 C CA . SER B 1 398 ? 3.566 12.094 19.984 1 98.81 398 SER B CA 1
ATOM 7003 C C . SER B 1 398 ? 2.795 13.367 19.656 1 98.81 398 SER B C 1
ATOM 7005 O O . SER B 1 398 ? 2.717 13.773 18.5 1 98.81 398 SER B O 1
ATOM 7007 N N . ASN B 1 399 ? 2.186 13.961 20.703 1 98.56 399 ASN B N 1
ATOM 7008 C CA . ASN B 1 399 ? 1.442 15.211 20.562 1 98.56 399 ASN B CA 1
ATOM 7009 C C . ASN B 1 399 ? 1.649 16.109 21.781 1 98.56 399 ASN B C 1
ATOM 7011 O O . ASN B 1 399 ? 1.924 15.625 22.875 1 98.56 399 ASN B O 1
ATOM 7015 N N . GLY B 1 400 ? 1.604 17.422 21.531 1 98.44 400 GLY B N 1
ATOM 7016 C CA . GLY B 1 400 ? 1.42 18.328 22.656 1 98.44 400 GLY B CA 1
ATOM 7017 C C . GLY B 1 400 ? -0.038 18.547 23.016 1 98.44 400 GLY B C 1
ATOM 7018 O O . GLY B 1 400 ? -0.903 18.578 22.141 1 98.44 400 GLY B O 1
ATOM 7019 N N . ASP B 1 401 ? -0.272 18.719 24.281 1 98.12 401 ASP B N 1
ATOM 7020 C CA . ASP B 1 401 ? -1.667 18.938 24.641 1 98.12 401 ASP B CA 1
ATOM 7021 C C . ASP B 1 401 ? -2.074 20.391 24.422 1 98.12 401 ASP B C 1
ATOM 7023 O O . ASP B 1 401 ? -3.232 20.75 24.625 1 98.12 401 ASP B O 1
ATOM 7027 N N . ALA B 1 402 ? -1.162 21.266 24.016 1 98.19 402 ALA B N 1
ATOM 7028 C CA . ALA B 1 402 ? -1.459 22.609 23.531 1 98.19 402 ALA B CA 1
ATOM 7029 C C . ALA B 1 402 ? -1.258 22.703 22.016 1 98.19 402 ALA B C 1
ATOM 7031 O O . ALA B 1 402 ? -0.733 23.688 21.516 1 98.19 402 ALA B O 1
ATOM 7032 N N . ASP B 1 403 ? -1.465 21.625 21.344 1 97.88 403 ASP B N 1
ATOM 7033 C CA . ASP B 1 403 ? -1.497 21.516 19.891 1 97.88 403 ASP B CA 1
ATOM 7034 C C . ASP B 1 403 ? -2.932 21.531 19.375 1 97.88 403 ASP B C 1
ATOM 7036 O O . ASP B 1 403 ? -3.791 20.812 19.891 1 97.88 403 ASP B O 1
ATOM 7040 N N . LEU B 1 404 ? -3.164 22.344 18.375 1 97.06 404 LEU B N 1
ATOM 7041 C CA . LEU B 1 404 ? -4.52 22.453 17.844 1 97.06 404 LEU B CA 1
ATOM 7042 C C . LEU B 1 404 ? -4.93 21.156 17.141 1 97.06 404 LEU B C 1
ATOM 7044 O O . LEU B 1 404 ? -6.121 20.906 16.953 1 97.06 404 LEU B O 1
ATOM 7048 N N . TRP B 1 405 ? -3.986 20.297 16.812 1 97.12 405 TRP B N 1
ATOM 7049 C CA . TRP B 1 405 ? -4.254 19.062 16.094 1 97.12 405 TRP B CA 1
ATOM 7050 C C . TRP B 1 405 ? -4.383 17.891 17.078 1 97.12 405 TRP B C 1
ATOM 7052 O O . TRP B 1 405 ? -4.539 16.734 16.672 1 97.12 405 TRP B O 1
ATOM 7062 N N . LEU B 1 406 ? -4.387 18.094 18.344 1 97.81 406 LEU B N 1
ATOM 7063 C CA . LEU B 1 406 ? -4.312 17.062 19.391 1 97.81 406 LEU B CA 1
ATOM 7064 C C . LEU B 1 406 ? -5.379 16 19.172 1 97.81 406 LEU B C 1
ATOM 7066 O O . LEU B 1 406 ? -5.078 14.805 19.172 1 97.81 406 LEU B O 1
ATOM 7070 N N . ASP B 1 407 ? -6.594 16.406 18.922 1 97.12 407 ASP B N 1
ATOM 7071 C CA . ASP B 1 407 ? -7.719 15.484 18.891 1 97.12 407 ASP B CA 1
ATOM 7072 C C . ASP B 1 407 ? -7.781 14.734 17.562 1 97.12 407 ASP B C 1
ATOM 7074 O O . ASP B 1 407 ? -8.531 13.766 17.422 1 97.12 407 ASP B O 1
ATOM 7078 N N . GLY B 1 408 ? -6.984 15.133 16.609 1 96.69 408 GLY B N 1
ATOM 7079 C CA . GLY B 1 408 ? -6.855 14.398 15.359 1 96.69 408 GLY B CA 1
ATOM 7080 C C . GLY B 1 408 ? -5.727 13.383 15.375 1 96.69 408 GLY B C 1
ATOM 7081 O O . GLY B 1 408 ? -5.547 12.633 14.414 1 96.69 408 GLY B O 1
ATOM 7082 N N . GLY B 1 409 ? -4.934 13.352 16.453 1 97.25 409 GLY B N 1
ATOM 7083 C CA . GLY B 1 409 ? -3.898 12.336 16.609 1 97.25 409 GLY B CA 1
ATOM 7084 C C . GLY B 1 409 ? -4.453 10.945 16.812 1 97.25 409 GLY B C 1
ATOM 7085 O O . GLY B 1 409 ? -5.668 10.758 16.906 1 97.25 409 GLY B O 1
ATOM 7086 N N . TRP B 1 410 ? -3.584 9.961 16.859 1 97.44 410 TRP B N 1
ATOM 7087 C CA . TRP B 1 410 ? -4.004 8.578 17.078 1 97.44 410 TRP B CA 1
ATOM 7088 C C . TRP B 1 410 ? -4.758 8.438 18.406 1 97.44 410 TRP B C 1
ATOM 7090 O O . TRP B 1 410 ? -5.828 7.828 18.453 1 97.44 410 TRP B O 1
ATOM 7100 N N . ARG B 1 411 ? -4.156 9.055 19.438 1 97.31 411 ARG B N 1
ATOM 7101 C CA . ARG B 1 411 ? -4.762 9.25 20.75 1 97.31 411 ARG B CA 1
ATOM 7102 C C . ARG B 1 411 ? -4.355 10.594 21.359 1 97.31 411 ARG B C 1
ATOM 7104 O O . ARG B 1 411 ? -3.311 11.141 21 1 97.31 411 ARG B O 1
ATOM 7111 N N . ASN B 1 412 ? -5.211 11.094 22.281 1 97.19 412 ASN B N 1
ATOM 7112 C CA . ASN B 1 412 ? -4.895 12.375 22.906 1 97.19 412 ASN B CA 1
ATOM 7113 C C . ASN B 1 412 ? -4.543 12.211 24.391 1 97.19 412 ASN B C 1
ATOM 7115 O O . ASN B 1 412 ? -4.605 13.172 25.156 1 97.19 412 ASN B O 1
ATOM 7119 N N . ILE B 1 413 ? -4.211 10.961 24.828 1 97.94 413 ILE B N 1
ATOM 7120 C CA . ILE B 1 413 ? -3.748 10.602 26.172 1 97.94 413 ILE B CA 1
ATOM 7121 C C . ILE B 1 413 ? -2.566 9.641 26.062 1 97.94 413 ILE B C 1
ATOM 7123 O O . ILE B 1 413 ? -2.371 8.992 25.031 1 97.94 413 ILE B O 1
ATOM 7127 N N . ASN B 1 414 ? -1.803 9.594 27.109 1 98.5 414 ASN B N 1
ATOM 7128 C CA . ASN B 1 414 ? -0.771 8.57 27.156 1 98.5 414 ASN B CA 1
ATOM 7129 C C . ASN B 1 414 ? -1.377 7.168 27.188 1 98.5 414 ASN B C 1
ATOM 7131 O O . ASN B 1 414 ? -2.168 6.852 28.078 1 98.5 414 ASN B O 1
ATOM 7135 N N . THR B 1 415 ? -1.084 6.355 26.219 1 97.81 415 THR B N 1
ATOM 7136 C CA . THR B 1 415 ? -1.59 4.988 26.141 1 97.81 415 THR B CA 1
ATOM 7137 C C . THR B 1 415 ? -0.828 4.188 25.078 1 97.81 415 THR B C 1
ATOM 7139 O O . THR B 1 415 ? 0.092 4.707 24.453 1 97.81 415 THR B O 1
ATOM 7142 N N . ASN B 1 416 ? -1.075 2.926 25.031 1 96.31 416 ASN B N 1
ATOM 7143 C CA . ASN B 1 416 ? -0.506 2.088 23.984 1 96.31 416 ASN B CA 1
ATOM 7144 C C . ASN B 1 416 ? -1.421 0.915 23.641 1 96.31 416 ASN B C 1
ATOM 7146 O O . ASN B 1 416 ? -2.238 0.5 24.469 1 96.31 416 ASN B O 1
ATOM 7150 N N . ILE B 1 417 ? -1.423 0.483 22.5 1 93.12 417 ILE B N 1
ATOM 7151 C CA . ILE B 1 417 ? -1.927 -0.796 22.016 1 93.12 417 ILE B CA 1
ATOM 7152 C C . ILE B 1 417 ? -0.803 -1.562 21.312 1 93.12 417 ILE B C 1
ATOM 7154 O O . ILE B 1 417 ? -0.313 -1.14 20.266 1 93.12 417 ILE B O 1
ATOM 7158 N N . GLY B 1 418 ? -0.404 -2.666 21.906 1 92.12 418 GLY B N 1
ATOM 7159 C CA . GLY B 1 418 ? 0.812 -3.295 21.422 1 92.12 418 GLY B CA 1
ATOM 7160 C C . GLY B 1 418 ? 2.023 -2.385 21.484 1 92.12 418 GLY B C 1
ATOM 7161 O O . GLY B 1 418 ? 2.312 -1.806 22.547 1 92.12 418 GLY B O 1
ATOM 7162 N N . SER B 1 419 ? 2.699 -2.303 20.391 1 95.62 419 SER B N 1
ATOM 7163 C CA . SER B 1 419 ? 3.889 -1.458 20.359 1 95.62 419 SER B CA 1
ATOM 7164 C C . SER B 1 419 ? 3.611 -0.141 19.641 1 95.62 419 SER B C 1
ATOM 7166 O O . SER B 1 419 ? 4.52 0.465 19.062 1 95.62 419 SER B O 1
ATOM 7168 N N . ILE B 1 420 ? 2.354 0.279 19.609 1 97.31 420 ILE B N 1
ATOM 7169 C CA . ILE B 1 420 ? 1.974 1.632 19.219 1 97.31 420 ILE B CA 1
ATOM 7170 C C . ILE B 1 420 ? 1.731 2.48 20.469 1 97.31 420 ILE B C 1
ATOM 7172 O O . ILE B 1 420 ? 0.938 2.109 21.328 1 97.31 420 ILE B O 1
ATOM 7176 N N . TYR B 1 421 ? 2.412 3.594 20.5 1 98.38 421 TYR B N 1
ATOM 7177 C CA . TYR B 1 421 ? 2.361 4.41 21.719 1 98.38 421 TYR B CA 1
ATOM 7178 C C . TYR B 1 421 ? 1.862 5.816 21.406 1 98.38 421 TYR B C 1
ATOM 7180 O O . TYR B 1 421 ? 2.221 6.395 20.375 1 98.38 421 TYR B O 1
ATOM 7188 N N . SER B 1 422 ? 1.014 6.312 22.234 1 98.62 422 SER B N 1
ATOM 7189 C CA . SER B 1 422 ? 0.692 7.734 22.297 1 98.62 422 SER B CA 1
ATOM 7190 C C . SER B 1 422 ? 1.414 8.414 23.453 1 98.62 422 SER B C 1
ATOM 7192 O O . SER B 1 422 ? 1.282 7.996 24.609 1 98.62 422 SER B O 1
ATOM 7194 N N . LEU B 1 423 ? 2.225 9.375 23.156 1 98.88 423 LEU B N 1
ATOM 7195 C CA . LEU B 1 423 ? 2.943 10.148 24.156 1 98.88 423 LEU B CA 1
ATOM 7196 C C . LEU B 1 423 ? 2.533 11.617 24.109 1 98.88 423 LEU B C 1
ATOM 7198 O O . LEU B 1 423 ? 2.588 12.242 23.047 1 98.88 423 LEU B O 1
ATOM 7202 N N . ILE B 1 424 ? 2.18 12.211 25.234 1 98.81 424 ILE B N 1
ATOM 7203 C CA . ILE B 1 424 ? 1.676 13.586 25.281 1 98.81 424 ILE B CA 1
ATOM 7204 C C . ILE B 1 424 ? 2.688 14.484 25.984 1 98.81 424 ILE B C 1
ATOM 7206 O O . ILE B 1 424 ? 3.139 14.172 27.094 1 98.81 424 ILE B O 1
ATOM 7210 N N . VAL B 1 425 ? 3.057 15.539 25.359 1 98.81 425 VAL B N 1
ATOM 7211 C CA . VAL B 1 425 ? 3.861 16.594 25.969 1 98.81 425 VAL B CA 1
ATOM 7212 C C . VAL B 1 425 ? 2.949 17.609 26.656 1 98.81 425 VAL B C 1
ATOM 7214 O O . VAL B 1 425 ? 2.172 18.297 25.984 1 98.81 425 VAL B O 1
ATOM 7217 N N . LYS B 1 426 ? 3.113 17.734 27.906 1 98.25 426 LYS B N 1
ATOM 7218 C CA . LYS B 1 426 ? 2.316 18.703 28.656 1 98.25 426 LYS B CA 1
ATOM 7219 C C . LYS B 1 426 ? 2.637 20.125 28.219 1 98.25 426 LYS B C 1
ATOM 7221 O O . LYS B 1 426 ? 3.807 20.5 28.125 1 98.25 426 LYS B O 1
ATOM 7226 N N . ASP B 1 427 ? 1.604 20.875 27.875 1 96 427 ASP B N 1
ATOM 7227 C CA . ASP B 1 427 ? 1.695 22.25 27.406 1 96 427 ASP B CA 1
ATOM 7228 C C . ASP B 1 427 ? 2.537 22.359 26.141 1 96 427 ASP B C 1
ATOM 7230 O O . ASP B 1 427 ? 3.139 23.406 25.875 1 96 427 ASP B O 1
ATOM 7234 N N . GLY B 1 428 ? 2.666 21.25 25.484 1 98.06 428 GLY B N 1
ATOM 7235 C CA . GLY B 1 428 ? 3.467 21.25 24.266 1 98.06 428 GLY B CA 1
ATOM 7236 C C . GLY B 1 428 ? 2.703 21.703 23.047 1 98.06 428 GLY B C 1
ATOM 7237 O O . GLY B 1 428 ? 1.549 21.328 22.844 1 98.06 428 GLY B O 1
ATOM 7238 N N . THR B 1 429 ? 3.34 22.547 22.266 1 97.12 429 THR B N 1
ATOM 7239 C CA . THR B 1 429 ? 2.762 22.984 21 1 97.12 429 THR B CA 1
ATOM 7240 C C . THR B 1 429 ? 3.094 21.984 19.891 1 97.12 429 THR B C 1
ATOM 7242 O O . THR B 1 429 ? 3.561 20.875 20.156 1 97.12 429 THR B O 1
ATOM 7245 N N . HIS B 1 430 ? 2.748 22.375 18.656 1 96.38 430 HIS B N 1
ATOM 7246 C CA . HIS B 1 430 ? 2.842 21.516 17.469 1 96.38 430 HIS B CA 1
ATOM 7247 C C . HIS B 1 430 ? 4.285 21.125 17.203 1 96.38 430 HIS B C 1
ATOM 7249 O O . HIS B 1 430 ? 5.152 21.984 17.031 1 96.38 430 HIS B O 1
ATOM 7255 N N . GLY B 1 431 ? 4.598 19.812 17.25 1 96.38 431 GLY B N 1
ATOM 7256 C CA . GLY B 1 431 ? 5.902 19.281 16.891 1 96.38 431 GLY B CA 1
ATOM 7257 C C . GLY B 1 431 ? 6.977 19.578 17.922 1 96.38 431 GLY B C 1
ATOM 7258 O O . GLY B 1 431 ? 8.164 19.594 17.594 1 96.38 431 GLY B O 1
ATOM 7259 N N . TYR B 1 432 ? 6.613 19.859 19.141 1 97.75 432 TYR B N 1
ATOM 7260 C CA . TYR B 1 432 ? 7.551 20.312 20.156 1 97.75 432 TYR B CA 1
ATOM 7261 C C . TYR B 1 432 ? 8.633 19.281 20.406 1 97.75 432 TYR B C 1
ATOM 7263 O O . TYR B 1 432 ? 9.812 19.609 20.547 1 97.75 432 TYR B O 1
ATOM 7271 N N . ASP B 1 433 ? 8.32 18 20.391 1 98.31 433 ASP B N 1
ATOM 7272 C CA . ASP B 1 433 ? 9.242 16.938 20.75 1 98.31 433 ASP B CA 1
ATOM 7273 C C . ASP B 1 433 ? 10.297 16.734 19.672 1 98.31 433 ASP B C 1
ATOM 7275 O O . ASP B 1 433 ? 11.391 16.219 19.938 1 98.31 433 ASP B O 1
ATOM 7279 N N . ILE B 1 434 ? 9.984 17.156 18.453 1 97.19 434 ILE B N 1
ATOM 7280 C CA . ILE B 1 434 ? 10.867 16.766 17.359 1 97.19 434 ILE B CA 1
ATOM 7281 C C . ILE B 1 434 ? 11.828 17.906 17.047 1 97.19 434 ILE B C 1
ATOM 7283 O O . ILE B 1 434 ? 12.734 17.766 16.219 1 97.19 434 ILE B O 1
ATOM 7287 N N . ARG B 1 435 ? 11.719 19.047 17.688 1 96.19 435 ARG B N 1
ATOM 7288 C CA . ARG B 1 435 ? 12.625 20.172 17.516 1 96.19 435 ARG B CA 1
ATOM 7289 C C . ARG B 1 435 ? 13.969 19.906 18.188 1 96.19 435 ARG B C 1
ATOM 7291 O O . ARG B 1 435 ? 14.086 18.984 19 1 96.19 435 ARG B O 1
ATOM 7298 N N . GLU B 1 436 ? 14.938 20.703 17.828 1 95.12 436 GLU B N 1
ATOM 7299 C CA . GLU B 1 436 ? 16.266 20.594 18.453 1 95.12 436 GLU B CA 1
ATOM 7300 C C . GLU B 1 436 ? 16.203 20.938 19.938 1 95.12 436 GLU B C 1
ATOM 7302 O O . GLU B 1 436 ? 15.422 21.781 20.359 1 95.12 436 GLU B O 1
ATOM 7307 N N . ALA B 1 437 ? 17.016 20.25 20.641 1 96.75 437 ALA B N 1
ATOM 7308 C CA . ALA B 1 437 ? 17.078 20.516 22.078 1 96.75 437 ALA B CA 1
ATOM 7309 C C . ALA B 1 437 ? 17.422 21.969 22.359 1 96.75 437 ALA B C 1
ATOM 7311 O O . ALA B 1 437 ? 18.219 22.578 21.656 1 96.75 437 ALA B O 1
ATOM 7312 N N . ASN B 1 438 ? 16.781 22.516 23.344 1 96.62 438 ASN B N 1
ATOM 7313 C CA . ASN B 1 438 ? 16.953 23.891 23.812 1 96.62 438 ASN B CA 1
ATOM 7314 C C . ASN B 1 438 ? 17.031 23.953 25.344 1 96.62 438 ASN B C 1
ATOM 7316 O O . ASN B 1 438 ? 16.328 23.219 26.047 1 96.62 438 ASN B O 1
ATOM 7320 N N . PRO B 1 439 ? 17.891 24.828 25.875 1 97.25 439 PRO B N 1
ATOM 7321 C CA . PRO B 1 439 ? 17.984 24.938 27.328 1 97.25 439 PRO B CA 1
ATOM 7322 C C . PRO B 1 439 ? 16.656 25.328 27.984 1 97.25 439 PRO B C 1
ATOM 7324 O O . PRO B 1 439 ? 16.438 25.016 29.156 1 97.25 439 PRO B O 1
ATOM 7327 N N . LEU B 1 440 ? 15.766 25.875 27.297 1 97.62 440 LEU B N 1
ATOM 7328 C CA . LEU B 1 440 ? 14.492 26.344 27.844 1 97.62 440 LEU B CA 1
ATOM 7329 C C . LEU B 1 440 ? 13.406 25.297 27.656 1 97.62 440 LEU B C 1
ATOM 7331 O O . LEU B 1 440 ? 12.242 25.516 28 1 97.62 440 LEU B O 1
ATOM 7335 N N . ASP B 1 441 ? 13.766 24.141 27.219 1 98.12 441 ASP B N 1
ATOM 7336 C CA . ASP B 1 441 ? 12.805 23.047 27.062 1 98.12 441 ASP B CA 1
ATOM 7337 C C . ASP B 1 441 ? 12.188 22.672 28.406 1 98.12 441 ASP B C 1
ATOM 7339 O O . ASP B 1 441 ? 12.883 22.641 29.438 1 98.12 441 ASP B O 1
ATOM 7343 N N . THR B 1 442 ? 10.938 22.406 28.391 1 98.31 442 THR B N 1
ATOM 7344 C CA . THR B 1 442 ? 10.266 21.953 29.594 1 98.31 442 THR B CA 1
ATOM 7345 C C . THR B 1 442 ? 10.688 20.531 29.953 1 98.31 442 THR B C 1
ATOM 7347 O O . THR B 1 442 ? 11.211 19.812 29.094 1 98.31 442 THR B O 1
ATOM 7350 N N . GLN B 1 443 ? 10.438 20.188 31.188 1 98.5 443 GLN B N 1
ATOM 7351 C CA . GLN B 1 443 ? 10.758 18.828 31.609 1 98.5 443 GLN B CA 1
ATOM 7352 C C . GLN B 1 443 ? 9.898 17.797 30.875 1 98.5 443 GLN B C 1
ATOM 7354 O O . GLN B 1 443 ? 10.367 16.703 30.547 1 98.5 443 GLN B O 1
ATOM 7359 N N . SER B 1 444 ? 8.688 18.141 30.562 1 98.69 444 SER B N 1
ATOM 7360 C CA . SER B 1 444 ? 7.77 17.234 29.906 1 98.69 444 SER B CA 1
ATOM 7361 C C . SER B 1 444 ? 8.305 16.812 28.531 1 98.69 444 SER B C 1
ATOM 7363 O O . SER B 1 444 ? 8.266 15.625 28.188 1 98.69 444 SER B O 1
ATOM 7365 N N . VAL B 1 445 ? 8.797 17.75 27.75 1 98.75 445 VAL B N 1
ATOM 7366 C CA . VAL B 1 445 ? 9.281 17.406 26.422 1 98.75 445 VAL B CA 1
ATOM 7367 C C . VAL B 1 445 ? 10.57 16.594 26.547 1 98.75 445 VAL B C 1
ATOM 7369 O O . VAL B 1 445 ? 10.82 15.695 25.734 1 98.75 445 VAL B O 1
ATOM 7372 N N . LYS B 1 446 ? 11.438 16.906 27.484 1 98.69 446 LYS B N 1
ATOM 7373 C CA . LYS B 1 446 ? 12.641 16.109 27.719 1 98.69 446 LYS B CA 1
ATOM 7374 C C . LYS B 1 446 ? 12.289 14.664 28.047 1 98.69 446 LYS B C 1
ATOM 7376 O O . LYS B 1 446 ? 12.938 13.734 27.562 1 98.69 446 LYS B O 1
ATOM 7381 N N . ASP B 1 447 ? 11.258 14.477 28.844 1 98.81 447 ASP B N 1
ATOM 7382 C CA . ASP B 1 447 ? 10.812 13.133 29.219 1 98.81 447 ASP B CA 1
ATOM 7383 C C . ASP B 1 447 ? 10.305 12.367 28 1 98.81 447 ASP B C 1
ATOM 7385 O O . ASP B 1 447 ? 10.609 11.188 27.828 1 98.81 447 ASP B O 1
ATOM 7389 N N . VAL B 1 448 ? 9.508 12.992 27.219 1 98.88 448 VAL B N 1
ATOM 7390 C CA . VAL B 1 448 ? 8.961 12.359 26.031 1 98.88 448 VAL B CA 1
ATOM 7391 C C . VAL B 1 448 ? 10.102 11.984 25.078 1 98.88 448 VAL B C 1
ATOM 7393 O O . VAL B 1 448 ? 10.117 10.883 24.516 1 98.88 448 VAL B O 1
ATOM 7396 N N . ARG B 1 449 ? 11.055 12.852 24.906 1 98.88 449 ARG B N 1
ATOM 7397 C CA . ARG B 1 449 ? 12.211 12.562 24.062 1 98.88 449 ARG B CA 1
ATOM 7398 C C . ARG B 1 449 ? 12.977 11.344 24.594 1 98.88 449 ARG B C 1
ATOM 7400 O O . ARG B 1 449 ? 13.438 10.508 23.812 1 98.88 449 ARG B O 1
ATOM 7407 N N . ASN B 1 450 ? 13.125 11.281 25.875 1 98.81 450 ASN B N 1
ATOM 7408 C CA . ASN B 1 450 ? 13.797 10.133 26.469 1 98.81 450 ASN B CA 1
ATOM 7409 C C . ASN B 1 450 ? 13.031 8.836 26.203 1 98.81 450 ASN B C 1
ATOM 7411 O O . ASN B 1 450 ? 13.633 7.793 25.953 1 98.81 450 ASN B O 1
ATOM 7415 N N . GLN B 1 451 ? 11.742 8.891 26.297 1 98.88 451 GLN B N 1
ATOM 7416 C CA . GLN B 1 451 ? 10.93 7.727 25.969 1 98.88 451 GLN B CA 1
ATOM 7417 C C . GLN B 1 451 ? 11.078 7.344 24.5 1 98.88 451 GLN B C 1
ATOM 7419 O O . GLN B 1 451 ? 11.188 6.16 24.172 1 98.88 451 GLN B O 1
ATOM 7424 N N . GLU B 1 452 ? 11.055 8.305 23.656 1 98.88 452 GLU B N 1
ATOM 7425 C CA . GLU B 1 452 ? 11.242 8.055 22.234 1 98.88 452 GLU B CA 1
ATOM 7426 C C . GLU B 1 452 ? 12.586 7.383 21.969 1 98.88 452 GLU B C 1
ATOM 7428 O O . GLU B 1 452 ? 12.664 6.422 21.203 1 98.88 452 GLU B O 1
ATOM 7433 N N . LYS B 1 453 ? 13.648 7.879 22.609 1 98.88 453 LYS B N 1
ATOM 7434 C CA . LYS B 1 453 ? 14.969 7.266 22.469 1 98.88 453 LYS B CA 1
ATOM 7435 C C . LYS B 1 453 ? 14.945 5.805 22.906 1 98.88 453 LYS B C 1
ATOM 7437 O O . LYS B 1 453 ? 15.555 4.945 22.281 1 98.88 453 LYS B O 1
ATOM 7442 N N . GLN B 1 454 ? 14.258 5.559 23.984 1 98.81 454 GLN B N 1
ATOM 7443 C CA . GLN B 1 454 ? 14.18 4.191 24.484 1 98.81 454 GLN B CA 1
ATOM 7444 C C . GLN B 1 454 ? 13.461 3.281 23.484 1 98.81 454 GLN B C 1
ATOM 7446 O O . GLN B 1 454 ? 13.891 2.146 23.25 1 98.81 454 GLN B O 1
ATOM 7451 N N . HIS B 1 455 ? 12.398 3.734 22.938 1 98.81 455 HIS B N 1
ATOM 7452 C CA . HIS B 1 455 ? 11.695 2.953 21.922 1 98.81 455 HIS B CA 1
ATOM 7453 C C . HIS B 1 455 ? 12.586 2.689 20.719 1 98.81 455 HIS B C 1
ATOM 7455 O O . HIS B 1 455 ? 12.625 1.57 20.203 1 98.81 455 HIS B O 1
ATOM 7461 N N . ILE B 1 456 ? 13.281 3.695 20.281 1 98.88 456 ILE B N 1
ATOM 7462 C CA . ILE B 1 456 ? 14.18 3.555 19.141 1 98.88 456 ILE B CA 1
ATOM 7463 C C . ILE B 1 456 ? 15.234 2.492 19.438 1 98.88 456 ILE B C 1
ATOM 7465 O O . ILE B 1 456 ? 15.516 1.632 18.609 1 98.88 456 ILE B O 1
ATOM 7469 N N . ARG B 1 457 ? 15.828 2.557 20.641 1 98.5 457 ARG B N 1
ATOM 7470 C CA . ARG B 1 457 ? 16.812 1.557 21.047 1 98.5 457 ARG B CA 1
ATOM 7471 C C . ARG B 1 457 ? 16.219 0.151 20.969 1 98.5 457 ARG B C 1
ATOM 7473 O O . ARG B 1 457 ? 16.875 -0.773 20.484 1 98.5 457 ARG B O 1
ATOM 7480 N N . ASN B 1 458 ? 15.055 0.013 21.422 1 98.12 458 ASN B N 1
ATOM 7481 C CA . ASN B 1 458 ? 14.383 -1.286 21.422 1 98.12 458 ASN B CA 1
ATOM 7482 C C . ASN B 1 458 ? 14.133 -1.775 20 1 98.12 458 ASN B C 1
ATOM 7484 O O . ASN B 1 458 ? 14.312 -2.959 19.703 1 98.12 458 ASN B O 1
ATOM 7488 N N . TRP B 1 459 ? 13.648 -0.888 19.156 1 97.75 459 TRP B N 1
ATOM 7489 C CA . TRP B 1 459 ? 13.367 -1.262 17.781 1 97.75 459 TRP B CA 1
ATOM 7490 C C . TRP B 1 459 ? 14.641 -1.713 17.062 1 97.75 459 TRP B C 1
ATOM 7492 O O . TRP B 1 459 ? 14.625 -2.682 16.312 1 97.75 459 TRP B O 1
ATOM 7502 N N . ILE B 1 460 ? 15.734 -0.986 17.297 1 97.25 460 ILE B N 1
ATOM 7503 C CA . ILE B 1 460 ? 17.016 -1.319 16.688 1 97.25 460 ILE B CA 1
ATOM 7504 C C . ILE B 1 460 ? 17.469 -2.693 17.188 1 97.25 460 ILE B C 1
ATOM 7506 O O . ILE B 1 460 ? 17.938 -3.516 16.391 1 97.25 460 ILE B O 1
ATOM 7510 N N . HIS B 1 461 ? 17.281 -2.938 18.438 1 95.5 461 HIS B N 1
ATOM 7511 C CA . HIS B 1 461 ? 17.656 -4.227 19 1 95.5 461 HIS B CA 1
ATOM 7512 C C . HIS B 1 461 ? 16.828 -5.355 18.406 1 95.5 461 HIS B C 1
ATOM 7514 O O . HIS B 1 461 ? 17.359 -6.41 18.047 1 95.5 461 HIS B O 1
ATOM 7520 N N . GLN B 1 462 ? 15.562 -5.152 18.328 1 93.56 462 GLN B N 1
ATOM 7521 C CA . GLN B 1 462 ? 14.648 -6.148 17.766 1 93.56 462 GLN B CA 1
ATOM 7522 C C . GLN B 1 462 ? 15.016 -6.48 16.328 1 93.56 462 GLN B C 1
ATOM 7524 O O . GLN B 1 462 ? 14.953 -7.641 15.914 1 93.56 462 GLN B O 1
ATOM 7529 N N . ALA B 1 463 ? 15.328 -5.469 15.562 1 91.44 463 ALA B N 1
ATOM 7530 C CA . ALA B 1 463 ? 15.656 -5.648 14.148 1 91.44 463 ALA B CA 1
ATOM 7531 C C . ALA B 1 463 ? 16.906 -6.496 13.977 1 91.44 463 ALA B C 1
ATOM 7533 O O . ALA B 1 463 ? 17.031 -7.266 13.023 1 91.44 463 ALA B O 1
ATOM 7534 N N . LYS B 1 464 ? 17.812 -6.387 14.836 1 85.44 464 LYS B N 1
ATOM 7535 C CA . LYS B 1 464 ? 19.078 -7.125 14.766 1 85.44 464 LYS B CA 1
ATOM 7536 C C . LYS B 1 464 ? 18.875 -8.602 15.094 1 85.44 464 LYS B C 1
ATOM 7538 O O . LYS B 1 464 ? 19.656 -9.453 14.68 1 85.44 464 LYS B O 1
ATOM 7543 N N . LEU B 1 465 ? 17.797 -8.875 15.797 1 80.62 465 LEU B N 1
ATOM 7544 C CA . LEU B 1 465 ? 17.516 -10.25 16.188 1 80.62 465 LEU B CA 1
ATOM 7545 C C . LEU B 1 465 ? 16.75 -10.984 15.094 1 80.62 465 LEU B C 1
ATOM 7547 O O . LEU B 1 465 ? 16.656 -12.211 15.109 1 80.62 465 LEU B O 1
ATOM 7551 N N . GLN B 1 466 ? 16.188 -10.281 14.266 1 71.56 466 GLN B N 1
ATOM 7552 C CA . GLN B 1 466 ? 15.438 -10.922 13.195 1 71.56 466 GLN B CA 1
ATOM 7553 C C . GLN B 1 466 ? 16.375 -11.539 12.156 1 71.56 466 GLN B C 1
ATOM 7555 O O . GLN B 1 466 ? 17.344 -10.906 11.742 1 71.56 466 GLN B O 1
ATOM 7560 N N . PRO B 1 467 ? 16.297 -12.914 12.031 1 56.94 467 PRO B N 1
ATOM 7561 C CA . PRO B 1 467 ? 17.125 -13.578 11.031 1 56.94 467 PRO B CA 1
ATOM 7562 C C . PRO B 1 467 ? 16.938 -13.008 9.625 1 56.94 467 PRO B C 1
ATOM 7564 O O . PRO B 1 467 ? 15.82 -12.609 9.266 1 56.94 467 PRO B O 1
ATOM 7567 N N . ILE B 1 468 ? 18.016 -12.414 9.109 1 51.03 468 ILE B N 1
ATOM 7568 C CA . ILE B 1 468 ? 17.953 -11.945 7.73 1 51.03 468 ILE B CA 1
ATOM 7569 C C . ILE B 1 468 ? 17.734 -13.133 6.793 1 51.03 468 ILE B C 1
ATOM 7571 O O . ILE B 1 468 ? 18.375 -14.172 6.941 1 51.03 468 ILE B O 1
#

Radius of gyration: 32.34 Å; Cα contacts (8 Å, |Δi|>4): 1965; chains: 2; bounding box: 74×105×74 Å

pLDDT: mean 93.75, std 9.92, range [23.67, 98.88]

Organism: Meloidogyne incognita (NCBI:txid6306)

Foldseek 3Di:
DPPPPPPLQDWDKDWDWDFLAPDDDPGGHTFTKIKIKDQPLADALQQAEEEQLEDAAAQVVCSAFQQLCSVCCNVRSYMYMTTYQQQHDCRDGVGPCCFVFCVRVVSDDLVNSLVVVVVVLCCCCVPVSVSNVLYAYEYEDFARSLLSQQLSCQVPVVSHLAYEREPYLLALFPPRPPAPQALLVLLLLVLLVVLAQPLVLQQLQLVLLLVLLQDPNSQVLLCVLLQADPQQGSPHSVSSLLVVVLLVVLSQVLLQQAAQQWDQDQHTAGHRNSNVLRVLSNVDDDSSSSNNSNSSSVCSRNVVPVPDRGDHRDPPPDPLTDGSVNLCCLAEPPGQHFHCDPPSGNHDGCPPGDLVVSNVVCVSSVVRPDDSVPRHDRCVSCVSRNQQSLPGAHYEYEYESSESSQSSTSHNDFDDDHRYTYAYQYSDGGSRLSHRDDPSDDPRSVVVSVVNVVSVVVSSVVSVPDDD/DPPPPPPLQDWDKDWDWDFLAPDDDPGGHTFTWIKIKDQPLADALQQAEEEQLEDAAFQVVCSAFQQLCSVCCNVRSYMYMTTYQQQHDCRQGVGPCCFVFCVRVVSDDLVNSLVVVVVVLCCCCVPVSVSNVLYAYEYEDFARSLLSQQLSCQVPVVSHLAYEREPYLLALFPPRPPAPQALLVLLLLVLLVVLAFPLVLQQLQLVLLLVLLQDPVSQVLLCVLLQADPQQGSPHSVSSQLVVVLLVVLSQVLLQQAAQQWDQDQHTAGHRNSNVLRVLSNVDDDSSSSNNSNSSSVCSRNVVVVPDRHDHRDPPPDPLTDGSVNLCCLAEPPGQHFHCDPPSGNHDGCPPGDLVVSNVVCVSNVVRPDDSVPRHDRCVSCVSRNQQSLPGAHYEYEYESSESSQSSTSHNDFDDDHRYTYAYQYSDGGSRLSHRDDPSDDPRSVVVSVVNVVSVVVSSVVSVPDDD